Protein AF-A0AA39LFZ6-F1 (afdb_monomer_lite)

Foldseek 3Di:
DDPPPQPDQPPPDDLVLQLVLQLVLQLCLCQVLQLLVLLLLQQLAPEDDCSVVPPASVVVSVVCCVPVNNCLSRALSVLQNVQSSVLRSQLVLQLVLQLCLQVVPQPDDPLVVSNLVSNLVSQLSSLVSRQLSVLLSSLSSDPPRPAPHSVSSSVVCCVPPNPVLSCQLVVLSSVLVSQLVVQLVVQLVVQCCVVPVVSDDDLVSQLQSQLVSQLVSLQVSQLSVSLSSHLSNQWYWDQDPVRDTDTDRDDNQRHSVSSNVVQCVSPNPCSSCGSSNSRSSSRNVSRSSSRVSSVVSRPPPPCPDDPPDDDDDDDDDDDDDDDDDDDDDDDDDPDDDPPPDPDDDLVLLVLLLVLVLCLLDDDPDPPDDPDDDDDDPPDPDPPDDDDDDPCPPPVQQDPQERDGDQDQDADPPDPDHFDQDKDFAPAAEPPDRGGDIAGGLSSVVVVSVVSVDDDDPPRDDNVSSVVVSVQVRVVVNVLVVVVVVLCCLPPVVQPDKHWHGKYKDSPDFDPSQVVSVVSVDDHFSTKMWTWIDRNVPDIWIKIKGWHQSPRQDPPSRHGISIDIATDPPDPVRVVSVVLVSDPCNVVVVVCPVPPPPPPDPDDDDPPCVVVVVVVVVVVVVVPPDDDDDDDDDDDDDDDDDDDDDDDDDPVVVVVVVVVVVPDDDDDDDPPPPPPPDDDDDDDDPDDPPQDDDDPDDPDDLVLLLVLLVLLVVLLVLLLVLLLLVLLLLVLVLLQLQPDDDPPPLLDDDDDPVSLVVSVVVSCVFVQQVVVPVPPHDDSSNSCVSPVSNSVSVVSLVVSVCSLPVVVVVCVVVVSDDPSRVVLSVVLNVLSVVLVVLSVVQNVQLRDLVRAPPNNHSHGALVSQLVNSLSSLVSSLSSLLSSCLSNDDADAPVVWPPLVVLLVLLVVLLVLLSVLLSLVSLLSRQVLLQQALDPPPRVVHNQDPPQQVDPPRVVSCRHVSSVSVVVSLVSLVVSLVSLVVSLVVPVPIPADPQLNVLSVQLNVLSVVLVVLSSCCSNVNNDSVSSSVSSSSSSSNSSSSSSNSSNSDHDDD

Structure (mmCIF, N/CA/C/O backbone):
data_AF-A0AA39LFZ6-F1
#
_entry.id   AF-A0AA39LFZ6-F1
#
loop_
_atom_site.group_PDB
_atom_site.id
_atom_site.type_symbol
_atom_site.label_atom_id
_atom_site.label_alt_id
_atom_site.label_comp_id
_atom_site.label_asym_id
_atom_site.label_entity_id
_atom_site.label_seq_id
_atom_site.pdbx_PDB_ins_code
_atom_site.Cartn_x
_atom_site.Cartn_y
_atom_site.Cartn_z
_atom_site.occupancy
_atom_site.B_iso_or_equiv
_atom_site.auth_seq_id
_atom_site.auth_comp_id
_atom_site.auth_asym_id
_atom_site.auth_atom_id
_atom_site.pdbx_PDB_model_num
ATOM 1 N N . MET A 1 1 ? 27.876 11.652 -21.248 1.00 23.42 1 MET A N 1
ATOM 2 C CA . MET A 1 1 ? 26.963 11.368 -20.121 1.00 23.42 1 MET A CA 1
ATOM 3 C C . MET A 1 1 ? 26.127 12.619 -19.956 1.00 23.42 1 MET A C 1
ATOM 5 O O . MET A 1 1 ? 26.724 13.678 -19.853 1.00 23.42 1 MET A O 1
ATOM 9 N N . ALA A 1 2 ? 24.812 12.521 -20.141 1.00 25.83 2 ALA A N 1
ATOM 10 C CA . ALA A 1 2 ? 23.909 13.670 -20.190 1.00 25.83 2 ALA A CA 1
ATOM 11 C C . ALA A 1 2 ? 23.417 14.024 -18.778 1.00 25.83 2 ALA A C 1
ATOM 13 O O . ALA A 1 2 ? 23.093 13.122 -18.008 1.00 25.83 2 ALA A O 1
ATOM 14 N N . ASP A 1 3 ? 23.341 15.318 -18.474 1.00 25.34 3 ASP A N 1
ATOM 15 C CA . ASP A 1 3 ? 23.030 15.901 -17.158 1.00 25.34 3 ASP A CA 1
ATOM 16 C C . ASP A 1 3 ? 21.586 15.640 -16.645 1.00 25.34 3 ASP A C 1
ATOM 18 O O . ASP A 1 3 ? 21.232 16.041 -15.539 1.00 25.34 3 ASP A O 1
ATOM 22 N N . ASP A 1 4 ? 20.753 14.909 -17.396 1.00 31.33 4 ASP A N 1
ATOM 23 C CA . ASP A 1 4 ? 19.317 14.706 -17.118 1.00 31.33 4 ASP A CA 1
ATOM 24 C C . ASP A 1 4 ? 18.981 13.476 -16.235 1.00 31.33 4 ASP A C 1
ATOM 26 O O . ASP A 1 4 ? 17.814 13.223 -15.908 1.00 31.33 4 ASP A O 1
ATOM 30 N N . GLU A 1 5 ? 19.975 12.684 -15.816 1.00 35.06 5 GLU A N 1
ATOM 31 C CA . GLU A 1 5 ? 19.755 11.451 -15.028 1.00 35.06 5 GLU A CA 1
ATOM 32 C C . GLU A 1 5 ? 19.515 11.709 -13.521 1.00 35.06 5 GLU A C 1
ATOM 34 O O . GLU A 1 5 ? 19.170 10.804 -12.759 1.00 35.06 5 GLU A O 1
ATOM 39 N N . TYR A 1 6 ? 19.640 12.967 -13.087 1.00 32.62 6 TYR A N 1
ATOM 40 C CA . TYR A 1 6 ? 19.600 13.396 -11.686 1.00 32.62 6 TYR A CA 1
ATOM 41 C C . TYR A 1 6 ? 18.195 13.280 -11.039 1.00 32.62 6 TYR A C 1
ATOM 43 O O . TYR A 1 6 ? 18.048 12.765 -9.923 1.00 32.62 6 TYR A O 1
ATOM 51 N N . GLU A 1 7 ? 17.114 13.652 -11.743 1.00 37.84 7 GLU A N 1
ATOM 52 C CA . GLU A 1 7 ? 15.771 13.790 -11.135 1.00 37.84 7 GLU A CA 1
ATOM 53 C C . GLU A 1 7 ? 14.682 12.841 -11.657 1.00 37.84 7 GLU A C 1
ATOM 55 O O . GLU A 1 7 ? 13.718 12.582 -10.932 1.00 37.84 7 GLU A O 1
ATOM 60 N N . SER A 1 8 ? 14.879 12.139 -12.771 1.00 38.53 8 SER A N 1
ATOM 61 C CA . SER A 1 8 ? 13.902 11.150 -13.252 1.00 38.53 8 SER A CA 1
ATOM 62 C C . SER A 1 8 ? 14.081 9.763 -12.605 1.00 38.53 8 SER A C 1
ATOM 64 O O . SER A 1 8 ? 15.173 9.367 -12.201 1.00 38.53 8 SER A O 1
ATOM 66 N N . LEU A 1 9 ? 12.982 9.026 -12.407 1.00 36.78 9 LEU A N 1
ATOM 67 C CA . LEU A 1 9 ? 13.047 7.565 -12.279 1.00 36.78 9 LEU A CA 1
ATOM 68 C C . LEU A 1 9 ? 13.369 7.028 -13.679 1.00 36.78 9 LEU A C 1
ATOM 70 O O . LEU A 1 9 ? 12.742 7.485 -14.636 1.00 36.78 9 LEU A O 1
ATOM 74 N N . ALA A 1 10 ? 14.310 6.087 -13.800 1.00 30.84 10 ALA A N 1
ATOM 75 C CA . ALA A 1 10 ? 14.715 5.558 -15.099 1.00 30.84 10 ALA A CA 1
ATOM 76 C C . ALA A 1 10 ? 13.480 5.126 -15.925 1.00 30.84 10 ALA A C 1
ATOM 78 O O . ALA A 1 10 ? 12.616 4.419 -15.391 1.00 30.84 10 ALA A O 1
ATOM 79 N N . PRO A 1 11 ? 13.387 5.487 -17.222 1.00 39.00 11 PRO A N 1
ATOM 80 C CA . PRO A 1 11 ? 12.251 5.134 -18.085 1.00 39.00 11 PRO A CA 1
ATOM 81 C C . PRO A 1 11 ? 12.052 3.614 -18.262 1.00 39.00 11 PRO A C 1
ATOM 83 O O . PRO A 1 11 ? 11.071 3.176 -18.855 1.00 39.00 11 PRO A O 1
ATOM 86 N N . THR A 1 12 ? 12.962 2.798 -17.722 1.00 35.94 12 THR A N 1
ATOM 87 C CA . THR A 1 12 ? 12.935 1.331 -17.714 1.00 35.94 12 THR A CA 1
ATOM 88 C C . THR A 1 12 ? 12.049 0.723 -16.617 1.00 35.94 12 THR A C 1
ATOM 90 O O . THR A 1 12 ? 11.798 -0.485 -16.633 1.00 35.94 12 THR A O 1
ATOM 93 N N . HIS A 1 13 ? 11.567 1.503 -15.643 1.00 45.94 13 HIS A N 1
ATOM 94 C CA . HIS A 1 13 ? 10.740 0.979 -14.551 1.00 45.94 13 HIS A CA 1
ATOM 95 C C . HIS A 1 13 ? 9.272 0.770 -14.964 1.00 45.94 13 HIS A C 1
ATOM 97 O O . HIS A 1 13 ? 8.665 1.545 -15.699 1.00 45.94 13 HIS A O 1
ATOM 103 N N . LYS A 1 14 ? 8.668 -0.328 -14.484 1.00 55.41 14 LYS A N 1
ATOM 104 C CA . LYS A 1 14 ? 7.284 -0.699 -14.829 1.00 55.41 14 LYS A CA 1
ATOM 105 C C . LYS A 1 14 ? 6.304 0.365 -14.310 1.00 55.41 14 LYS A C 1
ATOM 107 O O . LYS A 1 14 ? 6.364 0.725 -13.138 1.00 55.41 14 LYS A O 1
ATOM 112 N N . LEU A 1 15 ? 5.330 0.776 -15.131 1.00 55.81 15 LEU A N 1
ATOM 113 C CA . LEU A 1 15 ? 4.313 1.802 -14.815 1.00 55.81 15 LEU A CA 1
ATOM 114 C C . LEU A 1 15 ? 3.679 1.652 -13.415 1.00 55.81 15 LEU A C 1
ATOM 116 O O . LEU A 1 15 ? 3.494 2.636 -12.706 1.00 55.81 15 LEU A O 1
ATOM 120 N N . TRP A 1 16 ? 3.387 0.423 -12.977 1.00 58.44 16 TRP A N 1
ATOM 121 C CA . TRP A 1 16 ? 2.773 0.168 -11.669 1.00 58.44 16 TRP A CA 1
ATOM 122 C C . TRP A 1 16 ? 3.660 0.563 -10.475 1.00 58.44 16 TRP A C 1
ATOM 124 O O . TRP A 1 16 ? 3.127 0.866 -9.408 1.00 58.44 16 TRP A O 1
ATOM 134 N N . VAL A 1 17 ? 4.986 0.598 -10.642 1.00 58.22 17 VAL A N 1
ATOM 135 C CA . VAL A 1 17 ? 5.937 1.046 -9.613 1.00 58.22 17 VAL A CA 1
ATOM 136 C C . VAL A 1 17 ? 5.798 2.550 -9.407 1.00 58.22 17 VAL A C 1
ATOM 138 O O . VAL A 1 17 ? 5.594 2.987 -8.277 1.00 58.22 17 VAL A O 1
ATOM 141 N N . HIS A 1 18 ? 5.788 3.327 -10.495 1.00 58.09 18 HIS A N 1
ATOM 142 C CA . HIS A 1 18 ? 5.552 4.775 -10.450 1.00 58.09 18 HIS A CA 1
ATOM 143 C C . HIS A 1 18 ? 4.184 5.103 -9.842 1.00 58.09 18 HIS A C 1
ATOM 145 O O . HIS A 1 18 ? 4.073 5.967 -8.974 1.00 58.09 18 HIS A O 1
ATOM 151 N N . LEU A 1 19 ? 3.151 4.352 -10.238 1.00 65.12 19 LEU A N 1
ATOM 152 C CA . LEU A 1 19 ? 1.798 4.482 -9.698 1.00 65.12 19 LEU A CA 1
ATOM 153 C C . LEU A 1 19 ? 1.739 4.227 -8.190 1.00 65.12 19 LEU A C 1
ATOM 155 O O . LEU A 1 19 ? 1.124 4.994 -7.451 1.00 65.12 19 LEU A O 1
ATOM 159 N N . SER A 1 20 ? 2.378 3.150 -7.732 1.00 63.00 20 SER A N 1
ATOM 160 C CA . SER A 1 20 ? 2.357 2.749 -6.323 1.00 63.00 20 SER A CA 1
ATOM 161 C C . SER A 1 20 ? 3.173 3.705 -5.455 1.00 63.00 20 SER A C 1
ATOM 163 O O . SER A 1 20 ? 2.714 4.092 -4.382 1.00 63.00 20 SER A O 1
ATOM 165 N N . ALA A 1 21 ? 4.346 4.133 -5.932 1.00 62.56 21 ALA A N 1
ATOM 166 C CA . ALA A 1 21 ? 5.185 5.114 -5.250 1.00 62.56 21 ALA A CA 1
ATOM 167 C C . ALA A 1 21 ? 4.470 6.469 -5.125 1.00 62.56 21 ALA A C 1
ATOM 169 O O . ALA A 1 21 ? 4.386 7.018 -4.027 1.00 62.56 21 ALA A O 1
ATOM 170 N N . GLY A 1 22 ? 3.862 6.954 -6.214 1.00 63.53 22 GLY A N 1
ATOM 171 C CA . GLY A 1 22 ? 3.074 8.187 -6.218 1.00 63.53 22 GLY A CA 1
ATOM 172 C C . GLY A 1 22 ? 1.854 8.132 -5.294 1.00 63.53 22 GLY A C 1
ATOM 173 O O . GLY A 1 22 ? 1.604 9.070 -4.537 1.00 63.53 22 GLY A O 1
ATOM 174 N N . ALA A 1 23 ? 1.121 7.014 -5.289 1.00 69.38 23 ALA A N 1
ATOM 175 C CA . ALA A 1 23 ? -0.032 6.823 -4.408 1.00 69.38 23 ALA A CA 1
ATOM 176 C C . ALA A 1 23 ? 0.357 6.759 -2.919 1.00 69.38 23 ALA A C 1
ATOM 178 O O . ALA A 1 23 ? -0.336 7.334 -2.075 1.00 69.38 23 ALA A O 1
ATOM 179 N N . LEU A 1 24 ? 1.462 6.083 -2.580 1.00 68.00 24 LEU A N 1
ATOM 180 C CA . LEU A 1 24 ? 1.967 6.004 -1.205 1.00 68.00 24 LEU A CA 1
ATOM 181 C C . LEU A 1 24 ? 2.500 7.353 -0.711 1.00 68.00 24 LEU A C 1
ATOM 183 O O . LEU A 1 24 ? 2.221 7.726 0.434 1.00 68.00 24 LEU A O 1
ATOM 187 N N . ALA A 1 25 ? 3.218 8.089 -1.564 1.00 68.06 25 ALA A N 1
ATOM 188 C CA . ALA A 1 25 ? 3.700 9.433 -1.258 1.00 68.06 25 ALA A CA 1
ATOM 189 C C . ALA A 1 25 ? 2.523 10.383 -0.988 1.00 68.06 25 ALA A C 1
ATOM 191 O O . ALA A 1 25 ? 2.440 10.940 0.108 1.00 68.06 25 ALA A O 1
ATOM 192 N N . GLY A 1 26 ? 1.547 10.454 -1.902 1.00 68.56 26 GLY A N 1
ATOM 193 C CA . GLY A 1 26 ? 0.365 11.313 -1.754 1.00 68.56 26 GLY A CA 1
ATOM 194 C C . GLY A 1 26 ? -0.519 10.944 -0.557 1.00 68.56 26 GLY A C 1
ATOM 195 O O . GLY A 1 26 ? -1.021 11.809 0.160 1.00 68.56 26 GLY A O 1
ATOM 196 N N . MET A 1 27 ? -0.691 9.650 -0.260 1.00 79.06 27 MET A N 1
ATOM 197 C CA . MET A 1 27 ? -1.407 9.222 0.950 1.00 79.06 27 MET A CA 1
ATOM 198 C C . MET A 1 27 ? -0.679 9.658 2.227 1.00 79.06 27 MET A C 1
ATOM 200 O O . MET A 1 27 ? -1.319 10.148 3.161 1.00 79.06 27 MET A O 1
ATOM 204 N N . THR A 1 28 ? 0.640 9.477 2.284 1.00 75.62 28 THR A N 1
ATOM 205 C CA . THR A 1 28 ? 1.433 9.814 3.474 1.00 75.62 28 THR A CA 1
ATOM 206 C C . THR A 1 28 ? 1.455 11.321 3.707 1.00 75.62 28 THR A C 1
ATOM 208 O O . THR A 1 28 ? 1.221 11.756 4.837 1.00 75.62 28 THR A O 1
ATOM 211 N N . GLU A 1 29 ? 1.632 12.100 2.637 1.00 76.88 29 GLU A N 1
ATOM 212 C CA . GLU A 1 29 ? 1.576 13.563 2.639 1.00 76.88 29 GLU A CA 1
ATOM 213 C C . GLU A 1 29 ? 0.304 14.071 3.332 1.00 76.88 29 GLU A C 1
ATOM 215 O O . GLU A 1 29 ? 0.361 14.812 4.317 1.00 76.88 29 GLU A O 1
ATOM 220 N N . HIS A 1 30 ? -0.855 13.607 2.864 1.00 80.38 30 HIS A N 1
ATOM 221 C CA . HIS A 1 30 ? -2.141 14.081 3.360 1.00 80.38 30 HIS A CA 1
ATOM 222 C C . HIS A 1 30 ? -2.512 13.558 4.755 1.00 80.38 30 HIS A C 1
ATOM 224 O O . HIS A 1 30 ? -3.248 14.226 5.487 1.00 80.38 30 HIS A O 1
ATOM 230 N N . CYS A 1 31 ? -2.048 12.365 5.140 1.00 84.44 31 CYS A N 1
ATOM 231 C CA . CYS A 1 31 ? -2.465 11.728 6.392 1.00 84.44 31 CYS A CA 1
ATOM 232 C C . CYS A 1 31 ? -1.640 12.171 7.604 1.00 84.44 31 CYS A C 1
ATOM 234 O O . CYS A 1 31 ? -2.207 12.349 8.684 1.00 84.44 31 CYS A O 1
ATOM 236 N N . VAL A 1 32 ? -0.323 12.348 7.456 1.00 84.88 32 VAL A N 1
ATOM 237 C CA . VAL A 1 32 ? 0.568 12.658 8.591 1.00 84.88 32 VAL A CA 1
ATOM 238 C C . VAL A 1 32 ? 0.281 14.054 9.145 1.00 84.88 32 VAL A C 1
ATOM 240 O O . VAL A 1 32 ? 0.156 14.230 10.357 1.00 84.88 32 VAL A O 1
ATOM 243 N N . MET A 1 33 ? 0.095 15.034 8.258 1.00 87.44 33 MET A N 1
ATOM 24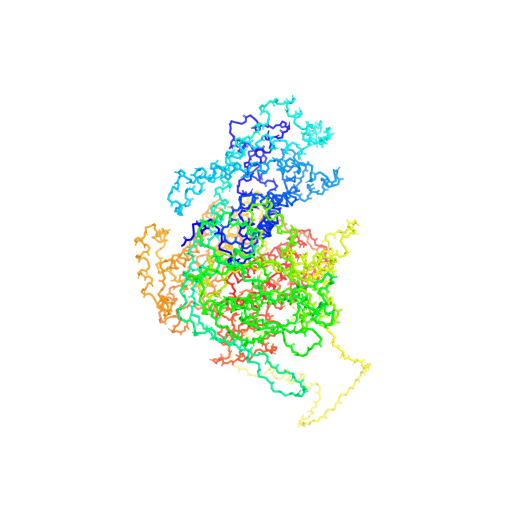4 C CA . MET A 1 33 ? -0.115 16.438 8.631 1.00 87.44 33 MET A CA 1
ATOM 245 C C . MET A 1 33 ? -1.592 16.816 8.819 1.00 87.44 33 MET A C 1
ATOM 247 O O . MET A 1 33 ? -1.916 17.966 9.123 1.00 87.44 33 MET A O 1
ATOM 251 N N . PHE A 1 34 ? -2.499 15.840 8.732 1.00 90.19 34 PHE A N 1
ATOM 252 C CA . PHE A 1 34 ? -3.948 16.032 8.815 1.00 90.19 34 PHE A CA 1
ATOM 253 C C . PHE A 1 34 ? -4.446 16.848 10.037 1.00 90.19 34 PHE A C 1
ATOM 255 O O . PHE A 1 34 ? -5.379 17.640 9.880 1.00 90.19 34 PHE A O 1
ATOM 262 N N . PRO A 1 35 ? -3.854 16.751 11.251 1.00 92.62 35 PRO A N 1
ATOM 263 C CA . PRO A 1 35 ? -4.274 17.583 12.383 1.00 92.62 35 PRO A CA 1
ATOM 264 C C . PRO A 1 35 ? -4.145 19.097 12.148 1.00 92.62 35 PRO A C 1
ATOM 266 O O . PRO A 1 35 ? -4.996 19.857 12.616 1.00 92.62 35 PRO A O 1
ATOM 269 N N . PHE A 1 36 ? -3.119 19.544 11.416 1.00 91.88 36 PHE A N 1
ATOM 270 C CA . PHE A 1 36 ? -2.938 20.960 11.076 1.00 91.88 36 PHE A CA 1
ATOM 271 C C . PHE A 1 36 ? -3.958 21.426 10.037 1.00 91.88 36 PHE A C 1
ATOM 273 O O . PHE A 1 36 ? -4.484 22.534 10.145 1.00 91.88 36 PHE A O 1
ATOM 280 N N . ASP A 1 37 ? -4.312 20.552 9.094 1.00 91.19 37 ASP A N 1
ATOM 281 C CA . ASP A 1 37 ? -5.365 20.807 8.112 1.00 91.19 37 ASP A CA 1
ATOM 282 C C . ASP A 1 37 ? -6.739 20.995 8.786 1.00 91.19 37 ASP A C 1
ATOM 284 O O . ASP A 1 37 ? -7.488 21.898 8.421 1.00 91.19 37 ASP A O 1
ATOM 288 N N . SER A 1 38 ? -7.032 20.254 9.862 1.00 91.69 38 SER A N 1
ATOM 289 C CA . SER A 1 38 ? -8.249 20.460 10.666 1.00 91.69 38 SER A CA 1
ATOM 290 C C . SER A 1 38 ? -8.323 21.846 11.320 1.00 91.69 38 SER A C 1
ATOM 292 O O . SER A 1 38 ? -9.398 22.448 11.363 1.00 91.69 38 SER A O 1
ATOM 294 N N . VAL A 1 39 ? -7.201 22.377 11.821 1.00 92.69 39 VAL A N 1
ATOM 295 C CA . VAL A 1 39 ? -7.148 23.745 12.371 1.00 92.69 39 VAL A CA 1
ATOM 296 C C . VAL A 1 39 ? -7.288 24.775 11.255 1.00 92.69 39 VAL A C 1
ATOM 298 O O . VAL A 1 39 ? -8.082 25.708 11.386 1.00 92.69 39 VAL A O 1
ATOM 301 N N . LYS A 1 40 ? -6.579 24.577 10.139 1.00 93.31 40 LYS A N 1
ATOM 302 C CA . LYS A 1 40 ? -6.657 25.426 8.945 1.00 93.31 40 LYS A CA 1
ATOM 303 C C . LYS A 1 40 ? -8.101 25.571 8.456 1.00 93.31 40 LYS A C 1
ATOM 305 O O . LYS A 1 40 ? -8.589 26.692 8.352 1.00 93.31 40 LYS A O 1
ATOM 310 N N . THR A 1 41 ? -8.808 24.460 8.236 1.00 91.88 41 THR A N 1
ATOM 311 C CA . THR A 1 41 ? -10.195 24.461 7.740 1.00 91.88 41 THR A CA 1
ATOM 312 C C . THR A 1 41 ? -11.138 25.233 8.666 1.00 91.88 41 THR A C 1
ATOM 314 O O . THR A 1 41 ? -11.974 26.000 8.192 1.00 91.88 41 THR A O 1
ATOM 317 N N . ARG A 1 42 ? -10.992 25.096 9.993 1.00 90.88 42 ARG A N 1
ATOM 318 C CA . ARG A 1 42 ? -11.815 25.843 10.963 1.00 90.88 42 ARG A CA 1
ATOM 319 C C . ARG A 1 42 ? -11.539 27.344 10.923 1.00 90.88 42 ARG A C 1
ATOM 321 O O . ARG A 1 42 ? -12.492 28.120 10.899 1.00 90.88 42 ARG A O 1
ATOM 328 N N . LEU A 1 43 ? -10.267 27.742 10.862 1.00 90.12 43 LEU A N 1
ATOM 329 C CA . LEU A 1 43 ? -9.862 29.151 10.781 1.00 90.12 43 LEU A CA 1
ATOM 330 C C . LEU A 1 43 ? -10.317 29.816 9.473 1.00 90.12 43 LEU A C 1
ATOM 332 O O . LEU A 1 43 ? -10.732 30.974 9.489 1.00 90.12 43 LEU A O 1
ATOM 336 N N . GLN A 1 44 ? -10.265 29.086 8.357 1.00 90.75 44 GLN A N 1
ATOM 337 C CA . GLN A 1 44 ? -10.690 29.560 7.035 1.00 90.75 44 GLN A CA 1
ATOM 338 C C . GLN A 1 44 ? -12.211 29.594 6.860 1.00 90.75 44 GLN A C 1
ATOM 340 O O . GLN A 1 44 ? -12.721 30.376 6.061 1.00 90.75 44 GLN A O 1
ATOM 345 N N . SER A 1 45 ? -12.954 28.765 7.597 1.00 86.19 45 SER A N 1
ATOM 346 C CA . SER A 1 45 ? -14.415 28.810 7.576 1.00 86.19 45 SER A CA 1
ATOM 347 C C . SER A 1 45 ? -14.936 30.141 8.133 1.00 86.19 45 SER A C 1
ATOM 349 O O . SER A 1 45 ? -14.354 30.711 9.058 1.00 86.19 45 SER A O 1
ATOM 351 N N . LEU A 1 46 ? -16.071 30.622 7.615 1.00 78.44 46 LEU A N 1
ATOM 352 C CA . LEU A 1 46 ? -16.744 31.817 8.148 1.00 78.44 46 LEU A CA 1
ATOM 353 C C . LEU A 1 46 ? -17.465 31.554 9.483 1.00 78.44 46 LEU A C 1
ATOM 355 O O . LEU A 1 46 ? -17.908 32.498 10.133 1.00 78.44 46 LEU A O 1
ATOM 359 N N . CYS A 1 47 ? -17.551 30.296 9.924 1.00 74.75 47 CYS A N 1
ATOM 360 C CA . CYS A 1 47 ? -18.142 29.957 11.212 1.00 74.75 47 CYS A CA 1
ATOM 361 C C . CYS A 1 47 ? -17.282 30.485 12.371 1.00 74.75 47 CYS A C 1
ATOM 363 O O . CYS A 1 47 ? -16.061 30.297 12.359 1.00 74.75 47 CYS A O 1
ATOM 365 N N . PRO A 1 48 ? -17.896 31.074 13.411 1.00 72.50 48 PRO A N 1
ATOM 366 C CA . PRO A 1 48 ? -17.189 31.396 14.639 1.00 72.50 48 PRO A CA 1
ATOM 367 C C . PRO A 1 48 ? -16.570 30.128 15.230 1.00 72.50 48 PRO A C 1
ATOM 369 O O . PRO A 1 48 ? -17.265 29.146 15.494 1.00 72.50 48 PRO A O 1
ATOM 372 N N . CYS A 1 49 ? -15.258 30.146 15.435 1.00 77.19 49 CYS A N 1
ATOM 373 C CA . CYS A 1 49 ? -14.532 29.044 16.043 1.00 77.19 49 CYS A CA 1
ATOM 374 C C . CYS A 1 49 ? -13.614 29.586 17.149 1.00 77.19 49 CYS A C 1
ATOM 376 O O . CYS A 1 49 ? -12.990 30.638 16.977 1.00 77.19 49 CYS A O 1
ATOM 378 N N . PRO A 1 50 ? -13.517 28.924 18.314 1.00 81.06 50 PRO A N 1
ATOM 379 C CA . PRO A 1 50 ? -12.657 29.424 19.382 1.00 81.06 50 PRO A CA 1
ATOM 380 C C . PRO A 1 50 ? -11.160 29.363 19.040 1.00 81.06 50 PRO A C 1
ATOM 382 O O . PRO A 1 50 ? -10.358 30.016 19.701 1.00 81.06 50 PRO A O 1
ATOM 385 N N . GLU A 1 51 ? -10.771 28.554 18.051 1.00 83.88 51 GLU A N 1
ATOM 386 C CA . GLU A 1 51 ? -9.395 28.439 17.557 1.00 83.88 51 GLU A CA 1
ATOM 387 C C . GLU A 1 51 ? -8.875 29.762 16.981 1.00 83.88 51 GLU A C 1
ATOM 389 O O . GLU A 1 51 ? -7.672 29.993 17.017 1.00 83.88 51 GLU A O 1
ATOM 394 N N . ALA A 1 52 ? -9.760 30.665 16.540 1.00 81.38 52 ALA A N 1
ATOM 395 C CA . ALA A 1 52 ? -9.383 32.004 16.086 1.00 81.38 52 ALA A CA 1
ATOM 396 C C . ALA A 1 52 ? -8.738 32.865 17.189 1.00 81.38 52 ALA A C 1
ATOM 398 O O . ALA A 1 52 ? -8.027 33.815 16.884 1.00 81.38 52 ALA A O 1
ATOM 399 N N . LYS A 1 53 ? -8.965 32.530 18.469 1.00 84.19 53 LYS A N 1
ATOM 400 C CA . LYS A 1 53 ? -8.349 33.202 19.626 1.00 84.19 53 LYS A CA 1
ATOM 401 C C . LYS A 1 53 ? -7.038 32.544 20.074 1.00 84.19 53 LYS A C 1
ATOM 403 O O . LYS A 1 53 ? -6.416 33.016 21.022 1.00 84.19 53 LYS A O 1
ATOM 408 N N . CYS A 1 54 ? -6.638 31.424 19.469 1.00 86.31 54 CYS A N 1
ATOM 409 C CA . CYS A 1 54 ? -5.410 30.729 19.843 1.00 86.31 54 CYS A CA 1
ATOM 410 C C . CYS A 1 54 ? -4.186 31.415 19.210 1.00 86.31 54 CYS A C 1
ATOM 412 O O . CYS A 1 54 ? -4.220 31.709 18.018 1.00 86.31 54 CYS A O 1
ATOM 414 N N . PRO A 1 55 ? -3.082 31.603 19.960 1.00 85.00 55 PRO A N 1
ATOM 415 C CA . PRO A 1 55 ? -1.909 32.320 19.458 1.00 85.00 55 PRO A CA 1
ATOM 416 C C . PRO A 1 55 ? -1.151 31.540 18.380 1.00 85.00 55 PRO A C 1
ATOM 418 O O . PRO A 1 55 ? -0.521 32.139 17.518 1.00 85.00 55 PRO A O 1
ATOM 421 N N . THR A 1 56 ? -1.203 30.201 18.411 1.00 91.06 56 THR A N 1
ATOM 422 C CA . THR A 1 56 ? -0.588 29.361 17.375 1.00 91.06 56 THR A CA 1
ATOM 423 C C . THR A 1 56 ? -1.497 28.193 16.980 1.00 91.06 56 THR A C 1
ATOM 425 O O . THR A 1 56 ? -2.275 27.703 17.809 1.00 91.06 56 THR A O 1
ATOM 428 N N . PRO A 1 57 ? -1.374 27.666 15.747 1.00 90.62 57 PRO A N 1
ATOM 429 C CA . PRO A 1 57 ? -2.108 26.473 15.321 1.00 90.62 57 PRO A CA 1
ATOM 430 C C . PRO A 1 57 ? -1.881 25.239 16.206 1.00 90.62 57 PRO A C 1
ATOM 432 O O . PRO A 1 57 ? -2.805 24.450 16.383 1.00 90.62 57 PRO A O 1
ATOM 435 N N . VAL A 1 58 ? -0.708 25.102 16.838 1.00 91.19 58 VAL A N 1
ATOM 436 C CA . VAL A 1 58 ? -0.427 24.029 17.813 1.00 91.19 58 VAL A CA 1
ATOM 437 C C . VAL A 1 58 ? -1.336 24.148 19.042 1.00 91.19 58 VAL A C 1
ATOM 439 O O . VAL A 1 58 ? -1.921 23.154 19.481 1.00 91.19 58 VAL A O 1
ATOM 442 N N . HIS A 1 59 ? -1.535 25.368 19.556 1.00 92.19 59 HIS A N 1
ATOM 443 C CA . HIS A 1 59 ? -2.526 25.623 20.606 1.00 92.19 59 HIS A CA 1
ATOM 444 C C . HIS A 1 59 ? -3.949 25.336 20.112 1.00 92.19 59 HIS A C 1
ATOM 446 O O . HIS A 1 59 ? -4.754 24.799 20.873 1.00 92.19 59 HIS A O 1
ATOM 452 N N . GLY A 1 60 ? -4.243 25.617 18.838 1.00 90.88 60 GLY A N 1
ATOM 453 C CA . GLY A 1 60 ? -5.492 25.227 18.180 1.00 90.88 60 GLY A CA 1
ATOM 454 C C . GLY A 1 60 ? -5.737 23.716 18.237 1.00 90.88 60 GLY A C 1
ATOM 455 O O . GLY A 1 60 ? -6.785 23.288 18.719 1.00 90.88 60 GLY A O 1
ATOM 456 N N . ILE A 1 61 ? -4.751 22.894 17.854 1.00 92.62 61 ILE A N 1
ATOM 457 C CA . ILE A 1 61 ? -4.833 21.423 17.942 1.00 92.62 61 ILE A CA 1
ATOM 458 C C . ILE A 1 61 ? -5.076 20.987 19.390 1.00 92.62 61 ILE A C 1
ATOM 460 O O . ILE A 1 61 ? -6.001 20.217 19.658 1.00 92.62 61 ILE A O 1
ATOM 464 N N . ALA A 1 62 ? -4.284 21.498 20.337 1.00 91.62 62 ALA A N 1
ATOM 465 C CA . ALA A 1 62 ? -4.434 21.168 21.754 1.00 91.62 62 ALA A CA 1
ATOM 466 C C . ALA A 1 62 ? -5.832 21.536 22.283 1.00 91.62 62 ALA A C 1
ATOM 468 O O . ALA A 1 62 ? -6.426 20.782 23.054 1.00 91.62 62 ALA A O 1
ATOM 469 N N . SER A 1 63 ? -6.383 22.663 21.833 1.00 91.25 63 SER A N 1
ATOM 470 C CA . SER A 1 63 ? -7.728 23.124 22.177 1.00 91.25 63 SER A CA 1
ATOM 471 C C . SER A 1 63 ? -8.816 22.193 21.632 1.00 91.25 63 SER A C 1
ATOM 473 O O . SER A 1 63 ? -9.733 21.818 22.366 1.00 91.25 63 SER A O 1
ATOM 475 N N . ILE A 1 64 ? -8.685 21.729 20.383 1.00 91.06 64 ILE A N 1
ATOM 476 C CA . ILE A 1 64 ? -9.590 20.728 19.790 1.00 91.06 64 ILE A CA 1
ATOM 477 C C . ILE A 1 64 ? -9.528 19.416 20.580 1.00 91.06 64 ILE A C 1
ATOM 479 O O . ILE A 1 64 ? -10.567 18.874 20.954 1.00 91.06 64 ILE A O 1
ATOM 483 N N . ILE A 1 65 ? -8.322 18.925 20.880 1.00 93.25 65 ILE A N 1
ATOM 484 C CA . ILE A 1 65 ? -8.117 17.665 21.611 1.00 93.25 65 ILE A CA 1
ATOM 485 C C . ILE A 1 65 ? -8.745 17.726 23.006 1.00 93.25 65 ILE A C 1
ATOM 487 O O . ILE A 1 65 ? -9.415 16.776 23.413 1.00 93.25 65 ILE A O 1
ATOM 491 N N . ARG A 1 66 ? -8.559 18.838 23.729 1.00 91.12 66 ARG A N 1
ATOM 492 C CA . ARG A 1 66 ? -9.116 19.026 25.077 1.00 91.12 66 ARG A CA 1
ATOM 493 C C . ARG A 1 66 ? -10.644 19.095 25.079 1.00 91.12 66 ARG A C 1
ATOM 495 O O . ARG A 1 66 ? -11.255 18.598 26.018 1.00 91.12 66 ARG A O 1
ATOM 502 N N . ARG A 1 67 ? -11.258 19.699 24.056 1.00 87.88 67 ARG A N 1
ATOM 503 C CA . ARG A 1 67 ? -12.715 19.929 24.004 1.00 87.88 67 ARG A CA 1
ATOM 504 C C . ARG A 1 67 ? -13.506 18.791 23.380 1.00 87.88 67 ARG A C 1
ATOM 506 O O . ARG A 1 67 ? -14.561 18.427 23.881 1.00 87.88 67 ARG A O 1
ATOM 513 N N . GLU A 1 68 ? -13.016 18.254 22.271 1.00 86.06 68 GLU A N 1
ATOM 514 C CA . GLU A 1 68 ? -13.760 17.317 21.423 1.00 86.06 68 GLU A CA 1
ATOM 515 C C . GLU A 1 68 ? -13.134 15.913 21.398 1.00 86.06 68 GLU A C 1
ATOM 517 O O . GLU A 1 68 ? -13.705 14.985 20.822 1.00 86.06 68 GLU A O 1
ATOM 522 N N . GLY A 1 69 ? -11.975 15.740 22.040 1.00 87.75 69 GLY A N 1
ATOM 523 C CA . GLY A 1 69 ? -11.258 14.476 22.160 1.00 87.75 69 GLY A CA 1
ATOM 524 C C . GLY A 1 69 ? -10.095 14.325 21.176 1.00 87.75 69 GLY A C 1
ATOM 525 O O . GLY A 1 69 ? -10.036 14.949 20.118 1.00 87.75 69 GLY A O 1
ATOM 526 N N . TRP A 1 70 ? -9.162 13.435 21.516 1.00 89.25 70 TRP A N 1
ATOM 527 C CA . TRP A 1 70 ? -7.891 13.260 20.799 1.00 89.25 70 TRP A CA 1
ATOM 528 C C . TRP A 1 70 ? -8.020 12.763 19.350 1.00 89.25 70 TRP A C 1
ATOM 530 O O . TRP A 1 70 ? -7.150 13.041 18.534 1.00 89.25 70 TRP A O 1
ATOM 540 N N . LEU A 1 71 ? -9.114 12.072 19.007 1.00 88.19 71 LEU A N 1
ATOM 541 C CA . LEU A 1 71 ? -9.398 11.620 17.636 1.00 88.19 71 LEU A CA 1
ATOM 542 C C . LEU A 1 71 ? -10.062 12.692 16.770 1.00 88.19 71 LEU A C 1
ATOM 544 O O . LEU A 1 71 ? -10.185 12.514 15.557 1.00 88.19 71 LEU A O 1
ATOM 548 N N . ARG A 1 72 ? -10.522 13.798 17.363 1.00 89.19 72 ARG A N 1
ATOM 549 C CA . ARG A 1 72 ? -11.283 14.807 16.628 1.00 89.19 72 ARG A CA 1
ATOM 550 C C . ARG A 1 72 ? -10.483 15.477 15.504 1.00 89.19 72 ARG A C 1
ATOM 552 O O . ARG A 1 72 ? -11.065 15.608 14.426 1.00 89.19 72 ARG A O 1
ATOM 559 N N . PRO A 1 73 ? -9.193 15.833 15.677 1.00 91.50 73 PRO A N 1
ATOM 560 C CA . PRO A 1 73 ? -8.388 16.401 14.594 1.00 91.50 73 PRO A CA 1
ATOM 561 C C . PRO A 1 73 ? -8.174 15.460 13.402 1.00 91.50 73 PRO A C 1
ATOM 563 O O . PRO A 1 73 ? -7.773 15.937 12.351 1.00 91.50 73 PRO A O 1
ATOM 566 N N . LEU A 1 74 ? -8.437 14.153 13.541 1.00 91.56 74 LEU A N 1
ATOM 567 C CA . LEU A 1 74 ? -8.275 13.146 12.480 1.00 91.56 74 LEU A CA 1
ATOM 568 C C . LEU A 1 74 ? -9.581 12.824 11.739 1.00 91.56 74 LEU A C 1
ATOM 570 O O . LEU A 1 74 ? -9.626 11.945 10.877 1.00 91.56 74 LEU A O 1
ATOM 574 N N . ARG A 1 75 ? -10.687 13.498 12.068 1.00 90.56 75 ARG A N 1
ATOM 575 C CA . ARG A 1 75 ? -11.983 13.188 11.463 1.00 90.56 75 ARG A CA 1
ATOM 576 C C . ARG A 1 75 ? -12.015 13.640 9.998 1.00 90.56 75 ARG A C 1
ATOM 578 O O . ARG A 1 75 ? -11.871 14.822 9.715 1.00 90.56 75 ARG A O 1
ATOM 585 N N . GLY A 1 76 ? -12.261 12.695 9.089 1.00 88.06 76 GLY A N 1
ATOM 586 C CA . GLY A 1 76 ? -12.260 12.921 7.638 1.00 88.06 76 GLY A CA 1
ATOM 587 C C . GLY A 1 76 ? -11.021 12.378 6.919 1.00 88.06 76 GLY A C 1
ATOM 588 O O . GLY A 1 76 ? -11.045 12.292 5.694 1.00 88.06 76 GLY A O 1
ATOM 589 N N . VAL A 1 77 ? -9.984 11.935 7.647 1.00 90.50 77 VAL A N 1
ATOM 590 C CA . VAL A 1 77 ? -8.729 11.412 7.062 1.00 90.50 77 VAL A CA 1
ATOM 591 C C . VAL A 1 77 ? -8.952 10.215 6.138 1.00 90.50 77 VAL A C 1
ATOM 593 O O . VAL A 1 77 ? -8.303 10.072 5.111 1.00 90.50 77 VAL A O 1
ATOM 596 N N . ASN A 1 78 ? -9.940 9.382 6.451 1.00 89.62 78 ASN A N 1
ATOM 597 C CA . ASN A 1 78 ? -10.327 8.224 5.656 1.00 89.62 78 ASN A CA 1
ATOM 598 C C . ASN A 1 78 ? -10.920 8.598 4.286 1.00 89.62 78 ASN A C 1
ATOM 600 O O . ASN A 1 78 ? -10.753 7.833 3.343 1.00 89.62 78 ASN A O 1
ATOM 604 N N . ALA A 1 79 ? -11.604 9.743 4.165 1.00 88.75 79 ALA A N 1
ATOM 605 C CA . ALA A 1 79 ? -12.089 10.223 2.869 1.00 88.75 79 ALA A CA 1
ATOM 606 C C . ALA A 1 79 ? -10.913 10.644 1.979 1.00 88.75 79 ALA A C 1
ATOM 608 O O . ALA A 1 79 ? -10.874 10.295 0.804 1.00 88.75 79 ALA A O 1
ATOM 609 N N . VAL A 1 80 ? -9.930 11.324 2.571 1.00 87.19 80 VAL A N 1
ATOM 610 C CA . VAL A 1 80 ? -8.726 11.797 1.879 1.00 87.19 80 VAL A CA 1
ATOM 611 C C . VAL A 1 80 ? -7.838 10.645 1.445 1.00 87.19 80 VAL A C 1
ATOM 613 O O . VAL A 1 80 ? -7.465 10.593 0.283 1.00 87.19 80 VAL A O 1
ATOM 616 N N . ALA A 1 81 ? -7.571 9.682 2.331 1.00 85.38 81 ALA A N 1
ATOM 617 C CA . ALA A 1 81 ? -6.785 8.496 1.991 1.00 85.38 81 ALA A CA 1
ATOM 618 C C . ALA A 1 81 ? -7.431 7.670 0.863 1.00 85.38 81 ALA A C 1
ATOM 620 O O . ALA A 1 81 ? -6.736 7.131 0.010 1.00 85.38 81 ALA A O 1
ATOM 621 N N . ALA A 1 82 ? -8.767 7.583 0.839 1.00 85.00 82 ALA A N 1
ATOM 622 C CA . ALA A 1 82 ? -9.488 6.883 -0.222 1.00 85.00 82 ALA A CA 1
ATOM 623 C C . ALA A 1 82 ? -9.471 7.643 -1.561 1.00 85.00 82 ALA A C 1
ATOM 625 O O . ALA A 1 82 ? -9.443 7.006 -2.611 1.00 85.00 82 ALA A O 1
ATOM 626 N N . GLY A 1 83 ? -9.499 8.981 -1.531 1.00 84.62 83 GLY A N 1
ATOM 627 C CA . GLY A 1 83 ? -9.464 9.826 -2.730 1.00 84.62 83 GLY A CA 1
ATOM 628 C C . GLY A 1 83 ? -8.063 10.032 -3.311 1.00 84.62 83 GLY A C 1
ATOM 629 O O . GLY A 1 83 ? -7.912 10.070 -4.530 1.00 84.62 83 GLY A O 1
ATOM 630 N N . SER A 1 84 ? -7.029 10.110 -2.467 1.00 81.88 84 SER A N 1
ATOM 631 C CA . SER A 1 84 ? -5.668 10.448 -2.897 1.00 81.88 84 SER A CA 1
ATOM 632 C C . SER A 1 84 ? -5.025 9.354 -3.746 1.00 81.88 84 SER A C 1
ATOM 634 O O . SER A 1 84 ? -4.347 9.671 -4.718 1.00 81.88 84 SER A O 1
ATOM 636 N N . ILE A 1 85 ? -5.272 8.080 -3.428 1.00 79.31 85 ILE A N 1
ATOM 637 C CA . ILE A 1 85 ? -4.708 6.926 -4.147 1.00 79.31 85 ILE A CA 1
ATOM 638 C C . ILE A 1 85 ? -5.067 6.949 -5.647 1.00 79.31 85 ILE A C 1
ATOM 640 O O . ILE A 1 85 ? -4.145 6.980 -6.466 1.00 79.31 85 ILE A O 1
ATOM 644 N N . PRO A 1 86 ? -6.355 6.958 -6.054 1.00 83.75 86 PRO A N 1
ATOM 645 C CA . PRO A 1 86 ? -6.710 6.997 -7.472 1.00 83.75 86 PRO A CA 1
ATOM 646 C C . PRO A 1 86 ? -6.342 8.329 -8.137 1.00 83.75 86 PRO A C 1
ATOM 648 O O . PRO A 1 86 ? -5.953 8.325 -9.302 1.00 83.75 86 PRO A O 1
ATOM 651 N N . ALA A 1 87 ? -6.419 9.453 -7.413 1.00 83.00 87 ALA A N 1
ATOM 652 C CA . ALA A 1 87 ? -6.079 10.764 -7.961 1.00 83.00 87 ALA A CA 1
ATOM 653 C C . ALA A 1 87 ? -4.596 10.852 -8.357 1.00 83.00 87 ALA A C 1
ATOM 655 O O . ALA A 1 87 ? -4.285 11.209 -9.493 1.00 83.00 87 ALA A O 1
ATOM 656 N N . HIS A 1 88 ? -3.679 10.461 -7.464 1.00 77.69 88 HIS A N 1
ATOM 657 C CA . HIS A 1 88 ? -2.236 10.494 -7.733 1.00 77.69 88 HIS A CA 1
ATOM 658 C C . HIS A 1 88 ? -1.832 9.459 -8.787 1.00 77.69 88 HIS A C 1
ATOM 660 O O . HIS A 1 88 ? -1.008 9.748 -9.651 1.00 77.69 88 HIS A O 1
ATOM 666 N N . ALA A 1 89 ? -2.450 8.273 -8.780 1.00 74.38 89 ALA A N 1
ATOM 667 C CA . ALA A 1 89 ? -2.225 7.276 -9.823 1.00 74.38 89 ALA A CA 1
ATOM 668 C C . ALA A 1 89 ? -2.577 7.818 -11.224 1.00 74.38 89 ALA A C 1
ATOM 670 O O . ALA A 1 89 ? -1.808 7.678 -12.180 1.00 74.38 89 ALA A O 1
ATOM 671 N N . LEU A 1 90 ? -3.726 8.487 -11.347 1.00 79.00 90 LEU A N 1
ATOM 672 C CA . LEU A 1 90 ? -4.146 9.100 -12.605 1.00 79.00 90 LEU A CA 1
ATOM 673 C C . LEU A 1 90 ? -3.266 10.289 -12.990 1.00 79.00 90 LEU A C 1
ATOM 675 O O . LEU A 1 90 ? -2.914 10.393 -14.161 1.00 79.00 90 LEU A O 1
ATOM 679 N N . TYR A 1 91 ? -2.853 11.120 -12.029 1.00 80.00 91 TYR A N 1
ATOM 680 C CA . TYR A 1 91 ? -1.932 12.235 -12.264 1.00 80.00 91 TYR A CA 1
ATOM 681 C C . TYR A 1 91 ? -0.664 11.774 -12.991 1.00 80.00 91 TYR A C 1
ATOM 683 O O . TYR A 1 91 ? -0.388 12.239 -14.094 1.00 80.00 91 TYR A O 1
ATOM 691 N N . PHE A 1 92 ? 0.065 10.804 -12.426 1.00 72.69 92 PHE A N 1
ATOM 692 C CA . PHE A 1 92 ? 1.311 10.318 -13.027 1.00 72.69 92 PHE A CA 1
ATOM 693 C C . PHE A 1 92 ? 1.077 9.636 -14.376 1.00 72.69 92 PHE A C 1
ATOM 695 O O . PHE A 1 92 ? 1.848 9.841 -15.309 1.00 72.69 92 PHE A O 1
ATOM 702 N N . THR A 1 93 ? -0.011 8.873 -14.517 1.00 73.56 93 THR A N 1
ATOM 703 C CA . THR A 1 93 ? -0.344 8.220 -15.794 1.00 73.56 93 THR A CA 1
ATOM 704 C C . THR A 1 93 ? -0.591 9.239 -16.899 1.00 73.56 93 THR A C 1
ATOM 706 O O . THR A 1 93 ? -0.042 9.115 -17.993 1.00 73.56 93 THR A O 1
ATOM 709 N N . VAL A 1 94 ? -1.428 10.241 -16.621 1.00 77.12 94 VAL A N 1
ATOM 710 C CA . VAL A 1 94 ? -1.767 11.296 -17.580 1.00 77.12 94 VAL A CA 1
ATOM 711 C C . VAL A 1 94 ? -0.527 12.115 -17.892 1.00 77.12 94 VAL A C 1
ATOM 713 O O . VAL A 1 94 ? -0.252 12.349 -19.063 1.00 77.12 94 VAL A O 1
ATOM 716 N N . TYR A 1 95 ? 0.250 12.490 -16.878 1.00 73.25 95 TYR A N 1
ATOM 717 C CA . TYR A 1 95 ? 1.483 13.246 -17.055 1.00 73.25 95 TYR A CA 1
ATOM 718 C C . TYR A 1 95 ? 2.459 12.533 -17.998 1.00 73.25 95 TYR A C 1
ATOM 720 O O . TYR A 1 95 ? 2.876 13.115 -18.996 1.00 73.25 95 TYR A O 1
ATOM 728 N N . GLU A 1 96 ? 2.759 11.255 -17.749 1.00 70.56 96 GLU A N 1
ATOM 729 C CA . GLU A 1 96 ? 3.683 10.471 -18.577 1.00 70.56 96 GLU A CA 1
ATOM 730 C C . GLU A 1 96 ? 3.166 10.281 -20.008 1.00 70.56 96 GLU A C 1
ATOM 732 O O . GLU A 1 96 ? 3.917 10.446 -20.971 1.00 70.56 96 GLU A O 1
ATOM 737 N N . LYS A 1 97 ? 1.870 9.990 -20.175 1.00 69.50 97 LYS A N 1
ATOM 738 C CA . LYS A 1 97 ? 1.263 9.812 -21.502 1.00 69.50 97 LYS A CA 1
ATOM 739 C C . LYS A 1 97 ? 1.206 11.113 -22.295 1.00 69.50 97 LYS A C 1
ATOM 741 O O . LYS A 1 97 ? 1.470 11.090 -23.494 1.00 69.50 97 LYS A O 1
ATOM 746 N N . MET A 1 98 ? 0.876 12.230 -21.653 1.00 70.94 98 MET A N 1
ATOM 747 C CA . MET A 1 98 ? 0.821 13.542 -22.304 1.00 70.94 98 MET A CA 1
ATOM 748 C C . MET A 1 98 ? 2.215 14.043 -22.649 1.00 70.94 98 MET A C 1
ATOM 750 O O . MET A 1 98 ? 2.426 14.500 -23.769 1.00 70.94 98 MET A O 1
ATOM 754 N N . LYS A 1 99 ? 3.183 13.840 -21.753 1.00 67.50 99 LYS A N 1
ATOM 755 C CA . LYS A 1 99 ? 4.596 14.096 -22.023 1.00 67.50 99 LYS A CA 1
ATOM 756 C C . LYS A 1 99 ? 5.047 13.306 -23.248 1.00 67.50 99 LYS A C 1
ATOM 758 O O . LYS A 1 99 ? 5.442 13.918 -24.228 1.00 67.50 99 LYS A O 1
ATOM 763 N N . ALA A 1 100 ? 4.880 11.981 -23.254 1.00 66.38 100 ALA A N 1
ATOM 764 C CA . ALA A 1 100 ? 5.248 11.136 -24.395 1.00 66.38 100 ALA A CA 1
ATOM 765 C C . ALA A 1 100 ? 4.516 11.533 -25.692 1.00 66.38 100 ALA A C 1
ATOM 767 O O . ALA A 1 100 ? 5.095 11.517 -26.780 1.00 66.38 100 ALA A O 1
ATOM 768 N N . PHE A 1 101 ? 3.244 11.930 -25.595 1.00 70.44 101 PHE A N 1
ATOM 769 C CA . PHE A 1 101 ? 2.473 12.401 -26.741 1.00 70.44 101 PHE A CA 1
ATOM 770 C C . PHE A 1 101 ? 3.048 13.694 -27.335 1.00 70.44 101 PHE A C 1
ATOM 772 O O . PHE A 1 101 ? 3.228 13.764 -28.558 1.00 70.44 101 PHE A O 1
ATOM 779 N N . LEU A 1 102 ? 3.353 14.680 -26.487 1.00 66.50 102 LEU A N 1
ATOM 780 C CA . LEU A 1 102 ? 3.842 16.001 -26.880 1.00 66.50 102 LEU A CA 1
ATOM 781 C C . LEU A 1 102 ? 5.307 15.960 -27.329 1.00 66.50 102 LEU A C 1
ATOM 783 O O . LEU A 1 102 ? 5.603 16.438 -28.422 1.00 66.50 102 LEU A O 1
ATOM 787 N N . THR A 1 103 ? 6.187 15.323 -26.553 1.00 62.41 103 THR A N 1
ATOM 788 C CA . THR A 1 103 ? 7.635 15.271 -26.816 1.00 62.41 103 THR A CA 1
ATOM 789 C C . THR A 1 103 ? 8.022 14.217 -27.846 1.00 62.41 103 THR A C 1
ATOM 791 O O . THR A 1 103 ? 9.052 14.352 -28.482 1.00 62.41 103 THR A O 1
ATOM 794 N N . GLY A 1 104 ? 7.207 13.180 -28.062 1.00 55.47 104 GLY A N 1
ATOM 795 C CA . GLY A 1 104 ? 7.425 12.233 -29.156 1.00 55.47 104 GLY A CA 1
ATOM 796 C C . GLY A 1 104 ? 8.715 11.441 -29.098 1.00 55.47 104 GLY A C 1
ATOM 797 O O . GLY A 1 104 ? 9.313 11.281 -30.146 1.00 55.47 104 GLY A O 1
ATOM 798 N N . ASN A 1 105 ? 9.135 10.981 -27.917 1.00 52.03 105 ASN A N 1
ATOM 799 C CA . ASN A 1 105 ? 10.359 10.192 -27.714 1.00 52.03 105 ASN A CA 1
ATOM 800 C C . ASN A 1 105 ? 11.667 10.816 -28.245 1.00 52.03 105 ASN A C 1
ATOM 802 O O . ASN A 1 105 ? 12.714 10.183 -28.130 1.00 52.03 105 ASN A O 1
ATOM 806 N N . THR A 1 106 ? 11.665 12.060 -28.737 1.00 45.84 106 THR A N 1
ATOM 807 C CA . THR A 1 106 ? 12.898 12.758 -29.103 1.00 45.84 106 THR A CA 1
ATOM 808 C C . THR A 1 106 ? 13.665 13.104 -27.833 1.00 45.84 106 THR A C 1
ATOM 810 O O . THR A 1 106 ? 13.305 14.026 -27.094 1.00 45.84 106 THR A O 1
ATOM 813 N N . THR A 1 107 ? 14.716 12.339 -27.564 1.00 43.03 107 THR A N 1
ATOM 814 C CA . THR A 1 107 ? 15.716 12.628 -26.539 1.00 43.03 107 THR A CA 1
ATOM 815 C C . THR A 1 107 ? 16.474 13.894 -26.939 1.00 43.03 107 THR A C 1
ATOM 817 O O . THR A 1 107 ? 17.118 13.912 -27.983 1.00 43.03 107 THR A O 1
ATOM 820 N N . GLY A 1 108 ? 16.387 14.960 -26.137 1.00 41.16 108 GLY A N 1
ATOM 821 C CA . GLY A 1 108 ? 17.294 16.112 -26.252 1.00 41.16 108 GLY A CA 1
ATOM 822 C C . GLY A 1 108 ? 16.676 17.496 -26.485 1.00 41.16 108 GLY A C 1
ATOM 823 O O . GLY A 1 108 ? 17.414 18.469 -26.434 1.00 41.16 108 GLY A O 1
ATOM 824 N N . HIS A 1 109 ? 15.357 17.636 -26.680 1.00 43.41 109 HIS A N 1
ATOM 825 C CA . HIS A 1 109 ? 14.703 18.959 -26.731 1.00 43.41 109 HIS A CA 1
ATOM 826 C C . HIS A 1 109 ? 13.578 19.053 -25.690 1.00 43.41 109 HIS A C 1
ATOM 828 O O . HIS A 1 109 ? 12.391 18.835 -25.959 1.00 43.41 109 HIS A O 1
ATOM 834 N N . ALA A 1 110 ? 13.985 19.339 -24.455 1.00 50.66 110 ALA A N 1
ATOM 835 C CA . ALA A 1 110 ? 13.130 19.572 -23.301 1.00 50.66 110 ALA A CA 1
ATOM 836 C C . ALA A 1 110 ? 12.377 20.913 -23.430 1.00 50.66 110 ALA A C 1
ATOM 838 O O . ALA A 1 110 ? 12.735 21.900 -22.797 1.00 50.66 110 ALA A O 1
ATOM 839 N N . ASN A 1 111 ? 11.315 20.977 -24.241 1.00 60.12 111 ASN A N 1
ATOM 840 C CA . ASN A 1 111 ? 10.474 22.176 -24.286 1.00 60.12 111 ASN A CA 1
ATOM 841 C C . ASN A 1 111 ? 9.682 22.300 -22.973 1.00 60.12 111 ASN A C 1
ATOM 843 O O . ASN A 1 111 ? 8.711 21.574 -22.749 1.00 60.12 111 ASN A O 1
ATOM 847 N N . THR A 1 112 ? 10.062 23.257 -22.118 1.00 62.62 112 THR A N 1
ATOM 848 C CA . THR A 1 112 ? 9.409 23.598 -20.834 1.00 62.62 112 THR A CA 1
ATOM 849 C C . THR A 1 112 ? 7.889 23.746 -20.962 1.00 62.62 112 THR A C 1
ATOM 851 O O . THR A 1 112 ? 7.136 23.378 -20.061 1.00 62.62 112 THR A O 1
ATOM 854 N N . ILE A 1 113 ? 7.416 24.208 -22.124 1.00 67.88 113 ILE A N 1
ATOM 855 C CA . ILE A 1 113 ? 5.991 24.351 -22.448 1.00 67.88 113 ILE A CA 1
ATOM 856 C C . ILE A 1 113 ? 5.288 22.986 -22.520 1.00 67.88 113 ILE A C 1
ATOM 858 O O . ILE A 1 113 ? 4.191 22.840 -21.986 1.00 67.88 113 ILE A O 1
ATOM 862 N N . ALA A 1 114 ? 5.907 21.963 -23.118 1.00 65.44 114 ALA A N 1
ATOM 863 C CA . ALA A 1 114 ? 5.322 20.623 -23.215 1.00 65.44 114 ALA A CA 1
ATOM 864 C C . ALA A 1 114 ? 5.173 19.965 -21.832 1.00 65.44 114 ALA A C 1
ATOM 866 O O . ALA A 1 114 ? 4.148 19.334 -21.550 1.00 65.44 114 ALA A O 1
ATOM 867 N N . TYR A 1 115 ? 6.148 20.167 -20.941 1.00 68.62 115 TYR A N 1
ATOM 868 C CA . TYR A 1 115 ? 6.058 19.732 -19.545 1.00 68.62 115 TYR A CA 1
ATOM 869 C C . TYR A 1 115 ? 4.979 20.494 -18.775 1.00 68.62 115 TYR A C 1
ATOM 871 O O . TYR A 1 115 ? 4.169 19.873 -18.086 1.00 68.62 115 TYR A O 1
ATOM 879 N N . GLY A 1 116 ? 4.901 21.816 -18.955 1.00 70.44 116 GLY A N 1
ATOM 880 C CA . GLY A 1 116 ? 3.866 22.656 -18.349 1.00 70.44 116 GLY A CA 1
ATOM 881 C C . GLY A 1 116 ? 2.450 22.251 -18.769 1.00 70.44 116 GLY A C 1
ATOM 882 O O . GLY A 1 116 ? 1.580 22.079 -17.916 1.00 70.44 116 GLY A O 1
ATOM 883 N N . VAL A 1 117 ? 2.221 22.014 -20.067 1.00 76.44 117 VAL A N 1
ATOM 884 C CA . VAL A 1 117 ? 0.925 21.551 -20.601 1.00 76.44 117 VAL A CA 1
ATOM 885 C C . VAL A 1 117 ? 0.576 20.155 -20.078 1.00 76.44 117 VAL A C 1
ATOM 887 O O . VAL A 1 117 ? -0.561 19.920 -19.664 1.00 76.44 117 VAL A O 1
ATOM 890 N N . SER A 1 118 ? 1.550 19.240 -20.032 1.00 75.06 118 SER A N 1
ATOM 891 C CA . SER A 1 118 ? 1.354 17.889 -19.484 1.00 75.06 118 SER A CA 1
ATOM 892 C C . SER A 1 118 ? 0.990 17.926 -17.998 1.00 75.06 118 SER A C 1
ATOM 894 O O . SER A 1 118 ? 0.061 17.239 -17.572 1.00 75.06 118 SER A O 1
ATOM 896 N N . GLY A 1 119 ? 1.678 18.762 -17.212 1.00 74.19 119 GLY A N 1
ATOM 897 C CA . GLY A 1 119 ? 1.401 18.975 -15.790 1.00 74.19 119 GLY A CA 1
ATOM 898 C C . GLY A 1 119 ? 0.030 19.601 -15.540 1.00 74.19 119 GLY A C 1
ATOM 899 O O . GLY A 1 119 ? -0.715 19.139 -14.673 1.00 74.19 119 GLY A O 1
ATOM 900 N N . ALA A 1 120 ? -0.358 20.598 -16.339 1.00 80.69 120 ALA A N 1
ATOM 901 C CA . ALA A 1 120 ? -1.672 21.231 -16.244 1.00 80.69 120 ALA A CA 1
ATOM 902 C C . ALA A 1 120 ? -2.806 20.232 -16.528 1.00 80.69 120 ALA A C 1
ATOM 904 O O . ALA A 1 120 ? -3.754 20.134 -15.747 1.00 80.69 120 ALA A O 1
ATOM 905 N N . LEU A 1 121 ? -2.692 19.433 -17.594 1.00 81.50 121 LEU A N 1
ATOM 906 C CA . LEU A 1 121 ? -3.708 18.437 -17.947 1.00 81.50 121 LEU A CA 1
ATOM 907 C C . LEU A 1 121 ? -3.796 17.298 -16.918 1.00 81.50 121 LEU A C 1
ATOM 909 O O . LEU A 1 121 ? -4.895 16.866 -16.564 1.00 81.50 121 LEU A O 1
ATOM 913 N N . ALA A 1 122 ? -2.657 16.859 -16.378 1.00 80.69 122 ALA A N 1
ATOM 914 C CA . ALA A 1 122 ? -2.619 15.900 -15.276 1.00 80.69 122 ALA A CA 1
ATOM 915 C C . ALA A 1 122 ? -3.304 16.446 -14.011 1.00 80.69 122 ALA A C 1
ATOM 917 O O . ALA A 1 122 ? -4.079 15.730 -13.374 1.00 80.69 122 ALA A O 1
ATOM 918 N N . THR A 1 123 ? -3.088 17.726 -13.688 1.00 83.88 123 THR A N 1
ATOM 919 C CA . THR A 1 123 ? -3.709 18.407 -12.536 1.00 83.88 123 THR A CA 1
ATOM 920 C C . THR A 1 123 ? -5.230 18.483 -12.671 1.00 83.88 123 THR A C 1
ATOM 922 O O . THR A 1 123 ? -5.945 18.215 -11.707 1.00 83.88 123 THR A O 1
ATOM 925 N N . ILE A 1 124 ? -5.747 18.761 -13.874 1.00 88.31 124 ILE A N 1
ATOM 926 C CA . ILE A 1 124 ? -7.195 18.799 -14.147 1.00 88.31 124 ILE A CA 1
ATOM 927 C C . ILE A 1 124 ? -7.858 17.465 -13.778 1.00 88.31 124 ILE A C 1
ATOM 929 O O . ILE A 1 124 ? -8.870 17.447 -13.069 1.00 88.31 124 ILE A O 1
ATOM 933 N N . ILE A 1 125 ? -7.273 16.348 -14.223 1.00 86.94 125 ILE A N 1
ATOM 934 C CA . ILE A 1 125 ? -7.807 15.001 -13.972 1.00 86.94 125 ILE A CA 1
ATOM 935 C C . ILE A 1 125 ? -7.634 14.604 -12.503 1.00 86.94 125 ILE A C 1
ATOM 937 O O . ILE A 1 125 ? -8.574 14.087 -11.896 1.00 86.94 125 ILE A O 1
ATOM 941 N N . HIS A 1 126 ? -6.469 14.882 -11.916 1.00 88.44 126 HIS A N 1
ATOM 942 C CA . HIS A 1 126 ? -6.206 14.658 -10.494 1.00 88.44 126 HIS A CA 1
ATOM 943 C C . HIS A 1 126 ? -7.265 15.331 -9.616 1.00 88.44 126 HIS A C 1
ATOM 945 O O . HIS A 1 126 ? -7.924 14.677 -8.801 1.00 88.44 126 HIS A O 1
ATOM 951 N N . ASP A 1 127 ? -7.473 16.631 -9.818 1.00 89.69 127 ASP A N 1
ATOM 952 C CA . ASP A 1 127 ? -8.385 17.417 -8.998 1.00 89.69 127 ASP A CA 1
ATOM 953 C C . ASP A 1 127 ? -9.834 16.979 -9.196 1.00 89.69 127 ASP A C 1
ATOM 955 O O . ASP A 1 127 ? -10.601 16.988 -8.237 1.00 89.69 127 ASP A O 1
ATOM 959 N N . ALA A 1 128 ? -10.218 16.517 -10.392 1.00 89.50 128 ALA A N 1
ATOM 960 C CA . ALA A 1 128 ? -11.568 16.009 -10.643 1.00 89.50 128 ALA A CA 1
ATOM 961 C C . ALA A 1 128 ? -11.892 14.766 -9.792 1.00 89.50 128 ALA A C 1
ATOM 963 O O . ALA A 1 128 ? -13.033 14.583 -9.355 1.00 89.50 128 ALA A O 1
ATOM 964 N N . VAL A 1 129 ? -10.886 13.931 -9.526 1.00 89.88 129 VAL A N 1
ATOM 965 C CA . VAL A 1 129 ? -11.006 12.728 -8.688 1.00 89.88 129 VAL A CA 1
ATOM 966 C C . VAL A 1 129 ? -10.888 13.069 -7.204 1.00 89.88 129 VAL A C 1
ATOM 968 O O . VAL A 1 129 ? -11.596 12.492 -6.377 1.00 89.88 129 VAL A O 1
ATOM 971 N N . MET A 1 130 ? -10.032 14.030 -6.854 1.00 89.00 130 MET A N 1
ATOM 972 C CA . MET A 1 130 ? -9.770 14.410 -5.465 1.00 89.00 130 MET A CA 1
ATOM 973 C C . MET A 1 130 ? -10.864 15.310 -4.860 1.00 89.00 130 MET A C 1
ATOM 975 O O . MET A 1 130 ? -11.108 15.267 -3.650 1.00 89.00 130 MET A O 1
ATOM 979 N N . ASN A 1 131 ? -11.570 16.105 -5.673 1.00 90.94 131 ASN A N 1
ATOM 980 C CA . ASN A 1 131 ? -12.498 17.128 -5.176 1.00 90.94 131 ASN A CA 1
ATOM 981 C C . ASN A 1 131 ? -13.630 16.584 -4.272 1.00 90.94 131 ASN A C 1
ATOM 983 O O . ASN A 1 131 ? -13.871 17.178 -3.217 1.00 90.94 131 ASN A O 1
ATOM 987 N N . PRO A 1 132 ? -14.291 15.443 -4.570 1.00 92.62 132 PRO A N 1
ATOM 988 C CA . PRO A 1 132 ? -15.310 14.888 -3.677 1.00 92.62 132 PRO A CA 1
ATOM 989 C C . PRO A 1 132 ? -14.773 14.527 -2.284 1.00 92.62 132 PRO A C 1
ATOM 991 O O . PRO A 1 132 ? -15.451 14.754 -1.277 1.00 92.62 132 PRO A O 1
ATOM 994 N N . ALA A 1 133 ? -13.549 13.992 -2.208 1.00 91.50 133 ALA A N 1
ATOM 995 C CA . ALA A 1 133 ? -12.899 13.663 -0.941 1.00 91.50 133 ALA A CA 1
ATOM 996 C C . ALA A 1 133 ? -12.578 14.928 -0.130 1.00 91.50 133 ALA A C 1
ATOM 998 O O . ALA A 1 133 ? -12.801 14.952 1.084 1.00 91.50 133 ALA A O 1
ATOM 999 N N . GLU A 1 134 ? -12.139 15.997 -0.799 1.00 89.38 134 GLU A N 1
ATOM 1000 C CA . GLU A 1 134 ? -11.873 17.303 -0.187 1.00 89.38 134 GLU A CA 1
ATOM 1001 C C . GLU A 1 134 ? -13.141 17.953 0.392 1.00 89.38 134 GLU A C 1
ATOM 1003 O O . GLU A 1 134 ? -13.117 18.436 1.528 1.00 89.38 134 GLU A O 1
ATOM 1008 N N . VAL A 1 135 ? -14.275 17.898 -0.316 1.00 91.44 135 VAL A N 1
ATOM 1009 C CA . VAL A 1 135 ? -15.563 18.423 0.185 1.00 91.44 135 VAL A CA 1
ATOM 1010 C C . VAL A 1 135 ? -15.996 17.696 1.459 1.00 91.44 135 VAL A C 1
ATOM 1012 O O . VAL A 1 135 ? -16.371 18.322 2.457 1.00 91.44 135 VAL A O 1
ATOM 1015 N N . VAL A 1 136 ? -15.917 16.364 1.455 1.00 91.50 136 VAL A N 1
ATOM 1016 C CA . VAL A 1 136 ? -16.283 15.533 2.612 1.00 91.50 136 VAL A CA 1
ATOM 1017 C C . VAL A 1 136 ? -15.349 15.802 3.787 1.00 91.50 136 VAL A C 1
ATOM 1019 O O . VAL A 1 136 ? -15.821 15.987 4.911 1.00 91.50 136 VAL A O 1
ATOM 1022 N N . LYS A 1 137 ? -14.036 15.871 3.538 1.00 92.38 137 LYS A N 1
ATOM 1023 C CA . LYS A 1 137 ? -13.022 16.202 4.545 1.00 92.38 137 LYS A CA 1
ATOM 1024 C C . LYS A 1 137 ? -13.365 17.507 5.256 1.00 92.38 137 LYS A C 1
ATOM 1026 O O . LYS A 1 137 ? -13.525 17.514 6.478 1.00 92.38 137 LYS A O 1
ATOM 1031 N N . GLN A 1 138 ? -13.534 18.589 4.499 1.00 91.00 138 GLN A N 1
ATOM 1032 C CA . GLN A 1 138 ? -13.719 19.925 5.064 1.00 91.00 138 GLN A CA 1
ATOM 1033 C C . GLN A 1 138 ? -15.012 20.025 5.886 1.00 91.00 138 GLN A C 1
ATOM 1035 O O . GLN A 1 138 ? -15.013 20.567 6.991 1.00 91.00 138 GLN A O 1
ATOM 1040 N N . ARG A 1 139 ? -16.103 19.398 5.428 1.00 89.88 139 ARG A N 1
ATOM 1041 C CA . ARG A 1 139 ? -17.378 19.349 6.169 1.00 89.88 139 ARG A CA 1
ATOM 1042 C C . ARG A 1 139 ? -17.307 18.526 7.456 1.00 89.88 139 ARG A C 1
ATOM 1044 O O . ARG A 1 139 ? -18.021 18.819 8.417 1.00 89.88 139 ARG A O 1
ATOM 1051 N N . MET A 1 140 ? -16.458 17.502 7.511 1.00 90.06 140 MET A N 1
ATOM 1052 C CA . MET A 1 140 ? -16.252 16.689 8.717 1.00 90.06 140 MET A CA 1
ATOM 1053 C C . MET A 1 140 ? -15.366 17.367 9.773 1.00 90.06 140 MET A C 1
ATOM 1055 O O . MET A 1 140 ? -15.542 17.119 10.976 1.00 90.06 140 MET A O 1
ATOM 1059 N N . GLN A 1 141 ? -14.438 18.223 9.340 1.00 91.19 141 GLN A N 1
ATOM 1060 C CA . GLN A 1 141 ? -13.498 18.943 10.208 1.00 91.19 141 GLN A CA 1
ATOM 1061 C C . GLN A 1 141 ? -14.168 20.062 11.032 1.00 91.19 141 GLN A C 1
ATOM 1063 O O . GLN A 1 141 ? -13.653 20.446 12.088 1.00 91.19 141 GLN A O 1
ATOM 1068 N N . MET A 1 142 ? -15.354 20.526 10.622 1.00 86.75 142 MET A N 1
ATOM 1069 C CA . MET A 1 142 ? -16.139 21.548 11.328 1.00 86.75 142 MET A CA 1
ATOM 1070 C C . MET A 1 142 ? -16.505 21.147 12.774 1.00 86.75 142 MET A C 1
ATOM 1072 O O . MET A 1 142 ? -16.807 19.980 13.065 1.00 86.75 142 MET A O 1
ATOM 1076 N N . MET A 1 143 ? -16.505 22.131 13.686 1.00 78.12 143 MET A N 1
ATOM 1077 C CA . MET A 1 143 ? -16.727 21.957 15.136 1.00 78.12 143 MET A CA 1
ATOM 1078 C C . MET A 1 143 ? -18.049 21.243 15.458 1.00 78.12 143 MET A C 1
ATOM 1080 O O . MET A 1 143 ? -18.053 20.263 16.202 1.00 78.12 143 MET A O 1
ATOM 1084 N N . TYR A 1 144 ? -19.137 21.638 14.796 1.00 76.06 144 TYR A N 1
ATOM 1085 C CA . TYR A 1 144 ? -20.476 21.058 14.969 1.00 76.06 144 TYR A CA 1
ATOM 1086 C C . TYR A 1 144 ? -20.920 20.221 13.766 1.00 76.06 144 TYR A C 1
ATOM 1088 O O . TYR A 1 144 ? -22.087 20.228 13.386 1.00 76.06 144 TYR A O 1
ATOM 1096 N N . SER A 1 145 ? -19.978 19.515 13.132 1.00 79.62 145 SER A N 1
ATOM 1097 C CA . SER A 1 145 ? -20.291 18.677 11.973 1.00 79.62 145 SER A CA 1
ATOM 1098 C C . SER A 1 145 ? -21.387 17.646 12.313 1.00 79.62 145 SER A C 1
ATOM 1100 O O . SER A 1 145 ? -21.193 16.848 13.238 1.00 79.62 145 SER A O 1
ATOM 1102 N N . PRO A 1 146 ? -22.508 17.611 11.567 1.00 76.31 146 PRO A N 1
ATOM 1103 C CA . PRO A 1 146 ? -23.654 16.744 11.857 1.00 76.31 146 PRO A CA 1
ATOM 1104 C C . PRO A 1 146 ? -23.403 15.277 11.470 1.00 76.31 146 PRO A C 1
ATOM 1106 O O . PRO A 1 146 ? -24.221 14.410 11.758 1.00 76.31 146 PRO A O 1
ATOM 1109 N N . TYR A 1 147 ? -22.299 14.985 10.775 1.00 83.75 147 TYR A N 1
ATOM 1110 C CA . TYR A 1 147 ? -22.072 13.700 10.116 1.00 83.75 147 TYR A CA 1
ATOM 1111 C C . TYR A 1 147 ? -21.252 12.750 10.986 1.00 83.75 147 TYR A C 1
ATOM 1113 O O . TYR A 1 147 ? -20.076 13.014 11.231 1.00 83.75 147 TYR A O 1
ATOM 1121 N N . GLY A 1 148 ? -21.802 11.604 11.392 1.00 78.44 148 GLY A N 1
ATOM 1122 C CA . GLY A 1 148 ? -21.109 10.583 12.191 1.00 78.44 148 GLY A CA 1
ATOM 1123 C C . GLY A 1 148 ? -19.892 9.952 11.499 1.00 78.44 148 GLY A C 1
ATOM 1124 O O . GLY A 1 148 ? -18.914 9.621 12.169 1.00 78.44 148 GLY A O 1
ATOM 1125 N N . GLY A 1 149 ? -19.896 9.861 10.166 1.00 86.00 149 GLY A N 1
ATOM 1126 C CA . GLY A 1 149 ? -18.781 9.338 9.362 1.00 86.00 149 GLY A CA 1
ATOM 1127 C C . GLY A 1 149 ? -18.757 9.861 7.920 1.00 86.00 149 GLY A C 1
ATOM 1128 O O . GLY A 1 149 ? -19.701 10.503 7.471 1.00 86.00 149 GLY A O 1
ATOM 1129 N N . SER A 1 150 ? -17.686 9.576 7.171 1.00 89.88 150 SER A N 1
ATOM 1130 C CA . SER A 1 150 ? -17.500 10.104 5.804 1.00 89.88 150 SER A CA 1
ATOM 1131 C C . SER A 1 150 ? -18.544 9.603 4.815 1.00 89.88 150 SER A C 1
ATOM 1133 O O . SER A 1 150 ? -19.063 10.387 4.034 1.00 89.88 150 SER A O 1
ATOM 1135 N N . LEU A 1 151 ? -18.916 8.321 4.883 1.00 87.50 151 LEU A N 1
ATOM 1136 C CA . LEU A 1 151 ? -19.965 7.758 4.024 1.00 87.50 151 LEU A CA 1
ATOM 1137 C C . LEU A 1 151 ? -21.347 8.344 4.339 1.00 87.50 151 LEU A C 1
ATOM 1139 O O . LEU A 1 151 ? -22.164 8.544 3.444 1.00 87.50 151 LEU A O 1
ATOM 1143 N N . GLU A 1 152 ? -21.605 8.636 5.614 1.00 86.94 152 GLU A N 1
ATOM 1144 C CA . GLU A 1 152 ? -22.824 9.325 6.031 1.00 86.94 152 GLU A CA 1
ATOM 1145 C C . GLU A 1 152 ? -22.832 10.770 5.525 1.00 86.94 152 GLU A C 1
ATOM 1147 O O . GLU A 1 152 ? -23.845 11.219 4.998 1.00 86.94 152 GLU A O 1
ATOM 1152 N N . CYS A 1 153 ? -21.688 11.460 5.598 1.00 87.50 153 CYS A N 1
ATOM 1153 C CA . CYS A 1 153 ? -21.505 12.784 5.011 1.00 87.50 153 CYS A CA 1
ATOM 1154 C C . CYS A 1 153 ? -21.801 12.770 3.507 1.00 87.50 153 CYS A C 1
ATOM 1156 O O . CYS A 1 153 ? -22.691 13.495 3.074 1.00 87.50 153 CYS A O 1
ATOM 1158 N N . VAL A 1 154 ? -21.165 11.881 2.734 1.00 89.31 154 VAL A N 1
ATOM 1159 C CA . VAL A 1 154 ? -21.413 11.728 1.287 1.00 89.31 154 VAL A CA 1
ATOM 1160 C C . VAL A 1 154 ? -22.898 11.524 1.004 1.00 89.31 154 VAL A C 1
ATOM 1162 O O . VAL A 1 154 ? -23.482 12.244 0.198 1.00 89.31 154 VAL A O 1
ATOM 1165 N N . ARG A 1 155 ? -23.541 10.579 1.700 1.00 87.31 155 ARG A N 1
ATOM 1166 C CA . ARG A 1 155 ? -24.958 10.265 1.482 1.00 87.31 155 ARG A CA 1
ATOM 1167 C C . ARG A 1 155 ? -25.871 11.448 1.798 1.00 87.31 155 ARG A C 1
ATOM 1169 O O . ARG A 1 155 ? -26.828 11.684 1.065 1.00 87.31 155 ARG A O 1
ATOM 1176 N N . CYS A 1 156 ? -25.615 12.159 2.892 1.00 83.12 156 CYS A N 1
ATOM 1177 C CA . CYS A 1 156 ? -26.421 13.305 3.297 1.00 83.12 156 CYS A CA 1
ATOM 1178 C C . CYS A 1 156 ? -26.226 14.501 2.362 1.00 83.12 156 CYS A C 1
ATOM 1180 O O . CYS A 1 156 ? -27.216 15.133 2.005 1.00 83.12 156 CYS A O 1
ATOM 1182 N N . VAL A 1 157 ? -24.993 14.780 1.930 1.00 85.06 157 VAL A N 1
ATOM 1183 C CA . VAL A 1 157 ? -24.694 15.855 0.969 1.00 85.06 157 VAL A CA 1
ATOM 1184 C C . VAL A 1 157 ? -25.325 15.554 -0.385 1.00 85.06 157 VAL A C 1
ATOM 1186 O O . VAL A 1 157 ? -26.062 16.387 -0.899 1.00 85.06 157 VAL A O 1
ATOM 1189 N N . TYR A 1 158 ? -25.155 14.335 -0.902 1.00 86.69 158 TYR A N 1
ATOM 1190 C CA . TYR A 1 158 ? -25.771 13.910 -2.159 1.00 86.69 158 TYR A CA 1
ATOM 1191 C C . TYR A 1 158 ? -27.300 14.048 -2.134 1.00 86.69 158 TYR A C 1
ATOM 1193 O O . TYR A 1 158 ? -27.888 14.574 -3.071 1.00 86.69 158 TYR A O 1
ATOM 1201 N N . LYS A 1 159 ? -27.954 13.635 -1.040 1.00 82.56 159 LYS A N 1
ATOM 1202 C CA . LYS A 1 159 ? -29.417 13.730 -0.910 1.00 82.56 159 LYS A CA 1
ATOM 1203 C C . LYS A 1 159 ? -29.949 15.154 -0.742 1.00 82.56 159 LYS A C 1
ATOM 1205 O O . LYS A 1 159 ? -31.092 15.394 -1.105 1.00 82.56 159 LYS A O 1
ATOM 1210 N N . ARG A 1 160 ? -29.185 16.052 -0.111 1.00 80.25 160 ARG A N 1
ATOM 1211 C CA . ARG A 1 160 ? -29.647 17.410 0.231 1.00 80.25 160 ARG A CA 1
ATOM 1212 C C . ARG A 1 160 ? -29.264 18.455 -0.811 1.00 80.25 160 ARG A C 1
ATOM 1214 O O . ARG A 1 160 ? -30.036 19.372 -1.039 1.00 80.25 160 ARG A O 1
ATOM 1221 N N . GLU A 1 161 ? -28.080 18.331 -1.404 1.00 80.62 161 GLU A N 1
ATOM 1222 C CA . GLU A 1 161 ? -27.492 19.339 -2.298 1.00 80.62 161 GLU A CA 1
ATOM 1223 C C . GLU A 1 161 ? -27.138 18.780 -3.689 1.00 80.62 161 GLU A C 1
ATOM 1225 O O . GLU A 1 161 ? -26.710 19.531 -4.563 1.00 80.62 161 GLU A O 1
ATOM 1230 N N . GLY A 1 162 ? -27.300 17.471 -3.911 1.00 84.12 162 GLY A N 1
ATOM 1231 C CA . GLY A 1 162 ? -27.005 16.823 -5.188 1.00 84.12 162 GLY A CA 1
ATOM 1232 C C . GLY A 1 162 ? -25.511 16.638 -5.475 1.00 84.12 162 GLY A C 1
ATOM 1233 O O . GLY A 1 162 ? -24.644 16.823 -4.619 1.00 84.12 162 GLY A O 1
ATOM 1234 N N . VAL A 1 163 ? -25.203 16.246 -6.717 1.00 85.81 163 VAL A N 1
ATOM 1235 C CA . VAL A 1 163 ? -23.823 15.997 -7.187 1.00 85.81 163 VAL A CA 1
ATOM 1236 C C . VAL A 1 163 ? -23.017 17.292 -7.306 1.00 85.81 163 VAL A C 1
ATOM 1238 O O . VAL A 1 163 ? -21.818 17.300 -7.035 1.00 85.81 163 VAL A O 1
ATOM 1241 N N . GLN A 1 164 ? -23.672 18.405 -7.645 1.00 85.12 164 GLN A N 1
ATOM 1242 C CA . GLN A 1 164 ? -23.017 19.700 -7.844 1.00 85.12 164 GLN A CA 1
ATOM 1243 C C . GLN A 1 164 ? -22.282 20.189 -6.584 1.00 85.12 164 GLN A C 1
ATOM 1245 O O . GLN A 1 164 ? -21.246 20.844 -6.686 1.00 85.12 164 GLN A O 1
ATOM 1250 N N . ALA A 1 165 ? -22.749 19.808 -5.391 1.00 83.94 165 ALA A N 1
ATOM 1251 C CA . ALA A 1 165 ? -22.086 20.128 -4.128 1.00 83.94 165 ALA A CA 1
ATOM 1252 C C . ALA A 1 165 ? -20.658 19.569 -4.026 1.00 83.94 165 ALA A C 1
ATOM 1254 O O . ALA A 1 165 ? -19.813 20.182 -3.378 1.00 83.94 165 ALA A O 1
ATOM 1255 N N . PHE A 1 166 ? -20.372 18.442 -4.687 1.00 89.44 166 PHE A N 1
ATOM 1256 C CA . PHE A 1 166 ? -19.042 17.831 -4.698 1.00 89.44 166 PHE A CA 1
ATOM 1257 C C . PHE A 1 166 ? -18.075 18.495 -5.676 1.00 89.44 166 PHE A C 1
ATOM 1259 O O . PHE A 1 166 ? -16.888 18.204 -5.601 1.00 89.44 166 PHE A O 1
ATOM 1266 N N . TYR A 1 167 ? -18.553 19.365 -6.573 1.00 90.69 167 TYR A N 1
ATOM 1267 C CA . TYR A 1 167 ? -17.755 20.008 -7.627 1.00 90.69 167 TYR A CA 1
ATOM 1268 C C . TYR A 1 167 ? -17.832 21.541 -7.618 1.00 90.69 167 TYR A C 1
ATOM 1270 O O . TYR A 1 167 ? -17.199 22.198 -8.439 1.00 90.69 167 TYR A O 1
ATOM 1278 N N . ARG A 1 168 ? -18.538 22.139 -6.651 1.00 85.12 168 ARG A N 1
ATOM 1279 C CA . ARG A 1 168 ? -18.726 23.596 -6.554 1.00 85.12 168 ARG A CA 1
ATOM 1280 C C . ARG A 1 168 ? -17.410 24.377 -6.448 1.00 85.12 168 ARG A C 1
ATOM 1282 O O . ARG A 1 168 ? -17.298 25.456 -7.016 1.00 85.12 168 ARG A O 1
ATOM 1289 N N . SER A 1 169 ? -16.414 23.843 -5.738 1.00 87.25 169 SER A N 1
ATOM 1290 C CA . SER A 1 169 ? -15.094 24.473 -5.593 1.00 87.25 169 SER A CA 1
ATOM 1291 C C . SER A 1 169 ? -14.089 24.097 -6.681 1.00 87.25 169 SER A C 1
ATOM 1293 O O . SER A 1 169 ? -12.935 24.504 -6.573 1.00 87.25 169 SER A O 1
ATOM 1295 N N . TYR A 1 170 ? -14.466 23.298 -7.684 1.00 89.56 170 TYR A N 1
ATOM 1296 C CA . TYR A 1 170 ? -13.511 22.710 -8.628 1.00 89.56 170 TYR A CA 1
ATOM 1297 C C . TYR A 1 170 ? -12.759 23.771 -9.446 1.00 89.56 170 TYR A C 1
ATOM 1299 O O . TYR A 1 170 ? -11.539 23.714 -9.562 1.00 89.56 170 TYR A O 1
ATOM 1307 N N . SER A 1 171 ? -13.446 24.811 -9.924 1.00 87.31 171 SER A N 1
ATOM 1308 C CA . SER A 1 171 ? -12.799 25.922 -10.638 1.00 87.31 171 SER A CA 1
ATOM 1309 C C . SER A 1 171 ? -11.814 26.696 -9.753 1.00 87.31 171 SER A C 1
ATOM 1311 O O . SER A 1 171 ? -10.722 27.043 -10.193 1.00 87.31 171 SER A O 1
ATOM 1313 N N . THR A 1 172 ? -12.168 26.932 -8.486 1.00 85.81 172 THR A N 1
ATOM 1314 C CA . THR A 1 172 ? -11.291 27.589 -7.503 1.00 85.81 172 THR A CA 1
ATOM 1315 C C . THR A 1 172 ? -10.082 26.723 -7.168 1.00 85.81 172 THR A C 1
ATOM 1317 O O . THR A 1 172 ? -8.983 27.242 -6.999 1.00 85.81 172 THR A O 1
ATOM 1320 N N . GLN A 1 173 ? -10.283 25.406 -7.088 1.00 86.88 173 GLN A N 1
ATOM 1321 C CA . GLN A 1 173 ? -9.230 24.424 -6.855 1.00 86.88 173 GLN A CA 1
ATOM 1322 C C . GLN A 1 173 ? -8.184 24.478 -7.971 1.00 86.88 173 GLN A C 1
ATOM 1324 O O . GLN A 1 173 ? -7.001 24.604 -7.671 1.00 86.88 173 GLN A O 1
ATOM 1329 N N . LEU A 1 174 ? -8.613 24.472 -9.237 1.00 86.88 174 LEU A N 1
ATOM 1330 C CA . LEU A 1 174 ? -7.706 24.569 -10.386 1.00 86.88 174 LEU A CA 1
ATOM 1331 C C . LEU A 1 174 ? -6.952 25.904 -10.412 1.00 86.88 174 LEU A C 1
ATOM 1333 O O . LEU A 1 174 ? -5.733 25.924 -10.584 1.00 86.88 174 LEU A O 1
ATOM 1337 N N . LEU A 1 175 ? -7.664 27.012 -10.174 1.00 86.56 175 LEU A N 1
ATOM 1338 C CA . LEU A 1 175 ? -7.072 28.352 -10.127 1.00 86.56 175 LEU A CA 1
ATOM 1339 C C . LEU A 1 175 ? -6.058 28.505 -8.984 1.00 86.56 175 LEU A C 1
ATOM 1341 O O . LEU A 1 175 ? -5.167 29.341 -9.067 1.00 86.56 175 LEU A O 1
ATOM 1345 N N . MET A 1 176 ? -6.181 27.707 -7.923 1.00 87.56 176 MET A N 1
ATOM 1346 C CA . MET A 1 176 ? -5.223 27.653 -6.822 1.00 87.56 176 MET A CA 1
ATOM 1347 C C . MET A 1 176 ? -4.035 26.735 -7.134 1.00 87.56 176 MET A C 1
ATOM 1349 O O . MET A 1 176 ? -2.893 27.113 -6.878 1.00 87.56 176 MET A O 1
ATOM 1353 N N . ASN A 1 177 ? -4.298 25.535 -7.658 1.00 85.06 177 ASN A N 1
ATOM 1354 C CA . ASN A 1 177 ? -3.302 24.478 -7.820 1.00 85.06 177 ASN A CA 1
ATOM 1355 C C . ASN A 1 177 ? -2.279 24.773 -8.918 1.00 85.06 177 ASN A C 1
ATOM 1357 O O . ASN A 1 177 ? -1.097 24.502 -8.721 1.00 85.06 177 ASN A O 1
ATOM 1361 N N . VAL A 1 178 ? -2.697 25.363 -10.042 1.00 80.88 178 VAL A N 1
ATOM 1362 C CA . VAL A 1 178 ? -1.761 25.690 -11.130 1.00 80.88 178 VAL A CA 1
ATOM 1363 C C . VAL A 1 178 ? -0.718 26.725 -10.671 1.00 80.88 178 VAL A C 1
ATOM 1365 O O . VAL A 1 178 ? 0.473 26.425 -10.750 1.00 80.88 178 VAL A O 1
ATOM 1368 N N . PRO A 1 179 ? -1.095 27.884 -10.086 1.00 86.62 179 PRO A N 1
ATOM 1369 C CA . PRO A 1 179 ? -0.118 28.813 -9.517 1.00 86.62 179 PRO A CA 1
ATOM 1370 C C . PRO A 1 179 ? 0.686 28.224 -8.358 1.00 86.62 179 PRO A C 1
ATOM 1372 O O . PRO A 1 179 ? 1.870 28.530 -8.231 1.00 86.62 179 PRO A O 1
ATOM 1375 N N . PHE A 1 180 ? 0.072 27.376 -7.521 1.00 85.75 180 PHE A N 1
ATOM 1376 C CA . PHE A 1 180 ? 0.785 26.685 -6.445 1.00 85.75 180 PHE A CA 1
ATOM 1377 C C . PHE A 1 180 ? 1.963 25.884 -7.004 1.00 85.75 180 PHE A C 1
ATOM 1379 O O . PHE A 1 180 ? 3.080 26.029 -6.511 1.00 85.75 180 PHE A O 1
ATOM 1386 N N . GLN A 1 181 ? 1.733 25.089 -8.051 1.00 82.06 181 GLN A N 1
ATOM 1387 C CA . GLN A 1 181 ? 2.766 24.240 -8.634 1.00 82.06 181 GLN A CA 1
ATOM 1388 C C . GLN A 1 181 ? 3.874 25.054 -9.308 1.00 82.06 181 GLN A C 1
ATOM 1390 O O . GLN A 1 181 ? 5.052 24.737 -9.142 1.00 82.06 181 GLN A O 1
ATOM 1395 N N . THR A 1 182 ? 3.516 26.131 -10.011 1.00 80.06 182 THR A N 1
ATOM 1396 C CA . THR A 1 182 ? 4.487 27.036 -10.640 1.00 80.06 182 THR A CA 1
ATOM 1397 C C . THR A 1 182 ? 5.393 27.691 -9.600 1.00 80.06 182 THR A C 1
ATOM 1399 O O . THR A 1 182 ? 6.614 27.601 -9.703 1.00 80.06 182 THR A O 1
ATOM 1402 N N . VAL A 1 183 ? 4.814 28.296 -8.555 1.00 85.31 183 VAL A N 1
ATOM 1403 C CA . VAL A 1 183 ? 5.588 28.933 -7.476 1.00 85.31 183 VAL A CA 1
ATOM 1404 C C . VAL A 1 183 ? 6.437 27.901 -6.737 1.00 85.31 183 VAL A C 1
ATOM 1406 O O . VAL A 1 183 ? 7.585 28.190 -6.402 1.00 85.31 183 VAL A O 1
ATOM 1409 N N . HIS A 1 184 ? 5.903 26.698 -6.507 1.00 83.06 184 HIS A N 1
ATOM 1410 C CA . HIS A 1 184 ? 6.634 25.610 -5.865 1.00 83.06 184 HIS A CA 1
ATOM 1411 C C . HIS A 1 184 ? 7.898 25.244 -6.648 1.00 83.06 184 HIS A C 1
ATOM 1413 O O . HIS A 1 184 ? 8.983 25.311 -6.080 1.00 83.06 184 HIS A O 1
ATOM 1419 N N . PHE A 1 185 ? 7.788 24.926 -7.942 1.00 78.25 185 PHE A N 1
ATOM 1420 C CA . PHE A 1 185 ? 8.955 24.543 -8.742 1.00 78.25 185 PHE A CA 1
ATOM 1421 C C . PHE A 1 185 ? 9.959 25.686 -8.898 1.00 78.25 185 PHE A C 1
ATOM 1423 O O . PHE A 1 185 ? 11.138 25.475 -8.653 1.00 78.25 185 PHE A O 1
ATOM 1430 N N . MET A 1 186 ? 9.516 26.915 -9.188 1.00 79.56 186 MET A N 1
ATOM 1431 C CA . MET A 1 186 ? 10.430 28.064 -9.299 1.00 79.56 186 MET A CA 1
ATOM 1432 C C . MET A 1 186 ? 11.230 28.302 -8.011 1.00 79.56 186 MET A C 1
ATOM 1434 O O . MET A 1 186 ? 12.423 28.587 -8.049 1.00 79.56 186 MET A O 1
ATOM 1438 N N . THR A 1 187 ? 10.569 28.174 -6.859 1.00 82.94 187 THR A N 1
ATOM 1439 C CA . THR A 1 187 ? 11.214 28.355 -5.553 1.00 82.94 187 THR A CA 1
ATOM 1440 C C . THR A 1 187 ? 12.133 27.182 -5.222 1.00 82.94 187 THR A C 1
ATOM 1442 O O . THR A 1 187 ? 13.200 27.386 -4.651 1.00 82.94 187 THR A O 1
ATOM 1445 N N . TYR A 1 188 ? 11.727 25.960 -5.568 1.00 81.19 188 TYR A N 1
ATOM 1446 C CA . TYR A 1 188 ? 12.533 24.759 -5.382 1.00 81.19 188 TYR A CA 1
ATOM 1447 C C . TYR A 1 188 ? 13.839 24.846 -6.179 1.00 81.19 188 TYR A C 1
ATOM 1449 O O . TYR A 1 188 ? 14.898 24.724 -5.570 1.00 81.19 188 TYR A O 1
ATOM 1457 N N . GLU A 1 189 ? 13.765 25.157 -7.477 1.00 78.12 189 GLU A N 1
ATOM 1458 C CA . GLU A 1 189 ? 14.932 25.337 -8.355 1.00 78.12 189 GLU A CA 1
ATOM 1459 C C . GLU A 1 189 ? 15.869 26.426 -7.827 1.00 78.12 189 GLU A C 1
ATOM 1461 O O . GLU A 1 189 ? 17.076 26.223 -7.703 1.00 78.12 189 GLU A O 1
ATOM 1466 N N . PHE A 1 190 ? 15.307 27.567 -7.413 1.00 85.19 190 PHE A N 1
ATOM 1467 C CA . PHE A 1 190 ? 16.084 28.644 -6.806 1.00 85.19 190 PHE A CA 1
ATOM 1468 C C . PHE A 1 190 ? 16.866 28.168 -5.571 1.00 85.19 190 PHE A C 1
ATOM 1470 O O . PHE A 1 190 ? 18.056 28.450 -5.446 1.00 85.19 190 PHE A O 1
ATOM 1477 N N . TRP A 1 191 ? 16.230 27.427 -4.657 1.00 85.06 191 TRP A N 1
ATOM 1478 C CA . TRP A 1 191 ? 16.911 26.911 -3.466 1.00 85.06 191 TRP A CA 1
ATOM 1479 C C . TRP A 1 191 ? 17.865 25.756 -3.767 1.00 85.06 191 TRP A C 1
ATOM 1481 O O . TRP A 1 191 ? 18.867 25.637 -3.068 1.00 85.06 191 TRP A O 1
ATOM 1491 N N . GLN A 1 192 ? 17.600 24.930 -4.780 1.00 80.62 192 GLN A N 1
ATOM 1492 C CA . GLN A 1 192 ? 18.534 23.895 -5.233 1.00 80.62 192 GLN A CA 1
ATOM 1493 C C . GLN A 1 192 ? 19.824 24.515 -5.762 1.00 80.62 192 GLN A C 1
ATOM 1495 O O . GLN A 1 192 ? 20.898 24.116 -5.323 1.00 80.62 192 GLN A O 1
ATOM 1500 N N . HIS A 1 193 ? 19.732 25.568 -6.576 1.00 81.44 193 HIS A N 1
ATOM 1501 C CA . HIS A 1 193 ? 20.910 26.290 -7.059 1.00 81.44 193 HIS A CA 1
ATOM 1502 C C . HIS A 1 193 ? 21.751 26.881 -5.911 1.00 81.44 193 HIS A C 1
ATOM 1504 O O . HIS A 1 193 ? 22.973 26.956 -6.006 1.00 81.44 193 HIS A O 1
ATOM 1510 N N . GLN A 1 194 ? 21.114 27.299 -4.810 1.00 86.00 194 GLN A N 1
ATOM 1511 C CA . GLN A 1 194 ? 21.818 27.883 -3.660 1.00 86.00 194 GLN A CA 1
ATOM 1512 C C . GLN A 1 194 ? 22.368 26.844 -2.673 1.00 86.00 194 GLN A C 1
ATOM 1514 O O . GLN A 1 194 ? 23.452 27.025 -2.126 1.00 86.00 194 GLN A O 1
ATOM 1519 N N . LEU A 1 195 ? 21.617 25.774 -2.399 1.00 83.81 195 LEU A N 1
ATOM 1520 C CA . LEU A 1 195 ? 21.969 24.759 -1.398 1.00 83.81 195 LEU A CA 1
ATOM 1521 C C . LEU A 1 195 ? 22.792 23.605 -1.982 1.00 83.81 195 LEU A C 1
ATOM 1523 O O . LEU A 1 195 ? 23.461 22.898 -1.232 1.00 83.81 195 LEU A O 1
ATOM 1527 N N . ASN A 1 196 ? 22.734 23.399 -3.297 1.00 82.94 196 ASN A N 1
ATOM 1528 C CA . ASN A 1 196 ? 23.402 22.312 -4.000 1.00 82.94 196 ASN A CA 1
ATOM 1529 C C . ASN A 1 196 ? 23.965 22.764 -5.365 1.00 82.94 196 ASN A C 1
ATOM 1531 O O . ASN A 1 196 ? 23.558 22.254 -6.410 1.00 82.94 196 ASN A O 1
ATOM 1535 N N . PRO A 1 197 ? 24.923 23.708 -5.378 1.00 80.69 197 PRO A N 1
ATOM 1536 C CA . PRO A 1 197 ? 25.488 24.246 -6.618 1.00 80.69 197 PRO A CA 1
ATOM 1537 C C . PRO A 1 197 ? 26.204 23.181 -7.467 1.00 80.69 197 PRO A C 1
ATOM 1539 O O . PRO A 1 197 ? 26.235 23.278 -8.691 1.00 80.69 197 PRO A O 1
ATOM 1542 N N . GLU A 1 198 ? 26.740 22.131 -6.838 1.00 73.12 198 GLU A N 1
ATOM 1543 C CA . GLU A 1 198 ? 27.417 21.023 -7.526 1.00 73.12 198 GLU A CA 1
ATOM 1544 C C . GLU A 1 198 ? 26.452 19.986 -8.132 1.00 73.12 198 GLU A C 1
ATOM 1546 O O . GLU A 1 198 ? 26.921 19.028 -8.742 1.00 73.12 198 GLU A O 1
ATOM 1551 N N . HIS A 1 199 ? 25.131 20.140 -7.950 1.00 70.19 199 HIS A N 1
ATOM 1552 C CA . HIS A 1 199 ? 24.096 19.209 -8.430 1.00 70.19 199 HIS A CA 1
ATOM 1553 C C . HIS A 1 199 ? 24.371 17.740 -8.044 1.00 70.19 199 HIS A C 1
ATOM 1555 O O . HIS A 1 199 ? 24.092 16.803 -8.791 1.00 70.19 199 HIS A O 1
ATOM 1561 N N . LYS A 1 200 ? 24.932 17.519 -6.846 1.00 70.38 200 LYS A N 1
ATOM 1562 C CA . LYS A 1 200 ? 25.169 16.179 -6.285 1.00 70.38 200 LYS A CA 1
ATOM 1563 C C . LYS A 1 200 ? 23.988 15.757 -5.425 1.00 70.38 200 LYS A C 1
ATOM 1565 O O . LYS A 1 200 ? 23.352 16.583 -4.786 1.00 70.38 200 LYS A O 1
ATOM 1570 N N . TYR A 1 201 ? 23.703 14.460 -5.360 1.00 66.81 201 TYR A N 1
ATOM 1571 C CA . TYR A 1 201 ? 22.576 13.969 -4.566 1.00 66.81 201 TYR A CA 1
ATOM 1572 C C . TYR A 1 201 ? 22.777 14.251 -3.064 1.00 66.81 201 TYR A C 1
ATOM 1574 O O . TYR A 1 201 ? 23.559 13.569 -2.398 1.00 66.81 201 TYR A O 1
ATOM 1582 N N . ASP A 1 202 ? 22.036 15.224 -2.524 1.00 72.06 202 ASP A N 1
ATOM 1583 C CA . ASP A 1 202 ? 21.960 15.514 -1.088 1.00 72.06 202 ASP A CA 1
ATOM 1584 C C . ASP A 1 202 ? 20.496 15.540 -0.603 1.00 72.06 202 ASP A C 1
ATOM 1586 O O . ASP A 1 202 ? 19.763 16.512 -0.832 1.00 72.06 202 ASP A O 1
ATOM 1590 N N . PRO A 1 203 ? 20.049 14.505 0.136 1.00 72.69 203 PRO A N 1
ATOM 1591 C CA . PRO A 1 203 ? 18.700 14.438 0.690 1.00 72.69 203 PRO A CA 1
ATOM 1592 C C . PRO A 1 203 ? 18.313 15.643 1.553 1.00 72.69 203 PRO A C 1
ATOM 1594 O O . PRO A 1 203 ? 17.131 15.983 1.636 1.00 72.69 203 PRO A O 1
ATOM 1597 N N . ARG A 1 204 ? 19.277 16.285 2.227 1.00 79.38 204 ARG A N 1
ATOM 1598 C CA . ARG A 1 204 ? 19.001 17.430 3.108 1.00 79.38 204 ARG A CA 1
ATOM 1599 C C . ARG A 1 204 ? 18.655 18.670 2.296 1.00 79.38 204 ARG A C 1
ATOM 1601 O O . ARG A 1 204 ? 17.685 19.349 2.631 1.00 79.38 204 ARG A O 1
ATOM 1608 N N . SER A 1 205 ? 19.381 18.912 1.209 1.00 82.06 205 SER A N 1
ATOM 1609 C CA . SER A 1 205 ? 19.112 20.010 0.279 1.00 82.06 205 SER A CA 1
ATOM 1610 C C . SER A 1 205 ? 17.733 19.881 -0.360 1.00 82.06 205 SER A C 1
ATOM 1612 O O . SER A 1 205 ? 16.974 20.850 -0.357 1.00 82.06 205 SER A O 1
ATOM 1614 N N . HIS A 1 206 ? 17.327 18.678 -0.784 1.00 78.69 206 HIS A N 1
ATOM 1615 C CA . HIS A 1 206 ? 15.964 18.415 -1.278 1.00 78.69 206 HIS A CA 1
ATOM 1616 C C . HIS A 1 206 ? 14.879 18.616 -0.213 1.00 78.69 206 HIS A C 1
ATOM 1618 O O . HIS A 1 206 ? 13.823 19.182 -0.497 1.00 78.69 206 HIS A O 1
ATOM 1624 N N . LEU A 1 207 ? 15.135 18.201 1.031 1.00 82.25 207 LEU A N 1
ATOM 1625 C CA . LEU A 1 207 ? 14.194 18.385 2.136 1.00 82.25 207 LEU A CA 1
ATOM 1626 C C . LEU A 1 207 ? 13.953 19.873 2.432 1.00 82.25 207 LEU A C 1
ATOM 1628 O O . LEU A 1 207 ? 12.808 20.297 2.591 1.00 82.25 207 LEU A O 1
ATOM 1632 N N . ILE A 1 208 ? 15.031 20.658 2.511 1.00 87.12 208 ILE A N 1
ATOM 1633 C CA . ILE A 1 208 ? 14.985 22.082 2.863 1.00 87.12 208 ILE A CA 1
ATOM 1634 C C . ILE A 1 208 ? 14.389 22.899 1.714 1.00 87.12 208 ILE A C 1
ATOM 1636 O O . ILE A 1 208 ? 13.449 23.661 1.941 1.00 87.12 208 ILE A O 1
ATOM 1640 N N . SER A 1 209 ? 14.872 22.706 0.484 1.00 85.38 209 SER A N 1
ATOM 1641 C CA . SER A 1 209 ? 14.328 23.374 -0.710 1.00 85.38 209 SER A CA 1
ATOM 1642 C C . SER A 1 209 ? 12.846 23.047 -0.911 1.00 85.38 209 SER A C 1
ATOM 1644 O O . SER A 1 209 ? 12.036 23.959 -1.072 1.00 85.38 209 SER A O 1
ATOM 1646 N N . GLY A 1 210 ? 12.455 21.774 -0.792 1.00 84.06 210 GLY A N 1
ATOM 1647 C CA . GLY A 1 210 ? 11.063 21.335 -0.896 1.00 84.06 210 GLY A CA 1
ATOM 1648 C C . GLY A 1 210 ? 10.163 21.901 0.207 1.00 84.06 210 GLY A C 1
ATOM 1649 O O . GLY A 1 210 ? 9.013 22.270 -0.061 1.00 84.06 210 GLY A O 1
ATOM 1650 N N . ALA A 1 211 ? 10.664 22.018 1.442 1.00 87.81 211 ALA A N 1
ATOM 1651 C CA . ALA A 1 211 ? 9.934 22.637 2.548 1.00 87.81 211 ALA A CA 1
ATOM 1652 C C . ALA A 1 211 ? 9.726 24.143 2.322 1.00 87.81 211 ALA A C 1
ATOM 1654 O O . ALA A 1 211 ? 8.599 24.626 2.444 1.00 87.81 211 ALA A O 1
ATOM 1655 N N . LEU A 1 212 ? 10.780 24.881 1.956 1.00 89.69 212 LEU A N 1
ATOM 1656 C CA . LEU A 1 212 ? 10.714 26.325 1.694 1.00 89.69 212 LEU A CA 1
ATOM 1657 C C . LEU A 1 212 ? 9.806 26.639 0.499 1.00 89.69 212 LEU A C 1
ATOM 1659 O O . LEU A 1 212 ? 8.938 27.508 0.595 1.00 89.69 212 LEU A O 1
ATOM 1663 N N . ALA A 1 213 ? 9.932 25.869 -0.583 1.00 86.88 213 ALA A N 1
ATOM 1664 C CA . ALA A 1 213 ? 9.071 25.963 -1.755 1.00 86.88 213 ALA A CA 1
ATOM 1665 C C . ALA A 1 213 ? 7.600 25.680 -1.427 1.00 86.88 213 ALA A C 1
ATOM 1667 O O . ALA A 1 213 ? 6.711 26.433 -1.826 1.00 86.88 213 ALA A O 1
ATOM 1668 N N . GLY A 1 214 ? 7.323 24.614 -0.669 1.00 87.06 214 GLY A N 1
ATOM 1669 C CA . GLY A 1 214 ? 5.970 24.271 -0.219 1.00 87.06 214 GLY A CA 1
ATOM 1670 C C . GLY A 1 214 ? 5.355 25.351 0.672 1.00 87.06 214 GLY A C 1
ATOM 1671 O O . GLY A 1 214 ? 4.192 25.715 0.491 1.00 87.06 214 GLY A O 1
ATOM 1672 N N . GLY A 1 215 ? 6.140 25.901 1.601 1.00 91.69 215 GLY A N 1
ATOM 1673 C CA . GLY A 1 215 ? 5.718 26.983 2.489 1.00 91.69 215 GLY A CA 1
ATOM 1674 C C . GLY A 1 215 ? 5.376 28.271 1.737 1.00 91.69 215 GLY A C 1
ATOM 1675 O O . GLY A 1 215 ? 4.301 28.835 1.955 1.00 91.69 215 GLY A O 1
ATOM 1676 N N . LEU A 1 216 ? 6.241 28.710 0.816 1.00 92.81 216 LEU A N 1
ATOM 1677 C CA . LEU A 1 216 ? 6.012 29.924 0.028 1.00 92.81 216 LEU A CA 1
ATOM 1678 C C . LEU A 1 216 ? 4.803 29.777 -0.905 1.00 92.81 216 LEU A C 1
ATOM 1680 O O . LEU A 1 216 ? 3.915 30.632 -0.899 1.00 92.81 216 LEU A O 1
ATOM 1684 N N . ALA A 1 217 ? 4.712 28.664 -1.640 1.00 89.62 217 ALA A N 1
ATOM 1685 C CA . ALA A 1 217 ? 3.578 28.384 -2.520 1.00 89.62 217 ALA A CA 1
ATOM 1686 C C . ALA A 1 217 ? 2.248 28.339 -1.746 1.00 89.62 217 ALA A C 1
ATOM 1688 O O . ALA A 1 217 ? 1.233 28.886 -2.194 1.00 89.62 217 ALA A O 1
ATOM 1689 N N . ALA A 1 218 ? 2.248 27.751 -0.543 1.00 91.69 218 ALA A N 1
ATOM 1690 C CA . ALA A 1 218 ? 1.082 27.734 0.335 1.00 91.69 218 ALA A CA 1
ATOM 1691 C C . ALA A 1 218 ? 0.677 29.144 0.784 1.00 91.69 218 ALA A C 1
ATOM 1693 O O . ALA A 1 218 ? -0.512 29.468 0.753 1.00 91.69 218 ALA A O 1
ATOM 1694 N N . ALA A 1 219 ? 1.636 29.988 1.174 1.00 93.38 219 ALA A N 1
ATOM 1695 C CA . ALA A 1 219 ? 1.367 31.355 1.611 1.00 93.38 219 ALA A CA 1
ATOM 1696 C C . ALA A 1 219 ? 0.745 32.200 0.487 1.00 93.38 219 ALA A C 1
ATOM 1698 O O . ALA A 1 219 ? -0.340 32.756 0.675 1.00 93.38 219 ALA A O 1
ATOM 1699 N N . VAL A 1 220 ? 1.365 32.210 -0.698 1.00 92.88 220 VAL A N 1
ATOM 1700 C CA . VAL A 1 220 ? 0.916 32.992 -1.867 1.00 92.88 220 VAL A CA 1
ATOM 1701 C C . VAL A 1 220 ? -0.495 32.598 -2.306 1.00 92.88 220 VAL A C 1
ATOM 1703 O O . VAL A 1 220 ? -1.319 33.451 -2.622 1.00 92.88 220 VAL A O 1
ATOM 1706 N N . THR A 1 221 ? -0.818 31.306 -2.270 1.00 94.06 221 THR A N 1
ATOM 1707 C CA . THR A 1 221 ? -2.115 30.798 -2.745 1.00 94.06 221 THR A CA 1
ATOM 1708 C C . THR A 1 221 ? -3.185 30.743 -1.650 1.00 94.06 221 THR A C 1
ATOM 1710 O O . THR A 1 221 ? -4.269 30.200 -1.876 1.00 94.06 221 THR A O 1
ATOM 1713 N N . THR A 1 222 ? -2.916 31.245 -0.435 1.00 94.25 222 THR A N 1
ATOM 1714 C CA . THR A 1 222 ? -3.873 31.209 0.698 1.00 94.25 222 THR A CA 1
ATOM 1715 C C . THR A 1 222 ? -5.192 31.933 0.429 1.00 94.25 222 THR A C 1
ATOM 1717 O O . THR A 1 222 ? -6.227 31.367 0.790 1.00 94.25 222 THR A O 1
ATOM 1720 N N . PRO A 1 223 ? -5.226 33.083 -0.269 1.00 94.12 223 PRO A N 1
ATOM 1721 C CA . PRO A 1 223 ? -6.489 33.728 -0.623 1.00 94.12 223 PRO A CA 1
ATOM 1722 C C . PRO A 1 223 ? -7.461 32.812 -1.378 1.00 94.12 223 PRO A C 1
ATOM 1724 O O . PRO A 1 223 ? -8.650 32.776 -1.056 1.00 94.12 223 PRO A O 1
ATOM 1727 N N . LEU A 1 224 ? -6.962 32.019 -2.332 1.00 92.00 224 LEU A N 1
ATOM 1728 C CA . LEU A 1 224 ? -7.783 31.095 -3.120 1.00 92.00 224 LEU A CA 1
ATOM 1729 C C . LEU A 1 224 ? -8.210 29.856 -2.316 1.00 92.00 224 LEU A C 1
ATOM 1731 O O . LEU A 1 224 ? -9.343 29.399 -2.463 1.00 92.00 224 LEU A O 1
ATOM 1735 N N . ASP A 1 225 ? -7.358 29.359 -1.413 1.00 91.75 225 ASP A N 1
ATOM 1736 C CA . ASP A 1 225 ? -7.708 28.258 -0.498 1.00 91.75 225 ASP A CA 1
ATOM 1737 C C . ASP A 1 225 ? -8.805 28.674 0.494 1.00 91.75 225 ASP A C 1
ATOM 1739 O O . ASP A 1 225 ? -9.728 27.904 0.752 1.00 91.75 225 ASP A O 1
ATOM 1743 N N . CYS A 1 226 ? -8.786 29.921 0.984 1.00 91.62 226 CYS A N 1
ATOM 1744 C CA . CYS A 1 226 ? -9.875 30.465 1.800 1.00 91.62 226 CYS A CA 1
ATOM 1745 C C . CYS A 1 226 ? -11.205 30.461 1.034 1.00 91.62 226 CYS A C 1
ATOM 1747 O O . CYS A 1 226 ? -12.216 29.985 1.553 1.00 91.62 226 CYS A O 1
ATOM 1749 N N . VAL A 1 227 ? -11.207 30.929 -0.220 1.00 91.19 227 VAL A N 1
ATOM 1750 C CA . VAL A 1 227 ? -12.408 30.928 -1.075 1.00 91.19 227 VAL A CA 1
ATOM 1751 C C . VAL A 1 227 ? -12.910 29.501 -1.315 1.00 91.19 227 VAL A C 1
ATOM 1753 O O . VAL A 1 227 ? -14.104 29.236 -1.162 1.00 91.19 227 VAL A O 1
ATOM 1756 N N . LYS A 1 228 ? -12.011 28.558 -1.624 1.00 91.19 228 LYS A N 1
ATOM 1757 C CA . LYS A 1 228 ? -12.332 27.129 -1.767 1.00 91.19 228 LYS A CA 1
ATOM 1758 C C . LYS A 1 228 ? -12.978 26.574 -0.492 1.00 91.19 228 LYS A C 1
ATOM 1760 O O . LYS A 1 228 ? -14.041 25.958 -0.562 1.00 91.19 228 LYS A O 1
ATOM 1765 N N . THR A 1 229 ? -12.364 26.795 0.669 1.00 90.06 229 THR A N 1
ATOM 1766 C CA . THR A 1 229 ? -12.846 26.265 1.953 1.00 90.06 229 THR A CA 1
ATOM 1767 C C . THR A 1 229 ? -14.221 26.826 2.318 1.00 90.06 229 THR A C 1
ATOM 1769 O O . THR A 1 229 ? -15.090 26.074 2.768 1.00 90.06 229 THR A O 1
ATOM 1772 N N . VAL A 1 230 ? -14.483 28.112 2.073 1.00 88.62 230 VAL A N 1
ATOM 1773 C CA . VAL A 1 230 ? -15.809 28.713 2.309 1.00 88.62 230 VAL A CA 1
ATOM 1774 C C . VAL A 1 230 ? -16.866 28.136 1.357 1.00 88.62 230 VAL A C 1
ATOM 1776 O O . VAL A 1 230 ? -17.952 27.761 1.808 1.00 88.62 230 VAL A O 1
ATOM 1779 N N . LEU A 1 231 ? -16.536 27.958 0.071 1.00 87.69 231 LEU A N 1
ATOM 1780 C CA . LEU A 1 231 ? -17.426 27.331 -0.921 1.00 87.69 231 LEU A CA 1
ATOM 1781 C C . LEU A 1 231 ? -17.799 25.884 -0.582 1.00 87.69 231 LEU A C 1
ATOM 1783 O O . LEU A 1 231 ? -18.890 25.436 -0.936 1.00 87.69 231 LEU A O 1
ATOM 1787 N N . ASN A 1 232 ? -16.921 25.156 0.102 1.00 87.75 232 ASN A N 1
ATOM 1788 C CA . ASN A 1 232 ? -17.144 23.759 0.472 1.00 87.75 232 ASN A CA 1
ATOM 1789 C C . ASN A 1 232 ? -17.850 23.582 1.816 1.00 87.75 232 ASN A C 1
ATOM 1791 O O . ASN A 1 232 ? -18.544 22.578 2.015 1.00 87.75 232 ASN A O 1
ATOM 1795 N N . THR A 1 233 ? -17.691 24.539 2.733 1.00 83.56 233 THR A N 1
ATOM 1796 C CA . THR A 1 233 ? -18.195 24.421 4.107 1.00 83.56 233 THR A CA 1
ATOM 1797 C C . THR A 1 233 ? -19.603 24.973 4.322 1.00 83.56 233 THR A C 1
ATOM 1799 O O . THR A 1 233 ? -20.147 24.590 5.346 1.00 83.56 233 THR A O 1
ATOM 1802 N N . GLN A 1 234 ? -20.179 25.767 3.390 1.00 71.38 234 GLN A N 1
ATOM 1803 C CA . GLN A 1 234 ? -21.546 26.375 3.252 1.00 71.38 234 GLN A CA 1
ATOM 1804 C C . GLN A 1 234 ? -22.625 26.235 4.366 1.00 71.38 234 GLN A C 1
ATOM 1806 O O . GLN A 1 234 ? -23.818 26.303 4.089 1.00 71.38 234 GLN A O 1
ATOM 1811 N N . GLN A 1 235 ? -22.273 26.035 5.627 1.00 59.31 235 GLN A N 1
ATOM 1812 C CA . GLN A 1 235 ? -23.191 25.659 6.694 1.00 59.31 235 GLN A CA 1
ATOM 1813 C C . GLN A 1 235 ? -22.985 26.608 7.867 1.00 59.31 235 GLN A C 1
ATOM 1815 O O . GLN A 1 235 ? -21.877 26.705 8.391 1.00 59.31 235 GLN A O 1
ATOM 1820 N N . THR A 1 236 ? -24.050 27.282 8.299 1.00 47.94 236 THR A N 1
ATOM 1821 C CA . THR A 1 236 ? -24.092 28.004 9.576 1.00 47.94 236 THR A CA 1
ATOM 1822 C C . THR A 1 236 ? -24.896 27.180 10.588 1.00 47.94 236 THR A C 1
ATOM 1824 O O . THR A 1 236 ? -26.024 26.781 10.290 1.00 47.94 236 THR A O 1
ATOM 1827 N N . PRO A 1 237 ? -24.335 26.869 11.769 1.00 45.75 237 PRO A N 1
ATOM 1828 C CA . PRO A 1 237 ? -25.084 26.224 12.840 1.00 45.75 237 PRO A CA 1
ATOM 1829 C C . PRO A 1 237 ? -25.983 27.237 13.560 1.00 45.75 237 PRO A C 1
ATOM 1831 O O . PRO A 1 237 ? -25.491 28.228 14.092 1.00 45.75 237 PRO A O 1
ATOM 1834 N N . GLU A 1 238 ? -27.285 26.965 13.616 1.00 43.75 238 GLU A N 1
ATOM 1835 C CA . GLU A 1 238 ? -28.241 27.628 14.505 1.00 43.75 238 GLU A CA 1
ATOM 1836 C C . GLU A 1 238 ? -28.495 26.697 15.699 1.00 43.75 238 GLU A C 1
ATOM 1838 O O . GLU A 1 238 ? -28.882 25.541 15.529 1.00 43.75 238 GLU A O 1
ATOM 1843 N N . VAL A 1 239 ? -28.199 27.156 16.915 1.00 51.75 239 VAL A N 1
ATOM 1844 C CA . VAL A 1 239 ? -28.451 26.379 18.137 1.00 51.75 239 VAL A CA 1
ATOM 1845 C C . VAL A 1 239 ? -29.851 26.728 18.625 1.00 51.75 239 VAL A C 1
ATOM 1847 O O . VAL A 1 239 ? -30.091 27.859 19.039 1.00 51.75 239 VAL A O 1
ATOM 1850 N N . LEU A 1 240 ? -30.768 25.764 18.570 1.00 53.66 240 LEU A N 1
ATOM 1851 C CA . LEU A 1 240 ? -32.117 25.917 19.103 1.00 53.66 240 LEU A CA 1
ATOM 1852 C C . LEU A 1 240 ? -32.105 25.932 20.647 1.00 53.66 240 LEU A C 1
ATOM 1854 O O . LEU A 1 240 ? -31.170 25.408 21.268 1.00 53.66 240 LEU A O 1
ATOM 1858 N N . PRO A 1 241 ? -33.149 26.488 21.294 1.00 45.06 241 PRO A N 1
ATOM 1859 C CA . PRO A 1 241 ? -33.263 26.555 22.757 1.00 45.06 241 PRO A CA 1
ATOM 1860 C C . PRO A 1 241 ? -33.166 25.194 23.474 1.00 45.06 241 PRO A C 1
ATOM 1862 O O . PRO A 1 241 ? -32.786 25.132 24.640 1.00 45.06 241 PRO A O 1
ATOM 1865 N N . ASP A 1 242 ? -33.456 24.094 22.776 1.00 55.38 242 ASP A N 1
ATOM 1866 C CA . ASP A 1 242 ? -33.372 22.709 23.263 1.00 55.38 242 ASP A CA 1
ATOM 1867 C C . ASP A 1 242 ? -31.968 22.074 23.117 1.00 55.38 242 ASP A C 1
ATOM 1869 O O . ASP A 1 242 ? -31.793 20.879 23.362 1.00 55.38 242 ASP A O 1
ATOM 1873 N N . ARG A 1 243 ? -30.951 22.867 22.741 1.00 47.28 243 ARG A N 1
ATOM 1874 C CA . ARG A 1 243 ? -29.572 22.445 22.413 1.00 47.28 243 ARG A CA 1
ATOM 1875 C C . ARG A 1 243 ? -29.447 21.571 21.163 1.00 47.28 243 ARG A C 1
ATOM 1877 O O . ARG A 1 243 ? -28.377 20.994 20.938 1.00 47.28 243 ARG A O 1
ATOM 1884 N N . THR A 1 244 ? -30.477 21.472 20.327 1.00 43.84 244 THR A N 1
ATOM 1885 C CA . THR A 1 244 ? -30.324 20.871 19.000 1.00 43.84 244 THR A CA 1
ATOM 1886 C C . THR A 1 244 ? -29.669 21.874 18.049 1.00 43.84 244 THR A C 1
ATOM 1888 O O . THR A 1 244 ? -29.957 23.068 18.064 1.00 43.84 244 THR A O 1
ATOM 1891 N N . VAL A 1 245 ? -28.704 21.408 17.251 1.00 49.94 245 VAL A N 1
ATOM 1892 C CA . VAL A 1 245 ? -28.008 22.245 16.263 1.00 49.94 245 VAL A CA 1
ATOM 1893 C C . VAL A 1 245 ? -28.679 22.032 14.913 1.00 49.94 245 VAL A C 1
ATOM 1895 O O . VAL A 1 245 ? -28.541 20.963 14.312 1.00 49.94 245 VAL A O 1
ATOM 1898 N N . LEU A 1 246 ? -29.407 23.036 14.438 1.00 46.22 246 LEU A N 1
ATOM 1899 C CA . LEU A 1 246 ? -30.071 23.036 13.143 1.00 46.22 246 LEU A CA 1
ATOM 1900 C C . LEU A 1 246 ? -29.215 23.840 12.160 1.00 46.22 246 LEU A C 1
ATOM 1902 O O . LEU A 1 246 ? -28.912 25.009 12.361 1.00 46.22 246 LEU A O 1
ATOM 1906 N N . LEU A 1 247 ? -28.747 23.186 11.101 1.00 53.72 247 LEU A N 1
ATOM 1907 C CA . LEU A 1 247 ? -27.973 23.852 10.058 1.00 53.72 247 LEU A CA 1
ATOM 1908 C C . LEU A 1 247 ? -28.943 24.575 9.126 1.00 53.72 247 LEU A C 1
ATOM 1910 O O . LEU A 1 247 ? -29.608 23.921 8.318 1.00 53.72 247 LEU A O 1
ATOM 1914 N N . LYS A 1 248 ? -29.035 25.901 9.232 1.00 47.62 248 LYS A N 1
ATOM 1915 C CA . LYS A 1 248 ? -29.819 26.700 8.289 1.00 47.62 248 LYS A CA 1
ATOM 1916 C C . LYS A 1 248 ? -28.995 26.897 7.019 1.00 47.62 248 LYS A C 1
ATOM 1918 O O . LYS A 1 248 ? -27.839 27.315 7.077 1.00 47.62 248 LYS A O 1
ATOM 1923 N N . ALA A 1 249 ? -29.582 26.584 5.867 1.00 48.97 249 ALA A N 1
ATOM 1924 C CA . ALA A 1 249 ? -29.014 26.951 4.576 1.00 48.97 249 ALA A CA 1
ATOM 1925 C C . ALA A 1 249 ? -29.190 28.466 4.397 1.00 48.97 249 ALA A C 1
ATOM 1927 O O . ALA A 1 249 ? -30.202 28.921 3.872 1.00 48.97 249 ALA A O 1
ATOM 1928 N N . THR A 1 250 ? -28.261 29.268 4.910 1.00 46.97 250 THR A N 1
ATOM 1929 C CA . THR A 1 250 ? -28.176 30.675 4.506 1.00 46.97 250 THR A CA 1
ATOM 1930 C C . THR A 1 250 ? -27.530 30.730 3.124 1.00 46.97 250 THR A C 1
ATOM 1932 O O . THR A 1 250 ? -26.576 29.996 2.879 1.00 46.97 250 THR A O 1
ATOM 1935 N N . ASN A 1 251 ? -28.133 31.519 2.222 1.00 49.69 251 ASN A N 1
ATOM 1936 C CA . ASN A 1 251 ? -27.776 31.763 0.816 1.00 49.69 251 ASN A CA 1
ATOM 1937 C C . ASN A 1 251 ? -26.600 30.928 0.288 1.00 49.69 251 ASN A C 1
ATOM 1939 O O . ASN A 1 251 ? -25.437 31.228 0.555 1.00 49.69 251 ASN A O 1
ATOM 1943 N N . SER A 1 252 ? -26.906 29.884 -0.488 1.00 60.19 252 SER A N 1
ATOM 1944 C CA . SER A 1 252 ? -25.888 29.064 -1.142 1.00 60.19 252 SER A CA 1
ATOM 1945 C C . SER A 1 252 ? -24.993 29.952 -2.007 1.00 60.19 252 SER A C 1
ATOM 1947 O O . SER A 1 252 ? -25.456 30.463 -3.029 1.00 60.19 252 SER A O 1
ATOM 1949 N N . TYR A 1 253 ? -23.726 30.118 -1.625 1.00 67.56 253 TYR A N 1
ATOM 1950 C CA . TYR A 1 253 ? -22.771 30.844 -2.457 1.00 67.56 253 TYR A CA 1
ATOM 1951 C C . TYR A 1 253 ? -22.700 30.161 -3.826 1.00 67.56 253 TYR A C 1
ATOM 1953 O O . TYR A 1 253 ? -22.345 28.978 -3.903 1.00 67.56 253 TYR A O 1
ATOM 1961 N N . GLN A 1 254 ? -23.076 30.869 -4.893 1.00 67.88 254 GLN A N 1
ATOM 1962 C CA . GLN A 1 254 ? -23.175 30.268 -6.230 1.00 67.88 254 GLN A CA 1
ATOM 1963 C C . GLN A 1 254 ? -21.839 30.246 -6.984 1.00 67.88 254 GLN A C 1
ATOM 1965 O O . GLN A 1 254 ? -21.693 29.492 -7.942 1.00 67.88 254 GLN A O 1
ATOM 1970 N N . GLY A 1 255 ? -20.833 31.007 -6.535 1.00 79.75 255 GLY A N 1
ATOM 1971 C CA . GLY A 1 255 ? -19.518 31.007 -7.172 1.00 79.75 255 GLY A CA 1
ATOM 1972 C C . GLY A 1 255 ? -18.450 31.840 -6.464 1.00 79.75 255 GLY A C 1
ATOM 1973 O O . GLY A 1 255 ? -18.672 32.417 -5.400 1.00 79.75 255 GLY A O 1
ATOM 1974 N N . ILE A 1 256 ? -17.277 31.916 -7.102 1.00 86.25 256 ILE A N 1
ATOM 1975 C CA . ILE A 1 256 ? -16.062 32.569 -6.584 1.00 86.25 256 ILE A CA 1
ATOM 1976 C C . ILE A 1 256 ? -16.317 34.034 -6.209 1.00 86.25 256 ILE A C 1
ATOM 1978 O O . ILE A 1 256 ? -15.976 34.446 -5.104 1.00 86.25 256 ILE A O 1
ATOM 1982 N N . LYS A 1 257 ? -16.951 34.815 -7.097 1.00 86.19 257 LYS A N 1
ATOM 1983 C CA . LYS A 1 257 ? -17.196 36.256 -6.897 1.00 86.19 257 LYS A CA 1
ATOM 1984 C C . LYS A 1 257 ? -18.022 36.544 -5.638 1.00 86.19 257 LYS A C 1
ATOM 1986 O O . LYS A 1 257 ? -17.711 37.468 -4.887 1.00 86.19 257 LYS A O 1
ATOM 1991 N N . ASP A 1 258 ? -19.050 35.738 -5.401 1.00 84.31 258 ASP A N 1
ATOM 1992 C CA . ASP A 1 258 ? -19.944 35.874 -4.250 1.00 84.31 258 ASP A CA 1
ATOM 1993 C C . ASP A 1 258 ? -19.222 35.538 -2.935 1.00 84.31 258 ASP A C 1
ATOM 1995 O O . ASP A 1 258 ? -19.280 36.278 -1.950 1.00 84.31 258 ASP A O 1
ATOM 1999 N N . THR A 1 259 ? -18.420 34.470 -2.948 1.00 85.94 259 THR A N 1
ATOM 2000 C CA . THR A 1 259 ? -17.578 34.099 -1.805 1.00 85.94 259 THR A CA 1
ATOM 2001 C C . THR A 1 259 ? -16.504 35.144 -1.502 1.00 85.94 259 THR A C 1
ATOM 2003 O O . THR A 1 259 ? -16.328 35.505 -0.341 1.00 85.94 259 THR A O 1
ATOM 2006 N N . VAL A 1 260 ? -15.821 35.680 -2.518 1.00 89.75 260 VAL A N 1
ATOM 2007 C CA . VAL A 1 260 ? -14.834 36.765 -2.355 1.00 89.75 260 VAL A CA 1
ATOM 2008 C C . VAL A 1 260 ? -15.491 37.996 -1.730 1.00 89.75 260 VAL A C 1
ATOM 2010 O O . VAL A 1 260 ? -14.973 38.544 -0.757 1.00 89.75 260 VAL A O 1
ATOM 2013 N N . THR A 1 261 ? -16.665 38.388 -2.230 1.00 87.81 261 THR A N 1
ATOM 2014 C CA . THR A 1 261 ? -17.415 39.538 -1.703 1.00 87.81 261 THR A CA 1
ATOM 2015 C C . THR A 1 261 ? -17.809 39.318 -0.241 1.00 87.81 261 THR A C 1
ATOM 2017 O O . THR A 1 261 ? -17.696 40.228 0.577 1.00 87.81 261 THR A O 1
ATOM 2020 N N . SER A 1 262 ? -18.213 38.100 0.113 1.00 83.00 262 SER A N 1
ATOM 2021 C CA . SER A 1 262 ? -18.633 37.749 1.470 1.00 83.00 262 SER A CA 1
ATOM 2022 C C . SER A 1 262 ? -17.463 37.693 2.456 1.00 83.00 262 SER A C 1
ATOM 2024 O O . SER A 1 262 ? -17.571 38.230 3.555 1.00 83.00 262 SER A O 1
ATOM 2026 N N . ILE A 1 263 ? -16.310 37.135 2.066 1.00 87.00 263 ILE A N 1
ATOM 2027 C CA . ILE A 1 263 ? -15.089 37.162 2.893 1.00 87.00 263 ILE A CA 1
ATOM 2028 C C . ILE A 1 263 ? -14.663 38.608 3.156 1.00 87.00 263 ILE A C 1
ATOM 2030 O O . ILE A 1 263 ? -14.415 38.972 4.307 1.00 87.00 263 ILE A O 1
ATOM 2034 N N . TYR A 1 264 ? -14.640 39.440 2.112 1.00 88.12 264 TYR A N 1
ATOM 2035 C CA . TYR A 1 264 ? -14.275 40.848 2.233 1.00 88.12 264 TYR A CA 1
ATOM 2036 C C . TYR A 1 264 ? -15.238 41.616 3.150 1.00 88.12 264 TYR A C 1
ATOM 2038 O O . TYR A 1 264 ? -14.789 42.337 4.035 1.00 88.12 264 TYR A O 1
ATOM 2046 N N . ARG A 1 265 ? -16.556 41.413 3.015 1.00 84.75 265 ARG A N 1
ATOM 2047 C CA . ARG A 1 265 ? -17.559 42.068 3.874 1.00 84.75 265 ARG A CA 1
ATOM 2048 C C . ARG A 1 265 ? -17.515 41.595 5.330 1.00 84.75 265 ARG A C 1
ATOM 2050 O O . ARG A 1 265 ? -17.739 42.400 6.224 1.00 84.75 265 ARG A O 1
ATOM 2057 N N . CYS A 1 266 ? -17.237 40.314 5.582 1.00 80.88 266 CYS A N 1
ATOM 2058 C CA . CYS A 1 266 ? -17.250 39.755 6.938 1.00 80.88 266 CYS A CA 1
ATOM 2059 C C . CYS A 1 266 ? -15.932 39.938 7.705 1.00 80.88 266 CYS A C 1
ATOM 2061 O O . CYS A 1 266 ? -15.961 40.052 8.928 1.00 80.88 266 CYS A O 1
ATOM 2063 N N . ARG A 1 267 ? -14.776 39.886 7.028 1.00 82.44 267 ARG A N 1
ATOM 2064 C CA . ARG A 1 267 ? -13.444 39.879 7.669 1.00 82.44 267 ARG A CA 1
ATOM 2065 C C . ARG A 1 267 ? -12.434 40.849 7.043 1.00 82.44 267 ARG A C 1
ATOM 2067 O O . ARG A 1 267 ? -11.289 40.882 7.486 1.00 82.44 267 ARG A O 1
ATOM 2074 N N . GLY A 1 268 ? -12.812 41.622 6.027 1.00 87.50 268 GLY A N 1
ATOM 2075 C CA . GLY A 1 268 ? -11.891 42.506 5.308 1.00 87.50 268 GLY A CA 1
ATOM 2076 C C . GLY A 1 268 ? -10.790 41.747 4.557 1.00 87.50 268 GLY A C 1
ATOM 2077 O O . GLY A 1 268 ? -10.895 40.549 4.287 1.00 87.50 268 GLY A O 1
ATOM 2078 N N . LEU A 1 269 ? -9.702 42.450 4.224 1.00 88.06 269 LEU A N 1
ATOM 2079 C CA . LEU A 1 269 ? -8.570 41.881 3.477 1.00 88.06 269 LEU A CA 1
ATOM 2080 C C . LEU A 1 269 ? -7.795 40.814 4.267 1.00 88.06 269 LEU A C 1
ATOM 2082 O O . LEU A 1 269 ? -7.313 39.845 3.682 1.00 88.06 269 LEU A O 1
ATOM 2086 N N . SER A 1 270 ? -7.722 40.933 5.596 1.00 85.81 270 SER A N 1
ATOM 2087 C CA . SER A 1 270 ? -7.067 39.934 6.453 1.00 85.81 270 SER A CA 1
ATOM 2088 C C . SER A 1 270 ? -7.816 38.595 6.472 1.00 85.81 270 SER A C 1
ATOM 2090 O O . SER A 1 270 ? -7.206 37.546 6.693 1.00 85.81 270 SER A O 1
ATOM 2092 N N . GLY A 1 271 ? -9.115 38.599 6.148 1.00 84.69 271 GLY A N 1
ATOM 2093 C CA . GLY A 1 271 ? -9.934 37.399 5.992 1.00 84.69 271 GLY A CA 1
ATOM 2094 C C . GLY A 1 271 ? -9.347 36.383 5.011 1.00 84.69 271 GLY A C 1
ATOM 2095 O O . GLY A 1 271 ? -9.338 35.191 5.315 1.00 84.69 271 GLY A O 1
ATOM 2096 N N . PHE A 1 272 ? -8.772 36.846 3.897 1.00 91.31 272 PHE A N 1
ATOM 2097 C CA . PHE A 1 272 ? -8.178 35.994 2.858 1.00 91.31 272 PHE A CA 1
ATOM 2098 C C . PHE A 1 272 ? -6.902 35.267 3.296 1.00 91.31 272 PHE A C 1
ATOM 2100 O O . PHE A 1 272 ? -6.518 34.285 2.668 1.00 91.31 272 PHE A O 1
ATOM 2107 N N . PHE A 1 273 ? -6.267 35.703 4.385 1.00 92.69 273 PHE A N 1
ATOM 2108 C CA . PHE A 1 273 ? -5.068 35.077 4.950 1.00 92.69 273 PHE A CA 1
ATOM 2109 C C . PHE A 1 273 ? -5.357 34.333 6.265 1.00 92.69 273 PHE A C 1
ATOM 2111 O O . PHE A 1 273 ? -4.437 33.885 6.956 1.00 92.69 273 PHE A O 1
ATOM 2118 N N . SER A 1 274 ? -6.637 34.152 6.612 1.00 89.31 274 SER A N 1
ATOM 2119 C CA . SER A 1 274 ? -7.043 33.374 7.787 1.00 89.31 274 SER A CA 1
ATOM 2120 C C . SER A 1 274 ? -6.507 31.943 7.687 1.00 89.31 274 SER A C 1
ATOM 2122 O O . SER A 1 274 ? -6.750 31.239 6.713 1.00 89.31 274 SER A O 1
ATOM 2124 N N . GLY A 1 275 ? -5.765 31.491 8.699 1.00 89.75 275 GLY A N 1
ATOM 2125 C CA . GLY A 1 275 ? -5.196 30.140 8.714 1.00 89.75 275 GLY A CA 1
ATOM 2126 C C . GLY A 1 275 ? -3.926 29.945 7.873 1.00 89.75 275 GLY A C 1
ATOM 2127 O O . GLY A 1 275 ? -3.463 28.807 7.785 1.00 89.75 275 GLY A O 1
ATOM 2128 N N . VAL A 1 276 ? -3.314 31.010 7.327 1.00 93.69 276 VAL A N 1
ATOM 2129 C CA . VAL A 1 276 ? -2.054 30.926 6.552 1.00 93.69 276 VAL A CA 1
ATOM 2130 C C . VAL A 1 276 ? -0.952 30.178 7.309 1.00 93.69 276 VAL A C 1
ATOM 2132 O O . VAL A 1 276 ? -0.336 29.269 6.764 1.00 93.69 276 VAL A O 1
ATOM 2135 N N . GLN A 1 277 ? -0.769 30.460 8.603 1.00 92.56 277 GLN A N 1
ATOM 2136 C CA . GLN A 1 277 ? 0.231 29.781 9.435 1.00 92.56 277 GLN A CA 1
ATOM 2137 C C . GLN A 1 277 ? -0.036 28.275 9.562 1.00 92.56 277 GLN A C 1
ATOM 2139 O O . GLN A 1 277 ? 0.894 27.473 9.526 1.00 92.56 277 GLN A O 1
ATOM 2144 N N . ALA A 1 278 ? -1.306 27.873 9.695 1.00 91.25 278 ALA A N 1
ATOM 2145 C CA . ALA A 1 278 ? -1.683 26.463 9.766 1.00 91.25 278 ALA A CA 1
ATOM 2146 C C . ALA A 1 278 ? -1.453 25.759 8.421 1.00 91.25 278 ALA A C 1
ATOM 2148 O O . ALA A 1 278 ? -1.011 24.613 8.402 1.00 91.25 278 ALA A O 1
ATOM 2149 N N . ARG A 1 279 ? -1.697 26.456 7.303 1.00 91.62 279 ARG A N 1
ATOM 2150 C CA . ARG A 1 279 ? -1.444 25.941 5.953 1.00 91.62 279 ARG A CA 1
ATOM 2151 C C . ARG A 1 279 ? 0.048 25.783 5.660 1.00 91.62 279 ARG A C 1
ATOM 2153 O O . ARG A 1 279 ? 0.444 24.748 5.141 1.00 91.62 279 ARG A O 1
ATOM 2160 N N . VAL A 1 280 ? 0.874 26.759 6.032 1.00 93.31 280 VAL A N 1
ATOM 2161 C CA . VAL A 1 280 ? 2.337 26.685 5.876 1.00 93.31 280 VAL A CA 1
ATOM 2162 C C . VAL A 1 280 ? 2.909 25.541 6.717 1.00 93.31 280 VAL A C 1
ATOM 2164 O O . VAL A 1 280 ? 3.646 24.710 6.194 1.00 93.31 280 VAL A O 1
ATOM 2167 N N . MET A 1 281 ? 2.497 25.417 7.984 1.00 90.06 281 MET A N 1
ATOM 2168 C CA . MET A 1 281 ? 2.927 24.302 8.841 1.00 90.06 281 MET A CA 1
ATOM 2169 C C . MET A 1 281 ? 2.421 22.936 8.378 1.00 90.06 281 MET A C 1
ATOM 2171 O O . MET A 1 281 ? 3.057 21.935 8.684 1.00 90.06 281 MET A O 1
ATOM 2175 N N . TYR A 1 282 ? 1.301 22.878 7.657 1.00 88.94 282 TYR A N 1
ATOM 2176 C CA . TYR A 1 282 ? 0.863 21.663 6.978 1.00 88.94 282 TYR A CA 1
ATOM 2177 C C . TYR A 1 282 ? 1.764 21.356 5.772 1.00 88.94 282 TYR A C 1
ATOM 2179 O O . TYR A 1 282 ? 2.250 20.235 5.655 1.00 88.94 282 TYR A O 1
ATOM 2187 N N . GLN A 1 283 ? 2.016 22.345 4.906 1.00 88.88 283 GLN A N 1
ATOM 2188 C CA . GLN A 1 283 ? 2.658 22.116 3.613 1.00 88.88 283 GLN A CA 1
ATOM 2189 C C . GLN A 1 283 ? 4.168 21.876 3.713 1.00 88.88 283 GLN A C 1
ATOM 2191 O O . GLN A 1 283 ? 4.670 21.027 2.987 1.00 88.88 283 GLN A O 1
ATOM 2196 N N . MET A 1 284 ? 4.893 22.563 4.609 1.00 88.56 284 MET A N 1
ATOM 2197 C CA . MET A 1 284 ? 6.358 22.418 4.704 1.00 88.56 284 MET A CA 1
ATOM 2198 C C . MET A 1 284 ? 6.796 20.976 5.026 1.00 88.56 284 MET A C 1
ATOM 2200 O O . MET A 1 284 ? 7.665 20.459 4.327 1.00 88.56 284 MET A O 1
ATOM 2204 N N . PRO A 1 285 ? 6.219 20.277 6.028 1.00 84.81 285 PRO A N 1
ATOM 2205 C CA . PRO A 1 285 ? 6.590 18.889 6.300 1.00 84.81 285 PRO A CA 1
ATOM 2206 C C . PRO A 1 285 ? 5.978 17.922 5.285 1.00 84.81 285 PRO A C 1
ATOM 2208 O O . PRO A 1 285 ? 6.575 16.895 4.989 1.00 84.81 285 PRO A O 1
ATOM 2211 N N . ALA A 1 286 ? 4.801 18.245 4.742 1.00 80.88 286 ALA A N 1
ATOM 2212 C CA . ALA A 1 286 ? 4.128 17.447 3.722 1.00 80.88 286 ALA A CA 1
ATOM 2213 C C . ALA A 1 286 ? 4.980 17.322 2.445 1.00 80.88 286 ALA A C 1
ATOM 2215 O O . ALA A 1 286 ? 5.257 16.205 2.009 1.00 80.88 286 ALA A O 1
ATOM 2216 N N . THR A 1 287 ? 5.486 18.435 1.902 1.00 76.50 287 THR A N 1
ATOM 2217 C CA . THR A 1 287 ? 6.372 18.414 0.725 1.00 76.50 287 THR A CA 1
ATOM 2218 C C . THR A 1 287 ? 7.702 17.748 1.043 1.00 76.50 287 THR A C 1
ATOM 2220 O O . THR A 1 287 ? 8.149 16.888 0.291 1.00 76.50 287 THR A O 1
ATOM 2223 N N . ALA A 1 288 ? 8.298 18.062 2.191 1.00 76.31 288 ALA A N 1
ATOM 2224 C CA . ALA A 1 288 ? 9.527 17.434 2.664 1.00 76.31 288 ALA A CA 1
ATOM 2225 C C . ALA A 1 288 ? 9.409 15.893 2.738 1.00 76.31 288 ALA A C 1
ATOM 2227 O O . ALA A 1 288 ? 10.298 15.166 2.285 1.00 76.31 288 ALA A O 1
ATOM 2228 N N . LEU A 1 289 ? 8.286 15.380 3.255 1.00 72.31 289 LEU A N 1
ATOM 2229 C CA . LEU A 1 289 ? 7.984 13.947 3.311 1.00 72.31 289 LEU A CA 1
ATOM 2230 C C . LEU A 1 289 ? 7.727 13.352 1.923 1.00 72.31 289 LEU A C 1
ATOM 2232 O O . LEU A 1 289 ? 8.223 12.263 1.644 1.00 72.31 289 LEU A O 1
ATOM 2236 N N . SER A 1 290 ? 6.986 14.056 1.065 1.00 67.31 290 SER A N 1
ATOM 2237 C CA . SER A 1 290 ? 6.682 13.619 -0.303 1.00 67.31 290 SER A CA 1
ATOM 2238 C C . SER A 1 290 ? 7.963 13.431 -1.121 1.00 67.31 290 SER A C 1
ATOM 2240 O O . SER A 1 290 ? 8.190 12.355 -1.673 1.00 67.31 290 SER A O 1
ATOM 2242 N N . TRP A 1 291 ? 8.878 14.405 -1.075 1.00 64.69 291 TRP A N 1
ATOM 2243 C CA . TRP A 1 291 ? 10.186 14.319 -1.729 1.00 64.69 291 TRP A CA 1
ATOM 2244 C C . TRP A 1 291 ? 11.075 13.236 -1.107 1.00 64.69 291 TRP A C 1
ATOM 2246 O O . TRP A 1 291 ? 11.639 12.418 -1.829 1.00 64.69 291 TRP A O 1
ATOM 2256 N N . SER A 1 292 ? 11.124 13.131 0.224 1.00 62.31 292 SER A N 1
ATOM 2257 C CA . SER A 1 292 ? 11.889 12.071 0.905 1.00 62.31 292 SER A CA 1
ATOM 2258 C C . SER A 1 292 ? 11.420 10.662 0.531 1.00 62.31 292 SER A C 1
ATOM 2260 O O . SER A 1 292 ? 12.235 9.752 0.391 1.00 62.31 292 SER A O 1
ATOM 2262 N N . LEU A 1 293 ? 10.108 10.463 0.381 1.00 57.88 293 LEU A N 1
ATOM 2263 C CA . LEU A 1 293 ? 9.519 9.177 0.009 1.00 57.88 293 LEU A CA 1
ATOM 2264 C C . LEU A 1 293 ? 9.656 8.907 -1.487 1.00 57.88 293 LEU A C 1
ATOM 2266 O O . LEU A 1 293 ? 9.996 7.785 -1.845 1.00 57.88 293 LEU A O 1
ATOM 2270 N N . CYS A 1 294 ? 9.467 9.907 -2.349 1.00 49.38 294 CYS A N 1
ATOM 2271 C CA . CYS A 1 294 ? 9.675 9.792 -3.793 1.00 49.38 294 CYS A CA 1
ATOM 2272 C C . CYS A 1 294 ? 11.135 9.428 -4.119 1.00 49.38 294 CYS A C 1
ATOM 2274 O O . CYS A 1 294 ? 11.381 8.468 -4.846 1.00 49.38 294 CYS A O 1
ATOM 2276 N N . PHE A 1 295 ? 12.113 10.090 -3.489 1.00 47.62 295 PHE A N 1
ATOM 2277 C CA . PHE A 1 295 ? 13.538 9.802 -3.695 1.00 47.62 295 PHE A CA 1
ATOM 2278 C C . PHE A 1 295 ? 14.010 8.513 -3.027 1.00 47.62 295 PHE A C 1
ATOM 2280 O O . PHE A 1 295 ? 14.876 7.838 -3.567 1.00 47.62 295 PHE A O 1
ATOM 2287 N N . ARG A 1 296 ? 13.415 8.104 -1.902 1.00 39.66 296 ARG A N 1
ATOM 2288 C CA . ARG A 1 296 ? 13.678 6.773 -1.327 1.00 39.66 296 ARG A CA 1
ATOM 2289 C C . ARG A 1 296 ? 12.968 5.641 -2.080 1.00 39.66 296 ARG A C 1
ATOM 2291 O O . ARG A 1 296 ? 13.284 4.478 -1.847 1.00 39.66 296 ARG A O 1
ATOM 2298 N N . SER A 1 297 ? 12.015 5.994 -2.949 1.00 35.25 297 SER A N 1
ATOM 2299 C CA . SER A 1 297 ? 11.373 5.104 -3.926 1.00 35.25 297 SER A CA 1
ATOM 2300 C C . SER A 1 297 ? 12.105 5.075 -5.267 1.00 35.25 297 SER A C 1
ATOM 2302 O O . SER A 1 297 ? 11.904 4.129 -6.028 1.00 35.25 297 SER A O 1
ATOM 2304 N N . LYS A 1 298 ? 12.984 6.050 -5.556 1.00 35.09 298 LYS A N 1
ATOM 2305 C CA . LYS A 1 298 ? 14.113 5.755 -6.437 1.00 35.09 298 LYS A CA 1
ATOM 2306 C C . LYS A 1 298 ? 14.937 4.698 -5.719 1.00 35.09 298 LYS A C 1
ATOM 2308 O O . LYS A 1 298 ? 15.127 4.822 -4.504 1.00 35.09 298 LYS A O 1
ATOM 2313 N N . PRO A 1 299 ? 15.423 3.665 -6.409 1.00 32.97 299 PRO A N 1
ATOM 2314 C CA . PRO A 1 299 ? 16.464 2.860 -5.823 1.00 32.97 299 PRO A CA 1
ATOM 2315 C C . PRO A 1 299 ? 17.665 3.795 -5.597 1.00 32.97 299 PRO A C 1
ATOM 2317 O O . PRO A 1 299 ? 18.517 3.954 -6.460 1.00 32.97 299 PRO A O 1
ATOM 2320 N N . VAL A 1 300 ? 17.774 4.380 -4.392 1.00 26.58 300 VAL A N 1
ATOM 2321 C CA . VAL A 1 300 ? 19.036 4.275 -3.655 1.00 26.58 300 VAL A CA 1
ATOM 2322 C C . VAL A 1 300 ? 19.423 2.841 -3.887 1.00 26.58 300 VAL A C 1
ATOM 2324 O O . VAL A 1 300 ? 18.604 1.983 -3.564 1.00 26.58 300 VAL A O 1
ATOM 2327 N N . SER A 1 301 ? 20.557 2.637 -4.539 1.00 29.25 301 SER A N 1
ATOM 2328 C CA . SER A 1 301 ? 21.256 1.384 -4.787 1.00 29.25 301 SER A CA 1
ATOM 2329 C C . SER A 1 301 ? 21.221 0.476 -3.548 1.00 29.25 301 SER A C 1
ATOM 2331 O O . SER A 1 301 ? 22.168 0.322 -2.786 1.00 29.25 301 SER A O 1
ATOM 2333 N N . LEU A 1 302 ? 20.037 -0.080 -3.334 1.00 22.45 302 LEU A N 1
ATOM 2334 C CA . LEU A 1 302 ? 19.662 -1.278 -2.642 1.00 22.45 302 LEU A CA 1
ATOM 2335 C C . LEU A 1 302 ? 19.816 -2.293 -3.760 1.00 22.45 302 LEU A C 1
ATOM 2337 O O . LEU A 1 302 ? 18.956 -2.341 -4.647 1.00 22.45 302 LEU A O 1
ATOM 2341 N N . PRO A 1 303 ? 20.902 -3.072 -3.770 1.00 25.09 303 PRO A N 1
ATOM 2342 C CA . PRO A 1 303 ? 20.907 -4.312 -4.514 1.00 25.09 303 PRO A CA 1
ATOM 2343 C C . PRO A 1 303 ? 19.861 -5.208 -3.835 1.00 25.09 303 PRO A C 1
ATOM 2345 O O . PRO A 1 303 ? 20.133 -5.962 -2.911 1.00 25.09 303 PRO A O 1
ATOM 2348 N N . LEU A 1 304 ? 18.596 -5.034 -4.216 1.00 23.19 304 LEU A N 1
ATOM 2349 C CA . LEU A 1 304 ? 17.541 -6.024 -3.997 1.00 23.19 304 LEU A CA 1
ATOM 2350 C C . LEU A 1 304 ? 17.470 -7.008 -5.174 1.00 23.19 304 LEU A C 1
ATOM 2352 O O . LEU A 1 304 ? 16.576 -7.848 -5.217 1.00 23.19 304 LEU A O 1
ATOM 2356 N N . PHE A 1 305 ? 18.436 -6.925 -6.091 1.00 21.83 305 PHE A N 1
ATOM 2357 C CA . PHE A 1 305 ? 18.708 -7.872 -7.160 1.00 21.83 305 PHE A CA 1
ATOM 2358 C C . PHE A 1 305 ? 20.219 -7.847 -7.432 1.00 21.83 305 PHE A C 1
ATOM 2360 O O . PHE A 1 305 ? 20.720 -6.775 -7.771 1.00 21.83 305 PHE A O 1
ATOM 2367 N N . PRO A 1 306 ? 20.957 -8.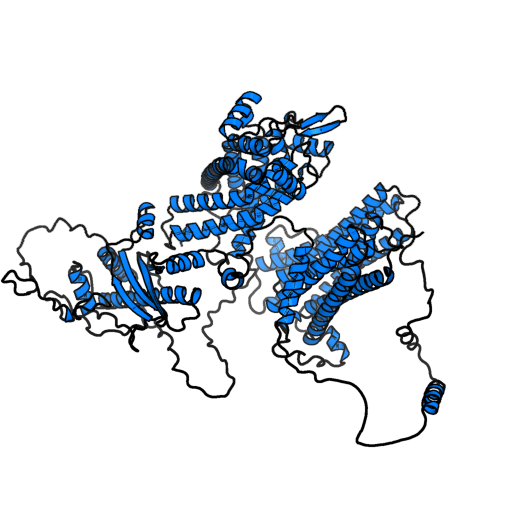963 -7.315 1.00 21.31 306 PRO A N 1
ATOM 2368 C CA . PRO A 1 306 ? 22.198 -9.090 -8.058 1.00 21.31 306 PRO A CA 1
ATOM 2369 C C . PRO A 1 306 ? 21.833 -9.146 -9.546 1.00 21.31 306 PRO A C 1
ATOM 2371 O O . PRO A 1 306 ? 20.989 -9.945 -9.973 1.00 21.31 306 PRO A O 1
ATOM 2374 N N . GLU A 1 307 ? 22.439 -8.265 -10.335 1.00 21.28 307 GLU A N 1
ATOM 2375 C CA . GLU A 1 307 ? 22.473 -8.375 -11.788 1.00 21.28 307 GLU A CA 1
ATOM 2376 C C . GLU A 1 307 ? 23.230 -9.652 -12.169 1.00 21.28 307 GLU A C 1
ATOM 2378 O O . GLU A 1 307 ? 24.418 -9.647 -12.466 1.00 21.28 307 GLU A O 1
ATOM 2383 N N . CYS A 1 308 ? 22.522 -10.775 -12.255 1.00 20.39 308 CYS A N 1
ATOM 2384 C CA . CYS A 1 308 ? 22.917 -11.827 -13.182 1.00 20.39 308 CYS A CA 1
ATOM 2385 C C . CYS A 1 308 ? 22.578 -11.364 -14.608 1.00 20.39 308 CYS A C 1
ATOM 2387 O O . CYS A 1 308 ? 21.566 -11.759 -15.189 1.00 20.39 308 CYS A O 1
ATOM 2389 N N . HIS A 1 309 ? 23.426 -10.519 -15.191 1.00 23.11 309 HIS A N 1
ATOM 2390 C CA . HIS A 1 309 ? 23.467 -10.288 -16.635 1.00 23.11 309 HIS A CA 1
ATOM 2391 C C . HIS A 1 309 ? 24.839 -10.681 -17.187 1.00 23.11 309 HIS A C 1
ATOM 2393 O O . HIS A 1 309 ? 25.683 -9.855 -17.516 1.00 23.11 309 HIS A O 1
ATOM 2399 N N . ARG A 1 310 ? 25.024 -11.996 -17.373 1.00 19.39 310 ARG A N 1
ATOM 2400 C CA . ARG A 1 310 ? 25.705 -12.467 -18.583 1.00 19.39 310 ARG A CA 1
ATOM 2401 C C . ARG A 1 310 ? 24.710 -12.363 -19.743 1.00 19.39 310 ARG A C 1
ATOM 2403 O O . ARG A 1 310 ? 23.577 -12.823 -19.588 1.00 19.39 310 ARG A O 1
ATOM 2410 N N . PRO A 1 311 ? 25.110 -11.834 -20.906 1.00 25.77 311 PRO A N 1
ATOM 2411 C CA . PRO A 1 311 ? 24.312 -11.948 -22.111 1.00 25.77 311 PRO A CA 1
ATOM 2412 C C . PRO A 1 311 ? 24.436 -13.390 -22.611 1.00 25.77 311 PRO A C 1
ATOM 2414 O O . PRO A 1 311 ? 25.442 -13.762 -23.210 1.00 25.77 311 PRO A O 1
ATOM 2417 N N . ILE A 1 312 ? 23.435 -14.226 -22.330 1.00 20.58 312 ILE A N 1
ATOM 2418 C CA . ILE A 1 312 ? 23.277 -15.511 -23.014 1.00 20.58 312 ILE A CA 1
ATOM 2419 C C . ILE A 1 312 ? 22.202 -15.336 -24.081 1.00 20.58 312 ILE A C 1
ATOM 2421 O O . ILE A 1 312 ? 21.007 -15.230 -23.820 1.00 20.58 312 ILE A O 1
ATOM 2425 N N . THR A 1 313 ? 22.708 -15.264 -25.301 1.00 23.06 313 THR A N 1
ATOM 2426 C CA . THR A 1 313 ? 22.058 -15.624 -26.551 1.00 23.06 313 THR A CA 1
ATOM 2427 C C . THR A 1 313 ? 21.641 -17.106 -26.517 1.00 23.06 313 THR A C 1
ATOM 2429 O O . THR A 1 313 ? 22.400 -17.957 -26.063 1.00 23.06 313 THR A O 1
ATOM 2432 N N . GLY A 1 314 ? 20.438 -17.416 -27.019 1.00 20.25 314 GLY A N 1
ATOM 2433 C CA . GLY A 1 314 ? 19.854 -18.770 -27.096 1.00 20.25 314 GLY A CA 1
ATOM 2434 C C . GLY A 1 314 ? 18.787 -18.989 -26.016 1.00 20.25 314 GLY A C 1
ATOM 2435 O O . GLY A 1 314 ? 19.050 -18.810 -24.838 1.00 20.25 314 GLY A O 1
ATOM 2436 N N . ILE A 1 315 ? 17.539 -19.352 -26.309 1.00 22.19 315 ILE A N 1
ATOM 2437 C CA . ILE A 1 315 ? 17.079 -20.527 -27.065 1.00 22.19 315 ILE A CA 1
ATOM 2438 C C . ILE A 1 315 ? 15.592 -20.249 -27.399 1.00 22.19 315 ILE A C 1
ATOM 2440 O O . ILE A 1 315 ? 14.792 -20.000 -26.503 1.00 22.19 315 ILE A O 1
ATOM 2444 N N . THR A 1 316 ? 15.213 -20.026 -28.660 1.00 22.00 316 THR A N 1
ATOM 2445 C CA . THR A 1 316 ? 14.598 -21.042 -29.544 1.00 22.00 316 THR A CA 1
ATOM 2446 C C . THR A 1 316 ? 13.737 -22.084 -28.823 1.00 22.00 316 THR A C 1
ATOM 2448 O O . THR A 1 316 ? 14.211 -23.061 -28.262 1.00 22.00 316 THR A O 1
ATOM 2451 N N . THR A 1 317 ? 12.428 -21.917 -28.921 1.00 23.78 317 THR A N 1
ATOM 2452 C CA . THR A 1 317 ? 11.392 -22.918 -28.661 1.00 23.78 317 THR A CA 1
ATOM 2453 C C . THR A 1 317 ? 11.796 -24.332 -29.130 1.00 23.78 317 THR A C 1
ATOM 2455 O O . THR A 1 317 ? 11.925 -24.582 -30.326 1.00 23.78 317 THR A O 1
ATOM 2458 N N . ARG A 1 318 ? 11.938 -25.289 -28.199 1.00 21.66 318 ARG A N 1
ATOM 2459 C CA . ARG A 1 318 ? 11.773 -26.734 -28.457 1.00 21.66 318 ARG A CA 1
ATOM 2460 C C . ARG A 1 318 ? 10.464 -27.183 -27.818 1.00 21.66 318 ARG A C 1
ATOM 2462 O O . ARG A 1 318 ? 10.418 -27.508 -26.636 1.00 21.66 318 ARG A O 1
ATOM 2469 N N . ILE A 1 319 ? 9.408 -27.205 -28.623 1.00 23.95 319 ILE A N 1
ATOM 2470 C CA . ILE A 1 319 ? 8.268 -28.095 -28.416 1.00 23.95 319 ILE A CA 1
ATOM 2471 C C . ILE A 1 319 ? 8.528 -29.295 -29.322 1.00 23.95 319 ILE A C 1
ATOM 2473 O O . ILE A 1 319 ? 8.470 -29.183 -30.543 1.00 23.95 319 ILE A O 1
ATOM 2477 N N . SER A 1 320 ? 8.836 -30.433 -28.709 1.00 21.16 320 SER A N 1
ATOM 2478 C CA . SER A 1 320 ? 8.769 -31.745 -29.343 1.00 21.16 320 SER A CA 1
ATOM 2479 C C . SER A 1 320 ? 7.652 -32.509 -28.645 1.00 21.16 320 SER A C 1
ATOM 2481 O O . SER A 1 320 ? 7.801 -32.861 -27.482 1.00 21.16 320 SER A O 1
ATOM 2483 N N . THR A 1 321 ? 6.554 -32.799 -29.334 1.00 22.75 321 THR A N 1
ATOM 2484 C CA . THR A 1 321 ? 5.827 -34.066 -29.158 1.00 22.75 321 THR A CA 1
ATOM 2485 C C . THR A 1 321 ? 5.222 -34.460 -30.503 1.00 22.75 321 THR A C 1
ATOM 2487 O O . THR A 1 321 ? 4.677 -33.634 -31.228 1.00 22.75 321 THR A O 1
ATOM 2490 N N . MET A 1 322 ? 5.447 -35.718 -30.875 1.00 21.89 322 MET A N 1
ATOM 2491 C CA . MET A 1 322 ? 5.159 -36.297 -32.183 1.00 21.89 322 MET A CA 1
ATOM 2492 C C . MET A 1 322 ? 3.658 -36.454 -32.469 1.00 21.89 322 MET A C 1
ATOM 2494 O O . MET A 1 322 ? 2.919 -36.943 -31.622 1.00 21.89 322 MET A O 1
ATOM 2498 N N . GLY A 1 323 ? 3.290 -36.199 -33.732 1.00 21.09 323 GLY A N 1
ATOM 2499 C CA . GLY A 1 323 ? 2.461 -37.110 -34.531 1.00 21.09 323 GLY A CA 1
ATOM 2500 C C . GLY A 1 323 ? 0.965 -36.805 -34.663 1.00 21.09 323 GLY A C 1
ATOM 2501 O O . GLY A 1 323 ? 0.155 -37.397 -33.962 1.00 21.09 323 GLY A O 1
ATOM 2502 N N . SER A 1 324 ? 0.569 -36.005 -35.659 1.00 21.03 324 SER A N 1
ATOM 2503 C CA . SER A 1 324 ? -0.095 -36.511 -36.884 1.00 21.03 324 SER A CA 1
ATOM 2504 C C . SER A 1 324 ? -0.652 -35.376 -37.766 1.00 21.03 324 SER A C 1
ATOM 2506 O O . SER A 1 324 ? -1.488 -34.583 -37.357 1.00 21.03 324 SER A O 1
ATOM 2508 N N . THR A 1 325 ? -0.121 -35.336 -38.994 1.00 23.11 325 THR A N 1
ATOM 2509 C CA . THR A 1 325 ? -0.732 -34.920 -40.273 1.00 23.11 325 THR A CA 1
ATOM 2510 C C . THR A 1 325 ? -1.619 -33.667 -40.325 1.00 23.11 325 THR A C 1
ATOM 2512 O O . THR A 1 325 ? -2.821 -33.765 -40.107 1.00 23.11 325 THR A O 1
ATOM 2515 N N . GLN A 1 326 ? -1.059 -32.546 -40.800 1.00 24.22 326 GLN A N 1
ATOM 2516 C CA . GLN A 1 326 ? -1.514 -31.809 -41.998 1.00 24.22 326 GLN A CA 1
ATOM 2517 C C . GLN A 1 326 ? -0.575 -30.615 -42.285 1.00 24.22 326 GLN A C 1
ATOM 2519 O O . GLN A 1 326 ? 0.036 -30.048 -41.388 1.00 24.22 326 GLN A O 1
ATOM 2524 N N . SER A 1 327 ? -0.385 -30.330 -43.570 1.00 24.36 327 SER A N 1
ATOM 2525 C CA . SER A 1 327 ? 0.663 -29.519 -44.209 1.00 24.36 327 SER A CA 1
ATOM 2526 C C . SER A 1 327 ? 0.795 -28.061 -43.732 1.00 24.36 327 SER A C 1
ATOM 2528 O O . SER A 1 327 ? -0.128 -27.268 -43.899 1.00 24.36 327 SER A O 1
ATOM 2530 N N . THR A 1 328 ? 1.985 -27.691 -43.247 1.00 22.12 328 THR A N 1
ATOM 2531 C CA . THR A 1 328 ? 2.429 -26.318 -42.923 1.00 22.12 328 THR A CA 1
ATOM 2532 C C . THR A 1 328 ? 3.256 -25.691 -44.063 1.00 22.12 328 THR A C 1
ATOM 2534 O O . THR A 1 328 ? 4.110 -26.395 -44.610 1.00 22.12 328 THR A O 1
ATOM 2537 N N . PRO A 1 329 ? 3.119 -24.385 -44.380 1.00 25.23 329 PRO A N 1
ATOM 2538 C CA . PRO A 1 329 ? 4.124 -23.630 -45.135 1.00 25.23 329 PRO A CA 1
ATOM 2539 C C . PRO A 1 329 ? 5.352 -23.302 -44.257 1.00 25.23 329 PRO A C 1
ATOM 2541 O O . PRO A 1 329 ? 5.265 -23.287 -43.031 1.00 25.23 329 PRO A O 1
ATOM 2544 N N . ALA A 1 330 ? 6.505 -23.077 -44.893 1.00 23.44 330 ALA A N 1
ATOM 2545 C CA . ALA A 1 330 ? 7.836 -22.993 -44.279 1.00 23.44 330 ALA A CA 1
ATOM 2546 C C . ALA A 1 330 ? 8.056 -21.800 -43.306 1.00 23.44 330 ALA A C 1
ATOM 2548 O O . ALA A 1 330 ? 7.461 -20.739 -43.496 1.00 23.44 330 ALA A O 1
ATOM 2549 N N . PRO A 1 331 ? 8.946 -21.934 -42.297 1.00 27.02 331 PRO A N 1
ATOM 2550 C CA . PRO A 1 331 ? 9.295 -20.861 -41.364 1.00 27.02 331 PRO A CA 1
ATOM 2551 C C . PRO A 1 331 ? 10.213 -19.797 -41.995 1.00 27.02 331 PRO A C 1
ATOM 2553 O O . PRO A 1 331 ? 11.170 -20.117 -42.698 1.00 27.02 331 PRO A O 1
ATOM 2556 N N . VAL A 1 332 ? 9.932 -18.526 -41.691 1.00 27.20 332 VAL A N 1
ATOM 2557 C CA . VAL A 1 332 ? 10.734 -17.346 -42.061 1.00 27.20 332 VAL A CA 1
ATOM 2558 C C . VAL A 1 332 ? 12.066 -17.354 -41.295 1.00 27.20 332 VAL A C 1
ATOM 2560 O O . VAL A 1 332 ? 12.089 -17.542 -40.078 1.00 27.20 332 VAL A O 1
ATOM 2563 N N . ALA A 1 333 ? 13.176 -17.179 -42.016 1.00 24.33 333 ALA A N 1
ATOM 2564 C CA . ALA A 1 333 ? 14.538 -17.193 -41.483 1.00 24.33 333 ALA A CA 1
ATOM 2565 C C . ALA A 1 333 ? 14.845 -15.964 -40.594 1.00 24.33 333 ALA A C 1
ATOM 2567 O O . ALA A 1 333 ? 14.318 -14.880 -40.850 1.00 24.33 333 ALA A O 1
ATOM 2568 N N . PRO A 1 334 ? 15.716 -16.093 -39.572 1.00 24.91 334 PRO A N 1
ATOM 2569 C CA . PRO A 1 334 ? 16.204 -14.951 -38.807 1.00 24.91 334 PRO A CA 1
ATOM 2570 C C . PRO A 1 334 ? 17.072 -14.041 -39.690 1.00 24.91 334 PRO A C 1
ATOM 2572 O O . PRO A 1 334 ? 17.880 -14.520 -40.485 1.00 24.91 334 PRO A O 1
ATOM 2575 N N . VAL A 1 335 ? 16.891 -12.728 -39.524 1.00 29.11 335 VAL A N 1
ATOM 2576 C CA . VAL A 1 335 ? 17.700 -11.667 -40.142 1.00 29.11 335 VAL A CA 1
ATOM 2577 C C . VAL A 1 335 ? 19.186 -11.974 -39.934 1.00 29.11 335 VAL A C 1
ATOM 2579 O O . VAL A 1 335 ? 19.616 -12.238 -38.811 1.00 29.11 335 VAL A O 1
ATOM 2582 N N . ALA A 1 336 ? 19.945 -11.982 -41.029 1.00 27.25 336 ALA A N 1
ATOM 2583 C CA . ALA A 1 336 ? 21.364 -12.305 -41.043 1.00 27.25 336 ALA A CA 1
ATOM 2584 C C . ALA A 1 336 ? 22.181 -11.416 -40.083 1.00 27.25 336 ALA A C 1
ATOM 2586 O O . ALA A 1 336 ? 21.927 -10.219 -39.945 1.00 27.25 336 ALA A O 1
ATOM 2587 N N . ASP A 1 337 ? 23.185 -12.028 -39.447 1.00 26.08 337 ASP A N 1
ATOM 2588 C CA . ASP A 1 337 ? 24.232 -11.392 -38.641 1.00 26.08 337 ASP A CA 1
ATOM 2589 C C . ASP A 1 337 ? 24.851 -10.177 -39.374 1.00 26.08 337 ASP A C 1
ATOM 2591 O O . ASP A 1 337 ? 25.702 -10.320 -40.253 1.00 26.08 337 ASP A O 1
ATOM 2595 N N . PHE A 1 338 ? 24.513 -8.958 -38.947 1.00 34.22 338 PHE A N 1
ATOM 2596 C CA . PHE A 1 338 ? 25.285 -7.742 -39.241 1.00 34.22 338 PHE A CA 1
ATOM 2597 C C . PHE A 1 338 ? 26.542 -7.687 -38.349 1.00 34.22 338 PHE A C 1
ATOM 2599 O O . PHE A 1 338 ? 26.675 -6.816 -37.490 1.00 34.22 338 PHE A O 1
ATOM 2606 N N . LYS A 1 339 ? 27.470 -8.642 -38.506 1.00 26.28 339 LYS A N 1
ATOM 2607 C CA . LYS A 1 339 ? 28.724 -8.692 -37.718 1.00 26.28 339 LYS A CA 1
ATOM 2608 C C . LYS A 1 339 ? 29.997 -8.265 -38.449 1.00 26.28 339 LYS A C 1
ATOM 2610 O O . LYS A 1 339 ? 31.004 -8.065 -37.784 1.00 26.28 339 LYS A O 1
ATOM 2615 N N . ASN A 1 340 ? 29.959 -8.011 -39.757 1.00 26.14 340 ASN A N 1
ATOM 2616 C CA . ASN A 1 340 ? 31.161 -7.654 -40.526 1.00 26.14 340 ASN A CA 1
ATOM 2617 C C . ASN A 1 340 ? 31.127 -6.218 -41.068 1.00 26.14 340 ASN A C 1
ATOM 2619 O O . ASN A 1 340 ? 31.226 -5.989 -42.267 1.00 26.14 340 ASN A O 1
ATOM 2623 N N . ALA A 1 341 ? 30.984 -5.239 -40.178 1.00 30.98 341 ALA A N 1
ATOM 2624 C CA . ALA A 1 341 ? 31.236 -3.834 -40.502 1.00 30.98 341 ALA A CA 1
ATOM 2625 C C . ALA A 1 341 ? 31.939 -3.160 -39.319 1.00 30.98 341 ALA A C 1
ATOM 2627 O O . ALA A 1 341 ? 31.383 -2.273 -38.666 1.00 30.98 341 ALA A O 1
ATOM 2628 N N . THR A 1 342 ? 33.127 -3.669 -39.000 1.00 31.80 342 THR A N 1
ATOM 2629 C CA . THR A 1 342 ? 34.110 -3.014 -38.138 1.00 31.80 342 THR A CA 1
ATOM 2630 C C . THR A 1 342 ? 34.777 -1.891 -38.929 1.00 31.80 342 THR A C 1
ATOM 2632 O O . THR A 1 342 ? 35.205 -2.123 -40.053 1.00 31.80 342 THR A O 1
ATOM 2635 N N . GLU A 1 343 ? 34.827 -0.704 -38.319 1.00 37.81 343 GLU A N 1
ATOM 2636 C CA . GLU A 1 343 ? 35.336 0.572 -38.852 1.00 37.81 343 GLU A CA 1
ATOM 2637 C C . GLU A 1 343 ? 34.465 1.246 -39.921 1.00 37.81 343 GLU A C 1
ATOM 2639 O O . GLU A 1 343 ? 34.808 1.330 -41.094 1.00 37.81 343 GLU A O 1
ATOM 2644 N N . ILE A 1 344 ? 33.342 1.830 -39.484 1.00 48.56 344 ILE A N 1
ATOM 2645 C CA . ILE A 1 344 ? 32.798 3.002 -40.178 1.00 48.56 344 ILE A CA 1
ATOM 2646 C C . ILE A 1 344 ? 32.963 4.205 -39.252 1.00 48.56 344 ILE A C 1
ATOM 2648 O O . ILE A 1 344 ? 32.493 4.199 -38.114 1.00 48.56 344 ILE A O 1
ATOM 2652 N N . ASP A 1 345 ? 33.680 5.208 -39.746 1.00 47.94 345 ASP A N 1
ATOM 2653 C CA . ASP A 1 345 ? 34.068 6.414 -39.027 1.00 47.94 345 ASP A CA 1
ATOM 2654 C C . ASP A 1 345 ? 32.828 7.247 -38.643 1.00 47.94 345 ASP A C 1
ATOM 2656 O O . ASP A 1 345 ? 32.067 7.707 -39.501 1.00 47.94 345 ASP A O 1
ATOM 2660 N N . ALA A 1 346 ? 32.588 7.433 -37.341 1.00 46.28 346 ALA A N 1
ATOM 2661 C CA . ALA A 1 346 ? 31.400 8.119 -36.823 1.00 46.28 346 ALA A CA 1
ATOM 2662 C C . ALA A 1 346 ? 31.315 9.587 -37.289 1.00 46.28 346 ALA A C 1
ATOM 2664 O O . ALA A 1 346 ? 30.224 10.158 -37.367 1.00 46.28 346 ALA A O 1
ATOM 2665 N N . GLN A 1 347 ? 32.451 10.200 -37.639 1.00 45.34 347 GLN A N 1
ATOM 2666 C CA . GLN A 1 347 ? 32.493 11.538 -38.234 1.00 45.34 347 GLN A CA 1
ATOM 2667 C C . GLN A 1 347 ? 31.955 11.552 -39.671 1.00 45.34 347 GLN A C 1
ATOM 2669 O O . GLN A 1 347 ? 31.196 12.458 -40.019 1.00 45.34 347 GLN A O 1
ATOM 2674 N N . LYS A 1 348 ? 32.253 10.522 -40.475 1.00 51.09 348 LYS A N 1
ATOM 2675 C CA . LYS A 1 348 ? 31.733 10.391 -41.846 1.00 51.09 348 LYS A CA 1
ATOM 2676 C C . LYS A 1 348 ? 30.232 10.102 -41.865 1.00 51.09 348 LYS A C 1
ATOM 2678 O O . LYS A 1 348 ? 29.512 10.730 -42.634 1.00 51.09 348 LYS A O 1
ATOM 2683 N N . LEU A 1 349 ? 29.724 9.266 -40.950 1.00 52.38 349 LEU A N 1
ATOM 2684 C CA . LEU A 1 349 ? 28.272 9.058 -40.808 1.00 52.38 349 LEU A CA 1
ATOM 2685 C C . LEU A 1 349 ? 27.522 10.340 -40.420 1.00 52.38 349 LEU A C 1
ATOM 2687 O O . LEU A 1 349 ? 26.422 10.581 -40.908 1.00 52.38 349 LEU A O 1
ATOM 2691 N N . ASN A 1 350 ? 28.112 11.183 -39.568 1.00 51.72 350 ASN A N 1
ATOM 2692 C CA . ASN A 1 350 ? 27.521 12.472 -39.203 1.00 51.72 350 ASN A CA 1
ATOM 2693 C C . ASN A 1 350 ? 27.562 13.498 -40.355 1.00 51.72 350 ASN A C 1
ATOM 2695 O O . ASN A 1 350 ? 26.667 14.341 -40.445 1.00 51.72 350 ASN A O 1
ATOM 2699 N N . ALA A 1 351 ? 28.559 13.428 -41.245 1.00 52.34 351 ALA A N 1
ATOM 2700 C CA . ALA A 1 351 ? 28.606 14.233 -42.469 1.00 52.34 351 ALA A CA 1
ATOM 2701 C C . ALA A 1 351 ? 27.521 13.795 -43.467 1.00 52.34 351 ALA A C 1
ATOM 2703 O O . ALA A 1 351 ? 26.733 14.623 -43.918 1.00 52.34 351 ALA A O 1
ATOM 2704 N N . VAL A 1 352 ? 27.392 12.485 -43.702 1.00 52.94 352 VAL A N 1
ATOM 2705 C CA . VAL A 1 352 ? 26.315 11.890 -44.512 1.00 52.94 352 VAL A CA 1
ATOM 2706 C C . VAL A 1 352 ? 24.931 12.240 -43.949 1.00 52.94 352 VAL A C 1
ATOM 2708 O O . VAL A 1 352 ? 24.037 12.624 -44.703 1.00 52.94 352 VAL A O 1
ATOM 2711 N N . ARG A 1 353 ? 24.760 12.205 -42.619 1.00 57.06 353 ARG A N 1
ATOM 2712 C CA . ARG A 1 353 ? 23.537 12.646 -41.928 1.00 57.06 353 ARG A CA 1
ATOM 2713 C C . ARG A 1 353 ? 23.179 14.096 -42.251 1.00 57.06 353 ARG A C 1
ATOM 2715 O O . ARG A 1 353 ? 22.031 14.350 -42.600 1.00 57.06 353 ARG A O 1
ATOM 2722 N N . LYS A 1 354 ? 24.135 15.032 -42.159 1.00 55.44 354 LYS A N 1
ATOM 2723 C CA . LYS A 1 354 ? 23.903 16.447 -42.514 1.00 55.44 354 LYS A CA 1
ATOM 2724 C C . LYS A 1 354 ? 23.446 16.596 -43.964 1.00 55.44 354 LYS A C 1
ATOM 2726 O O . LYS A 1 354 ? 22.556 17.394 -44.246 1.00 55.44 354 LYS A O 1
ATOM 2731 N N . THR A 1 355 ? 24.012 15.807 -44.873 1.00 54.94 355 THR A N 1
ATOM 2732 C CA . THR A 1 355 ? 23.603 15.798 -46.282 1.00 54.94 355 THR A CA 1
ATOM 2733 C C . THR A 1 355 ? 22.171 15.278 -46.444 1.00 54.94 355 THR A C 1
ATOM 2735 O O . THR A 1 355 ? 21.376 15.906 -47.138 1.00 54.94 355 THR A O 1
ATOM 2738 N N . MET A 1 356 ? 21.794 14.197 -45.750 1.00 52.12 356 MET A N 1
ATOM 2739 C CA . MET A 1 356 ? 20.433 13.634 -45.782 1.00 52.12 356 MET A CA 1
ATOM 2740 C C . MET A 1 356 ? 19.378 14.515 -45.091 1.00 52.12 356 MET A C 1
ATOM 2742 O O . MET A 1 356 ? 18.246 14.574 -45.565 1.00 52.12 356 MET A O 1
ATOM 2746 N N . SER A 1 357 ? 19.724 15.230 -44.015 1.00 49.78 357 SER A N 1
ATOM 2747 C CA . SER A 1 357 ? 18.805 16.155 -43.332 1.00 49.78 357 SER A CA 1
ATOM 2748 C C . SER A 1 357 ? 18.568 17.437 -44.136 1.00 49.78 357 SER A C 1
ATOM 2750 O O . SER A 1 357 ? 17.437 17.913 -44.221 1.00 49.78 357 SER A O 1
ATOM 2752 N N . ASN A 1 358 ? 19.613 17.975 -44.777 1.00 50.44 358 ASN A N 1
ATOM 2753 C CA . ASN A 1 358 ? 19.524 19.183 -45.609 1.00 50.44 358 ASN A CA 1
ATOM 2754 C C . ASN A 1 358 ? 18.754 18.954 -46.919 1.00 50.44 358 ASN A C 1
ATOM 2756 O O . ASN A 1 358 ? 18.265 19.901 -47.520 1.00 50.44 358 ASN A O 1
ATOM 2760 N N . LEU A 1 359 ? 18.612 17.697 -47.341 1.00 49.59 359 LEU A N 1
ATOM 2761 C CA . LEU A 1 359 ? 17.828 17.278 -48.503 1.00 49.59 359 LEU A CA 1
ATOM 2762 C C . LEU A 1 359 ? 16.302 17.360 -48.298 1.00 49.59 359 LEU A C 1
ATOM 2764 O O . LEU A 1 359 ? 15.563 17.354 -49.284 1.00 49.59 359 LEU A O 1
ATOM 2768 N N . GLY A 1 360 ? 15.829 17.403 -47.045 1.00 40.78 360 GLY A N 1
ATOM 2769 C CA . GLY A 1 360 ? 14.404 17.485 -46.686 1.00 40.78 360 GLY A CA 1
ATOM 2770 C C . GLY A 1 360 ? 13.943 18.860 -46.181 1.00 40.78 360 GLY A C 1
ATOM 2771 O O . GLY A 1 360 ? 12.742 19.094 -46.058 1.00 40.78 360 GLY A O 1
ATOM 2772 N N . GLY A 1 361 ? 14.877 19.772 -45.894 1.00 33.44 361 GLY A N 1
ATOM 2773 C CA . GLY A 1 361 ? 14.595 21.164 -45.537 1.00 33.44 361 GLY A CA 1
ATOM 2774 C C . GLY A 1 361 ? 14.591 22.059 -46.773 1.00 33.44 361 GLY A C 1
ATOM 2775 O O . GLY A 1 361 ? 15.346 21.816 -47.708 1.00 33.44 361 GLY A O 1
ATOM 2776 N N . ASP A 1 362 ? 13.737 23.083 -46.781 1.00 33.12 362 ASP A N 1
ATOM 2777 C CA . ASP A 1 362 ? 13.675 24.100 -47.833 1.00 33.12 362 ASP A CA 1
ATOM 2778 C C . ASP A 1 362 ? 15.066 24.730 -48.012 1.00 33.12 362 ASP A C 1
ATOM 2780 O O . ASP A 1 362 ? 15.508 25.558 -47.213 1.00 33.12 362 ASP A O 1
ATOM 2784 N N . GLY A 1 363 ? 15.807 24.257 -49.014 1.00 30.06 363 GLY A N 1
ATOM 2785 C CA . GLY A 1 363 ? 17.092 24.815 -49.378 1.00 30.06 363 GLY A CA 1
ATOM 2786 C C . GLY A 1 363 ? 16.848 26.199 -49.947 1.00 30.06 363 GLY A C 1
ATOM 2787 O O . GLY A 1 363 ? 16.562 26.338 -51.136 1.00 30.06 363 GLY A O 1
ATOM 2788 N N . SER A 1 364 ? 16.980 27.230 -49.111 1.00 27.88 364 SER A N 1
ATOM 2789 C CA . SER A 1 364 ? 17.287 28.561 -49.610 1.00 27.88 364 SER A CA 1
ATOM 2790 C C . SER A 1 364 ? 18.509 28.424 -50.509 1.00 27.88 364 SER A C 1
ATOM 2792 O O . SER A 1 364 ? 19.583 28.026 -50.052 1.00 27.88 364 SER A O 1
ATOM 2794 N N . ILE A 1 365 ? 18.301 28.707 -51.791 1.00 27.16 365 ILE A N 1
ATOM 2795 C CA . ILE A 1 365 ? 19.338 28.831 -52.809 1.00 27.16 365 ILE A CA 1
ATOM 2796 C C . ILE A 1 365 ? 20.478 29.658 -52.198 1.00 27.16 365 ILE A C 1
ATOM 2798 O O . ILE A 1 365 ? 20.210 30.780 -51.761 1.00 27.16 365 ILE A O 1
ATOM 2802 N N . PRO A 1 366 ? 21.726 29.160 -52.144 1.00 25.62 366 PRO A N 1
ATOM 2803 C CA . PRO A 1 366 ? 22.854 30.013 -51.823 1.00 25.62 366 PRO A CA 1
ATOM 2804 C C . PRO A 1 366 ? 22.946 31.082 -52.912 1.00 25.62 366 PRO A C 1
ATOM 2806 O O . PRO A 1 366 ? 23.327 30.813 -54.052 1.00 25.62 366 PRO A O 1
ATOM 2809 N N . SER A 1 367 ? 22.534 32.301 -52.580 1.00 31.73 367 SER A N 1
ATOM 2810 C CA . SER A 1 367 ? 22.905 33.490 -53.325 1.00 31.73 367 SER A CA 1
ATOM 2811 C C . SER A 1 367 ? 24.387 33.730 -53.068 1.00 31.73 367 SER A C 1
ATOM 2813 O O . SER A 1 367 ? 24.722 34.275 -52.026 1.00 31.73 367 SER A O 1
ATOM 2815 N N . GLU A 1 368 ? 25.239 33.233 -53.965 1.00 25.84 368 GLU A N 1
ATOM 2816 C CA . GLU A 1 368 ? 26.558 33.767 -54.349 1.00 25.84 368 GLU A CA 1
ATOM 2817 C C . GLU A 1 368 ? 27.429 32.638 -54.917 1.00 25.84 368 GLU A C 1
ATOM 2819 O O . GLU A 1 368 ? 28.058 31.870 -54.194 1.00 25.84 368 GLU A O 1
ATOM 2824 N N . CYS A 1 369 ? 27.511 32.573 -56.248 1.00 23.64 369 CYS A N 1
ATOM 2825 C CA . CYS A 1 369 ? 28.730 32.113 -56.902 1.00 23.64 369 CYS A CA 1
ATOM 2826 C C . CYS A 1 369 ? 29.548 33.361 -57.276 1.00 23.64 369 CYS A C 1
ATOM 2828 O O . CYS A 1 369 ? 29.000 34.254 -57.932 1.00 23.64 369 CYS A O 1
ATOM 2830 N N . PRO A 1 370 ? 30.842 33.443 -56.919 1.00 29.83 370 PRO A N 1
ATOM 2831 C CA . PRO A 1 370 ? 31.718 34.481 -57.430 1.00 29.83 370 PRO A CA 1
ATOM 2832 C C . PRO A 1 370 ? 31.952 34.229 -58.921 1.00 29.83 370 PRO A C 1
ATOM 2834 O O . PRO A 1 370 ? 32.597 33.267 -59.330 1.00 29.83 370 PRO A O 1
ATOM 2837 N N . SER A 1 371 ? 31.389 35.100 -59.752 1.00 29.92 371 SER A N 1
ATOM 2838 C CA . SER A 1 371 ? 31.593 35.085 -61.194 1.00 29.92 371 SER A CA 1
ATOM 2839 C C . SER A 1 371 ? 33.050 35.404 -61.534 1.00 29.92 371 SER A C 1
ATOM 2841 O O . SER A 1 371 ? 33.495 36.526 -61.286 1.00 29.92 371 SER A O 1
ATOM 2843 N N . LYS A 1 372 ? 33.752 34.464 -62.173 1.00 29.31 372 LYS A N 1
ATOM 2844 C CA . LYS A 1 372 ? 34.654 34.716 -63.313 1.00 29.31 372 LYS A CA 1
ATOM 2845 C C . LYS A 1 372 ? 35.033 33.386 -63.975 1.00 29.31 372 LYS A C 1
ATOM 2847 O O . LYS A 1 372 ? 35.749 32.587 -63.389 1.00 29.31 372 LYS A O 1
ATOM 2852 N N . GLY A 1 373 ? 34.581 33.204 -65.216 1.00 28.00 373 GLY A N 1
ATOM 2853 C CA . GLY A 1 373 ? 34.951 32.089 -66.094 1.00 28.00 373 GLY A CA 1
ATOM 2854 C C . GLY A 1 373 ? 33.746 31.234 -66.471 1.00 28.00 373 GLY A C 1
ATOM 2855 O O . GLY A 1 373 ? 33.211 30.519 -65.635 1.00 28.00 373 GLY A O 1
ATOM 2856 N N . GLY A 1 374 ? 33.284 31.359 -67.716 1.00 37.06 374 GLY A N 1
ATOM 2857 C CA . GLY A 1 374 ? 32.115 30.643 -68.216 1.00 37.06 374 GLY A CA 1
ATOM 2858 C C . GLY A 1 374 ? 32.308 29.127 -68.228 1.00 37.06 374 GLY A C 1
ATOM 2859 O O . GLY A 1 374 ? 33.299 28.630 -68.754 1.00 37.06 374 GLY A O 1
ATOM 2860 N N . ALA A 1 375 ? 31.317 28.410 -67.707 1.00 24.34 375 ALA A N 1
ATOM 2861 C CA . ALA A 1 375 ? 31.103 26.995 -67.965 1.00 24.34 375 ALA A CA 1
ATOM 2862 C C . ALA A 1 375 ? 29.609 26.793 -68.257 1.00 24.34 375 ALA A C 1
ATOM 2864 O O . ALA A 1 375 ? 28.743 27.290 -67.538 1.00 24.34 375 ALA A O 1
ATOM 2865 N N . GLN A 1 376 ? 29.330 26.152 -69.389 1.00 25.70 376 GLN A N 1
ATOM 2866 C CA . GLN A 1 376 ? 28.000 25.905 -69.935 1.00 25.70 376 GLN A CA 1
ATOM 2867 C C . GLN A 1 376 ? 27.136 25.075 -68.974 1.00 25.70 376 GLN A C 1
ATOM 2869 O O . GLN A 1 376 ? 27.598 24.091 -68.404 1.00 25.70 376 GLN A O 1
ATOM 2874 N N . MET A 1 377 ? 25.854 25.437 -68.857 1.00 23.80 377 MET A N 1
ATOM 2875 C CA . MET A 1 377 ? 24.818 24.543 -68.336 1.00 23.80 377 MET A CA 1
ATOM 2876 C C . MET A 1 377 ? 24.731 23.303 -69.235 1.00 23.80 377 MET A C 1
ATOM 2878 O O . MET A 1 377 ? 24.177 23.384 -70.332 1.00 23.80 377 MET A O 1
ATOM 2882 N N . TYR A 1 378 ? 25.213 22.155 -68.762 1.00 25.22 378 TYR A N 1
ATOM 2883 C CA . TYR A 1 378 ? 24.842 20.869 -69.341 1.00 25.22 378 TYR A CA 1
ATOM 2884 C C . TYR A 1 378 ? 23.426 20.517 -68.874 1.00 25.22 378 TYR A C 1
ATOM 2886 O O . TYR A 1 378 ? 23.174 20.019 -67.779 1.00 25.22 378 TYR A O 1
ATOM 2894 N N . VAL A 1 379 ? 22.458 20.864 -69.720 1.00 27.55 379 VAL A N 1
ATOM 2895 C CA . VAL A 1 379 ? 21.111 20.300 -69.677 1.00 27.55 379 VAL A CA 1
ATOM 2896 C C . VAL A 1 379 ? 21.239 18.865 -70.177 1.00 27.55 379 VAL A C 1
ATOM 2898 O O . VAL A 1 379 ? 21.631 18.654 -71.320 1.00 27.55 379 VAL A O 1
ATOM 2901 N N . SER A 1 380 ? 20.913 17.871 -69.346 1.00 30.77 380 SER A N 1
ATOM 2902 C CA . SER A 1 380 ? 20.742 16.503 -69.836 1.00 30.77 380 SER A CA 1
ATOM 2903 C C . SER A 1 380 ? 19.652 16.513 -70.910 1.00 30.77 380 SER A C 1
ATOM 2905 O O . SER A 1 380 ? 18.496 16.821 -70.604 1.00 30.77 380 SER A O 1
ATOM 2907 N N . GLU A 1 381 ? 20.027 16.222 -72.151 1.00 28.83 381 GLU A N 1
ATOM 2908 C CA . GLU A 1 381 ? 19.143 16.218 -73.311 1.00 28.83 381 GLU A CA 1
ATOM 2909 C C . GLU A 1 381 ? 17.920 15.315 -73.073 1.00 28.83 381 GLU A C 1
ATOM 2911 O O . GLU A 1 381 ? 17.988 14.089 -73.095 1.00 28.83 381 GLU A O 1
ATOM 2916 N N . CYS A 1 382 ? 16.759 15.932 -72.884 1.00 28.08 382 CYS A N 1
ATOM 2917 C CA . CYS A 1 382 ? 15.603 15.540 -73.677 1.00 28.08 382 CYS A CA 1
ATOM 2918 C C . CYS A 1 382 ? 15.518 16.559 -74.822 1.00 28.08 382 CYS A C 1
ATOM 2920 O O . CYS A 1 382 ? 15.598 17.758 -74.539 1.00 28.08 382 CYS A O 1
ATOM 2922 N N . PRO A 1 383 ? 15.383 16.135 -76.090 1.00 33.56 383 PRO A N 1
ATOM 2923 C CA . PRO A 1 383 ? 15.339 17.065 -77.206 1.00 33.56 383 PRO A CA 1
ATOM 2924 C C . PRO A 1 383 ? 14.037 17.867 -77.139 1.00 33.56 383 PRO A C 1
ATOM 2926 O O . PRO A 1 383 ? 12.938 17.332 -77.278 1.00 33.56 383 PRO A O 1
ATOM 2929 N N . SER A 1 384 ? 14.173 19.162 -76.880 1.00 37.59 384 SER A N 1
ATOM 2930 C CA . SER A 1 384 ? 13.092 20.134 -76.813 1.00 37.59 384 SER A CA 1
ATOM 2931 C C . SER A 1 384 ? 12.937 20.846 -78.157 1.00 37.59 384 SER A C 1
ATOM 2933 O O . SER A 1 384 ? 13.685 21.760 -78.488 1.00 37.59 384 SER A O 1
ATOM 2935 N N . ALA A 1 385 ? 11.907 20.472 -78.915 1.00 28.69 385 ALA A N 1
ATOM 2936 C CA . ALA A 1 385 ? 11.315 21.341 -79.926 1.00 28.69 385 ALA A CA 1
ATOM 2937 C C . ALA A 1 385 ? 9.814 21.040 -80.050 1.00 28.69 385 ALA A C 1
ATOM 2939 O O . ALA A 1 385 ? 9.425 19.947 -80.450 1.00 28.69 385 ALA A O 1
ATOM 2940 N N . GLY A 1 386 ? 8.981 22.030 -79.719 1.00 26.25 386 GLY A N 1
ATOM 2941 C CA . GLY A 1 386 ? 7.537 22.010 -79.962 1.00 26.25 386 GLY A CA 1
ATOM 2942 C C . GLY A 1 386 ? 6.688 21.791 -78.711 1.00 26.25 386 GLY A C 1
ATOM 2943 O O . GLY A 1 386 ? 6.786 20.782 -78.024 1.00 26.25 386 GLY A O 1
ATOM 2944 N N . ALA A 1 387 ? 5.818 22.759 -78.430 1.00 35.50 387 ALA A N 1
ATOM 2945 C CA . ALA A 1 387 ? 4.788 22.678 -77.411 1.00 35.50 387 ALA A CA 1
ATOM 2946 C C . ALA A 1 387 ? 3.801 21.532 -77.704 1.00 35.50 387 ALA A C 1
ATOM 2948 O O . ALA A 1 387 ? 2.835 21.698 -78.440 1.00 35.50 387 ALA A O 1
ATOM 2949 N N . GLN A 1 388 ? 4.023 20.380 -77.084 1.00 30.94 388 GLN A N 1
ATOM 2950 C CA . GLN A 1 388 ? 3.001 19.390 -76.769 1.00 30.94 388 GLN A CA 1
ATOM 2951 C C . GLN A 1 388 ? 3.527 18.555 -75.605 1.00 30.94 388 GLN A C 1
ATOM 2953 O O . GLN A 1 388 ? 4.710 18.236 -75.549 1.00 30.94 388 GLN A O 1
ATOM 2958 N N . ALA A 1 389 ? 2.654 18.315 -74.626 1.00 32.12 389 ALA A N 1
ATOM 2959 C CA . ALA A 1 389 ? 2.927 17.593 -73.391 1.00 32.12 389 ALA A CA 1
ATOM 2960 C C . ALA A 1 389 ? 3.926 16.444 -73.588 1.00 32.12 389 ALA A C 1
ATOM 2962 O O . ALA A 1 389 ? 3.732 15.643 -74.499 1.00 32.12 389 ALA A O 1
ATOM 2963 N N . CYS A 1 390 ? 4.928 16.314 -72.706 1.00 28.78 390 CYS A N 1
ATOM 2964 C CA . CYS A 1 390 ? 5.630 15.040 -72.563 1.00 28.78 390 CYS A CA 1
ATOM 2965 C C . CYS A 1 390 ? 4.554 13.957 -72.414 1.00 28.78 390 CYS A C 1
ATOM 2967 O O . CYS A 1 390 ? 3.819 13.990 -71.417 1.00 28.78 390 CYS A O 1
ATOM 2969 N N . PRO A 1 391 ? 4.420 13.021 -73.367 1.00 34.91 391 PRO A N 1
ATOM 2970 C CA . PRO A 1 391 ? 3.540 11.899 -73.178 1.00 34.91 391 PRO A CA 1
ATOM 2971 C C . PRO A 1 391 ? 4.306 10.974 -72.241 1.00 34.91 391 PRO A C 1
ATOM 2973 O O . PRO A 1 391 ? 4.991 10.053 -72.668 1.00 34.91 391 PRO A O 1
ATOM 2976 N N . ILE A 1 392 ? 4.231 11.230 -70.934 1.00 38.53 392 ILE A N 1
ATOM 2977 C CA . ILE A 1 392 ? 4.342 10.108 -70.013 1.00 38.53 392 ILE A CA 1
ATOM 2978 C C . ILE A 1 392 ? 3.121 9.270 -70.371 1.00 38.53 392 ILE A C 1
ATOM 2980 O O . ILE A 1 392 ? 1.996 9.646 -70.030 1.00 38.53 392 ILE A O 1
ATOM 2984 N N . ASN A 1 393 ? 3.324 8.205 -71.153 1.00 39.91 393 ASN A N 1
ATOM 2985 C CA . ASN A 1 393 ? 2.294 7.203 -71.363 1.00 39.91 393 ASN A CA 1
ATOM 2986 C C . ASN A 1 393 ? 1.752 6.869 -69.973 1.00 39.91 393 ASN A C 1
ATOM 2988 O O . ASN A 1 393 ? 2.499 6.425 -69.101 1.00 39.91 393 ASN A O 1
ATOM 2992 N N . LYS A 1 394 ? 0.457 7.125 -69.739 1.00 44.03 394 LYS A N 1
ATOM 2993 C CA . LYS A 1 394 ? -0.207 6.820 -68.458 1.00 44.03 394 LYS A CA 1
ATOM 2994 C C . LYS A 1 394 ? -0.073 5.336 -68.072 1.00 44.03 394 LYS A C 1
ATOM 2996 O O . LYS A 1 394 ? -0.365 4.984 -66.937 1.00 44.03 394 LYS A O 1
ATOM 3001 N N . GLU A 1 395 ? 0.389 4.500 -69.001 1.00 45.75 395 GLU A N 1
ATOM 3002 C CA . GLU A 1 395 ? 0.660 3.072 -68.856 1.00 45.75 395 GLU A CA 1
ATOM 3003 C C . GLU A 1 395 ? 2.023 2.738 -68.206 1.00 45.75 395 GLU A C 1
ATOM 3005 O O . GLU A 1 395 ? 2.186 1.625 -67.720 1.00 45.75 395 GLU A O 1
ATOM 3010 N N . GLU A 1 396 ? 2.977 3.678 -68.094 1.00 53.25 396 GLU A N 1
ATOM 3011 C CA . GLU A 1 396 ? 4.282 3.454 -67.422 1.00 53.25 396 GLU A CA 1
ATOM 3012 C C . GLU A 1 396 ? 4.361 4.011 -65.985 1.00 53.25 396 GLU A C 1
ATOM 3014 O O . GLU A 1 396 ? 5.404 3.942 -65.326 1.00 53.25 396 GLU A O 1
ATOM 3019 N N . PHE A 1 397 ? 3.264 4.574 -65.473 1.00 63.53 397 PHE A N 1
ATOM 3020 C CA . PHE A 1 397 ? 3.194 5.118 -64.120 1.00 63.53 397 PHE A CA 1
ATOM 3021 C C . PHE A 1 397 ? 2.640 4.068 -63.156 1.00 63.53 397 PHE A C 1
ATOM 3023 O O . PHE A 1 397 ? 1.465 3.701 -63.217 1.00 63.53 397 PHE A O 1
ATOM 3030 N N . ASN A 1 398 ? 3.472 3.579 -62.238 1.00 67.62 398 ASN A N 1
ATOM 3031 C CA . ASN A 1 398 ? 3.025 2.591 -61.267 1.00 67.62 398 ASN A CA 1
ATOM 3032 C C . ASN A 1 398 ? 2.105 3.252 -60.227 1.00 67.62 398 ASN A C 1
ATOM 3034 O O . ASN A 1 398 ? 2.537 4.045 -59.391 1.00 67.62 398 ASN A O 1
ATOM 3038 N N . THR A 1 399 ? 0.823 2.890 -60.250 1.00 70.12 399 THR A N 1
ATOM 3039 C CA . THR A 1 399 ? -0.215 3.440 -59.363 1.00 70.12 399 THR A CA 1
ATOM 3040 C C . THR A 1 399 ? -0.070 3.014 -57.897 1.00 70.12 399 THR A C 1
ATOM 3042 O O . THR A 1 399 ? -0.642 3.659 -57.021 1.00 70.12 399 THR A O 1
ATOM 3045 N N . GLN A 1 400 ? 0.713 1.969 -57.598 1.00 72.88 400 GLN A N 1
ATOM 3046 C CA . GLN A 1 400 ? 0.951 1.479 -56.232 1.00 72.88 400 GLN A CA 1
ATOM 3047 C C . GLN A 1 400 ? 2.043 2.258 -55.486 1.00 72.88 400 GLN A C 1
ATOM 3049 O O . GLN A 1 400 ? 2.091 2.219 -54.259 1.00 72.88 400 GLN A O 1
ATOM 3054 N N . ASN A 1 401 ? 2.941 2.944 -56.191 1.00 69.69 401 ASN A N 1
ATOM 3055 C CA . ASN A 1 401 ? 4.014 3.728 -55.566 1.00 69.69 401 ASN A CA 1
ATOM 3056 C C . ASN A 1 401 ? 4.203 5.126 -56.175 1.00 69.69 401 ASN A C 1
ATOM 3058 O O . ASN A 1 401 ? 5.086 5.868 -55.750 1.00 69.69 401 ASN A O 1
ATOM 3062 N N . ASN A 1 402 ? 3.359 5.505 -57.140 1.00 69.06 402 ASN A N 1
ATOM 3063 C CA . ASN A 1 402 ? 3.404 6.771 -57.871 1.00 69.06 402 ASN A CA 1
ATOM 3064 C C . ASN A 1 402 ? 4.784 7.077 -58.484 1.00 69.06 402 ASN A C 1
ATOM 3066 O O . ASN A 1 402 ? 5.201 8.237 -58.524 1.00 69.06 402 ASN A O 1
ATOM 3070 N N . MET A 1 403 ? 5.502 6.046 -58.944 1.00 66.25 403 MET A N 1
ATOM 3071 C CA . MET A 1 403 ? 6.810 6.196 -59.586 1.00 66.25 403 MET A CA 1
ATOM 3072 C C . MET A 1 403 ? 6.768 5.830 -61.079 1.00 66.25 403 MET A C 1
ATOM 3074 O O . MET A 1 403 ? 6.058 4.895 -61.459 1.00 66.25 403 MET A O 1
ATOM 3078 N N . PRO A 1 404 ? 7.547 6.538 -61.923 1.00 67.06 404 PRO A N 1
ATOM 3079 C CA . PRO A 1 404 ? 7.790 6.130 -63.304 1.00 67.06 404 PRO A CA 1
ATOM 3080 C C . PRO A 1 404 ? 8.674 4.873 -63.359 1.00 67.06 404 PRO A C 1
ATOM 3082 O O . PRO A 1 404 ? 9.256 4.465 -62.347 1.00 67.06 404 PRO A O 1
ATOM 3085 N N . ALA A 1 405 ? 8.810 4.285 -64.550 1.00 68.12 405 ALA A N 1
ATOM 3086 C CA . ALA A 1 405 ? 9.684 3.140 -64.788 1.00 68.12 405 ALA A CA 1
ATOM 3087 C C . ALA A 1 405 ? 11.121 3.369 -64.247 1.00 68.12 405 ALA A C 1
ATOM 3089 O O . ALA A 1 405 ? 11.649 4.487 -64.306 1.00 68.12 405 ALA A O 1
ATOM 3090 N N . PRO A 1 406 ? 11.768 2.329 -63.686 1.00 65.69 406 PRO A N 1
ATOM 3091 C CA . PRO A 1 406 ? 13.059 2.454 -63.017 1.00 65.69 406 PRO A CA 1
ATOM 3092 C C . PRO A 1 406 ? 14.171 2.873 -63.992 1.00 65.69 406 PRO A C 1
ATOM 3094 O O . PRO A 1 406 ? 14.647 2.075 -64.794 1.00 65.69 406 PRO A O 1
ATOM 3097 N N . ASN A 1 407 ? 14.629 4.125 -63.893 1.00 75.44 407 ASN A N 1
ATOM 3098 C CA . ASN A 1 407 ? 15.768 4.620 -64.668 1.00 75.44 407 ASN A CA 1
ATOM 3099 C C . ASN A 1 407 ? 17.098 4.319 -63.954 1.00 75.44 407 ASN A C 1
ATOM 3101 O O . ASN A 1 407 ? 17.437 4.966 -62.957 1.00 75.44 407 ASN A O 1
ATOM 3105 N N . GLN A 1 408 ? 17.851 3.361 -64.496 1.00 78.94 408 GLN A N 1
ATOM 3106 C CA . GLN A 1 408 ? 19.176 2.955 -64.013 1.00 78.94 408 GLN A CA 1
ATOM 3107 C C . GLN A 1 408 ? 20.340 3.503 -64.852 1.00 78.94 408 GLN A C 1
ATOM 3109 O O . GLN A 1 408 ? 21.478 3.088 -64.653 1.00 78.94 408 GLN A O 1
ATOM 3114 N N . ARG A 1 409 ? 20.092 4.411 -65.801 1.00 81.06 409 ARG A N 1
ATOM 3115 C CA . ARG A 1 409 ? 21.177 5.019 -66.581 1.00 81.06 409 ARG A CA 1
ATOM 3116 C C . ARG A 1 409 ? 21.916 6.053 -65.718 1.00 81.06 409 ARG A C 1
ATOM 3118 O O . ARG A 1 409 ? 21.234 6.826 -65.036 1.00 81.06 409 ARG A O 1
ATOM 3125 N N . PRO A 1 410 ? 23.262 6.073 -65.722 1.00 78.88 410 PRO A N 1
ATOM 3126 C CA . PRO A 1 410 ? 24.035 7.128 -65.073 1.00 78.88 410 PRO A CA 1
ATOM 3127 C C . PRO A 1 410 ? 23.658 8.514 -65.598 1.00 78.88 410 PRO A C 1
ATOM 3129 O O . PRO A 1 410 ? 23.308 8.663 -66.772 1.00 78.88 410 PRO A O 1
ATOM 3132 N N . ALA A 1 411 ? 23.708 9.522 -64.728 1.00 77.19 411 ALA A N 1
ATOM 3133 C CA . ALA A 1 411 ? 23.527 10.907 -65.155 1.00 77.19 411 ALA A CA 1
ATOM 3134 C C . ALA A 1 411 ? 24.761 11.383 -65.956 1.00 77.19 411 ALA A C 1
ATOM 3136 O O . ALA A 1 411 ? 25.861 10.917 -65.658 1.00 77.19 411 ALA A O 1
ATOM 3137 N N . PRO A 1 412 ? 24.611 12.306 -66.930 1.00 74.38 412 PRO A N 1
ATOM 3138 C CA . PRO A 1 412 ? 25.714 12.738 -67.800 1.00 74.38 412 PRO A CA 1
ATOM 3139 C C . PRO A 1 412 ? 26.963 13.235 -67.056 1.00 74.38 412 PRO A C 1
ATOM 3141 O O . PRO A 1 412 ? 28.073 12.955 -67.488 1.00 74.38 412 PRO A O 1
ATOM 3144 N N . ASP A 1 413 ? 26.770 13.885 -65.906 1.00 72.12 413 ASP A N 1
ATOM 3145 C CA . ASP A 1 413 ? 27.838 14.502 -65.109 1.00 72.12 413 ASP A CA 1
ATOM 3146 C C . ASP A 1 413 ? 28.190 13.688 -63.843 1.00 72.12 413 ASP A C 1
ATOM 3148 O O . ASP A 1 413 ? 28.787 14.204 -62.904 1.00 72.12 413 ASP A O 1
ATOM 3152 N N . GLN A 1 414 ? 27.778 12.419 -63.749 1.00 77.31 414 GLN A N 1
ATOM 3153 C CA . GLN A 1 414 ? 27.975 11.624 -62.533 1.00 77.31 414 GLN A CA 1
ATOM 3154 C C . GLN A 1 414 ? 29.471 11.304 -62.285 1.00 77.31 414 GLN A C 1
ATOM 3156 O O . GLN A 1 414 ? 30.112 10.723 -63.160 1.00 77.31 414 GLN A O 1
ATOM 3161 N N . PRO A 1 415 ? 30.026 11.594 -61.088 1.00 71.50 415 PRO A N 1
ATOM 3162 C CA . PRO A 1 415 ? 31.473 11.524 -60.831 1.00 71.50 415 PRO A CA 1
ATOM 3163 C C . PRO A 1 415 ? 32.048 10.100 -60.737 1.00 71.50 415 PRO A C 1
ATOM 3165 O O . PRO A 1 415 ? 33.237 9.898 -60.971 1.00 71.50 415 PRO A O 1
ATOM 3168 N N . PHE A 1 416 ? 31.231 9.105 -60.388 1.00 80.00 416 PHE A N 1
ATOM 3169 C CA . PHE A 1 416 ? 31.633 7.699 -60.270 1.00 80.00 416 PHE A CA 1
ATOM 3170 C C . PHE A 1 416 ? 30.469 6.769 -60.624 1.00 80.00 416 PHE A C 1
ATOM 3172 O O . PHE A 1 416 ? 29.301 7.121 -60.446 1.00 80.00 416 PHE A O 1
ATOM 3179 N N . LEU A 1 417 ? 30.769 5.572 -61.130 1.00 79.38 417 LEU A N 1
ATOM 3180 C CA . LEU A 1 417 ? 29.750 4.572 -61.461 1.00 79.38 417 LEU A CA 1
ATOM 3181 C C . LEU A 1 417 ? 29.152 3.974 -60.184 1.00 79.38 417 LEU A C 1
ATOM 3183 O O . LEU A 1 417 ? 29.864 3.733 -59.216 1.00 79.38 417 LEU A O 1
ATOM 3187 N N . LEU A 1 418 ? 27.839 3.733 -60.187 1.00 83.56 418 LEU A N 1
ATOM 3188 C CA . LEU A 1 418 ? 27.121 3.173 -59.043 1.00 83.56 418 LEU A CA 1
ATOM 3189 C C . LEU A 1 418 ? 26.515 1.802 -59.373 1.00 83.56 418 LEU A C 1
ATOM 3191 O O . LEU A 1 418 ? 26.038 1.595 -60.495 1.00 83.56 418 LEU A O 1
ATOM 3195 N N . PRO A 1 419 ? 26.443 0.880 -58.396 1.00 83.62 419 PRO A N 1
ATOM 3196 C CA . PRO A 1 419 ? 25.782 -0.405 -58.578 1.00 83.62 419 PRO A CA 1
ATOM 3197 C C . PRO A 1 419 ? 24.309 -0.274 -58.995 1.00 83.62 419 PRO A C 1
ATOM 3199 O O . PRO A 1 419 ? 23.528 0.506 -58.438 1.00 83.62 419 PRO A O 1
ATOM 3202 N N . THR A 1 420 ? 23.908 -1.102 -59.959 1.00 83.06 420 THR A N 1
ATOM 3203 C CA . THR A 1 420 ? 22.527 -1.204 -60.461 1.00 83.06 420 THR A CA 1
ATOM 3204 C C . THR A 1 420 ? 21.723 -2.327 -59.801 1.00 83.06 420 THR A C 1
ATOM 3206 O O . THR A 1 420 ? 20.503 -2.396 -59.980 1.00 83.06 420 THR A O 1
ATOM 3209 N N . ALA A 1 421 ? 22.382 -3.171 -59.000 1.00 81.25 421 ALA A N 1
ATOM 3210 C CA . ALA A 1 421 ? 21.764 -4.266 -58.264 1.00 81.25 421 ALA A CA 1
ATOM 3211 C C . ALA A 1 421 ? 20.718 -3.756 -57.260 1.00 81.25 421 ALA A C 1
ATOM 3213 O O . ALA A 1 421 ? 20.914 -2.738 -56.595 1.00 81.25 421 ALA A O 1
ATOM 3214 N N . ARG A 1 422 ? 19.594 -4.472 -57.165 1.00 83.88 422 ARG A N 1
ATOM 3215 C CA . ARG A 1 422 ? 18.490 -4.175 -56.246 1.00 83.88 422 ARG A CA 1
ATOM 3216 C C . ARG A 1 422 ? 18.381 -5.273 -55.201 1.00 83.88 422 ARG A C 1
ATOM 3218 O O . ARG A 1 422 ? 18.615 -6.442 -55.498 1.00 83.88 422 ARG A O 1
ATOM 3225 N N . GLU A 1 423 ? 17.991 -4.883 -53.999 1.00 84.75 423 GLU A N 1
ATOM 3226 C CA . GLU A 1 423 ? 17.805 -5.784 -52.865 1.00 84.75 423 GLU A CA 1
ATOM 3227 C C . GLU A 1 423 ? 16.311 -6.065 -52.644 1.00 84.75 423 GLU A C 1
ATOM 3229 O O . GLU A 1 423 ? 15.474 -5.164 -52.768 1.00 84.75 423 GLU A O 1
ATOM 3234 N N . LYS A 1 424 ? 15.961 -7.316 -52.321 1.00 85.75 424 LYS A N 1
ATOM 3235 C CA . LYS A 1 424 ? 14.589 -7.691 -51.948 1.00 85.75 424 LYS A CA 1
ATOM 3236 C C . LYS A 1 424 ? 14.335 -7.340 -50.482 1.00 85.75 424 LYS A C 1
ATOM 3238 O O . LYS A 1 424 ? 15.117 -7.716 -49.618 1.00 85.75 424 LYS A O 1
ATOM 3243 N N . SER A 1 425 ? 13.226 -6.659 -50.211 1.00 87.31 425 SER A N 1
ATOM 3244 C CA . SER A 1 425 ? 12.772 -6.335 -48.853 1.00 87.31 425 SER A CA 1
ATOM 3245 C C . SER A 1 425 ? 12.158 -7.544 -48.149 1.00 87.31 425 SER A C 1
ATOM 3247 O O . SER A 1 425 ? 11.776 -8.528 -48.797 1.00 87.31 425 SER A O 1
ATOM 3249 N N . THR A 1 426 ? 11.980 -7.436 -46.830 1.00 86.19 426 THR A N 1
ATOM 3250 C CA . THR A 1 426 ? 11.185 -8.411 -46.063 1.00 86.19 426 THR A CA 1
ATOM 3251 C C . THR A 1 426 ? 9.681 -8.110 -46.100 1.00 86.19 426 THR A C 1
ATOM 3253 O O . THR A 1 426 ? 8.864 -8.924 -45.669 1.00 86.19 426 THR A O 1
ATOM 3256 N N . ILE A 1 427 ? 9.298 -6.958 -46.660 1.00 88.38 427 ILE A N 1
ATOM 3257 C CA . ILE A 1 427 ? 7.934 -6.431 -46.641 1.00 88.38 427 ILE A CA 1
ATOM 3258 C C . ILE A 1 427 ? 7.079 -7.140 -47.709 1.00 88.38 427 ILE A C 1
ATOM 3260 O O . ILE A 1 427 ? 7.347 -7.005 -48.910 1.00 88.38 427 ILE A O 1
ATOM 3264 N N . PRO A 1 428 ? 6.014 -7.869 -47.322 1.00 88.75 428 PRO A N 1
ATOM 3265 C CA . PRO A 1 428 ? 5.173 -8.595 -48.265 1.00 88.75 428 PRO A CA 1
ATOM 3266 C C . PRO A 1 428 ? 4.298 -7.644 -49.087 1.00 88.75 428 PRO A C 1
ATOM 3268 O O . PRO A 1 428 ? 3.664 -6.729 -48.549 1.00 88.75 428 PRO A O 1
ATOM 3271 N N . LYS A 1 429 ? 4.218 -7.888 -50.398 1.00 87.06 429 LYS A N 1
ATOM 3272 C CA . LYS A 1 429 ? 3.419 -7.084 -51.325 1.00 87.06 429 LYS A CA 1
ATOM 3273 C C . LYS A 1 429 ? 1.997 -7.636 -51.455 1.00 87.06 429 LYS A C 1
ATOM 3275 O O . LYS A 1 429 ? 1.796 -8.827 -51.699 1.00 87.06 429 LYS A O 1
ATOM 3280 N N . ALA A 1 430 ? 0.988 -6.781 -51.281 1.00 83.44 430 ALA A N 1
ATOM 3281 C CA . ALA A 1 430 ? -0.411 -7.195 -51.412 1.00 83.44 430 ALA A CA 1
ATOM 3282 C C . ALA A 1 430 ? -0.759 -7.526 -52.876 1.00 83.44 430 ALA A C 1
ATOM 3284 O O . ALA A 1 430 ? -0.316 -6.846 -53.802 1.00 83.44 430 ALA A O 1
ATOM 3285 N N . GLY A 1 431 ? -1.556 -8.578 -53.086 1.00 77.62 431 GLY A N 1
ATOM 3286 C CA . GLY A 1 431 ? -1.926 -9.074 -54.419 1.00 77.62 431 GLY A CA 1
ATOM 3287 C C . GLY A 1 431 ? -0.900 -9.996 -55.096 1.00 77.62 431 GLY A C 1
ATOM 3288 O O . GLY A 1 431 ? -1.216 -10.568 -56.134 1.00 77.62 431 GLY A O 1
ATOM 3289 N N . THR A 1 432 ? 0.289 -10.197 -54.512 1.00 80.31 432 THR A N 1
ATOM 3290 C CA . THR A 1 432 ? 1.328 -11.121 -55.011 1.00 80.31 432 THR A CA 1
ATOM 3291 C C . THR A 1 432 ? 1.849 -12.049 -53.900 1.00 80.31 432 THR A C 1
ATOM 3293 O O . THR A 1 432 ? 1.542 -11.860 -52.717 1.00 80.31 432 THR A O 1
ATOM 3296 N N . GLN A 1 433 ? 2.619 -13.081 -54.272 1.00 76.75 433 GLN A N 1
ATOM 3297 C CA . GLN A 1 433 ? 3.395 -13.898 -53.320 1.00 76.75 433 GLN A CA 1
ATOM 3298 C C . GLN A 1 433 ? 4.813 -13.346 -53.073 1.00 76.75 433 GLN A C 1
ATOM 3300 O O . GLN A 1 433 ? 5.488 -13.802 -52.156 1.00 76.75 433 GLN A O 1
ATOM 3305 N N . ASP A 1 434 ? 5.232 -12.342 -53.846 1.00 84.31 434 ASP A N 1
ATOM 3306 C CA . ASP A 1 434 ? 6.545 -11.701 -53.738 1.00 84.31 434 ASP A CA 1
ATOM 3307 C C . ASP A 1 434 ? 6.597 -10.573 -52.687 1.00 84.31 434 ASP A C 1
ATOM 3309 O O . ASP A 1 434 ? 5.569 -10.059 -52.229 1.00 84.31 434 ASP A O 1
ATOM 3313 N N . THR A 1 435 ? 7.816 -10.161 -52.327 1.00 87.75 435 THR A N 1
ATOM 3314 C CA . THR A 1 435 ? 8.100 -8.993 -51.478 1.00 87.75 435 THR A CA 1
ATOM 3315 C C . THR A 1 435 ? 8.440 -7.753 -52.309 1.00 87.75 435 THR A C 1
ATOM 3317 O O . THR A 1 435 ? 8.681 -7.830 -53.516 1.00 87.75 435 THR A O 1
ATOM 3320 N N . TRP A 1 436 ? 8.427 -6.576 -51.679 1.00 85.88 436 TRP A N 1
ATOM 3321 C CA . TRP A 1 436 ? 8.864 -5.337 -52.330 1.00 85.88 436 TRP A CA 1
ATOM 3322 C C . TRP A 1 436 ? 10.377 -5.348 -52.604 1.00 85.88 436 TRP A C 1
ATOM 3324 O O . TRP A 1 436 ? 11.133 -6.043 -51.933 1.00 85.88 436 TRP A O 1
ATOM 3334 N N . GLU A 1 437 ? 10.835 -4.557 -53.572 1.00 86.31 437 GLU A N 1
ATOM 3335 C CA . GLU A 1 437 ? 12.257 -4.429 -53.918 1.00 86.31 437 GLU A CA 1
ATOM 3336 C C . GLU A 1 437 ? 12.734 -2.992 -53.716 1.00 86.31 437 GLU A C 1
ATOM 3338 O O . GLU A 1 437 ? 12.138 -2.052 -54.257 1.00 86.31 437 GLU A O 1
ATOM 3343 N N . TYR A 1 438 ? 13.849 -2.826 -53.010 1.00 86.75 438 TYR A N 1
ATOM 3344 C CA . TYR A 1 438 ? 14.463 -1.526 -52.766 1.00 86.75 438 TYR A CA 1
ATOM 3345 C C . TYR A 1 438 ? 15.106 -0.942 -54.041 1.00 86.75 438 TYR A C 1
ATOM 3347 O O . TYR A 1 438 ? 15.414 -1.673 -54.997 1.00 86.75 438 TYR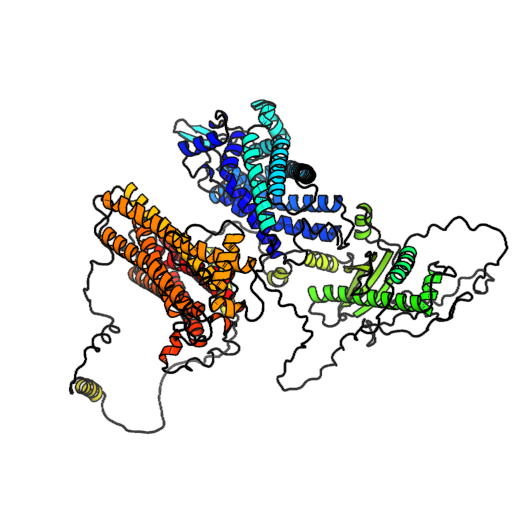 A O 1
ATOM 3355 N N . PRO A 1 439 ? 15.252 0.394 -54.133 1.00 82.94 439 PRO A N 1
ATOM 3356 C CA . PRO A 1 439 ? 15.965 1.024 -55.241 1.00 82.94 439 PRO A CA 1
ATOM 3357 C C . PRO A 1 439 ? 17.460 0.672 -55.201 1.00 82.94 439 PRO A C 1
ATOM 3359 O O . PRO A 1 439 ? 18.040 0.536 -54.129 1.00 82.94 439 PRO A O 1
ATOM 3362 N N . SER A 1 440 ? 18.091 0.553 -56.372 1.00 86.25 440 SER A N 1
ATOM 3363 C CA . SER A 1 440 ? 19.553 0.434 -56.461 1.00 86.25 440 SER A CA 1
ATOM 3364 C C . SER A 1 440 ? 20.236 1.775 -56.192 1.00 86.25 440 SER A C 1
ATOM 3366 O O . SER A 1 440 ? 19.593 2.829 -56.257 1.00 86.25 440 SER A O 1
ATOM 3368 N N . ALA A 1 441 ? 21.551 1.755 -55.962 1.00 83.56 441 ALA A N 1
ATOM 3369 C CA . ALA A 1 441 ? 22.337 2.967 -55.737 1.00 83.56 441 ALA A CA 1
ATOM 3370 C C . ALA A 1 441 ? 22.174 3.989 -56.859 1.00 83.56 441 ALA A C 1
ATOM 3372 O O . ALA A 1 441 ? 21.903 5.165 -56.612 1.00 83.56 441 ALA A O 1
ATOM 3373 N N . GLN A 1 442 ? 22.224 3.507 -58.098 1.00 84.38 442 GLN A N 1
ATOM 3374 C CA . GLN A 1 442 ? 22.030 4.338 -59.275 1.00 84.38 442 GLN A CA 1
ATOM 3375 C C . GLN A 1 442 ? 20.611 4.930 -59.362 1.00 84.38 442 GLN A C 1
ATOM 3377 O O . GLN A 1 442 ? 20.434 6.094 -59.728 1.00 84.38 442 GLN A O 1
ATOM 3382 N N . MET A 1 443 ? 19.579 4.164 -58.991 1.00 82.44 443 MET A N 1
ATOM 3383 C CA . MET A 1 443 ? 18.196 4.664 -58.969 1.00 82.44 443 MET A CA 1
ATOM 3384 C C . MET A 1 443 ? 17.988 5.727 -57.892 1.00 82.44 443 MET A C 1
ATOM 3386 O O . MET A 1 443 ? 17.289 6.715 -58.133 1.00 82.44 443 MET A O 1
ATOM 3390 N N . PHE A 1 444 ? 18.580 5.519 -56.716 1.00 82.06 444 PHE A N 1
ATOM 3391 C CA . PHE A 1 444 ? 18.510 6.452 -55.598 1.00 82.06 444 PHE A CA 1
ATOM 3392 C C . PHE A 1 444 ? 19.230 7.764 -55.934 1.00 82.06 444 PHE A C 1
ATOM 3394 O O . PHE A 1 444 ? 18.649 8.834 -55.764 1.00 82.06 444 PHE A O 1
ATOM 3401 N N . TRP A 1 445 ? 20.425 7.689 -56.530 1.00 80.06 445 TRP A N 1
ATOM 3402 C CA . TRP A 1 445 ? 21.168 8.846 -57.045 1.00 80.06 445 TRP A CA 1
ATOM 3403 C C . TRP A 1 445 ? 20.334 9.676 -58.026 1.00 80.06 445 TRP A C 1
ATOM 3405 O O . TRP A 1 445 ? 20.107 10.870 -57.822 1.00 80.06 445 TRP A O 1
ATOM 3415 N N . ASN A 1 446 ? 19.760 9.020 -59.037 1.00 80.31 446 ASN A N 1
ATOM 3416 C CA . ASN A 1 446 ? 18.888 9.671 -60.014 1.00 80.31 446 ASN A CA 1
ATOM 3417 C C . ASN A 1 446 ? 17.642 10.293 -59.359 1.00 80.31 446 ASN A C 1
ATOM 3419 O O . ASN A 1 446 ? 17.147 11.326 -59.812 1.00 80.31 446 ASN A O 1
ATOM 3423 N N . ALA A 1 447 ? 17.107 9.678 -58.300 1.00 76.62 447 ALA A N 1
ATOM 3424 C CA . ALA A 1 447 ? 15.984 10.224 -57.544 1.00 76.62 447 ALA A CA 1
ATOM 3425 C C . ALA A 1 447 ? 16.365 11.475 -56.741 1.00 76.62 447 ALA A C 1
ATOM 3427 O O . ALA A 1 447 ? 15.582 12.425 -56.717 1.00 76.62 447 ALA A O 1
ATOM 3428 N N . MET A 1 448 ? 17.558 11.511 -56.142 1.00 75.19 448 MET A N 1
ATOM 3429 C CA . MET A 1 448 ? 18.069 12.699 -55.451 1.00 75.19 448 MET A CA 1
ATOM 3430 C C . MET A 1 448 ? 18.262 13.868 -56.420 1.00 75.19 448 MET A C 1
ATOM 3432 O O . MET A 1 448 ? 17.792 14.972 -56.145 1.00 75.19 448 MET A O 1
ATOM 3436 N N . LEU A 1 449 ? 18.847 13.622 -57.597 1.00 77.19 449 LEU A N 1
ATOM 3437 C CA . LEU A 1 449 ? 19.025 14.655 -58.626 1.00 77.19 449 LEU A CA 1
ATOM 3438 C C . LEU A 1 449 ? 17.691 15.271 -59.078 1.00 77.19 449 LEU A C 1
ATOM 3440 O O . LEU A 1 449 ? 17.601 16.492 -59.243 1.00 77.19 449 LEU A O 1
ATOM 3444 N N . ARG A 1 450 ? 16.638 14.448 -59.220 1.00 71.69 450 ARG A N 1
ATOM 3445 C CA . ARG A 1 450 ? 15.269 14.911 -59.531 1.00 71.69 450 ARG A CA 1
ATOM 3446 C C . ARG A 1 450 ? 14.658 15.763 -58.422 1.00 71.69 450 ARG A C 1
ATOM 3448 O O . ARG A 1 450 ? 13.846 16.634 -58.713 1.00 71.69 450 ARG A O 1
ATOM 3455 N N . LYS A 1 451 ? 15.042 15.523 -57.166 1.00 66.06 451 LYS A N 1
ATOM 3456 C CA . LYS A 1 451 ? 14.618 16.320 -56.006 1.00 66.06 451 LYS A CA 1
ATOM 3457 C C . LYS A 1 451 ? 15.408 17.631 -55.854 1.00 66.06 451 LYS A C 1
ATOM 3459 O O . LYS A 1 451 ? 15.180 18.351 -54.892 1.00 66.06 451 LYS A O 1
ATOM 3464 N N . GLY A 1 452 ? 16.289 17.962 -56.804 1.00 61.91 452 GLY A N 1
ATOM 3465 C CA . GLY A 1 452 ? 17.052 19.216 -56.819 1.00 61.91 452 GLY A CA 1
ATOM 3466 C C . GLY A 1 452 ? 18.417 19.134 -56.136 1.00 61.91 452 GLY A C 1
ATOM 3467 O O . GLY A 1 452 ? 19.120 20.135 -56.069 1.00 61.91 452 GLY A O 1
ATOM 3468 N N . TRP A 1 453 ? 18.823 17.951 -55.671 1.00 73.00 453 TRP A N 1
ATOM 3469 C CA . TRP A 1 453 ? 20.136 17.744 -55.068 1.00 73.00 453 TRP A CA 1
ATOM 3470 C C . TRP A 1 453 ? 21.265 17.874 -56.096 1.00 73.00 453 TRP A C 1
ATOM 3472 O O . TRP A 1 453 ? 21.116 17.424 -57.237 1.00 73.00 453 TRP A O 1
ATOM 3482 N N . ARG A 1 454 ? 22.395 18.461 -55.700 1.00 73.25 454 ARG A N 1
ATOM 3483 C CA . ARG A 1 454 ? 23.631 18.553 -56.492 1.00 73.25 454 ARG A CA 1
ATOM 3484 C C . ARG A 1 454 ? 24.816 18.239 -55.579 1.00 73.25 454 ARG A C 1
ATOM 3486 O O . ARG A 1 454 ? 24.819 18.669 -54.428 1.00 73.25 454 ARG A O 1
ATOM 3493 N N . TRP A 1 455 ? 25.778 17.466 -56.075 1.00 65.12 455 TRP A N 1
ATOM 3494 C CA . TRP A 1 455 ? 26.976 17.097 -55.320 1.00 65.12 455 TRP A CA 1
ATOM 3495 C C . TRP A 1 455 ? 28.047 18.191 -55.455 1.00 65.12 455 TRP A C 1
ATOM 3497 O O . TRP A 1 455 ? 28.090 18.896 -56.461 1.00 65.12 455 TRP A O 1
ATOM 3507 N N . GLN A 1 456 ? 28.899 18.333 -54.441 1.00 58.84 456 GLN A N 1
ATOM 3508 C CA . GLN A 1 456 ? 30.162 19.079 -54.521 1.00 58.84 456 GLN A CA 1
ATOM 3509 C C . GLN A 1 456 ? 31.306 18.065 -54.699 1.00 58.84 456 GLN A C 1
ATOM 3511 O O . GLN A 1 456 ? 31.168 16.922 -54.251 1.00 58.84 456 GLN A O 1
ATOM 3516 N N . GLU A 1 457 ? 32.385 18.447 -55.392 1.00 49.28 457 GLU A N 1
ATOM 3517 C CA . GLU A 1 457 ? 33.452 17.548 -55.891 1.00 49.28 457 GLU A CA 1
ATOM 3518 C C . GLU A 1 457 ? 34.209 16.769 -54.789 1.00 49.28 457 GLU A C 1
ATOM 3520 O O . GLU A 1 457 ? 34.933 15.820 -55.077 1.00 49.28 457 GLU A O 1
ATOM 3525 N N . ASP A 1 458 ? 33.984 17.107 -53.522 1.00 50.72 458 ASP A N 1
ATOM 3526 C CA . ASP A 1 458 ? 34.738 16.689 -52.343 1.00 50.72 458 ASP A CA 1
ATOM 3527 C C . ASP A 1 458 ? 33.883 16.067 -51.211 1.00 50.72 458 ASP A C 1
ATOM 3529 O O . ASP A 1 458 ? 34.413 15.767 -50.140 1.00 50.72 458 ASP A O 1
ATOM 3533 N N . GLN A 1 459 ? 32.576 15.823 -51.414 1.00 56.19 459 GLN A N 1
ATOM 3534 C CA . GLN A 1 459 ? 31.669 15.452 -50.304 1.00 56.19 459 GLN A CA 1
ATOM 3535 C C . GLN A 1 459 ? 31.158 14.005 -50.230 1.00 56.19 459 GLN A C 1
ATOM 3537 O O . GLN A 1 459 ? 30.703 13.606 -49.158 1.00 56.19 459 GLN A O 1
ATOM 3542 N N . LEU A 1 460 ? 31.199 13.207 -51.301 1.00 65.06 460 LEU A N 1
ATOM 3543 C CA . LEU A 1 460 ? 30.630 11.848 -51.297 1.00 65.06 460 LEU A CA 1
ATOM 3544 C C . LEU A 1 460 ? 31.475 10.873 -52.113 1.00 65.06 460 LEU A C 1
ATOM 3546 O O . LEU A 1 460 ? 31.769 11.130 -53.277 1.00 65.06 460 LEU A O 1
ATOM 3550 N N . SER A 1 461 ? 31.803 9.728 -51.516 1.00 69.19 461 SER A N 1
ATOM 3551 C CA . SER A 1 461 ? 32.427 8.590 -52.195 1.00 69.19 461 SER A CA 1
ATOM 3552 C C . SER A 1 461 ? 31.405 7.509 -52.574 1.00 69.19 461 SER A C 1
ATOM 3554 O O . SER A 1 461 ? 30.280 7.483 -52.067 1.00 69.19 461 SER A O 1
ATOM 3556 N N . GLU A 1 462 ? 31.805 6.563 -53.429 1.00 70.44 462 GLU A N 1
ATOM 3557 C CA . GLU A 1 462 ? 31.008 5.368 -53.757 1.00 70.44 462 GLU A CA 1
ATOM 3558 C C . GLU A 1 462 ? 30.588 4.592 -52.492 1.00 70.44 462 GLU A C 1
ATOM 3560 O O . GLU A 1 462 ? 29.437 4.169 -52.361 1.00 70.44 462 GLU A O 1
ATOM 3565 N N . ALA A 1 463 ? 31.494 4.482 -51.514 1.00 70.88 463 ALA A N 1
ATOM 3566 C CA . ALA A 1 463 ? 31.235 3.812 -50.242 1.00 70.88 463 ALA A CA 1
ATOM 3567 C C . ALA A 1 463 ? 30.189 4.546 -49.382 1.00 70.88 463 ALA A C 1
ATOM 3569 O O . ALA A 1 463 ? 29.410 3.911 -48.667 1.00 70.88 463 ALA A O 1
ATOM 3570 N N . ASP A 1 464 ? 30.128 5.877 -49.458 1.00 71.25 464 ASP A N 1
ATOM 3571 C CA . ASP A 1 464 ? 29.131 6.661 -48.724 1.00 71.25 464 ASP A CA 1
ATOM 3572 C C . ASP A 1 464 ? 27.727 6.449 -49.301 1.00 71.25 464 ASP A C 1
ATOM 3574 O O . ASP A 1 464 ? 26.757 6.345 -48.550 1.00 71.25 464 ASP A O 1
ATOM 3578 N N . MET A 1 465 ? 27.619 6.292 -50.623 1.00 74.81 465 MET A N 1
ATOM 3579 C CA . MET A 1 465 ? 26.353 5.973 -51.288 1.00 74.81 465 MET A CA 1
ATOM 3580 C C . MET A 1 465 ? 25.816 4.592 -50.906 1.00 74.81 465 MET A C 1
ATOM 3582 O O . MET A 1 465 ? 24.617 4.455 -50.657 1.00 74.81 465 MET A O 1
ATOM 3586 N N . ASP A 1 466 ? 26.684 3.586 -50.797 1.00 76.19 466 ASP A N 1
ATOM 3587 C CA . ASP A 1 466 ? 26.305 2.252 -50.315 1.00 76.19 466 ASP A CA 1
ATOM 3588 C C . ASP A 1 466 ? 25.791 2.294 -48.862 1.00 76.19 466 ASP A C 1
ATOM 3590 O O . ASP A 1 466 ? 24.753 1.713 -48.529 1.00 76.19 466 ASP A O 1
ATOM 3594 N N . ASN A 1 467 ? 26.448 3.073 -47.998 1.00 74.06 467 ASN A N 1
ATOM 3595 C CA . ASN A 1 467 ? 25.998 3.280 -46.620 1.00 74.06 467 ASN A CA 1
ATOM 3596 C C . ASN A 1 467 ? 24.632 3.986 -46.543 1.00 74.06 467 ASN A C 1
ATOM 3598 O O . ASN A 1 467 ? 23.780 3.575 -45.755 1.00 74.06 467 ASN A O 1
ATOM 3602 N N . ILE A 1 468 ? 24.386 5.003 -47.375 1.00 74.25 468 ILE A N 1
ATOM 3603 C CA . ILE A 1 468 ? 23.099 5.722 -47.434 1.00 74.25 468 ILE A CA 1
ATOM 3604 C C . ILE A 1 468 ? 21.943 4.773 -47.768 1.00 74.25 468 ILE A C 1
ATOM 3606 O O . ILE A 1 468 ? 20.885 4.837 -47.138 1.00 74.25 468 ILE A O 1
ATOM 3610 N N . ILE A 1 469 ? 22.138 3.872 -48.732 1.00 79.56 469 ILE A N 1
ATOM 3611 C CA . ILE A 1 469 ? 21.104 2.918 -49.162 1.00 79.56 469 ILE A CA 1
ATOM 3612 C C . ILE A 1 469 ? 20.829 1.898 -48.068 1.00 79.56 469 ILE A C 1
ATOM 3614 O O . ILE A 1 469 ? 19.668 1.629 -47.765 1.00 79.56 469 ILE A O 1
ATOM 3618 N N . LYS A 1 470 ? 21.878 1.378 -47.423 1.00 77.44 470 LYS A N 1
ATOM 3619 C CA . LYS A 1 470 ? 21.733 0.464 -46.282 1.00 77.44 470 LYS A CA 1
ATOM 3620 C C . LYS A 1 470 ? 20.907 1.092 -45.166 1.00 77.44 470 LYS A C 1
ATOM 3622 O O . LYS A 1 470 ? 20.029 0.430 -44.617 1.00 77.44 470 LYS A O 1
ATOM 3627 N N . ILE A 1 471 ? 21.136 2.371 -44.865 1.00 74.00 471 ILE A N 1
ATOM 3628 C CA . ILE A 1 471 ? 20.351 3.067 -43.842 1.00 74.00 471 ILE A CA 1
ATOM 3629 C C . ILE A 1 471 ? 18.912 3.319 -44.314 1.00 74.00 471 ILE A C 1
ATOM 3631 O O . ILE A 1 471 ? 17.972 3.112 -43.550 1.00 74.00 471 ILE A O 1
ATOM 3635 N N . HIS A 1 472 ? 18.706 3.704 -45.576 1.00 80.31 472 HIS A N 1
ATOM 3636 C CA . HIS A 1 472 ? 17.362 3.856 -46.139 1.00 80.31 472 HIS A CA 1
ATOM 3637 C C . HIS A 1 472 ? 16.547 2.554 -46.052 1.00 80.31 472 HIS A C 1
ATOM 3639 O O . HIS A 1 472 ? 15.392 2.580 -45.623 1.00 80.31 472 HIS A O 1
ATOM 3645 N N . ASN A 1 473 ? 17.154 1.419 -46.410 1.00 83.38 473 ASN A N 1
ATOM 3646 C CA . ASN A 1 473 ? 16.523 0.102 -46.329 1.00 83.38 473 ASN A CA 1
ATOM 3647 C C . ASN A 1 473 ? 16.200 -0.251 -44.870 1.00 83.38 473 ASN A C 1
ATOM 3649 O O . ASN A 1 473 ? 15.066 -0.621 -44.574 1.00 83.38 473 ASN A O 1
ATOM 3653 N N . ALA A 1 474 ? 17.146 -0.047 -43.945 1.00 79.62 474 ALA A N 1
ATOM 3654 C CA . ALA A 1 474 ? 16.934 -0.289 -42.517 1.00 79.62 474 ALA A CA 1
ATOM 3655 C C . ALA A 1 474 ? 15.766 0.534 -41.940 1.00 79.62 474 ALA A C 1
ATOM 3657 O O . ALA A 1 474 ? 14.914 -0.019 -41.246 1.00 79.62 474 ALA A O 1
ATOM 3658 N N . ASN A 1 475 ? 15.667 1.822 -42.286 1.00 81.75 475 ASN A N 1
ATOM 3659 C CA . ASN A 1 475 ? 14.584 2.697 -41.822 1.00 81.75 475 ASN A CA 1
ATOM 3660 C C . ASN A 1 475 ? 13.202 2.246 -42.332 1.00 81.75 475 ASN A C 1
ATOM 3662 O O . ASN A 1 475 ? 12.201 2.390 -41.630 1.00 81.75 475 ASN A O 1
ATOM 3666 N N . ASN A 1 476 ? 13.124 1.707 -43.553 1.00 86.19 476 ASN A N 1
ATOM 3667 C CA . ASN A 1 476 ? 11.876 1.172 -44.103 1.00 86.19 476 ASN A CA 1
ATOM 3668 C C . ASN A 1 476 ? 11.470 -0.146 -43.429 1.00 86.19 476 ASN A C 1
ATOM 3670 O O . ASN A 1 476 ? 10.291 -0.339 -43.129 1.00 86.19 476 ASN A O 1
ATOM 3674 N N . GLU A 1 477 ? 12.430 -1.030 -43.152 1.00 87.00 477 GLU A N 1
ATOM 3675 C CA . GLU A 1 477 ? 12.175 -2.270 -42.411 1.00 87.00 477 GLU A CA 1
ATOM 3676 C C . GLU A 1 477 ? 11.698 -1.978 -40.979 1.00 87.00 477 GLU A C 1
ATOM 3678 O O . GLU A 1 477 ? 10.743 -2.592 -40.502 1.00 87.00 477 GLU A O 1
ATOM 3683 N N . GLU A 1 478 ? 12.288 -0.990 -40.302 1.00 81.94 478 GLU A N 1
ATOM 3684 C CA . GLU A 1 478 ? 11.841 -0.564 -38.971 1.00 81.94 478 GLU A CA 1
ATOM 3685 C C . GLU A 1 478 ? 10.433 0.050 -39.007 1.00 81.94 478 GLU A C 1
ATOM 3687 O O . GLU A 1 478 ? 9.581 -0.288 -38.181 1.00 81.94 478 GLU A O 1
ATOM 3692 N N . ALA A 1 479 ? 10.137 0.887 -40.008 1.00 85.25 479 ALA A N 1
ATOM 3693 C CA . ALA A 1 479 ? 8.796 1.435 -40.194 1.00 85.25 479 ALA A CA 1
ATOM 3694 C C . ALA A 1 479 ? 7.746 0.325 -40.387 1.00 85.25 479 ALA A C 1
ATOM 3696 O O . ALA A 1 479 ? 6.654 0.401 -39.817 1.00 85.25 479 ALA A O 1
ATOM 3697 N N . TRP A 1 480 ? 8.080 -0.738 -41.127 1.00 89.31 480 TRP A N 1
ATOM 3698 C CA . TRP A 1 480 ? 7.215 -1.910 -41.267 1.00 89.31 480 TRP A CA 1
ATOM 3699 C C . TRP A 1 480 ? 7.037 -2.671 -39.949 1.00 89.31 480 TRP A C 1
ATOM 3701 O O . TRP A 1 480 ? 5.914 -3.040 -39.601 1.00 89.31 480 TRP A O 1
ATOM 3711 N N . GLN A 1 481 ? 8.102 -2.852 -39.166 1.00 85.62 481 GLN A N 1
ATOM 3712 C CA . GLN A 1 481 ? 8.003 -3.468 -37.839 1.00 85.62 481 GLN A CA 1
ATOM 3713 C C . GLN A 1 481 ? 7.079 -2.685 -36.901 1.00 85.62 481 GLN A C 1
ATOM 3715 O O . GLN A 1 481 ? 6.296 -3.291 -36.169 1.00 85.62 481 GLN A O 1
ATOM 3720 N N . GLU A 1 482 ? 7.121 -1.354 -36.927 1.00 82.31 482 GLU A N 1
ATOM 3721 C CA . GLU A 1 482 ? 6.200 -0.517 -36.150 1.00 82.31 482 GLU A CA 1
ATOM 3722 C C . GLU A 1 482 ? 4.743 -0.691 -36.592 1.00 82.31 482 GLU A C 1
ATOM 3724 O O . GLU A 1 482 ? 3.848 -0.799 -35.752 1.00 82.31 482 GLU A O 1
ATOM 3729 N N . VAL A 1 483 ? 4.480 -0.801 -37.897 1.00 87.06 483 VAL A N 1
ATOM 3730 C CA . VAL A 1 483 ? 3.137 -1.136 -38.399 1.00 87.06 483 VAL A CA 1
ATOM 3731 C C . VAL A 1 483 ? 2.681 -2.502 -37.875 1.00 87.06 483 VAL A C 1
ATOM 3733 O O . VAL A 1 483 ? 1.566 -2.616 -37.363 1.00 87.06 483 VAL A O 1
ATOM 3736 N N . LEU A 1 484 ? 3.542 -3.523 -37.924 1.00 85.50 484 LEU A N 1
ATOM 3737 C CA . LEU A 1 484 ? 3.229 -4.855 -37.396 1.00 85.50 484 LEU A CA 1
ATOM 3738 C C . LEU A 1 484 ? 2.956 -4.838 -35.887 1.00 85.50 484 LEU A C 1
ATOM 3740 O O . LEU A 1 484 ? 2.107 -5.591 -35.416 1.00 85.50 484 LEU A O 1
ATOM 3744 N N . LYS A 1 485 ? 3.627 -3.972 -35.115 1.00 82.25 485 LYS A N 1
ATOM 3745 C CA . LYS A 1 485 ? 3.324 -3.788 -33.684 1.00 82.25 485 LYS A CA 1
ATOM 3746 C C . LYS A 1 485 ? 1.891 -3.299 -33.486 1.00 82.25 485 LYS A C 1
ATOM 3748 O O . LYS A 1 485 ? 1.193 -3.842 -32.633 1.00 82.25 485 LYS A O 1
ATOM 3753 N N . TRP A 1 486 ? 1.445 -2.314 -34.268 1.00 82.81 486 TRP A N 1
ATOM 3754 C CA . TRP A 1 486 ? 0.063 -1.824 -34.219 1.00 82.81 486 TRP A CA 1
ATOM 3755 C C . TRP A 1 486 ? -0.953 -2.917 -34.567 1.00 82.81 486 TRP A C 1
ATOM 3757 O O . TRP A 1 486 ? -1.931 -3.081 -33.839 1.00 82.81 486 TRP A O 1
ATOM 3767 N N . GLU A 1 487 ? -0.709 -3.673 -35.638 1.00 85.56 487 GLU A N 1
ATOM 3768 C CA . GLU A 1 487 ? -1.613 -4.737 -36.092 1.00 85.56 487 GLU A CA 1
ATOM 3769 C C . GLU A 1 487 ? -1.669 -5.903 -35.089 1.00 85.56 487 GLU A C 1
ATOM 3771 O O . GLU A 1 487 ? -2.753 -6.279 -34.658 1.00 85.56 487 GLU A O 1
ATOM 3776 N N . ASN A 1 488 ? -0.530 -6.385 -34.579 1.00 80.38 488 ASN A N 1
ATOM 3777 C CA . ASN A 1 488 ? -0.495 -7.460 -33.574 1.00 80.38 488 ASN A CA 1
ATOM 3778 C C . ASN A 1 488 ? -1.161 -7.078 -32.239 1.00 80.38 488 ASN A C 1
ATOM 3780 O O . ASN A 1 488 ? -1.672 -7.943 -31.526 1.00 80.38 488 ASN A O 1
ATOM 3784 N N . LEU A 1 489 ? -1.122 -5.796 -31.858 1.00 74.25 489 LEU A N 1
ATOM 3785 C CA . LEU A 1 489 ? -1.706 -5.312 -30.603 1.00 74.25 489 LEU A CA 1
ATOM 3786 C C . LEU A 1 489 ? -3.234 -5.215 -30.643 1.00 74.25 489 LEU A C 1
ATOM 3788 O O . LEU A 1 489 ? -3.870 -5.363 -29.597 1.00 74.25 489 LEU A O 1
ATOM 3792 N N . LEU A 1 490 ? -3.804 -4.902 -31.806 1.00 76.31 490 LEU A N 1
ATOM 3793 C CA . LEU A 1 490 ? -5.221 -4.556 -31.956 1.00 76.31 490 LEU A CA 1
ATOM 3794 C C . LEU A 1 490 ? -6.018 -5.597 -32.741 1.00 76.31 490 LEU A C 1
ATOM 3796 O O . LEU A 1 490 ? -7.202 -5.769 -32.463 1.00 76.31 490 LEU A O 1
ATOM 3800 N N . HIS A 1 491 ? -5.363 -6.287 -33.673 1.00 77.50 491 HIS A N 1
ATOM 3801 C CA . HIS A 1 491 ? -5.959 -7.230 -34.616 1.00 77.50 491 HIS A CA 1
ATOM 3802 C C . HIS A 1 491 ? -5.162 -8.541 -34.693 1.00 77.50 491 HIS A C 1
ATOM 3804 O O . HIS A 1 491 ? -4.673 -8.907 -35.765 1.00 77.50 491 HIS A O 1
ATOM 3810 N N . PRO A 1 492 ? -5.026 -9.283 -33.576 1.00 71.06 492 PRO A N 1
ATOM 3811 C CA . PRO A 1 492 ? -4.330 -10.570 -33.569 1.00 71.06 492 PRO A CA 1
ATOM 3812 C C . PRO A 1 492 ? -5.012 -11.629 -34.451 1.00 71.06 492 PRO A C 1
ATOM 3814 O O . PRO A 1 492 ? -4.413 -12.657 -34.731 1.00 71.06 492 PRO A O 1
ATOM 3817 N N . GLU A 1 493 ? -6.260 -11.407 -34.876 1.00 68.31 493 GLU A N 1
ATOM 3818 C CA . GLU A 1 493 ? -6.977 -12.258 -35.829 1.00 68.31 493 GLU A CA 1
ATOM 3819 C C . GLU A 1 493 ? -6.415 -12.241 -37.263 1.00 68.31 493 GLU A C 1
ATOM 3821 O O . GLU A 1 493 ? -6.766 -13.116 -38.055 1.00 68.31 493 GLU A O 1
ATOM 3826 N N . CYS A 1 494 ? -5.574 -11.264 -37.624 1.00 72.19 494 CYS A N 1
ATOM 3827 C CA . CYS A 1 494 ? -4.935 -11.194 -38.939 1.00 72.19 494 CYS A CA 1
ATOM 3828 C C . CYS A 1 494 ? -3.482 -11.677 -38.856 1.00 72.19 494 CYS A C 1
ATOM 3830 O O . CYS A 1 494 ? -2.584 -10.932 -38.474 1.00 72.19 494 CYS A O 1
ATOM 3832 N N . ASP A 1 495 ? -3.247 -12.922 -39.277 1.00 66.12 495 ASP A N 1
ATOM 3833 C CA . ASP A 1 495 ? -1.932 -13.571 -39.185 1.00 66.12 495 ASP A CA 1
ATOM 3834 C C . ASP A 1 495 ? -0.877 -13.002 -40.163 1.00 66.12 495 ASP A C 1
ATOM 3836 O O . ASP A 1 495 ? 0.318 -13.227 -39.973 1.00 66.12 495 ASP A O 1
ATOM 3840 N N . CYS A 1 496 ? -1.279 -12.298 -41.234 1.00 78.88 496 CYS A N 1
ATOM 3841 C CA . CYS A 1 496 ? -0.380 -11.859 -42.318 1.00 78.88 496 CYS A CA 1
ATOM 3842 C C . CYS A 1 496 ? -0.819 -10.532 -42.991 1.00 78.88 496 CYS A C 1
ATOM 3844 O O . CYS A 1 496 ? -1.324 -10.559 -44.121 1.00 78.88 496 CYS A O 1
ATOM 3846 N N . PRO A 1 497 ? -0.621 -9.359 -42.359 1.00 88.19 497 PRO A N 1
ATOM 3847 C CA . PRO A 1 497 ? -0.838 -8.065 -43.015 1.00 88.19 497 PRO A CA 1
ATOM 3848 C C . PRO A 1 497 ? 0.169 -7.835 -44.158 1.00 88.19 497 PRO A C 1
ATOM 3850 O O . PRO A 1 497 ? 1.334 -8.230 -44.067 1.00 88.19 497 PRO A O 1
ATOM 3853 N N . LYS A 1 498 ? -0.265 -7.185 -45.248 1.00 89.88 498 LYS A N 1
ATOM 3854 C CA . LYS A 1 498 ? 0.565 -6.932 -46.445 1.00 89.88 498 LYS A CA 1
ATOM 3855 C C . LYS A 1 498 ? 0.566 -5.465 -46.860 1.00 89.88 498 LYS A C 1
ATOM 3857 O O . LYS A 1 498 ? -0.450 -4.788 -46.757 1.00 89.88 498 LYS A O 1
ATOM 3862 N N . LEU A 1 499 ? 1.684 -4.964 -47.386 1.00 90.81 499 LEU A N 1
ATOM 3863 C CA . LEU A 1 499 ? 1.773 -3.593 -47.896 1.00 90.81 499 LEU A CA 1
ATOM 3864 C C . LEU A 1 499 ? 1.222 -3.529 -49.328 1.00 90.81 499 LEU A C 1
ATOM 3866 O O . LEU A 1 499 ? 1.783 -4.141 -50.242 1.00 90.81 499 LEU A O 1
ATOM 3870 N N . LYS A 1 500 ? 0.135 -2.776 -49.534 1.00 88.19 500 LYS A N 1
ATOM 3871 C CA . LYS A 1 500 ? -0.525 -2.620 -50.841 1.00 88.19 500 LYS A CA 1
ATOM 3872 C C . LYS A 1 500 ? 0.085 -1.502 -51.677 1.00 88.19 500 LYS A C 1
ATOM 3874 O O . LYS A 1 500 ? 0.339 -1.688 -52.864 1.00 88.19 500 LYS A O 1
ATOM 3879 N N . SER A 1 501 ? 0.306 -0.344 -51.069 1.00 88.19 501 SER A N 1
ATOM 3880 C CA . SER A 1 501 ? 0.859 0.827 -51.752 1.00 88.19 501 SER A CA 1
ATOM 3881 C C . SER A 1 501 ? 1.516 1.772 -50.760 1.00 88.19 501 SER A C 1
ATOM 3883 O O . SER A 1 501 ? 1.092 1.846 -49.608 1.00 88.19 501 SER A O 1
ATOM 3885 N N . PHE A 1 502 ? 2.491 2.549 -51.211 1.00 86.81 502 PHE A N 1
ATOM 3886 C CA . PHE A 1 502 ? 3.122 3.593 -50.408 1.00 86.81 502 PHE A CA 1
ATOM 3887 C C . PHE A 1 502 ? 3.255 4.877 -51.223 1.00 86.81 502 PHE A C 1
ATOM 3889 O O . PHE A 1 502 ? 3.422 4.845 -52.440 1.00 86.81 502 PHE A O 1
ATOM 3896 N N . LYS A 1 503 ? 3.166 6.028 -50.563 1.00 83.56 503 LYS A N 1
ATOM 3897 C CA . LYS A 1 503 ? 3.283 7.337 -51.209 1.00 83.56 503 LYS A CA 1
ATOM 3898 C C . LYS A 1 503 ? 4.045 8.300 -50.306 1.00 83.56 503 LYS A C 1
ATOM 3900 O O . LYS A 1 503 ? 3.670 8.475 -49.152 1.00 83.56 503 LYS A O 1
ATOM 3905 N N . GLY A 1 504 ? 5.073 8.9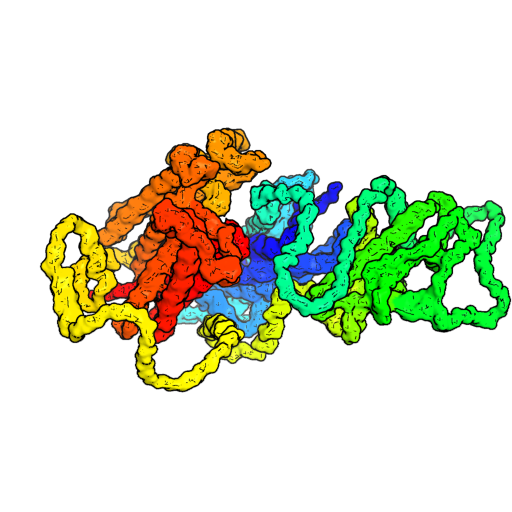54 -50.843 1.00 78.38 504 GLY A N 1
ATOM 3906 C CA . GLY A 1 504 ? 5.717 10.093 -50.180 1.00 78.38 504 GLY A CA 1
ATOM 3907 C C . GLY A 1 504 ? 4.862 11.360 -50.302 1.00 78.38 504 GLY A C 1
ATOM 3908 O O . GLY A 1 504 ? 4.367 11.669 -51.388 1.00 78.38 504 GLY A O 1
ATOM 3909 N N . ASP A 1 505 ? 4.680 12.087 -49.201 1.00 74.75 505 ASP A N 1
ATOM 3910 C CA . ASP A 1 505 ? 3.940 13.358 -49.132 1.00 74.75 505 ASP A CA 1
ATOM 3911 C C . ASP A 1 505 ? 4.646 14.352 -48.189 1.00 74.75 505 ASP A C 1
ATOM 3913 O O . ASP A 1 505 ? 4.091 14.813 -47.191 1.00 74.75 505 ASP A O 1
ATOM 3917 N N . ALA A 1 506 ? 5.906 14.671 -48.511 1.00 68.69 506 ALA A N 1
ATOM 3918 C CA . ALA A 1 506 ? 6.786 15.495 -47.677 1.00 68.69 506 ALA A CA 1
ATOM 3919 C C . ALA A 1 506 ? 6.269 16.929 -47.431 1.00 68.69 506 ALA A C 1
ATOM 3921 O O . ALA A 1 506 ? 6.582 17.534 -46.412 1.00 68.69 506 ALA A O 1
ATOM 3922 N N . LYS A 1 507 ? 5.452 17.489 -48.337 1.00 71.19 507 LYS A N 1
ATOM 3923 C CA . LYS A 1 507 ? 4.955 18.877 -48.225 1.00 71.19 507 LYS A CA 1
ATOM 3924 C C . LYS A 1 507 ? 3.717 19.010 -47.340 1.00 71.19 507 LYS A C 1
ATOM 3926 O O . LYS A 1 507 ? 3.420 20.089 -46.828 1.00 71.19 507 LYS A O 1
ATOM 3931 N N . ASN A 1 508 ? 2.959 17.935 -47.169 1.00 80.44 508 ASN A N 1
ATOM 3932 C CA . ASN A 1 508 ? 1.730 17.961 -46.400 1.00 80.44 508 ASN A CA 1
ATOM 3933 C C . ASN A 1 508 ? 2.025 17.514 -44.968 1.00 80.44 508 ASN A C 1
ATOM 3935 O O . ASN A 1 508 ? 1.991 16.331 -44.666 1.00 80.44 508 ASN A O 1
ATOM 3939 N N . TYR A 1 509 ? 2.316 18.426 -44.045 1.00 81.06 509 TYR A N 1
ATOM 3940 C CA . TYR A 1 509 ? 2.599 18.013 -42.664 1.00 81.06 509 TYR A CA 1
ATOM 3941 C C . TYR A 1 509 ? 1.350 17.528 -41.925 1.00 81.06 509 TYR A C 1
ATOM 3943 O O . TYR A 1 509 ? 0.278 18.139 -42.020 1.00 81.06 509 TYR A O 1
ATOM 3951 N N . SER A 1 510 ? 1.511 16.473 -41.121 1.00 80.50 510 SER A N 1
ATOM 3952 C CA . SER A 1 510 ? 0.451 15.942 -40.265 1.00 80.50 510 SER A CA 1
ATOM 3953 C C . SER A 1 510 ? -0.005 16.972 -39.210 1.00 80.50 510 SER A C 1
ATOM 3955 O O . SER A 1 510 ? 0.800 17.793 -38.762 1.00 80.50 510 SER A O 1
ATOM 3957 N N . PRO A 1 511 ? -1.270 16.939 -38.736 1.00 80.00 511 PRO A N 1
ATOM 3958 C CA . PRO A 1 511 ? -1.736 17.862 -37.692 1.00 80.00 511 PRO A CA 1
ATOM 3959 C C . PRO A 1 511 ? -0.880 17.822 -36.417 1.00 80.00 511 PRO A C 1
ATOM 3961 O O . PRO A 1 511 ? -0.634 18.853 -35.795 1.00 80.00 511 PRO A O 1
ATOM 3964 N N . ARG A 1 512 ? -0.369 16.633 -36.062 1.00 76.06 512 ARG A N 1
ATOM 3965 C CA . ARG A 1 512 ? 0.546 16.435 -34.930 1.00 76.06 512 ARG A CA 1
ATOM 3966 C C . ARG A 1 512 ? 1.893 17.121 -35.169 1.00 76.06 512 ARG A C 1
ATOM 3968 O O . ARG A 1 512 ? 2.370 17.807 -34.272 1.00 76.06 512 ARG A O 1
ATOM 3975 N N . ALA A 1 513 ? 2.477 16.974 -36.360 1.00 80.69 513 ALA A N 1
ATOM 3976 C CA . ALA A 1 513 ? 3.730 17.636 -36.723 1.00 80.69 513 ALA A CA 1
ATOM 3977 C C . ALA A 1 513 ? 3.592 19.168 -36.713 1.00 80.69 513 ALA A C 1
ATOM 3979 O O . ALA A 1 513 ? 4.457 19.848 -36.169 1.00 80.69 513 ALA A O 1
ATOM 3980 N N . ARG A 1 514 ? 2.471 19.711 -37.210 1.00 81.69 514 ARG A N 1
ATOM 3981 C CA . ARG A 1 514 ? 2.180 21.158 -37.158 1.00 81.69 514 ARG A CA 1
ATOM 3982 C C . ARG A 1 514 ? 2.071 21.675 -35.723 1.00 81.69 514 ARG A C 1
ATOM 3984 O O . ARG A 1 514 ? 2.659 22.698 -35.393 1.00 81.69 514 ARG A O 1
ATOM 3991 N N . PHE A 1 515 ? 1.358 20.952 -34.859 1.00 74.19 515 PHE A N 1
ATOM 3992 C CA . PHE A 1 515 ? 1.221 21.324 -33.449 1.00 74.19 515 PHE A CA 1
ATOM 3993 C C . PHE A 1 515 ? 2.555 21.250 -32.691 1.00 74.19 515 PHE A C 1
ATOM 3995 O O . PHE A 1 515 ? 2.862 22.124 -31.887 1.00 74.19 515 PHE A O 1
ATOM 4002 N N . ARG A 1 516 ? 3.387 20.244 -32.983 1.00 70.75 516 ARG A N 1
ATOM 4003 C CA . ARG A 1 516 ? 4.751 20.147 -32.446 1.00 70.75 516 ARG A CA 1
ATOM 4004 C C . ARG A 1 516 ? 5.650 21.281 -32.925 1.00 70.75 516 ARG A C 1
ATOM 4006 O O . ARG A 1 516 ? 6.364 21.858 -32.114 1.00 70.75 516 ARG A O 1
ATOM 4013 N N . SER A 1 517 ? 5.580 21.631 -34.205 1.00 76.44 517 SER A N 1
ATOM 4014 C CA . SER A 1 517 ? 6.323 22.769 -34.749 1.00 76.44 517 SER A CA 1
ATOM 4015 C C . SER A 1 517 ? 5.930 24.079 -34.069 1.00 76.44 517 SER A C 1
ATOM 4017 O O . SER A 1 517 ? 6.800 24.850 -33.676 1.00 76.44 517 SER A O 1
ATOM 4019 N N . TRP A 1 518 ? 4.637 24.275 -33.799 1.00 75.50 518 TRP A N 1
ATOM 4020 C CA . TRP A 1 518 ? 4.159 25.405 -33.000 1.00 75.50 518 TRP A CA 1
ATOM 4021 C C . TRP A 1 518 ? 4.717 25.417 -31.561 1.00 75.50 518 TRP A C 1
ATOM 4023 O O . TRP A 1 518 ? 4.951 26.485 -31.005 1.00 75.50 518 TRP A O 1
ATOM 4033 N N . LEU A 1 519 ? 4.996 24.248 -30.976 1.00 58.53 519 LEU A N 1
ATOM 4034 C CA . LEU A 1 519 ? 5.661 24.104 -29.672 1.00 58.53 519 LEU A CA 1
ATOM 4035 C C . LEU A 1 519 ? 7.199 24.226 -29.733 1.00 58.53 519 LEU A C 1
ATOM 4037 O O . LEU A 1 519 ? 7.848 23.992 -28.716 1.00 58.53 519 LEU A O 1
ATOM 4041 N N . GLY A 1 520 ? 7.784 24.572 -30.885 1.00 60.22 520 GLY A N 1
ATOM 4042 C CA . GLY A 1 520 ? 9.230 24.765 -31.058 1.00 60.22 520 GLY A CA 1
ATOM 4043 C C . GLY A 1 520 ? 10.018 23.504 -31.432 1.00 60.22 520 GLY A C 1
ATOM 4044 O O . GLY A 1 520 ? 11.242 23.510 -31.349 1.00 60.22 520 GLY A O 1
ATOM 4045 N N . TYR A 1 521 ? 9.353 22.413 -31.822 1.00 65.62 521 TYR A N 1
ATOM 4046 C CA . TYR A 1 521 ? 10.024 21.202 -32.318 1.00 65.62 521 TYR A CA 1
ATOM 4047 C C . TYR A 1 521 ? 10.319 21.276 -33.825 1.00 65.62 521 TYR A C 1
ATOM 4049 O O . TYR A 1 521 ? 9.620 21.959 -34.574 1.00 65.62 521 TYR A O 1
ATOM 4057 N N . GLN A 1 522 ? 11.321 20.521 -34.288 1.00 72.38 522 GLN A N 1
ATOM 4058 C CA . GLN A 1 522 ? 11.625 20.409 -35.717 1.00 72.38 522 GLN A CA 1
ATOM 4059 C C . GLN A 1 522 ? 10.506 19.674 -36.475 1.00 72.38 522 GLN A C 1
ATOM 4061 O O . GLN A 1 522 ? 9.912 18.712 -35.975 1.00 72.38 522 GLN A O 1
ATOM 4066 N N . LEU A 1 523 ? 10.205 20.147 -37.688 1.00 78.19 523 LEU A N 1
ATOM 4067 C CA . LEU A 1 523 ? 9.305 19.453 -38.610 1.00 78.19 523 LEU A CA 1
ATOM 4068 C C . LEU A 1 523 ? 9.970 18.160 -39.114 1.00 78.19 523 LEU A C 1
ATOM 4070 O O . LEU A 1 523 ? 11.197 18.111 -39.206 1.00 78.19 523 LEU A O 1
ATOM 4074 N N . PRO A 1 524 ? 9.187 17.110 -39.425 1.00 80.88 524 PRO A N 1
ATOM 4075 C CA . PRO A 1 524 ? 9.745 15.906 -40.025 1.00 80.88 524 PRO A CA 1
ATOM 4076 C C . PRO A 1 524 ? 10.351 16.249 -41.388 1.00 80.88 524 PRO A C 1
ATOM 4078 O O . PRO A 1 524 ? 9.742 16.991 -42.160 1.00 80.88 524 PRO A O 1
ATOM 4081 N N . PHE A 1 525 ? 11.536 15.715 -41.677 1.00 76.88 525 PHE A N 1
ATOM 4082 C CA . PHE A 1 525 ? 12.230 15.969 -42.944 1.00 76.88 525 PHE A CA 1
ATOM 4083 C C . PHE A 1 525 ? 11.646 15.138 -44.097 1.00 76.88 525 PHE A C 1
ATOM 4085 O O . PHE A 1 525 ? 11.841 15.474 -45.262 1.00 76.88 525 PHE A O 1
ATOM 4092 N N . ASP A 1 526 ? 10.924 14.056 -43.783 1.00 80.00 526 ASP A N 1
ATOM 4093 C CA . ASP A 1 526 ? 10.193 13.254 -44.762 1.00 80.00 526 ASP A CA 1
ATOM 4094 C C . ASP A 1 526 ? 8.898 12.686 -44.156 1.00 80.00 526 ASP A C 1
ATOM 4096 O O . ASP A 1 526 ? 8.810 12.424 -42.951 1.00 80.00 526 ASP A O 1
ATOM 4100 N N . ARG A 1 527 ? 7.877 12.485 -44.993 1.00 84.50 527 ARG A N 1
ATOM 4101 C CA . ARG A 1 527 ? 6.577 11.916 -44.605 1.00 84.50 527 ARG A CA 1
ATOM 4102 C C . ARG A 1 527 ? 6.108 10.921 -45.654 1.00 84.50 527 ARG A C 1
ATOM 4104 O O . ARG A 1 527 ? 6.026 11.247 -46.838 1.00 84.50 527 ARG A O 1
ATOM 4111 N N . HIS A 1 528 ? 5.675 9.754 -45.190 1.00 87.19 528 HIS A N 1
ATOM 4112 C CA . HIS A 1 528 ? 5.088 8.718 -46.030 1.00 87.19 528 HIS A CA 1
ATOM 4113 C C . HIS A 1 528 ? 3.703 8.298 -45.538 1.00 87.19 528 HIS A C 1
ATOM 4115 O O . HIS A 1 528 ? 3.463 8.150 -44.340 1.00 87.19 528 HIS A O 1
ATOM 4121 N N . ASP A 1 529 ? 2.806 8.055 -46.488 1.00 88.25 529 ASP A N 1
ATOM 4122 C CA . ASP A 1 529 ? 1.511 7.430 -46.255 1.00 88.25 529 ASP A CA 1
ATOM 4123 C C . ASP A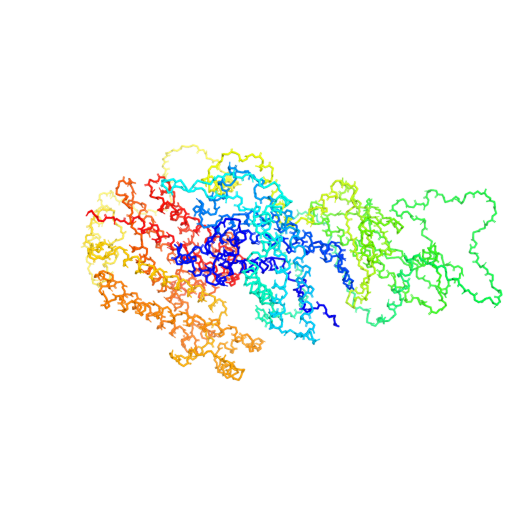 1 529 ? 1.533 6.020 -46.867 1.00 88.25 529 ASP A C 1
ATOM 4125 O O . ASP A 1 529 ? 1.717 5.850 -48.076 1.00 88.25 529 ASP A O 1
ATOM 4129 N N . TRP A 1 530 ? 1.383 4.996 -46.029 1.00 91.06 530 TRP A N 1
ATOM 4130 C CA . TRP A 1 530 ? 1.376 3.584 -46.433 1.00 91.06 530 TRP A CA 1
ATOM 4131 C C . TRP A 1 530 ? -0.048 3.039 -46.365 1.00 91.06 530 TRP A C 1
ATOM 4133 O O . TRP A 1 530 ? -0.787 3.363 -45.442 1.00 91.06 530 TRP A O 1
ATOM 4143 N N . ILE A 1 531 ? -0.458 2.218 -47.328 1.00 90.25 531 ILE A N 1
ATOM 4144 C CA . ILE A 1 531 ? -1.749 1.520 -47.314 1.00 90.25 531 ILE A CA 1
ATOM 4145 C C . ILE A 1 531 ? -1.476 0.041 -47.094 1.00 90.25 531 ILE A C 1
ATOM 4147 O O . ILE A 1 531 ? -0.831 -0.613 -47.918 1.00 90.25 531 ILE A O 1
ATOM 4151 N N . VAL A 1 532 ? -1.974 -0.466 -45.975 1.00 90.19 532 VAL A N 1
ATOM 4152 C CA . VAL A 1 532 ? -1.764 -1.835 -45.514 1.00 90.19 532 VAL A CA 1
ATOM 4153 C C . VAL A 1 532 ? -3.066 -2.600 -45.645 1.00 90.19 532 VAL A C 1
ATOM 4155 O O . VAL A 1 532 ? -4.116 -2.147 -45.197 1.00 90.19 532 VAL A O 1
ATOM 4158 N N . ASP A 1 533 ? -2.987 -3.747 -46.298 1.00 87.69 533 ASP A N 1
ATOM 4159 C CA . ASP A 1 533 ? -4.076 -4.695 -46.445 1.00 87.69 533 ASP A CA 1
ATOM 4160 C C . ASP A 1 533 ? -4.075 -5.658 -45.250 1.00 87.69 533 ASP A C 1
ATOM 4162 O O . ASP A 1 533 ? -3.133 -6.436 -45.049 1.00 87.69 533 ASP A O 1
ATOM 4166 N N . ARG A 1 534 ? -5.140 -5.593 -44.447 1.00 86.56 534 ARG A N 1
ATOM 4167 C CA . ARG A 1 534 ? -5.399 -6.497 -43.325 1.00 86.56 534 ARG A CA 1
ATOM 4168 C C . ARG A 1 534 ? -5.991 -7.796 -43.852 1.00 86.56 534 ARG A C 1
ATOM 4170 O O . ARG A 1 534 ? -7.208 -7.993 -43.838 1.00 86.56 534 ARG A O 1
ATOM 4177 N N . CYS A 1 535 ? -5.122 -8.680 -44.331 1.00 78.06 535 CYS A N 1
ATOM 4178 C CA . CYS A 1 535 ? -5.484 -10.043 -44.715 1.00 78.06 535 CYS A CA 1
ATOM 4179 C C . CYS A 1 535 ? -6.626 -10.129 -45.761 1.00 78.06 535 CYS A C 1
ATOM 4181 O O . CYS A 1 535 ? -7.405 -11.081 -45.745 1.00 78.06 535 CYS A O 1
ATOM 4183 N N . GLY A 1 536 ? -6.761 -9.143 -46.658 1.00 71.62 536 GLY A N 1
ATOM 4184 C CA . GLY A 1 536 ? -7.789 -9.099 -47.706 1.00 71.62 536 GLY A CA 1
ATOM 4185 C C . GLY A 1 536 ? -9.170 -8.634 -47.236 1.00 71.62 536 GLY A C 1
ATOM 4186 O O . GLY A 1 536 ? -10.108 -8.612 -48.031 1.00 71.62 536 GLY A O 1
ATOM 4187 N N . GLN A 1 537 ? -9.324 -8.273 -45.959 1.00 75.12 537 GLN A N 1
ATOM 4188 C CA . GLN A 1 537 ? -10.602 -7.825 -45.399 1.00 75.12 537 GLN A CA 1
ATOM 4189 C C . GLN A 1 537 ? -10.778 -6.311 -45.504 1.00 75.12 537 GLN A C 1
ATOM 4191 O O . GLN A 1 537 ? -11.893 -5.827 -45.709 1.00 75.12 537 GLN A O 1
ATOM 4196 N N . ARG A 1 538 ? -9.692 -5.548 -45.316 1.00 83.06 538 ARG A N 1
ATOM 4197 C CA . ARG A 1 538 ? -9.744 -4.085 -45.287 1.00 83.06 538 ARG A CA 1
ATOM 4198 C C . ARG A 1 538 ? -8.385 -3.437 -45.517 1.00 83.06 538 ARG A C 1
ATOM 4200 O O . ARG A 1 538 ? -7.371 -3.891 -45.001 1.00 83.06 538 ARG A O 1
ATOM 4207 N N . GLU A 1 539 ? -8.409 -2.295 -46.192 1.00 88.75 539 GLU A N 1
ATOM 4208 C CA . GLU A 1 539 ? -7.248 -1.427 -46.381 1.00 88.75 539 GLU A CA 1
ATOM 4209 C C . GLU A 1 539 ? -7.204 -0.319 -45.328 1.00 88.75 539 GLU A C 1
ATOM 4211 O O . GLU A 1 539 ? -8.198 0.373 -45.090 1.00 88.75 539 GLU A O 1
ATOM 4216 N N . VAL A 1 540 ? -6.040 -0.138 -44.707 1.00 89.31 540 VAL A N 1
ATOM 4217 C CA . VAL A 1 540 ? -5.806 0.859 -43.660 1.00 89.31 540 VAL A CA 1
ATOM 4218 C C . VAL A 1 540 ? -4.636 1.747 -44.036 1.00 89.31 540 VAL A C 1
ATOM 4220 O O . VAL A 1 540 ? -3.544 1.280 -44.355 1.00 89.31 540 VAL A O 1
ATOM 4223 N N . ARG A 1 541 ? -4.863 3.062 -43.983 1.00 90.50 541 ARG A N 1
ATOM 4224 C CA . ARG A 1 541 ? -3.821 4.055 -44.237 1.00 90.50 541 ARG A CA 1
ATOM 4225 C C . ARG A 1 541 ? -3.032 4.330 -42.962 1.00 90.50 541 ARG A C 1
ATOM 4227 O O . ARG A 1 541 ? -3.617 4.741 -41.968 1.00 90.50 541 ARG A O 1
ATOM 4234 N N . TYR A 1 542 ? -1.718 4.187 -43.011 1.00 91.00 542 TYR A N 1
ATOM 4235 C CA . TYR A 1 542 ? -0.754 4.574 -41.985 1.00 91.00 542 TYR A CA 1
ATOM 4236 C C . TYR A 1 542 ? -0.034 5.859 -42.392 1.00 91.00 542 TYR A C 1
ATOM 4238 O O . TYR A 1 542 ? 0.252 6.065 -43.566 1.00 91.00 542 TYR A O 1
ATOM 4246 N N . VAL A 1 543 ? 0.241 6.723 -41.416 1.00 89.75 543 VAL A N 1
ATOM 4247 C CA . VAL A 1 543 ? 1.062 7.932 -41.566 1.00 89.75 543 VAL A CA 1
ATOM 4248 C C . VAL A 1 543 ? 2.372 7.704 -40.826 1.00 89.75 543 VAL A C 1
ATOM 4250 O O . VAL A 1 543 ? 2.345 7.333 -39.649 1.00 89.75 543 VAL A O 1
ATOM 4253 N N . ILE A 1 544 ? 3.482 7.949 -41.512 1.00 89.00 544 ILE A N 1
ATOM 4254 C CA . ILE A 1 544 ? 4.846 7.754 -41.026 1.00 89.00 544 ILE A CA 1
ATOM 4255 C C . ILE A 1 544 ? 5.587 9.083 -41.183 1.00 89.00 544 ILE A C 1
ATOM 4257 O O . ILE A 1 544 ? 5.843 9.523 -42.305 1.00 89.00 544 ILE A O 1
ATOM 4261 N N . ASP A 1 545 ? 5.898 9.728 -40.060 1.00 86.31 545 ASP A N 1
ATOM 4262 C CA . ASP A 1 545 ? 6.708 10.951 -40.029 1.00 86.31 545 ASP A CA 1
ATOM 4263 C C . ASP A 1 545 ? 8.153 10.588 -39.629 1.00 86.31 545 ASP A C 1
ATOM 4265 O O . ASP A 1 545 ? 8.361 9.948 -38.592 1.00 86.31 545 ASP A O 1
ATOM 4269 N N . TYR A 1 546 ? 9.138 11.004 -40.433 1.00 82.38 546 TYR A N 1
ATOM 4270 C CA . TYR A 1 546 ? 10.568 10.778 -40.191 1.00 82.38 546 TYR A CA 1
ATOM 4271 C C . TYR A 1 546 ? 11.204 12.036 -39.588 1.00 82.38 546 TYR A C 1
ATOM 4273 O O . TYR A 1 546 ? 11.186 13.108 -40.197 1.00 82.38 546 TYR A O 1
ATOM 4281 N N . TYR A 1 547 ? 11.777 11.909 -38.392 1.00 78.50 547 TYR A N 1
ATOM 4282 C CA . TYR A 1 547 ? 12.458 12.993 -37.680 1.00 78.50 547 TYR A CA 1
ATOM 4283 C C . TYR A 1 547 ? 13.960 12.726 -37.570 1.00 78.50 547 TYR A C 1
ATOM 4285 O O . TYR A 1 547 ? 14.383 11.571 -37.487 1.00 78.50 547 TYR A O 1
ATOM 4293 N N . ASP A 1 548 ? 14.769 13.787 -37.544 1.00 69.44 548 ASP A N 1
ATOM 4294 C CA . ASP A 1 548 ? 16.205 13.673 -37.277 1.00 69.44 548 ASP A CA 1
ATOM 4295 C C . ASP A 1 548 ? 16.424 13.339 -35.791 1.00 69.44 548 ASP A C 1
ATOM 4297 O O . ASP A 1 548 ? 16.029 14.097 -34.903 1.00 69.44 548 ASP A O 1
ATOM 4301 N N . GLY A 1 549 ? 16.990 12.163 -35.514 1.00 59.94 549 GLY A N 1
ATOM 4302 C CA . GLY A 1 549 ? 17.137 11.607 -34.169 1.00 59.94 549 GLY A CA 1
ATOM 4303 C C . GLY A 1 549 ? 18.349 12.127 -33.395 1.00 59.94 549 GLY A C 1
ATOM 4304 O O . GLY A 1 549 ? 18.512 11.774 -32.229 1.00 59.94 549 GLY A O 1
ATOM 4305 N N . GLY A 1 550 ? 19.201 12.962 -33.996 1.00 64.38 550 GLY A N 1
ATOM 4306 C CA . GLY A 1 550 ? 20.451 13.365 -33.354 1.00 64.38 550 GLY A CA 1
ATOM 4307 C C . GLY A 1 550 ? 21.605 12.416 -33.694 1.00 64.38 550 GLY A C 1
ATOM 4308 O O . GLY A 1 550 ? 21.761 11.983 -34.832 1.00 64.38 550 GLY A O 1
ATOM 4309 N N . ALA A 1 551 ? 22.483 12.148 -32.727 1.00 54.34 551 ALA A N 1
ATOM 4310 C CA . ALA A 1 551 ? 23.660 11.304 -32.945 1.00 54.34 551 ALA A CA 1
ATOM 4311 C C . ALA A 1 551 ? 23.272 9.880 -33.387 1.00 54.34 551 ALA A C 1
ATOM 4313 O O . ALA A 1 551 ? 22.316 9.308 -32.870 1.00 54.34 551 ALA A O 1
ATOM 4314 N N . VAL A 1 552 ? 24.040 9.308 -34.320 1.00 53.69 552 VAL A N 1
ATOM 4315 C CA . VAL A 1 552 ? 23.842 7.923 -34.767 1.00 53.69 552 VAL A CA 1
ATOM 4316 C C . VAL A 1 552 ? 24.127 6.970 -33.607 1.00 53.69 552 VAL A C 1
ATOM 4318 O O . VAL A 1 552 ? 25.206 7.025 -33.014 1.00 53.69 552 VAL A O 1
ATOM 4321 N N . ASP A 1 553 ? 23.187 6.081 -33.291 1.00 52.47 553 ASP A N 1
ATOM 4322 C CA . ASP A 1 553 ? 23.410 5.050 -32.277 1.00 52.47 553 ASP A CA 1
ATOM 4323 C C . ASP A 1 553 ? 24.471 4.049 -32.771 1.00 52.47 553 ASP A C 1
ATOM 4325 O O . ASP A 1 553 ? 24.302 3.370 -33.785 1.00 52.47 553 ASP A O 1
ATOM 4329 N N . HIS A 1 554 ? 25.576 3.939 -32.030 1.00 44.62 554 HIS A N 1
ATOM 4330 C CA . HIS A 1 554 ? 26.713 3.079 -32.362 1.00 44.62 554 HIS A CA 1
ATOM 4331 C C . HIS A 1 554 ? 26.366 1.581 -32.435 1.00 44.62 554 HIS A C 1
ATOM 4333 O O . HIS A 1 554 ? 27.117 0.825 -33.055 1.00 44.62 554 HIS A O 1
ATOM 4339 N N . LYS A 1 555 ? 25.264 1.133 -31.814 1.00 40.69 555 LYS A N 1
ATOM 4340 C CA . LYS A 1 555 ? 24.853 -0.284 -31.810 1.00 40.69 555 LYS A CA 1
ATOM 4341 C C . LYS A 1 555 ? 23.855 -0.635 -32.907 1.00 40.69 555 LYS A C 1
ATOM 4343 O O . LYS A 1 555 ? 23.932 -1.735 -33.446 1.00 40.69 555 LYS A O 1
ATOM 4348 N N . THR A 1 556 ? 22.931 0.266 -33.226 1.00 50.38 556 THR A N 1
ATOM 4349 C CA . THR A 1 556 ? 21.851 0.012 -34.197 1.00 50.38 556 THR A CA 1
ATOM 4350 C C . THR A 1 556 ? 22.090 0.676 -35.554 1.00 50.38 556 THR A C 1
ATOM 4352 O O . THR A 1 556 ? 21.444 0.301 -36.527 1.00 50.38 556 THR A O 1
ATOM 4355 N N . LYS A 1 557 ? 23.044 1.619 -35.644 1.00 51.31 557 LYS A N 1
ATOM 4356 C CA . LYS A 1 557 ? 23.346 2.449 -36.829 1.00 51.31 557 LYS A CA 1
ATOM 4357 C C . LYS A 1 557 ? 22.145 3.262 -37.346 1.00 51.31 557 LYS A C 1
ATOM 4359 O O . LYS A 1 557 ? 22.180 3.764 -38.467 1.00 51.31 557 LYS A O 1
ATOM 4364 N N . LEU A 1 558 ? 21.109 3.421 -36.523 1.00 56.44 558 LEU A N 1
ATOM 4365 C CA . LEU A 1 558 ? 19.917 4.212 -36.814 1.00 56.44 558 LEU A CA 1
ATOM 4366 C C . LEU A 1 558 ? 20.151 5.677 -36.427 1.00 56.44 558 LEU A C 1
ATOM 4368 O O . LEU A 1 558 ? 20.769 5.972 -35.400 1.00 56.44 558 LEU A O 1
ATOM 4372 N N . PHE A 1 559 ? 19.655 6.598 -37.256 1.00 61.06 559 PHE A N 1
ATOM 4373 C CA . PHE A 1 559 ? 19.734 8.046 -37.010 1.00 61.06 559 PHE A CA 1
ATOM 4374 C C . PHE A 1 559 ? 18.377 8.757 -37.095 1.00 61.06 559 PHE A C 1
ATOM 4376 O O . PHE A 1 559 ? 18.292 9.954 -36.827 1.00 61.06 559 PHE A O 1
ATOM 4383 N N . THR A 1 560 ? 17.307 8.046 -37.463 1.00 63.78 560 THR A N 1
ATOM 4384 C CA . THR A 1 560 ? 15.971 8.623 -37.657 1.00 63.78 560 THR A CA 1
ATOM 4385 C C . THR A 1 560 ? 15.014 8.174 -36.569 1.00 63.78 560 THR A C 1
ATOM 4387 O O . THR A 1 560 ? 14.876 6.982 -36.317 1.00 63.78 560 THR A O 1
ATOM 4390 N N . HIS A 1 561 ? 14.300 9.120 -35.968 1.00 69.88 561 HIS A N 1
ATOM 4391 C CA . HIS A 1 561 ? 13.196 8.811 -35.071 1.00 69.88 561 HIS A CA 1
ATOM 4392 C C . HIS A 1 561 ? 11.894 8.684 -35.878 1.00 69.88 561 HIS A C 1
ATOM 4394 O O . HIS A 1 561 ? 11.456 9.644 -36.520 1.00 69.88 561 HIS A O 1
ATOM 4400 N N . LEU A 1 562 ? 11.259 7.511 -35.824 1.00 77.88 562 LEU A N 1
ATOM 4401 C CA . LEU A 1 562 ? 10.046 7.183 -36.580 1.00 77.88 562 LEU A CA 1
ATOM 4402 C C . LEU A 1 562 ? 8.780 7.397 -35.736 1.00 77.88 562 LEU A C 1
ATOM 4404 O O . LEU A 1 562 ? 8.667 6.897 -34.619 1.00 77.88 562 LEU A O 1
ATOM 4408 N N . ASP A 1 563 ? 7.788 8.110 -36.276 1.00 79.38 563 ASP A N 1
ATOM 4409 C CA . ASP A 1 563 ? 6.450 8.231 -35.672 1.00 79.38 563 ASP A CA 1
ATOM 4410 C C . ASP A 1 563 ? 5.401 7.596 -36.602 1.00 79.38 563 ASP A C 1
ATOM 4412 O O . ASP A 1 563 ? 4.871 8.249 -37.507 1.00 79.38 563 ASP A O 1
ATOM 4416 N N . VAL A 1 564 ? 5.124 6.305 -36.371 1.00 85.62 564 VAL A N 1
ATOM 4417 C CA . VAL A 1 564 ? 4.219 5.454 -37.167 1.00 85.62 564 VAL A CA 1
ATOM 4418 C C . VAL A 1 564 ? 2.858 5.308 -36.489 1.00 85.62 564 VAL A C 1
ATOM 4420 O O . VAL A 1 564 ? 2.766 4.975 -35.304 1.00 85.62 564 VAL A O 1
ATOM 4423 N N . ARG A 1 565 ? 1.771 5.539 -37.237 1.00 87.56 565 ARG A N 1
ATOM 4424 C CA . ARG A 1 565 ? 0.401 5.501 -36.690 1.00 87.56 565 ARG A CA 1
ATOM 4425 C C . ARG A 1 565 ? -0.692 5.356 -37.762 1.00 87.56 565 ARG A C 1
ATOM 4427 O O . ARG A 1 565 ? -0.559 5.962 -38.826 1.00 87.56 565 ARG A O 1
ATOM 4434 N N . PRO A 1 566 ? -1.834 4.700 -37.470 1.00 89.62 566 PRO A N 1
ATOM 4435 C CA . PRO A 1 566 ? -2.997 4.674 -38.371 1.00 89.62 566 PRO A CA 1
ATOM 4436 C C . PRO A 1 566 ? -3.510 6.090 -38.667 1.00 89.62 566 PRO A C 1
ATOM 4438 O O . PRO A 1 566 ? -3.519 6.923 -37.770 1.00 89.62 566 PRO A O 1
ATOM 4441 N N . ALA A 1 567 ? -3.942 6.431 -39.875 1.00 86.38 567 ALA A N 1
ATOM 4442 C CA . ALA A 1 567 ? -4.425 7.768 -40.235 1.00 86.38 567 ALA A CA 1
ATOM 4443 C C . ALA A 1 567 ? -5.799 8.063 -39.605 1.00 86.38 567 ALA A C 1
ATOM 4445 O O . ALA A 1 567 ? -6.668 7.202 -39.600 1.00 86.38 567 ALA A O 1
ATOM 4446 N N . MET A 1 568 ? -6.044 9.298 -39.143 1.00 81.81 568 MET A N 1
ATOM 4447 C CA . MET A 1 568 ? -7.343 9.718 -38.569 1.00 81.81 568 MET A CA 1
ATOM 4448 C C . MET A 1 568 ? -8.410 10.010 -39.641 1.00 81.81 568 MET A C 1
ATOM 4450 O O . MET A 1 568 ? -9.157 10.975 -39.525 1.00 81.81 568 MET A O 1
ATOM 4454 N N . THR A 1 569 ? -8.435 9.236 -40.723 1.00 78.19 569 THR A N 1
ATOM 4455 C CA . THR A 1 569 ? -9.443 9.360 -41.788 1.00 78.19 569 THR A CA 1
ATOM 4456 C C . THR A 1 569 ? -10.697 8.560 -41.509 1.00 78.19 569 THR A C 1
ATOM 4458 O O . THR A 1 569 ? -11.774 8.957 -41.938 1.00 78.19 569 THR A O 1
ATOM 4461 N N . ASP A 1 570 ? -10.556 7.464 -40.766 1.00 82.06 570 ASP A N 1
ATOM 4462 C CA . ASP A 1 570 ? -11.615 6.494 -40.532 1.00 82.06 570 ASP A CA 1
ATOM 4463 C C . ASP A 1 570 ? -11.876 6.341 -39.037 1.00 82.06 570 ASP A C 1
ATOM 4465 O O . ASP A 1 570 ? -10.949 6.363 -38.222 1.00 82.06 570 ASP A O 1
ATOM 4469 N N . TRP A 1 571 ? -13.140 6.125 -38.668 1.00 77.38 571 TRP A N 1
ATOM 4470 C CA . TRP A 1 571 ? -13.535 5.974 -37.266 1.00 77.38 571 TRP A CA 1
ATOM 4471 C C . TRP A 1 571 ? -12.850 4.789 -36.577 1.00 77.38 571 TRP A C 1
ATOM 4473 O O . TRP A 1 571 ? -12.466 4.891 -35.416 1.00 77.38 571 TRP A O 1
ATOM 4483 N N . SER A 1 572 ? -12.616 3.694 -37.306 1.00 77.56 572 SER A N 1
ATOM 4484 C CA . SER A 1 572 ? -11.836 2.556 -36.804 1.00 77.56 572 SER A CA 1
ATOM 4485 C C . SER A 1 572 ? -10.407 2.945 -36.456 1.00 77.56 572 SER A C 1
ATOM 4487 O O . SER A 1 572 ? -9.922 2.568 -35.407 1.00 77.56 572 SER A O 1
ATOM 4489 N N . ASN A 1 573 ? -9.746 3.759 -37.276 1.00 83.19 573 ASN A N 1
ATOM 4490 C CA . ASN A 1 573 ? -8.355 4.139 -37.041 1.00 83.19 573 ASN A CA 1
ATOM 4491 C C . ASN A 1 573 ? -8.247 5.149 -35.887 1.00 83.19 573 ASN A C 1
ATOM 4493 O O . ASN A 1 573 ? -7.254 5.185 -35.160 1.00 83.19 573 ASN A O 1
ATOM 4497 N N . ILE A 1 574 ? -9.276 5.987 -35.712 1.00 79.00 574 ILE A N 1
ATOM 4498 C CA . ILE A 1 574 ? -9.421 6.850 -34.534 1.00 79.00 574 ILE A CA 1
ATOM 4499 C C . ILE A 1 574 ? -9.612 5.983 -33.285 1.00 79.00 574 ILE A C 1
ATOM 4501 O O . ILE A 1 574 ? -8.951 6.224 -32.276 1.00 79.00 574 ILE A O 1
ATOM 4505 N N . TRP A 1 575 ? -10.453 4.951 -33.366 1.00 76.81 575 TRP A N 1
ATOM 4506 C CA . TRP A 1 575 ? -10.660 3.988 -32.289 1.00 76.81 575 TRP A CA 1
ATOM 4507 C C . TRP A 1 575 ? -9.376 3.224 -31.949 1.00 76.81 575 TRP A C 1
ATOM 4509 O O . TRP A 1 575 ? -8.981 3.228 -30.788 1.00 76.81 575 TRP A O 1
ATOM 4519 N N . ASP A 1 576 ? -8.656 2.696 -32.939 1.00 79.75 576 ASP A N 1
ATOM 4520 C CA . ASP A 1 576 ? -7.357 2.024 -32.793 1.00 79.75 576 ASP A CA 1
ATOM 4521 C C . ASP A 1 576 ? -6.368 2.905 -32.009 1.00 79.75 576 ASP A C 1
ATOM 4523 O O . ASP A 1 576 ? -5.740 2.472 -31.038 1.00 79.75 576 ASP A O 1
ATOM 4527 N N . ARG A 1 577 ? -6.301 4.200 -32.345 1.00 79.31 577 ARG A N 1
ATOM 4528 C CA . ARG A 1 577 ? -5.494 5.182 -31.603 1.00 79.31 577 ARG A CA 1
ATOM 4529 C C . ARG A 1 577 ? -5.990 5.415 -30.179 1.00 79.31 577 ARG A C 1
ATOM 4531 O O . ARG A 1 577 ? -5.171 5.502 -29.266 1.00 79.31 577 ARG A O 1
ATOM 4538 N N . MET A 1 578 ? -7.300 5.551 -29.976 1.00 69.69 578 MET A N 1
ATOM 4539 C CA . MET A 1 578 ? -7.887 5.754 -28.647 1.00 69.69 578 MET A CA 1
ATOM 4540 C C . MET A 1 578 ? -7.657 4.546 -27.739 1.00 69.69 578 MET A C 1
ATOM 4542 O O . MET A 1 578 ? -7.367 4.717 -26.559 1.00 69.69 578 MET A O 1
ATOM 4546 N N . VAL A 1 579 ? -7.744 3.339 -28.289 1.00 66.31 579 VAL A N 1
ATOM 4547 C CA . VAL A 1 579 ? -7.547 2.071 -27.588 1.00 66.31 579 VAL A CA 1
ATOM 4548 C C . VAL A 1 579 ? -6.099 1.934 -27.115 1.00 66.31 579 VAL A C 1
ATOM 4550 O O . VAL A 1 579 ? -5.877 1.675 -25.933 1.00 66.31 579 VAL A O 1
ATOM 4553 N N . VAL A 1 580 ? -5.116 2.219 -27.976 1.00 66.19 580 VAL A N 1
ATOM 4554 C CA . VAL A 1 580 ? -3.689 2.226 -27.593 1.00 66.19 580 VAL A CA 1
ATOM 4555 C C . VAL A 1 580 ? -3.350 3.379 -26.636 1.00 66.19 580 VAL A C 1
ATOM 4557 O O . VAL A 1 580 ? -2.495 3.237 -25.755 1.00 66.19 580 VAL A O 1
ATOM 4560 N N . ALA A 1 581 ? -4.038 4.518 -26.752 1.00 55.19 581 ALA A N 1
ATOM 4561 C CA . ALA A 1 581 ? -3.889 5.642 -25.828 1.00 55.19 581 ALA A CA 1
ATOM 4562 C C . ALA A 1 581 ? -4.567 5.406 -24.462 1.00 55.19 581 ALA A C 1
ATOM 4564 O O . ALA A 1 581 ? -4.186 6.042 -23.475 1.00 55.19 581 ALA A O 1
ATOM 4565 N N . CYS A 1 582 ? -5.542 4.495 -24.376 1.00 47.53 582 CYS A N 1
ATOM 4566 C CA . CYS A 1 582 ? -6.300 4.230 -23.160 1.00 47.53 582 CYS A CA 1
ATOM 4567 C C . CYS A 1 582 ? -5.460 3.425 -22.146 1.00 47.53 582 CYS A C 1
ATOM 4569 O O . CYS A 1 582 ? -5.041 2.301 -22.433 1.00 47.53 582 CYS A O 1
ATOM 4571 N N . PRO A 1 583 ? -5.253 3.928 -20.912 1.00 43.59 583 PRO A N 1
ATOM 4572 C CA . PRO A 1 583 ? -4.428 3.261 -19.899 1.00 43.59 583 PRO A CA 1
ATOM 4573 C C . PRO A 1 583 ? -4.997 1.919 -19.402 1.00 43.59 583 PRO A C 1
ATOM 4575 O O . PRO A 1 583 ? -4.321 1.197 -18.673 1.00 43.59 583 PRO A O 1
ATOM 4578 N N . PHE A 1 584 ? -6.216 1.557 -19.811 1.00 42.50 584 PHE A N 1
ATOM 4579 C CA . PHE A 1 584 ? -6.898 0.323 -19.425 1.00 42.50 584 PHE A CA 1
ATOM 4580 C C . PHE A 1 584 ? -6.856 -0.772 -20.505 1.00 42.50 584 PHE A C 1
ATOM 4582 O O . PHE A 1 584 ? -7.537 -1.784 -20.353 1.00 42.50 584 PHE A O 1
ATOM 4589 N N . HIS A 1 585 ? -6.076 -0.627 -21.583 1.00 40.38 585 HIS A N 1
ATOM 4590 C CA . HIS A 1 585 ? -6.078 -1.596 -22.689 1.00 40.38 585 HIS A CA 1
ATOM 4591 C C . HIS A 1 585 ? -5.763 -3.057 -22.294 1.00 40.38 585 HIS A C 1
ATOM 4593 O O . HIS A 1 585 ? -6.487 -3.939 -22.756 1.00 40.38 585 HIS A O 1
ATOM 4599 N N . PRO A 1 586 ? -4.827 -3.365 -21.365 1.00 37.69 586 PRO A N 1
ATOM 4600 C CA . PRO A 1 586 ? -4.641 -4.747 -20.909 1.00 37.69 586 PRO A CA 1
ATOM 4601 C C . PRO A 1 586 ? -5.867 -5.322 -20.176 1.00 37.69 586 PRO A C 1
ATOM 4603 O O . PRO A 1 586 ? -5.971 -6.535 -20.010 1.00 37.69 586 PRO A O 1
ATOM 4606 N N . LEU A 1 587 ? -6.788 -4.463 -19.714 1.00 34.34 587 LEU A N 1
ATOM 4607 C CA . LEU A 1 587 ? -8.072 -4.856 -19.132 1.00 34.34 587 LEU A CA 1
ATOM 4608 C C . LEU A 1 587 ? -9.205 -4.912 -20.173 1.00 34.34 587 LEU A C 1
ATOM 4610 O O . LEU A 1 587 ? -10.119 -5.713 -20.004 1.00 34.34 587 LEU A O 1
ATOM 4614 N N . SER A 1 588 ? -9.160 -4.094 -21.230 1.00 33.69 588 SER A N 1
ATOM 4615 C CA . SER A 1 588 ? -10.273 -3.848 -22.164 1.00 33.69 588 SER A CA 1
ATOM 4616 C C . SER A 1 588 ? -10.708 -5.081 -22.962 1.00 33.69 588 SER A C 1
ATOM 4618 O O . SER A 1 588 ? -11.904 -5.356 -23.041 1.00 33.69 588 SER A O 1
ATOM 4620 N N . SER A 1 589 ? -9.774 -5.898 -23.462 1.00 32.47 589 SER A N 1
ATOM 4621 C CA . SER A 1 589 ? -10.116 -7.116 -24.224 1.00 32.47 589 SER A CA 1
ATOM 4622 C C . SER A 1 589 ? -10.815 -8.198 -23.385 1.00 32.47 589 SER A C 1
ATOM 4624 O O . SER A 1 589 ? -11.380 -9.141 -23.934 1.00 32.47 589 SER A O 1
ATOM 4626 N N . LYS A 1 590 ? -10.858 -8.039 -22.052 1.00 33.19 590 LYS A N 1
ATOM 4627 C CA . LYS A 1 590 ? -11.663 -8.860 -21.130 1.00 33.19 590 LYS A CA 1
ATOM 4628 C C . LYS A 1 590 ? -12.821 -8.098 -20.465 1.00 33.19 590 LYS A C 1
ATOM 4630 O O . LYS A 1 590 ? -13.587 -8.716 -19.729 1.00 33.19 590 LYS A O 1
ATOM 4635 N N . LEU A 1 591 ? -12.974 -6.789 -20.703 1.00 29.69 591 LEU A N 1
ATOM 4636 C CA . LEU A 1 591 ? -13.953 -5.924 -20.018 1.00 29.69 591 LEU A CA 1
ATOM 4637 C C . LEU A 1 591 ? -15.141 -5.465 -20.876 1.00 29.69 591 LEU A C 1
ATOM 4639 O O . LEU A 1 591 ? -16.048 -4.835 -20.328 1.00 29.69 591 LEU A O 1
ATOM 4643 N N . SER A 1 592 ? -15.197 -5.788 -22.171 1.00 23.70 592 SER A N 1
ATOM 4644 C CA . SER A 1 592 ? -16.282 -5.342 -23.069 1.00 23.70 592 SER A CA 1
ATOM 4645 C C . SER A 1 592 ? -17.686 -5.854 -22.706 1.00 23.70 592 SER A C 1
ATOM 4647 O O . SER A 1 592 ? -18.666 -5.408 -23.290 1.00 23.70 592 SER A O 1
ATOM 4649 N N . VAL A 1 593 ? -17.825 -6.725 -21.701 1.00 29.16 593 VAL A N 1
ATOM 4650 C CA . VAL A 1 593 ? -19.133 -7.159 -21.167 1.00 29.16 593 VAL A CA 1
ATOM 4651 C C . VAL A 1 593 ? -19.628 -6.263 -20.013 1.00 29.16 593 VAL A C 1
ATOM 4653 O O . VAL A 1 593 ? -20.803 -6.299 -19.663 1.00 29.16 593 VAL A O 1
ATOM 4656 N N . VAL A 1 594 ? -18.780 -5.413 -19.420 1.00 28.73 594 VAL A N 1
ATOM 4657 C CA . VAL A 1 594 ? -19.094 -4.743 -18.138 1.00 28.73 594 VAL A CA 1
ATOM 4658 C C . VAL A 1 594 ? -19.605 -3.302 -18.295 1.00 28.73 594 VAL A C 1
ATOM 4660 O O . VAL A 1 594 ? -20.285 -2.795 -17.406 1.00 28.73 594 VAL A O 1
ATOM 4663 N N . VAL A 1 595 ? -19.335 -2.621 -19.413 1.00 25.81 595 VAL A N 1
ATOM 4664 C CA . VAL A 1 595 ? -19.477 -1.148 -19.471 1.00 25.81 595 VAL A CA 1
ATOM 4665 C C . VAL A 1 595 ? -20.820 -0.648 -20.038 1.00 25.81 595 VAL A C 1
ATOM 4667 O O . VAL A 1 595 ? -21.152 0.520 -19.860 1.00 25.81 595 VAL A O 1
ATOM 4670 N N . VAL A 1 596 ? -21.674 -1.507 -20.609 1.00 24.41 596 VAL A N 1
ATOM 4671 C CA . VAL A 1 596 ? -22.958 -1.063 -21.210 1.00 24.41 596 VAL A CA 1
ATOM 4672 C C . VAL A 1 596 ? -24.142 -1.008 -20.218 1.00 24.41 596 VAL A C 1
ATOM 4674 O O . VAL A 1 596 ? -25.167 -0.417 -20.532 1.00 24.41 596 VAL A O 1
ATOM 4677 N N . TYR A 1 597 ? -24.013 -1.488 -18.972 1.00 25.81 597 TYR A N 1
ATOM 4678 C CA . TYR A 1 597 ? -25.120 -1.473 -17.987 1.00 25.81 597 TYR A CA 1
ATOM 4679 C C . TYR A 1 597 ? -24.917 -0.536 -16.778 1.00 25.81 597 TYR A C 1
ATOM 4681 O O . TYR A 1 597 ? -25.475 -0.767 -15.707 1.00 25.81 597 TYR A O 1
ATOM 4689 N N . SER A 1 598 ? -24.151 0.552 -16.930 1.00 28.39 598 SER A N 1
ATOM 4690 C CA . SER A 1 598 ? -23.910 1.533 -15.848 1.00 28.39 598 SER A CA 1
ATOM 4691 C C . SER A 1 598 ? -24.860 2.742 -15.814 1.00 28.39 598 SER A C 1
ATOM 4693 O O . SER A 1 598 ? -24.666 3.638 -14.996 1.00 28.39 598 SER A O 1
ATOM 4695 N N . PHE A 1 599 ? -25.925 2.771 -16.620 1.00 25.75 599 PHE A N 1
ATOM 4696 C CA . PHE A 1 599 ? -26.940 3.834 -16.567 1.00 25.75 599 PHE A CA 1
ATOM 4697 C C . PHE A 1 599 ? -28.318 3.298 -16.160 1.00 25.75 599 PHE A C 1
ATOM 4699 O O . PHE A 1 599 ? -29.226 3.202 -16.974 1.00 25.75 599 PHE A O 1
ATOM 4706 N N . ASN A 1 600 ? -28.453 2.924 -14.884 1.00 25.64 600 ASN A N 1
ATOM 4707 C CA . ASN A 1 600 ? -29.673 3.102 -14.079 1.00 25.64 600 ASN A CA 1
ATOM 4708 C C . ASN A 1 600 ? -29.428 2.575 -12.655 1.00 25.64 600 ASN A C 1
ATOM 4710 O O . ASN A 1 600 ? -29.642 1.403 -12.353 1.00 25.64 600 ASN A O 1
ATOM 4714 N N . LEU A 1 601 ? -28.937 3.446 -11.770 1.00 30.19 601 LEU A N 1
ATOM 4715 C CA . LEU A 1 601 ? -28.654 3.136 -10.364 1.00 30.19 601 LEU A CA 1
ATOM 4716 C C . LEU A 1 601 ? -29.583 3.924 -9.436 1.00 30.19 601 LEU A C 1
ATOM 4718 O O . LEU A 1 601 ? -29.136 4.638 -8.544 1.00 30.19 601 LEU A O 1
ATOM 4722 N N . ASP A 1 602 ? -30.887 3.723 -9.602 1.00 28.73 602 ASP A N 1
ATOM 4723 C CA . ASP A 1 602 ? -31.860 4.028 -8.561 1.00 28.73 602 ASP A CA 1
ATOM 4724 C C . ASP A 1 602 ? -32.385 2.717 -7.964 1.00 28.73 602 ASP A C 1
ATOM 4726 O O . ASP A 1 602 ? -33.125 1.970 -8.594 1.00 28.73 602 ASP A O 1
ATOM 4730 N N . ARG A 1 603 ? -32.013 2.476 -6.696 1.00 33.56 603 ARG A N 1
ATOM 4731 C CA . ARG A 1 603 ? -32.452 1.386 -5.790 1.00 33.56 603 ARG A CA 1
ATOM 4732 C C . ARG A 1 603 ? -31.737 0.024 -5.892 1.00 33.56 603 ARG A C 1
ATOM 4734 O O . ARG A 1 603 ? -32.345 -0.958 -6.296 1.00 33.56 603 ARG A O 1
ATOM 4741 N N . VAL A 1 604 ? -30.544 -0.124 -5.297 1.00 28.41 604 VAL A N 1
ATOM 4742 C CA . VAL A 1 604 ? -30.100 -1.454 -4.802 1.00 28.41 604 VAL A CA 1
ATOM 4743 C C . VAL A 1 604 ? -29.314 -1.352 -3.474 1.00 28.41 604 VAL A C 1
ATOM 4745 O O . VAL A 1 604 ? -28.363 -0.576 -3.386 1.00 28.41 604 VAL A O 1
ATOM 4748 N N . PRO A 1 605 ? -29.670 -2.104 -2.407 1.00 32.34 605 PRO A N 1
ATOM 4749 C CA . PRO A 1 605 ? -28.911 -2.156 -1.154 1.00 32.34 605 PRO A CA 1
ATOM 4750 C C . PRO A 1 605 ? -27.672 -3.075 -1.227 1.00 32.34 605 PRO A C 1
ATOM 4752 O O . PRO A 1 605 ? -27.650 -4.082 -1.930 1.00 32.34 605 PRO A O 1
ATOM 4755 N N . PHE A 1 606 ? -26.669 -2.752 -0.399 1.00 28.39 606 PHE A N 1
ATOM 4756 C CA . PHE A 1 606 ? -25.304 -3.314 -0.248 1.00 28.39 606 PHE A CA 1
ATOM 4757 C C . PHE A 1 606 ? -25.171 -4.855 -0.118 1.00 28.39 606 PHE A C 1
ATOM 4759 O O . PHE A 1 606 ? -24.067 -5.383 -0.024 1.00 28.39 606 PHE A O 1
ATOM 4766 N N . VAL A 1 607 ? -26.279 -5.596 -0.095 1.00 32.88 607 VAL A N 1
ATOM 4767 C CA . VAL A 1 607 ? -26.318 -7.062 0.037 1.00 32.88 607 VAL A CA 1
ATOM 4768 C C . VAL A 1 607 ? -26.072 -7.766 -1.307 1.00 32.88 607 VAL A C 1
ATOM 4770 O O . VAL A 1 607 ? -25.602 -8.899 -1.315 1.00 32.88 607 VAL A O 1
ATOM 4773 N N . ASN A 1 608 ? -26.279 -7.093 -2.443 1.00 31.06 608 ASN A N 1
ATOM 4774 C CA . ASN A 1 608 ? -26.182 -7.736 -3.760 1.00 31.06 608 ASN A CA 1
ATOM 4775 C C . ASN A 1 608 ? -24.777 -7.751 -4.379 1.00 31.06 608 ASN A C 1
ATOM 4777 O O . ASN A 1 608 ? -24.538 -8.566 -5.256 1.00 31.06 608 ASN A O 1
ATOM 4781 N N . ILE A 1 609 ? -23.816 -6.969 -3.877 1.00 37.09 609 ILE A N 1
ATOM 4782 C CA . ILE A 1 609 ? -22.422 -7.005 -4.369 1.00 37.09 609 ILE A CA 1
ATOM 4783 C C . ILE A 1 609 ? -21.741 -8.339 -4.010 1.00 37.09 609 ILE A C 1
ATOM 4785 O O . ILE A 1 609 ? -20.990 -8.899 -4.802 1.00 37.09 609 ILE A O 1
ATOM 4789 N N . ILE A 1 610 ? -22.055 -8.895 -2.834 1.00 35.09 610 ILE A N 1
ATOM 4790 C CA . ILE A 1 610 ? -21.550 -10.208 -2.400 1.00 35.09 610 ILE A CA 1
ATOM 4791 C C . ILE A 1 610 ? -22.262 -11.339 -3.155 1.00 35.09 610 ILE A C 1
ATOM 4793 O O . ILE A 1 610 ? -21.646 -12.357 -3.445 1.00 35.09 610 ILE A O 1
ATOM 4797 N N . THR A 1 611 ? -23.534 -11.154 -3.509 1.00 32.94 611 THR A N 1
ATOM 4798 C CA . THR A 1 611 ? -24.304 -12.142 -4.277 1.00 32.94 611 THR A CA 1
ATOM 4799 C C . THR A 1 611 ? -23.849 -12.174 -5.740 1.00 32.94 611 THR A C 1
ATOM 4801 O O . THR A 1 611 ? -23.622 -13.253 -6.257 1.00 32.94 611 THR A O 1
ATOM 4804 N N . TYR A 1 612 ? -23.534 -11.025 -6.351 1.00 33.41 612 TYR A N 1
ATOM 4805 C CA . TYR A 1 612 ? -22.974 -10.949 -7.709 1.00 33.41 612 TYR A CA 1
ATOM 4806 C C . TYR A 1 612 ? -21.559 -11.542 -7.833 1.00 33.41 612 TYR A C 1
ATOM 4808 O O . TYR A 1 612 ? -21.242 -12.157 -8.849 1.00 33.41 612 TYR A O 1
ATOM 4816 N N . LEU A 1 613 ? -20.716 -11.420 -6.799 1.00 34.91 613 LEU A N 1
ATOM 4817 C CA . LEU A 1 613 ? -19.408 -12.096 -6.733 1.00 34.91 613 LEU A CA 1
ATOM 4818 C C . LEU A 1 613 ? -19.538 -13.616 -6.556 1.00 34.91 613 LEU A C 1
ATOM 4820 O O . LEU A 1 613 ? -18.700 -14.366 -7.049 1.00 34.91 613 LEU A O 1
ATOM 4824 N N . VAL A 1 614 ? -20.588 -14.072 -5.870 1.00 36.56 614 VAL A N 1
ATOM 4825 C CA . VAL A 1 614 ? -20.898 -15.497 -5.696 1.00 36.56 614 VAL A CA 1
ATOM 4826 C C . VAL A 1 614 ? -21.537 -16.079 -6.962 1.00 36.56 614 VAL A C 1
ATOM 4828 O O . VAL A 1 614 ? -21.143 -17.167 -7.364 1.00 36.56 614 VAL A O 1
ATOM 4831 N N . ASP A 1 615 ? -22.418 -15.344 -7.643 1.00 30.86 615 ASP A N 1
ATOM 4832 C CA . ASP A 1 615 ? -23.093 -15.785 -8.871 1.00 30.86 615 ASP A CA 1
ATOM 4833 C C . ASP A 1 615 ? -22.164 -15.748 -10.094 1.00 30.86 615 ASP A C 1
ATOM 4835 O O . ASP A 1 615 ? -22.258 -16.625 -10.944 1.00 30.86 615 ASP A O 1
ATOM 4839 N N . SER A 1 616 ? -21.184 -14.835 -10.148 1.00 32.25 616 SER A N 1
ATOM 4840 C CA . SER A 1 616 ? -20.142 -14.831 -11.198 1.00 32.25 616 SER A CA 1
ATOM 4841 C C . SER A 1 616 ? -19.190 -16.031 -11.086 1.00 32.25 616 SER A C 1
ATOM 4843 O O . SER A 1 616 ? -18.679 -16.524 -12.088 1.00 32.25 616 SER A O 1
ATOM 4845 N N . VAL A 1 617 ? -18.987 -16.543 -9.867 1.00 34.62 617 VAL A N 1
ATOM 4846 C CA . VAL A 1 617 ? -18.246 -17.790 -9.611 1.00 34.62 617 VAL A CA 1
ATOM 4847 C C . VAL A 1 617 ? -19.143 -19.017 -9.828 1.00 34.62 617 VAL A C 1
ATOM 4849 O O . VAL A 1 617 ? -18.659 -20.053 -10.276 1.00 34.62 617 VAL A O 1
ATOM 4852 N N . PHE A 1 618 ? -20.453 -18.908 -9.586 1.00 33.81 618 PHE A N 1
ATOM 4853 C CA . PHE A 1 618 ? -21.421 -19.986 -9.825 1.00 33.81 618 PHE A CA 1
ATOM 4854 C C . PHE A 1 618 ? -21.719 -20.199 -11.321 1.00 33.81 618 PHE A C 1
ATOM 4856 O O . PHE A 1 618 ? -21.814 -21.342 -11.758 1.00 33.81 618 PHE A O 1
ATOM 4863 N N . LEU A 1 619 ? -21.776 -19.130 -12.124 1.00 31.78 619 LEU A N 1
ATOM 4864 C CA . LEU A 1 619 ? -21.891 -19.184 -13.590 1.00 31.78 619 LEU A CA 1
ATOM 4865 C C . LEU A 1 619 ? -20.621 -19.738 -14.253 1.00 31.78 619 LEU A C 1
ATOM 4867 O O . LEU A 1 619 ? -20.721 -20.466 -15.235 1.00 31.78 619 LEU A O 1
ATOM 4871 N N . PHE A 1 620 ? -19.441 -19.492 -13.673 1.00 32.50 620 PHE A N 1
ATOM 4872 C CA . PHE A 1 620 ? -18.183 -20.101 -14.127 1.00 32.50 620 PHE A CA 1
ATOM 4873 C C . PHE A 1 620 ? -18.088 -21.599 -13.784 1.00 32.50 620 PHE A C 1
ATOM 4875 O O . PHE A 1 620 ? -17.490 -22.375 -14.523 1.00 32.50 620 PHE A O 1
ATOM 4882 N N . LEU A 1 621 ? -18.733 -22.040 -12.698 1.00 33.12 621 LEU A N 1
ATOM 4883 C CA . LEU A 1 621 ? -18.884 -23.466 -12.382 1.00 33.12 621 LEU A CA 1
ATOM 4884 C C . LEU A 1 621 ? -19.964 -24.159 -13.234 1.00 33.12 621 LEU A C 1
ATOM 4886 O O . LEU A 1 621 ? -19.993 -25.385 -13.277 1.00 33.12 621 LEU A O 1
ATOM 4890 N N . HIS A 1 622 ? -20.821 -23.401 -13.928 1.00 32.25 622 HIS A N 1
ATOM 4891 C CA . HIS A 1 622 ? -21.872 -23.938 -14.800 1.00 32.25 622 HIS A CA 1
ATOM 4892 C C . HIS A 1 622 ? -21.459 -24.045 -16.281 1.00 32.25 622 HIS A C 1
ATOM 4894 O O . HIS A 1 622 ? -22.109 -24.759 -17.034 1.00 32.25 622 HIS A O 1
ATOM 4900 N N . SER A 1 623 ? -20.366 -23.398 -16.709 1.00 26.92 623 SER A N 1
ATOM 4901 C CA . SER A 1 623 ? -19.866 -23.456 -18.097 1.00 26.92 623 SER A CA 1
ATOM 4902 C C . SER A 1 623 ? -18.897 -24.615 -18.380 1.00 26.92 623 SER A C 1
ATOM 4904 O O . SER A 1 623 ? -18.380 -24.743 -19.489 1.00 26.92 623 SER A O 1
ATOM 4906 N N . SER A 1 624 ? -18.665 -25.495 -17.403 1.00 28.28 624 SER A N 1
ATOM 4907 C CA . SER A 1 624 ? -17.903 -26.734 -17.592 1.00 28.28 624 SER A CA 1
ATOM 4908 C C . SER A 1 624 ? -18.845 -27.847 -18.059 1.00 28.28 624 SER A C 1
ATOM 4910 O O . SER A 1 624 ? -19.380 -28.594 -17.242 1.00 28.28 624 SER A O 1
ATOM 4912 N N . ASN A 1 625 ? -19.075 -27.943 -19.371 1.00 26.86 625 ASN A N 1
ATOM 4913 C CA . ASN A 1 625 ? -19.797 -29.057 -19.990 1.00 26.86 625 ASN A CA 1
ATOM 4914 C C . ASN A 1 625 ? -19.134 -30.398 -19.622 1.00 26.86 625 ASN A C 1
ATOM 4916 O O . ASN A 1 625 ? -18.120 -30.776 -20.202 1.00 26.86 625 ASN A O 1
ATOM 4920 N N . PHE A 1 626 ? -19.741 -31.147 -18.702 1.00 26.11 626 PHE A N 1
ATOM 4921 C CA . PHE A 1 626 ? -19.666 -32.604 -18.705 1.00 26.11 626 PHE A CA 1
ATOM 4922 C C . PHE A 1 626 ? -21.056 -33.121 -19.056 1.00 26.11 626 PHE A C 1
ATOM 4924 O O . PHE A 1 626 ? -21.957 -33.175 -18.220 1.00 26.11 626 PHE A O 1
ATOM 4931 N N . GLY A 1 627 ? -21.228 -33.462 -20.331 1.00 26.06 627 GLY A N 1
ATOM 4932 C CA . GLY A 1 627 ? -22.319 -34.313 -20.762 1.00 26.06 627 GLY A CA 1
ATOM 4933 C C . GLY A 1 627 ? -22.065 -35.728 -20.259 1.00 26.06 627 GLY A C 1
ATOM 4934 O O . GLY A 1 627 ? -21.064 -36.345 -20.611 1.00 26.06 627 GLY A O 1
ATOM 4935 N N . LEU A 1 628 ? -22.981 -36.245 -19.451 1.00 24.03 628 LEU A N 1
ATOM 4936 C CA . LEU A 1 628 ? -23.248 -37.675 -19.405 1.00 24.03 628 LEU A CA 1
ATOM 4937 C C . LEU A 1 628 ? -24.731 -37.868 -19.105 1.00 24.03 628 LEU A C 1
ATOM 4939 O O . LEU A 1 628 ? -25.231 -37.515 -18.038 1.00 24.03 628 LEU A O 1
ATOM 4943 N N . GLN A 1 629 ? -25.422 -38.373 -20.125 1.00 23.75 629 GLN A N 1
ATOM 4944 C CA . GLN A 1 629 ? -26.795 -38.850 -20.083 1.00 23.75 629 GLN A CA 1
ATOM 4945 C C . GLN A 1 629 ? -26.961 -39.842 -18.928 1.00 23.75 629 GLN A C 1
ATOM 4947 O O . GLN A 1 629 ? -26.254 -40.844 -18.851 1.00 23.75 629 GLN A O 1
ATOM 4952 N N . LEU A 1 630 ? -27.925 -39.578 -18.053 1.00 22.19 630 LEU A N 1
ATOM 4953 C CA . LEU A 1 630 ? -28.451 -40.558 -17.110 1.00 22.19 630 LEU A CA 1
ATOM 4954 C C . LEU A 1 630 ? -29.748 -41.127 -17.695 1.00 22.19 630 LEU A C 1
ATOM 4956 O O . LEU A 1 630 ? -30.700 -40.360 -17.857 1.00 22.19 630 LEU A O 1
ATOM 4960 N N . PRO A 1 631 ? -29.845 -42.438 -17.977 1.00 27.53 631 PRO A N 1
ATOM 4961 C CA . PRO A 1 631 ? -31.125 -43.108 -18.015 1.00 27.53 631 PRO A CA 1
ATOM 4962 C C . PRO A 1 631 ? -31.542 -43.565 -16.609 1.00 27.53 631 PRO A C 1
ATOM 4964 O O . PRO A 1 631 ? -30.755 -43.694 -15.672 1.00 27.53 631 PRO A O 1
ATOM 4967 N N . HIS A 1 632 ? -32.849 -43.744 -16.509 1.00 24.78 632 HIS A N 1
ATOM 4968 C CA . HIS A 1 632 ? -33.687 -43.947 -15.341 1.00 24.78 632 HIS A CA 1
ATOM 4969 C C . HIS A 1 632 ? -33.453 -45.243 -14.533 1.00 24.78 632 HIS A C 1
ATOM 4971 O O . HIS A 1 632 ? -33.165 -46.293 -15.088 1.00 24.78 632 HIS A O 1
ATOM 4977 N N . ILE A 1 633 ? -33.795 -45.129 -13.237 1.00 24.95 633 ILE A N 1
ATOM 4978 C CA . ILE A 1 633 ? -34.441 -46.125 -12.352 1.00 24.95 633 ILE A CA 1
ATOM 4979 C C . ILE A 1 633 ? -33.608 -47.345 -11.910 1.00 24.95 633 ILE A C 1
ATOM 4981 O O . ILE A 1 633 ? -33.362 -48.274 -12.658 1.00 24.95 633 ILE A O 1
ATOM 4985 N N . GLY A 1 634 ? -33.305 -47.357 -10.606 1.00 23.30 634 GLY A N 1
ATOM 4986 C CA . GLY A 1 634 ? -33.917 -48.285 -9.648 1.00 23.30 634 GLY A CA 1
ATOM 4987 C C . GLY A 1 634 ? -33.671 -49.794 -9.781 1.00 23.30 634 GLY A C 1
ATOM 4988 O O . GLY A 1 634 ? -33.977 -50.419 -10.782 1.00 23.30 634 GLY A O 1
ATOM 4989 N N . LEU A 1 635 ? -33.336 -50.363 -8.620 1.00 21.59 635 LEU A N 1
ATOM 4990 C CA . LEU A 1 635 ? -33.419 -51.773 -8.233 1.00 21.59 635 LEU A CA 1
ATOM 4991 C C . LEU A 1 635 ? -32.330 -52.749 -8.713 1.00 21.59 635 LEU A C 1
ATOM 4993 O O . LEU A 1 635 ? -32.145 -53.030 -9.883 1.00 21.59 635 LEU A O 1
ATOM 4997 N N . CYS A 1 636 ? -31.825 -53.434 -7.684 1.00 20.44 636 CYS A N 1
ATOM 4998 C CA . CYS A 1 636 ? -31.516 -54.859 -7.640 1.00 20.44 636 CYS A CA 1
ATOM 4999 C C . CYS A 1 636 ? -30.279 -55.413 -8.362 1.00 20.44 636 CYS A C 1
ATOM 5001 O O . CYS A 1 636 ? -30.175 -55.432 -9.577 1.00 20.44 636 CYS A O 1
ATOM 5003 N N . LYS A 1 637 ? -29.529 -56.129 -7.514 1.00 21.31 637 LYS A N 1
ATOM 5004 C CA . LYS A 1 637 ? -28.890 -57.432 -7.737 1.00 21.31 637 LYS A CA 1
ATOM 5005 C C . LYS A 1 637 ? -27.599 -57.416 -8.558 1.00 21.31 637 LYS A C 1
ATOM 5007 O O . LYS A 1 637 ? -27.582 -57.056 -9.718 1.00 21.31 637 LYS A O 1
ATOM 5012 N N . THR A 1 638 ? -26.454 -57.642 -7.910 1.00 23.33 638 THR A N 1
ATOM 5013 C CA . THR A 1 638 ? -25.905 -58.953 -7.482 1.00 23.33 638 THR A CA 1
ATOM 5014 C C . THR A 1 638 ? -25.358 -59.750 -8.668 1.00 23.33 638 THR A C 1
ATOM 5016 O O . THR A 1 638 ? -25.977 -59.799 -9.720 1.00 23.33 638 THR A O 1
ATOM 5019 N N . VAL A 1 639 ? -24.276 -60.481 -8.371 1.00 23.25 639 VAL A N 1
ATOM 5020 C CA . VAL A 1 639 ? -23.726 -61.666 -9.057 1.00 23.25 639 VAL A CA 1
ATOM 5021 C C . VAL A 1 639 ? -22.469 -61.321 -9.868 1.00 23.25 639 VAL A C 1
ATOM 5023 O O . VAL A 1 639 ? -22.554 -60.795 -10.964 1.00 23.25 639 VAL A O 1
ATOM 5026 N N . LEU A 1 640 ? -21.276 -61.373 -9.259 1.00 24.44 640 LEU A N 1
ATOM 5027 C CA . LEU A 1 640 ? -20.490 -62.545 -8.803 1.00 24.44 640 LEU A CA 1
ATOM 5028 C C . LEU A 1 640 ? -19.585 -63.085 -9.913 1.00 24.44 640 LEU A C 1
ATOM 5030 O O . LEU A 1 640 ? -20.033 -63.286 -11.031 1.00 24.44 640 LEU A O 1
ATOM 5034 N N . PHE A 1 641 ? -18.350 -63.390 -9.513 1.00 23.16 641 PHE A N 1
ATOM 5035 C CA . PHE A 1 641 ? -17.567 -64.628 -9.696 1.00 23.16 641 PHE A CA 1
ATOM 5036 C C . PHE A 1 641 ? -16.097 -64.191 -9.567 1.00 23.16 641 PHE A C 1
ATOM 5038 O O . PHE A 1 641 ? -15.683 -63.250 -10.223 1.00 23.16 641 PHE A O 1
ATOM 5045 N N . ASN A 1 642 ? -15.226 -64.737 -8.723 1.00 24.25 642 ASN A N 1
ATOM 5046 C CA . ASN A 1 642 ? -15.055 -66.060 -8.114 1.00 24.25 642 ASN A CA 1
ATOM 5047 C C . ASN A 1 642 ? -13.916 -65.867 -7.068 1.00 24.25 642 ASN A C 1
ATOM 5049 O O . ASN A 1 642 ? -13.091 -64.983 -7.261 1.00 24.25 642 ASN A O 1
ATOM 5053 N N . ARG A 1 643 ? -13.706 -66.624 -5.985 1.00 25.67 643 ARG A N 1
ATOM 5054 C CA . ARG A 1 643 ? -14.242 -67.902 -5.491 1.00 25.67 643 ARG A CA 1
ATOM 5055 C C . ARG A 1 643 ? -13.795 -68.000 -4.013 1.00 25.67 643 ARG A C 1
ATOM 5057 O O . ARG A 1 643 ? -12.619 -67.828 -3.728 1.00 25.67 643 ARG A O 1
ATOM 5064 N N . LYS A 1 644 ? -14.739 -67.994 -3.067 1.00 23.08 644 LYS A N 1
ATOM 5065 C CA . LYS A 1 644 ? -15.237 -69.140 -2.268 1.00 23.08 644 LYS A CA 1
ATOM 5066 C C . LYS A 1 644 ? -14.297 -69.652 -1.158 1.00 23.08 644 LYS A C 1
ATOM 5068 O O . LYS A 1 644 ? -13.477 -70.525 -1.397 1.00 23.08 644 LYS A O 1
ATOM 5073 N N . PHE A 1 645 ? -14.593 -69.232 0.072 1.00 23.89 645 PHE A N 1
ATOM 5074 C CA . PHE A 1 645 ? -15.107 -70.131 1.117 1.00 23.89 645 PHE A CA 1
ATOM 5075 C C . PHE A 1 645 ? -16.368 -69.489 1.723 1.00 23.89 645 PHE A C 1
ATOM 5077 O O . PHE A 1 645 ? -16.534 -68.271 1.673 1.00 23.89 645 PHE A O 1
ATOM 5084 N N . HIS A 1 646 ? -17.313 -70.321 2.148 1.00 22.22 646 HIS A N 1
ATOM 5085 C CA . HIS A 1 646 ? -18.748 -70.042 2.196 1.00 22.22 646 HIS A CA 1
ATOM 5086 C C . HIS A 1 646 ? -19.331 -70.542 3.532 1.00 22.22 646 HIS A C 1
ATOM 5088 O O . HIS A 1 646 ? -18.858 -71.563 4.021 1.00 22.22 646 HIS A O 1
ATOM 5094 N N . VAL A 1 647 ? -20.417 -69.889 3.993 1.00 24.89 647 VAL A N 1
ATOM 5095 C CA . VAL A 1 647 ? -21.477 -70.415 4.900 1.00 24.89 647 VAL A CA 1
ATOM 5096 C C . VAL A 1 647 ? -21.147 -70.311 6.419 1.00 24.89 647 VAL A C 1
ATOM 5098 O O . VAL A 1 647 ? -20.006 -70.523 6.795 1.00 24.89 647 VAL A O 1
ATOM 5101 N N . GLN A 1 648 ? -22.015 -69.927 7.379 1.00 24.56 648 GLN A N 1
ATOM 5102 C CA . GLN A 1 648 ? -23.488 -69.863 7.498 1.00 24.56 648 GLN A CA 1
ATOM 5103 C C . GLN A 1 648 ? -23.925 -68.827 8.578 1.00 24.56 648 GLN A C 1
ATOM 5105 O O . GLN A 1 648 ? -23.334 -68.773 9.653 1.00 24.56 648 GLN A O 1
ATOM 5110 N N . SER A 1 649 ? -25.041 -68.120 8.341 1.00 30.75 649 SER A N 1
ATOM 5111 C CA . SER A 1 649 ? -25.881 -67.354 9.301 1.00 30.75 649 SER A CA 1
ATOM 5112 C C . SER A 1 649 ? -25.342 -66.042 9.925 1.00 30.75 649 SER A C 1
ATOM 5114 O O . SER A 1 649 ? -24.276 -65.990 10.535 1.00 30.75 649 SER A O 1
ATOM 5116 N N . GLU A 1 650 ? -26.143 -64.967 9.832 1.00 33.31 650 GLU A N 1
ATOM 5117 C CA . GLU A 1 650 ? -25.882 -63.640 10.432 1.00 33.31 650 GLU A CA 1
ATOM 5118 C C . GLU A 1 650 ? -25.789 -63.661 11.970 1.00 33.31 650 GLU A C 1
ATOM 5120 O O . GLU A 1 650 ? -25.140 -62.796 12.563 1.00 33.31 650 GLU A O 1
ATOM 5125 N N . GLU A 1 651 ? -26.343 -64.678 12.635 1.00 37.78 651 GLU A N 1
ATOM 5126 C CA . GLU A 1 651 ? -26.248 -64.808 14.093 1.00 37.78 651 GLU A CA 1
ATOM 5127 C C . GLU A 1 651 ? -24.850 -65.219 14.572 1.00 37.78 651 GLU A C 1
ATOM 5129 O O . GLU A 1 651 ? -24.407 -64.756 15.631 1.00 37.78 651 GLU A O 1
ATOM 5134 N N . GLN A 1 652 ? -24.084 -65.976 13.775 1.00 33.19 652 GLN A N 1
ATOM 5135 C CA . GLN A 1 652 ? -22.707 -66.323 14.133 1.00 33.19 652 GLN A CA 1
ATOM 5136 C C . GLN A 1 652 ? -21.725 -65.161 13.970 1.00 33.19 652 GLN A C 1
ATOM 5138 O O . GLN A 1 652 ? -20.738 -65.126 14.698 1.00 33.19 652 GLN A O 1
ATOM 5143 N N . MET A 1 653 ? -22.000 -64.157 13.130 1.00 32.34 653 MET A N 1
ATOM 5144 C CA . MET A 1 653 ? -21.141 -62.966 13.024 1.00 32.34 653 MET A CA 1
ATOM 5145 C C . MET A 1 653 ? -21.199 -62.121 14.308 1.00 32.34 653 MET A C 1
ATOM 5147 O O . MET A 1 653 ? -20.180 -61.597 14.760 1.00 32.34 653 MET A O 1
ATOM 5151 N N . SER A 1 654 ? -22.369 -62.057 14.959 1.00 34.25 654 SER A N 1
ATOM 5152 C CA . SER A 1 654 ? -22.524 -61.397 16.264 1.00 34.25 654 SER A CA 1
ATOM 5153 C C . SER A 1 654 ? -21.842 -62.179 17.399 1.00 34.25 654 SER A C 1
ATOM 5155 O O . SER A 1 654 ? -21.313 -61.583 18.341 1.00 34.25 654 SER A O 1
ATOM 5157 N N . LEU A 1 655 ? -21.778 -63.512 17.277 1.00 34.34 655 LEU A N 1
ATOM 5158 C CA . LEU A 1 655 ? -21.124 -64.403 18.235 1.00 34.34 655 LEU A CA 1
ATOM 5159 C C . LEU A 1 655 ? -19.596 -64.441 18.046 1.00 34.34 655 LEU A C 1
ATOM 5161 O O . LEU A 1 655 ? -18.866 -64.504 19.034 1.00 34.34 655 LEU A O 1
ATOM 5165 N N . LEU A 1 656 ? -19.102 -64.331 16.807 1.00 32.59 656 LEU A N 1
ATOM 5166 C CA . LEU A 1 656 ? -17.674 -64.239 16.479 1.00 32.59 656 LEU A CA 1
ATOM 5167 C C . LEU A 1 656 ? -17.099 -62.881 16.901 1.00 32.59 656 LEU A C 1
ATOM 5169 O O . LEU A 1 656 ? -16.007 -62.836 17.460 1.00 32.59 656 LEU A O 1
ATOM 5173 N N . LEU A 1 657 ? -17.863 -61.789 16.747 1.00 34.09 657 LEU A N 1
ATOM 5174 C CA . LEU A 1 657 ? -17.502 -60.475 17.296 1.00 34.09 657 LEU A CA 1
ATOM 5175 C C . LEU A 1 657 ? -17.509 -60.463 18.833 1.00 34.09 657 LEU A C 1
ATOM 5177 O O . LEU A 1 657 ? -16.672 -59.795 19.436 1.00 34.09 657 LEU A O 1
ATOM 5181 N N . ARG A 1 658 ? -18.393 -61.232 19.485 1.00 33.19 658 ARG A N 1
ATOM 5182 C CA . ARG A 1 658 ? -18.387 -61.401 20.952 1.00 33.19 658 ARG A CA 1
ATOM 5183 C C . ARG A 1 658 ? -17.252 -62.308 21.447 1.00 33.19 658 ARG A C 1
ATOM 5185 O O . ARG A 1 658 ? -16.711 -62.036 22.517 1.00 33.19 658 ARG A O 1
ATOM 5192 N N . LYS A 1 659 ? -16.843 -63.322 20.672 1.00 30.59 659 LYS A N 1
ATOM 5193 C CA . LYS A 1 659 ? -15.722 -64.228 20.996 1.00 30.59 659 LYS A CA 1
ATOM 5194 C C . LYS A 1 659 ? -14.342 -63.623 20.701 1.00 30.59 659 LYS A C 1
ATOM 5196 O O . LYS A 1 659 ? -13.435 -63.811 21.505 1.00 30.59 659 LYS A O 1
ATOM 5201 N N . LEU A 1 660 ? -14.195 -62.811 19.650 1.00 31.56 660 LEU A N 1
ATOM 5202 C CA . LEU A 1 660 ? -12.961 -62.053 19.368 1.00 31.56 660 LEU A CA 1
ATOM 5203 C C . LEU A 1 660 ? -12.702 -60.926 20.384 1.00 31.56 660 LEU A C 1
ATOM 5205 O O . LEU A 1 660 ? -11.581 -60.440 20.490 1.00 31.56 660 LEU A O 1
ATOM 5209 N N . LEU A 1 661 ? -13.717 -60.539 21.166 1.00 31.03 661 LEU A N 1
ATOM 5210 C CA . LEU A 1 661 ? -13.604 -59.549 22.240 1.00 31.03 661 LEU A CA 1
ATOM 5211 C C . LEU A 1 661 ? -13.301 -60.142 23.632 1.00 31.03 661 LEU A C 1
ATOM 5213 O O . LEU A 1 661 ? -13.104 -59.360 24.559 1.00 31.03 661 LEU A O 1
ATOM 5217 N N . HIS A 1 662 ? -13.235 -61.472 23.802 1.00 35.59 662 HIS A N 1
ATOM 5218 C CA . HIS A 1 662 ? -13.051 -62.106 25.124 1.00 35.59 662 HIS A CA 1
ATOM 5219 C C . HIS A 1 662 ? -11.866 -63.088 25.259 1.00 35.59 662 HIS A C 1
ATOM 5221 O O . HIS A 1 662 ? -11.708 -63.691 26.317 1.00 35.59 662 HIS A O 1
ATOM 5227 N N . GLY A 1 663 ? -10.983 -63.227 24.265 1.00 25.08 663 GLY A N 1
ATOM 5228 C CA . GLY A 1 663 ? -9.844 -64.157 24.334 1.00 25.08 663 GLY A CA 1
ATOM 5229 C C . GLY A 1 663 ? -8.469 -63.487 24.459 1.00 25.08 663 GLY A C 1
ATOM 5230 O O . GLY A 1 663 ? -7.906 -63.105 23.445 1.00 25.08 663 GLY A O 1
ATOM 5231 N N . ALA A 1 664 ? -7.943 -63.409 25.690 1.00 26.17 664 ALA A N 1
ATOM 5232 C CA . ALA A 1 664 ? -6.519 -63.333 26.091 1.00 26.17 664 ALA A CA 1
ATOM 5233 C C . ALA A 1 664 ? -5.631 -62.214 25.472 1.00 26.17 664 ALA A C 1
ATOM 5235 O O . ALA A 1 664 ? -5.130 -62.323 24.363 1.00 26.17 664 ALA A O 1
ATOM 5236 N N . ALA A 1 665 ? -5.463 -61.041 26.097 1.00 30.84 665 ALA A N 1
ATOM 5237 C CA . ALA A 1 665 ? -4.603 -60.724 27.255 1.00 30.84 665 ALA A CA 1
ATOM 5238 C C . ALA A 1 665 ? -3.077 -60.796 26.993 1.00 30.84 665 ALA A C 1
ATOM 5240 O O . ALA A 1 665 ? -2.514 -61.880 27.043 1.00 30.84 665 ALA A O 1
ATOM 5241 N N . LEU A 1 666 ? -2.416 -59.627 26.822 1.00 29.08 666 LEU A N 1
ATOM 5242 C CA . LEU A 1 666 ? -1.163 -59.217 27.511 1.00 29.08 666 LEU A CA 1
ATOM 5243 C C . LEU A 1 666 ? -0.700 -57.768 27.153 1.00 29.08 666 LEU A C 1
ATOM 5245 O O . LEU A 1 666 ? -0.163 -57.493 26.089 1.00 29.08 666 LEU A O 1
ATOM 5249 N N . ARG A 1 667 ? -0.953 -56.855 28.110 1.00 38.22 667 ARG A N 1
ATOM 5250 C CA . ARG A 1 667 ? -0.178 -55.690 28.627 1.00 38.22 667 ARG A CA 1
ATOM 5251 C C . ARG A 1 667 ? 0.603 -54.731 27.687 1.00 38.22 667 ARG A C 1
ATOM 5253 O O . ARG A 1 667 ? 1.744 -55.008 27.351 1.00 38.22 667 ARG A O 1
ATOM 5260 N N . SER A 1 668 ? 0.105 -53.489 27.519 1.00 32.72 668 SER A N 1
ATOM 5261 C CA . SER A 1 668 ? 0.901 -52.234 27.656 1.00 32.72 668 SER A CA 1
ATOM 5262 C C . SER A 1 668 ? 0.008 -50.957 27.730 1.00 32.72 668 SER A C 1
ATOM 5264 O O . SER A 1 668 ? -1.166 -51.015 27.353 1.00 32.72 668 SER A O 1
ATOM 5266 N N . PRO A 1 669 ? 0.498 -49.798 28.240 1.00 28.95 669 PRO A N 1
ATOM 5267 C CA . PRO A 1 669 ? -0.326 -48.638 28.640 1.00 28.95 669 PRO A CA 1
ATOM 5268 C C . PRO A 1 669 ? -0.837 -47.726 27.505 1.00 28.95 669 PRO A C 1
ATOM 5270 O O . PRO A 1 669 ? -1.324 -46.629 27.777 1.00 28.95 669 PRO A O 1
ATOM 5273 N N . SER A 1 670 ? -0.735 -48.126 26.238 1.00 31.86 670 SER A N 1
ATOM 5274 C CA . SER A 1 670 ? -1.008 -47.259 25.076 1.00 31.86 670 SER A CA 1
ATOM 5275 C C . SER A 1 670 ? -2.433 -47.370 24.504 1.00 31.86 670 SER A C 1
ATOM 5277 O O . SER A 1 670 ? -2.833 -46.558 23.672 1.00 31.86 670 SER A O 1
ATOM 5279 N N . ALA A 1 671 ? -3.263 -48.294 24.997 1.00 27.75 671 ALA A N 1
ATOM 5280 C CA . ALA A 1 671 ? -4.602 -48.558 24.448 1.00 27.75 671 ALA A CA 1
ATOM 5281 C C . ALA A 1 671 ? -5.743 -47.655 24.981 1.00 27.75 671 ALA A C 1
ATOM 5283 O O . ALA A 1 671 ? -6.903 -47.843 24.614 1.00 27.75 671 ALA A O 1
ATOM 5284 N N . LYS A 1 672 ? -5.455 -46.646 25.819 1.00 27.16 672 LYS A N 1
ATOM 5285 C CA . LYS A 1 672 ? -6.475 -45.704 26.344 1.00 27.16 672 LYS A CA 1
ATOM 5286 C C . LYS A 1 672 ? -6.780 -44.517 25.420 1.00 27.16 672 LYS A C 1
ATOM 5288 O O . LYS A 1 672 ? -7.729 -43.784 25.675 1.00 27.16 672 LYS A O 1
ATOM 5293 N N . VAL A 1 673 ? -6.009 -44.333 24.346 1.00 32.44 673 VAL A N 1
ATOM 5294 C CA . VAL A 1 673 ? -6.121 -43.155 23.464 1.00 32.44 673 VAL A CA 1
ATOM 5295 C C . VAL A 1 673 ? -7.076 -43.389 22.285 1.00 32.44 673 VAL A C 1
ATOM 5297 O O . VAL A 1 673 ? -7.698 -42.445 21.806 1.00 32.44 673 VAL A O 1
ATOM 5300 N N . PHE A 1 674 ? -7.281 -44.638 21.854 1.00 28.08 674 PHE A N 1
ATOM 5301 C CA . PHE A 1 674 ? -7.996 -44.918 20.601 1.00 28.08 674 PHE A CA 1
ATOM 5302 C C . PHE A 1 674 ? -9.515 -45.146 20.743 1.00 28.08 674 PHE A C 1
ATOM 5304 O O . PHE A 1 674 ? -10.231 -45.163 19.747 1.00 28.08 674 PHE A O 1
ATOM 5311 N N . LYS A 1 675 ? -10.051 -45.259 21.969 1.00 25.44 675 LYS A N 1
ATOM 5312 C CA . LYS A 1 675 ? -11.492 -45.504 22.211 1.00 25.44 675 LYS A CA 1
ATOM 5313 C C . LYS A 1 675 ? -12.355 -44.239 22.383 1.00 25.44 675 LYS A C 1
ATOM 5315 O O . LYS A 1 675 ? -13.550 -44.362 22.621 1.00 25.44 675 LYS A O 1
ATOM 5320 N N . THR A 1 676 ? -11.794 -43.036 22.225 1.00 28.53 676 THR A N 1
ATOM 5321 C CA . THR A 1 676 ? -12.505 -41.760 22.489 1.00 28.53 676 THR A CA 1
ATOM 5322 C C . THR A 1 676 ? -13.034 -41.058 21.225 1.00 28.53 676 THR A C 1
ATOM 5324 O O . THR A 1 676 ? -13.694 -40.030 21.334 1.00 28.53 676 THR A O 1
ATOM 5327 N N . ILE A 1 677 ? -12.773 -41.573 20.015 1.00 29.39 677 ILE A N 1
ATOM 5328 C CA . ILE A 1 677 ? -12.988 -40.793 18.776 1.00 29.39 677 ILE A CA 1
ATOM 5329 C C . ILE A 1 677 ? -14.293 -41.120 18.021 1.00 29.39 677 ILE A C 1
ATOM 5331 O O . ILE A 1 677 ? -14.727 -40.302 17.215 1.00 29.39 677 ILE A O 1
ATOM 5335 N N . VAL A 1 678 ? -15.003 -42.221 18.301 1.00 32.53 678 VAL A N 1
ATOM 5336 C CA . VAL A 1 678 ? -16.240 -42.546 17.555 1.00 32.53 678 VAL A CA 1
ATOM 5337 C C . VAL A 1 678 ? -17.334 -43.127 18.462 1.00 32.53 678 VAL A C 1
ATOM 5339 O O . VAL A 1 678 ? -17.448 -44.335 18.622 1.00 32.53 678 VAL A O 1
ATOM 5342 N N . SER A 1 679 ? -18.162 -42.260 19.055 1.00 24.88 679 SER A N 1
ATOM 5343 C CA . SER A 1 679 ? -19.547 -42.580 19.451 1.00 24.88 679 SER A CA 1
ATOM 5344 C C . SER A 1 679 ? -20.373 -41.286 19.601 1.00 24.88 679 SER A C 1
ATOM 5346 O O . SER A 1 679 ? -19.885 -40.350 20.239 1.00 24.88 679 SER A O 1
ATOM 5348 N N . PRO A 1 680 ? -21.601 -41.182 19.044 1.00 32.62 680 PRO A N 1
ATOM 5349 C CA . PRO A 1 680 ? -22.356 -39.926 19.020 1.00 32.62 680 PRO A CA 1
ATOM 5350 C C . PRO A 1 680 ? -23.191 -39.611 20.271 1.00 32.62 680 PRO A C 1
ATOM 5352 O O . PRO A 1 680 ? -23.777 -38.537 20.307 1.00 32.62 680 PRO A O 1
ATOM 5355 N N . ASN A 1 681 ? -23.287 -40.479 21.285 1.00 33.91 681 ASN A N 1
ATOM 5356 C CA . ASN A 1 681 ? -24.189 -40.252 22.426 1.00 33.91 681 ASN A CA 1
ATOM 5357 C C . ASN A 1 681 ? -23.664 -40.878 23.730 1.00 33.91 681 ASN A C 1
ATOM 5359 O O . ASN A 1 681 ? -23.972 -42.023 24.032 1.00 33.91 681 ASN A O 1
ATOM 5363 N N . SER A 1 682 ? -22.919 -40.109 24.529 1.00 26.89 682 SER A N 1
ATOM 5364 C CA . SER A 1 682 ? -22.854 -40.252 25.997 1.00 26.89 682 SER A CA 1
ATOM 5365 C C . SER A 1 682 ? -22.015 -39.116 26.586 1.00 26.89 682 SER A C 1
ATOM 5367 O O . SER A 1 682 ? -20.877 -38.898 26.169 1.00 26.89 682 SER A O 1
ATOM 5369 N N . GLY A 1 683 ? -22.581 -38.365 27.532 1.00 39.06 683 GLY A N 1
ATOM 5370 C CA . GLY A 1 683 ? -21.925 -37.226 28.169 1.00 39.06 683 GLY A CA 1
ATOM 5371 C C . GLY A 1 683 ? -20.689 -37.629 28.973 1.00 39.06 683 GLY A C 1
ATOM 5372 O O . GLY A 1 683 ? -20.772 -38.471 29.860 1.00 39.06 683 GLY A O 1
ATOM 5373 N N . PHE A 1 684 ? -19.560 -36.971 28.696 1.00 26.70 684 PHE A N 1
ATOM 5374 C CA . PHE A 1 684 ? -18.383 -36.992 29.559 1.00 26.70 684 PHE A CA 1
ATOM 5375 C C . PHE A 1 684 ? -18.191 -35.604 30.176 1.00 26.70 684 PHE A C 1
ATOM 5377 O O . PHE A 1 684 ? -17.772 -34.639 29.532 1.00 26.70 684 PHE A O 1
ATOM 5384 N N . THR A 1 685 ? -18.566 -35.498 31.445 1.00 31.52 685 THR A N 1
ATOM 5385 C CA . THR A 1 685 ? -18.358 -34.356 32.333 1.00 31.52 685 THR A CA 1
ATOM 5386 C C . THR A 1 685 ? -16.879 -34.288 32.717 1.00 31.52 685 THR A C 1
ATOM 5388 O O . THR A 1 685 ? -16.478 -34.739 33.782 1.00 31.52 685 THR A O 1
ATOM 5391 N N . VAL A 1 686 ? -16.042 -33.703 31.857 1.00 28.89 686 VAL A N 1
ATOM 5392 C CA . VAL A 1 686 ? -14.679 -33.290 32.229 1.00 28.89 686 VAL A CA 1
ATOM 5393 C C . VAL A 1 686 ? -14.577 -31.770 32.157 1.00 28.89 686 VAL A C 1
ATOM 5395 O O . VAL A 1 686 ? -14.669 -31.148 31.105 1.00 28.89 686 VAL A O 1
ATOM 5398 N N . THR A 1 687 ? -14.462 -31.205 33.361 1.00 29.22 687 THR A N 1
ATOM 5399 C CA . THR A 1 687 ? -14.016 -29.853 33.728 1.00 29.22 687 THR A CA 1
ATOM 5400 C C . THR A 1 687 ? -14.652 -28.667 32.991 1.00 29.22 687 THR A C 1
ATOM 5402 O O . THR A 1 687 ? -14.009 -27.871 32.308 1.00 29.22 687 THR A O 1
ATOM 5405 N N . LYS A 1 688 ? -15.910 -28.395 33.356 1.00 27.88 688 LYS A N 1
ATOM 5406 C CA . LYS A 1 688 ? -16.637 -27.117 33.176 1.00 27.88 688 LYS A CA 1
ATOM 5407 C C . LYS A 1 688 ? -15.932 -25.851 33.733 1.00 27.88 688 LYS A C 1
ATOM 5409 O O . LYS A 1 688 ? -16.518 -24.780 33.715 1.00 27.88 688 LYS A O 1
ATOM 5414 N N . ARG A 1 689 ? -14.681 -25.925 34.210 1.00 30.05 689 ARG A N 1
ATOM 5415 C CA . ARG A 1 689 ? -13.975 -24.844 34.931 1.00 30.05 689 ARG A CA 1
ATOM 5416 C C . ARG A 1 689 ? -12.847 -24.165 34.135 1.00 30.05 689 ARG A C 1
ATOM 5418 O O . ARG A 1 689 ? -12.272 -23.194 34.616 1.00 30.05 689 ARG A O 1
ATOM 5425 N N . TRP A 1 690 ? -12.526 -24.640 32.926 1.00 30.20 690 TRP A N 1
ATOM 5426 C CA . TRP A 1 690 ? -11.345 -24.175 32.176 1.00 30.20 690 TRP A CA 1
ATOM 5427 C C . TRP A 1 690 ? -11.607 -23.144 31.065 1.00 30.20 690 TRP A C 1
ATOM 5429 O O . TRP A 1 690 ? -10.676 -22.439 30.678 1.00 30.20 690 TRP A O 1
ATOM 5439 N N . LEU A 1 691 ? -12.842 -22.991 30.567 1.00 33.75 691 LEU A N 1
ATOM 5440 C CA . LEU A 1 691 ? -13.070 -22.257 29.306 1.00 33.75 691 LEU A CA 1
ATOM 5441 C C . LEU A 1 691 ? -14.111 -21.135 29.302 1.00 33.75 691 LEU A C 1
ATOM 5443 O O . LEU A 1 691 ? -14.283 -20.480 28.276 1.00 33.75 691 LEU A O 1
ATOM 5447 N N . GLY A 1 692 ? -14.683 -20.772 30.445 1.00 37.72 692 GLY A N 1
ATOM 5448 C CA . GLY A 1 692 ? -15.367 -19.488 30.548 1.00 37.72 692 GLY A CA 1
ATOM 5449 C C . GLY A 1 692 ? -16.467 -19.488 31.574 1.00 37.72 692 GLY A C 1
ATOM 5450 O O . GLY A 1 692 ? -17.556 -19.941 31.280 1.00 37.72 692 GLY A O 1
ATOM 5451 N N . GLU A 1 693 ? -16.184 -18.909 32.732 1.00 41.41 693 GLU A N 1
ATOM 5452 C CA . GLU A 1 693 ? -17.190 -18.361 33.632 1.00 41.41 693 GLU A CA 1
ATOM 5453 C C . GLU A 1 693 ? -16.470 -17.467 34.648 1.00 41.41 693 GLU A C 1
ATOM 5455 O O . GLU A 1 693 ? -15.390 -17.818 35.124 1.00 41.41 693 GLU A O 1
ATOM 5460 N N . ALA A 1 694 ? -17.052 -16.281 34.855 1.00 33.44 694 ALA A N 1
ATOM 5461 C CA . ALA A 1 694 ? -16.717 -15.177 35.765 1.00 33.44 694 ALA A CA 1
ATOM 5462 C C . ALA A 1 694 ? -16.634 -13.855 34.985 1.00 33.44 694 ALA A C 1
ATOM 5464 O O . ALA A 1 694 ? -15.560 -13.319 34.688 1.00 33.44 694 ALA A O 1
ATOM 5465 N N . LEU A 1 695 ? -17.804 -13.315 34.632 1.00 41.34 695 LEU A N 1
ATOM 5466 C CA . LEU A 1 695 ? -17.948 -11.866 34.539 1.00 41.34 695 LEU A CA 1
ATOM 5467 C C . LEU A 1 695 ? -17.562 -11.333 35.922 1.00 41.34 695 LEU A C 1
ATOM 5469 O O . LEU A 1 695 ? -18.196 -11.694 36.900 1.00 41.34 695 LEU A O 1
ATOM 5473 N N . GLY A 1 696 ? -16.453 -10.596 35.999 1.00 39.53 696 GLY A N 1
ATOM 5474 C CA . GLY A 1 696 ? -15.897 -10.142 37.269 1.00 39.53 696 GLY A CA 1
ATOM 5475 C C . GLY A 1 696 ? -16.892 -9.284 38.038 1.00 39.53 696 GLY A C 1
ATOM 5476 O O . GLY A 1 696 ? -17.094 -8.120 37.691 1.00 39.53 696 GLY A O 1
ATOM 5477 N N . GLU A 1 697 ? -17.472 -9.860 39.082 1.00 40.91 697 GLU A N 1
ATOM 5478 C CA . GLU A 1 697 ? -18.017 -9.124 40.213 1.00 40.91 697 GLU A CA 1
ATOM 5479 C C . GLU A 1 697 ? -16.843 -8.354 40.842 1.00 40.91 697 GLU A C 1
ATOM 5481 O O . GLU A 1 697 ? -15.849 -8.948 41.257 1.00 40.91 697 GLU A O 1
ATOM 5486 N N . GLY A 1 698 ? -16.882 -7.018 40.778 1.00 50.44 698 GLY A N 1
ATOM 5487 C CA . GLY A 1 698 ? -15.926 -6.146 41.477 1.00 50.44 698 GLY A CA 1
ATOM 5488 C C . GLY A 1 698 ? -15.058 -5.193 40.637 1.00 50.44 698 GLY A C 1
ATOM 5489 O O . GLY A 1 698 ? -14.322 -4.408 41.225 1.00 50.44 698 GLY A O 1
ATOM 5490 N N . GLN A 1 699 ? -15.114 -5.182 39.293 1.00 60.62 699 GLN A N 1
ATOM 5491 C CA . GLN A 1 699 ? -14.353 -4.198 38.485 1.00 60.62 699 GLN A CA 1
ATOM 5492 C C . GLN A 1 699 ? -15.224 -3.169 37.761 1.00 60.62 699 GLN A C 1
ATOM 5494 O O . GLN A 1 699 ? -16.139 -3.517 37.016 1.00 60.62 699 GLN A O 1
ATOM 5499 N N . SER A 1 700 ? -14.847 -1.889 37.874 1.00 69.50 700 SER A N 1
ATOM 5500 C CA . SER A 1 700 ? -15.435 -0.806 37.076 1.00 69.50 700 SER A CA 1
ATOM 5501 C C . SER A 1 700 ? -15.286 -1.069 35.571 1.00 69.50 700 SER A C 1
ATOM 5503 O O . SER A 1 700 ? -14.215 -1.442 35.076 1.00 69.50 700 SER A O 1
ATOM 5505 N N . ARG A 1 701 ? -16.362 -0.809 34.815 1.00 73.19 701 ARG A N 1
ATOM 5506 C CA . ARG A 1 701 ? -16.445 -0.983 33.353 1.00 73.19 701 ARG A CA 1
ATOM 5507 C C . ARG A 1 701 ? -15.325 -0.259 32.598 1.00 73.19 701 ARG A C 1
ATOM 5509 O O . ARG A 1 701 ? -14.890 -0.747 31.556 1.00 73.19 701 ARG A O 1
ATOM 5516 N N . SER A 1 702 ? -14.872 0.885 33.112 1.00 77.38 702 SER A N 1
ATOM 5517 C CA . SER A 1 702 ? -13.759 1.648 32.535 1.00 77.38 702 SER A CA 1
ATOM 5518 C C . SER A 1 702 ? -12.436 0.882 32.662 1.00 77.38 702 SER A C 1
ATOM 5520 O O . SER A 1 702 ? -11.760 0.644 31.663 1.00 77.38 702 SER A O 1
ATOM 5522 N N . SER A 1 703 ? -12.137 0.367 33.861 1.00 79.12 703 SER A N 1
ATOM 5523 C CA . SER A 1 703 ? -10.924 -0.417 34.146 1.00 79.12 703 SER A CA 1
ATOM 5524 C C . SER A 1 703 ? -10.816 -1.659 33.254 1.00 79.12 703 SER A C 1
ATOM 5526 O O . SER A 1 703 ? -9.773 -1.912 32.650 1.00 79.12 703 SER A O 1
ATOM 5528 N N . ARG A 1 704 ? -11.930 -2.383 33.070 1.00 83.69 704 ARG A N 1
ATOM 5529 C CA . ARG A 1 704 ? -11.981 -3.572 32.205 1.00 83.69 704 ARG A CA 1
ATOM 5530 C C . ARG A 1 704 ? -11.647 -3.254 30.744 1.00 83.69 704 ARG A C 1
ATOM 5532 O O . ARG A 1 704 ? -10.923 -4.009 30.099 1.00 83.69 704 ARG A O 1
ATOM 5539 N N . LYS A 1 705 ? -12.154 -2.134 30.219 1.00 88.75 705 LYS A N 1
ATOM 5540 C CA . LYS A 1 705 ? -11.866 -1.702 28.844 1.00 88.75 705 LYS A CA 1
ATOM 5541 C C . LYS A 1 705 ? -10.408 -1.291 28.665 1.00 88.75 705 LYS A C 1
ATOM 5543 O O . LYS A 1 705 ? -9.834 -1.638 27.641 1.00 88.75 705 LYS A O 1
ATOM 5548 N N . VAL A 1 706 ? -9.809 -0.611 29.645 1.00 90.75 706 VAL A N 1
ATOM 5549 C CA . VAL A 1 706 ? -8.388 -0.220 29.602 1.00 90.75 706 VAL A CA 1
ATOM 5550 C C . VAL A 1 706 ? -7.489 -1.452 29.497 1.00 90.75 706 VAL A C 1
ATOM 5552 O O . VAL A 1 706 ? -6.666 -1.527 28.589 1.00 90.75 706 VAL A O 1
ATOM 5555 N N . VAL A 1 707 ? -7.707 -2.458 30.354 1.00 90.44 707 VAL A N 1
ATOM 5556 C CA . VAL A 1 707 ? -6.976 -3.738 30.282 1.00 90.44 707 VAL A CA 1
ATOM 5557 C C . VAL A 1 707 ? -7.218 -4.431 28.935 1.00 90.44 707 VAL A C 1
ATOM 5559 O O . VAL A 1 707 ? -6.293 -4.969 28.335 1.00 90.44 707 VAL A O 1
ATOM 5562 N N . GLY A 1 708 ? -8.453 -4.382 28.427 1.00 92.00 708 GLY A N 1
ATOM 5563 C CA . GLY A 1 708 ? -8.807 -4.934 27.121 1.00 92.00 708 GLY A CA 1
ATOM 5564 C C . GLY A 1 708 ? -8.063 -4.283 25.951 1.00 92.00 708 GLY A C 1
ATOM 5565 O O . GLY A 1 708 ? -7.505 -4.999 25.126 1.00 92.00 708 GLY A O 1
ATOM 5566 N N . TYR A 1 709 ? -8.020 -2.949 25.883 1.00 93.69 709 TYR A N 1
ATOM 5567 C CA . TYR A 1 709 ? -7.310 -2.223 24.824 1.00 93.69 709 TYR A CA 1
ATOM 5568 C C . TYR A 1 709 ? -5.798 -2.423 24.889 1.00 93.69 709 TYR A C 1
ATOM 5570 O O . TYR A 1 709 ? -5.178 -2.590 23.845 1.00 93.69 709 TYR A O 1
ATOM 5578 N N . TRP A 1 710 ? -5.219 -2.475 26.089 1.00 95.31 710 TRP A N 1
ATOM 5579 C CA . TRP A 1 710 ? -3.805 -2.806 26.265 1.00 95.31 710 TRP A CA 1
ATOM 5580 C C . TRP A 1 710 ? -3.467 -4.189 25.683 1.00 95.31 710 TRP A C 1
ATOM 5582 O O . TRP A 1 710 ? -2.562 -4.297 24.860 1.00 95.31 710 TRP A O 1
ATOM 5592 N N . LEU A 1 711 ? -4.248 -5.227 26.011 1.00 94.81 711 LEU A N 1
ATOM 5593 C CA . LEU A 1 711 ? -4.042 -6.576 25.464 1.00 94.81 711 LEU A CA 1
ATOM 5594 C C . LEU A 1 711 ? -4.257 -6.648 23.945 1.00 94.81 711 LEU A C 1
ATOM 5596 O O . LEU A 1 711 ? -3.544 -7.382 23.265 1.00 94.81 711 LEU A O 1
ATOM 5600 N N . LEU A 1 712 ? -5.211 -5.886 23.397 1.00 95.50 712 LEU A N 1
ATOM 5601 C CA . LEU A 1 712 ? -5.375 -5.760 21.943 1.00 95.50 712 LEU A CA 1
ATOM 5602 C C . LEU A 1 712 ? -4.179 -5.047 21.295 1.00 95.50 712 LEU A C 1
ATOM 5604 O O . LEU A 1 712 ? -3.767 -5.440 20.207 1.00 95.50 712 LEU A O 1
ATOM 5608 N N . GLY A 1 713 ? -3.589 -4.060 21.975 1.00 95.50 713 GLY A N 1
ATOM 5609 C CA . GLY A 1 713 ? -2.325 -3.440 21.579 1.00 95.50 713 GLY A CA 1
ATOM 5610 C C . GLY A 1 713 ? -1.188 -4.460 21.520 1.00 95.50 713 GLY A C 1
ATOM 5611 O O . GLY A 1 713 ? -0.535 -4.580 20.487 1.00 95.50 713 GLY A O 1
ATOM 5612 N N . CYS A 1 714 ? -1.018 -5.280 22.565 1.00 96.06 714 CYS A N 1
ATOM 5613 C CA . CYS A 1 714 ? -0.042 -6.376 22.567 1.00 96.06 714 CYS A CA 1
ATOM 5614 C C . CYS A 1 714 ? -0.299 -7.384 21.434 1.00 96.06 714 CYS A C 1
ATOM 5616 O O . CYS A 1 714 ? 0.644 -7.803 20.768 1.00 96.06 714 CYS A O 1
ATOM 5618 N N . ALA A 1 715 ? -1.562 -7.742 21.165 1.00 96.75 715 ALA A N 1
ATOM 5619 C CA . ALA A 1 715 ? -1.913 -8.597 20.029 1.00 96.75 715 ALA A CA 1
ATOM 5620 C C . ALA A 1 715 ? -1.496 -7.962 18.690 1.00 96.75 715 ALA A C 1
ATOM 5622 O O . ALA A 1 715 ? -0.910 -8.641 17.851 1.00 96.75 715 ALA A O 1
ATOM 5623 N N . GLY A 1 716 ? -1.741 -6.661 18.503 1.00 95.88 716 GLY A N 1
ATOM 5624 C CA . GLY A 1 716 ? -1.302 -5.913 17.321 1.00 95.88 716 GLY A CA 1
ATOM 5625 C C . GLY A 1 716 ? 0.221 -5.887 17.159 1.00 95.88 716 GLY A C 1
ATOM 5626 O O . GLY A 1 716 ? 0.725 -6.072 16.055 1.00 95.88 716 GLY A O 1
ATOM 5627 N N . MET A 1 717 ? 0.971 -5.751 18.255 1.00 96.25 717 MET A N 1
ATOM 5628 C CA . MET A 1 717 ? 2.434 -5.826 18.197 1.00 96.25 717 MET A CA 1
ATOM 5629 C C . MET A 1 717 ? 2.925 -7.231 17.818 1.00 96.25 717 MET A C 1
ATOM 5631 O O . MET A 1 717 ? 3.820 -7.339 16.982 1.00 96.25 717 MET A O 1
ATOM 5635 N N . VAL A 1 718 ? 2.328 -8.301 18.364 1.00 96.44 718 VAL A N 1
ATOM 5636 C CA . VAL A 1 718 ? 2.651 -9.692 17.977 1.00 96.44 718 VAL A CA 1
ATOM 5637 C C . VAL A 1 718 ? 2.309 -9.947 16.506 1.00 96.44 718 VAL A C 1
ATOM 5639 O O . VAL A 1 718 ? 3.094 -10.580 15.808 1.00 96.44 718 VAL A O 1
ATOM 5642 N N . TYR A 1 719 ? 1.192 -9.411 16.005 1.00 96.31 719 TYR A N 1
ATOM 5643 C CA . TYR A 1 719 ? 0.867 -9.447 14.575 1.00 96.31 719 TYR A CA 1
ATOM 5644 C C . TYR A 1 719 ? 1.992 -8.821 13.736 1.00 96.31 719 TYR A C 1
ATOM 5646 O O . TYR A 1 719 ? 2.466 -9.439 12.784 1.00 96.31 719 TYR A O 1
ATOM 5654 N N . GLY A 1 720 ? 2.463 -7.629 14.121 1.00 94.31 720 GLY A N 1
ATOM 5655 C CA . GLY A 1 720 ? 3.594 -6.966 13.466 1.00 94.31 720 GLY A CA 1
ATOM 5656 C C . GLY A 1 720 ? 4.886 -7.786 13.529 1.00 94.31 720 GLY A C 1
ATOM 5657 O O . GLY A 1 720 ? 5.592 -7.884 12.531 1.00 94.31 720 GLY A O 1
ATOM 5658 N N . ALA A 1 721 ? 5.159 -8.448 14.659 1.00 94.19 721 ALA A N 1
ATOM 5659 C CA . ALA A 1 721 ? 6.319 -9.326 14.815 1.00 94.19 721 ALA A CA 1
ATOM 5660 C C . ALA A 1 721 ? 6.275 -10.519 13.854 1.00 94.19 721 ALA A C 1
ATOM 5662 O O . ALA A 1 721 ? 7.294 -10.853 13.259 1.00 94.19 721 ALA A O 1
ATOM 5663 N N . VAL A 1 722 ? 5.103 -11.142 13.687 1.00 94.00 722 VAL A N 1
ATOM 5664 C CA . VAL A 1 722 ? 4.907 -12.264 12.757 1.00 94.00 722 VAL A CA 1
ATOM 5665 C C . VAL A 1 722 ? 5.085 -11.811 11.309 1.00 94.00 722 VAL A C 1
ATOM 5667 O O . VAL A 1 722 ? 5.720 -12.526 10.541 1.00 94.00 722 VAL A O 1
ATOM 5670 N N . ALA A 1 723 ? 4.572 -10.636 10.932 1.00 91.62 723 ALA A N 1
ATOM 5671 C CA . ALA A 1 723 ? 4.772 -10.082 9.591 1.00 91.62 723 ALA A CA 1
ATOM 5672 C C . ALA A 1 723 ? 6.259 -9.793 9.321 1.00 91.62 723 ALA A C 1
ATOM 5674 O O . ALA A 1 723 ? 6.813 -10.269 8.334 1.00 91.62 723 ALA A O 1
ATOM 5675 N N . LEU A 1 724 ? 6.920 -9.087 10.244 1.00 90.12 724 LEU A N 1
ATOM 5676 C CA . LEU A 1 724 ? 8.338 -8.746 10.152 1.00 90.12 724 LEU A CA 1
ATOM 5677 C C . LEU A 1 724 ? 9.229 -9.995 10.127 1.00 90.12 724 LEU A C 1
ATOM 5679 O O . LEU A 1 724 ? 10.096 -10.096 9.272 1.00 90.12 724 LEU A O 1
ATOM 5683 N N . GLY A 1 725 ? 8.968 -10.971 11.001 1.00 88.56 725 GLY A N 1
ATOM 5684 C CA . GLY A 1 725 ? 9.699 -12.240 11.035 1.00 88.56 725 GLY A CA 1
ATOM 5685 C C . GLY A 1 725 ? 9.490 -13.088 9.779 1.00 88.56 725 GLY A C 1
ATOM 5686 O O . GLY A 1 725 ? 10.412 -13.772 9.344 1.00 88.56 725 GLY A O 1
ATOM 5687 N N . GLY A 1 726 ? 8.308 -13.004 9.155 1.00 87.50 726 GLY A N 1
ATOM 5688 C CA . GLY A 1 726 ? 8.056 -13.579 7.833 1.00 87.50 726 GLY A CA 1
ATOM 5689 C C . GLY A 1 726 ? 8.976 -12.987 6.770 1.00 87.50 726 GLY A C 1
ATOM 5690 O O . GLY A 1 726 ? 9.636 -13.736 6.057 1.00 87.50 726 GLY A O 1
ATOM 5691 N N . VAL A 1 727 ? 9.097 -11.655 6.721 1.00 88.00 727 VAL A N 1
ATOM 5692 C CA . VAL A 1 727 ? 10.034 -10.982 5.805 1.00 88.00 727 VAL A CA 1
ATOM 5693 C C . VAL A 1 727 ? 11.476 -11.381 6.121 1.00 88.00 727 VAL A C 1
ATOM 5695 O O . VAL A 1 727 ? 12.161 -11.832 5.216 1.00 88.00 727 VAL A O 1
ATOM 5698 N N . THR A 1 728 ? 11.906 -11.328 7.387 1.00 86.94 728 THR A N 1
ATOM 5699 C CA . THR A 1 728 ? 13.255 -11.739 7.830 1.00 86.94 728 THR A CA 1
ATOM 5700 C C . THR A 1 728 ? 13.609 -13.169 7.396 1.00 86.94 728 THR A C 1
ATOM 5702 O O . THR A 1 728 ? 14.756 -13.450 7.055 1.00 86.94 728 THR A O 1
ATOM 5705 N N . ARG A 1 729 ? 12.641 -14.096 7.378 1.00 85.75 729 ARG A N 1
ATOM 5706 C CA . ARG A 1 729 ? 12.858 -15.460 6.867 1.00 85.75 729 ARG A CA 1
ATOM 5707 C C . ARG A 1 729 ? 12.924 -15.508 5.341 1.00 85.75 729 ARG A C 1
ATOM 5709 O O . ARG A 1 729 ? 13.781 -16.213 4.814 1.00 85.75 729 ARG A O 1
ATOM 5716 N N . LEU A 1 730 ? 12.016 -14.817 4.655 1.00 83.94 730 LEU A N 1
ATOM 5717 C CA . LEU A 1 730 ? 11.921 -14.813 3.190 1.00 83.94 730 LEU A CA 1
ATOM 5718 C C . LEU A 1 730 ? 13.101 -14.092 2.524 1.00 83.94 730 LEU A C 1
ATOM 5720 O O . LEU A 1 730 ? 13.480 -14.457 1.422 1.00 83.94 730 LEU A O 1
ATOM 5724 N N . THR A 1 731 ? 13.699 -13.106 3.195 1.00 82.50 731 THR A N 1
ATOM 5725 C CA . THR A 1 731 ? 14.944 -12.442 2.774 1.00 82.50 731 THR A CA 1
ATOM 5726 C C . THR A 1 731 ? 16.195 -13.146 3.299 1.00 82.50 731 THR A C 1
ATOM 5728 O O . THR A 1 731 ? 17.282 -12.582 3.227 1.00 82.50 731 THR A O 1
ATOM 5731 N N . GLU A 1 732 ? 16.038 -14.324 3.914 1.00 80.44 732 GLU A N 1
ATOM 5732 C CA . GLU A 1 732 ? 17.115 -15.110 4.526 1.00 80.44 732 GLU A CA 1
ATOM 5733 C C . GLU A 1 732 ? 18.021 -14.299 5.459 1.00 80.44 732 GLU A C 1
ATOM 5735 O O . GLU A 1 732 ? 19.223 -14.519 5.525 1.00 80.44 732 GLU A O 1
ATOM 5740 N N . SER A 1 733 ? 17.466 -13.328 6.177 1.00 82.88 733 SER A N 1
ATOM 5741 C CA . SER A 1 733 ? 18.257 -12.424 7.005 1.00 82.88 733 SER A CA 1
ATOM 5742 C C . SER A 1 733 ? 18.353 -12.879 8.459 1.00 82.88 733 SER A C 1
ATOM 5744 O O . SER A 1 733 ? 19.021 -12.239 9.252 1.00 82.88 733 SER A O 1
ATOM 5746 N N . GLY A 1 734 ? 17.664 -13.958 8.842 1.00 76.75 734 GLY A N 1
ATOM 5747 C CA . GLY A 1 734 ? 17.493 -14.376 10.239 1.00 76.75 734 GLY A CA 1
ATOM 5748 C C . GLY A 1 734 ? 18.728 -14.950 10.945 1.00 76.75 734 GLY A C 1
ATOM 5749 O O . GLY A 1 734 ? 18.591 -15.391 12.084 1.00 76.75 734 GLY A O 1
ATOM 5750 N N . LEU A 1 735 ? 19.882 -15.001 10.280 1.00 81.62 735 LEU A N 1
ATOM 5751 C CA . LEU A 1 735 ? 21.156 -15.502 10.809 1.00 81.62 735 LEU A CA 1
ATOM 5752 C C . LEU A 1 735 ? 22.300 -14.461 10.684 1.00 81.62 735 LEU A C 1
ATOM 5754 O O . LEU A 1 735 ? 23.427 -14.718 11.105 1.00 81.62 735 LEU A O 1
ATOM 5758 N N . SER A 1 736 ? 21.990 -13.253 10.198 1.00 84.50 736 SER A N 1
ATOM 5759 C CA . SER A 1 736 ? 22.937 -12.152 9.972 1.00 84.50 736 SER A CA 1
ATOM 5760 C C . SER A 1 736 ? 23.528 -11.542 11.252 1.00 84.50 736 SER A C 1
ATOM 5762 O O . SER A 1 736 ? 24.642 -11.017 11.244 1.00 84.50 736 SER A O 1
ATOM 5764 N N . MET A 1 737 ? 22.802 -11.609 12.371 1.00 84.06 737 MET A N 1
ATOM 5765 C CA . MET A 1 737 ? 23.201 -11.047 13.658 1.00 84.06 737 MET A CA 1
ATOM 5766 C C . MET A 1 737 ? 23.707 -12.142 14.600 1.00 84.06 737 MET A C 1
ATOM 5768 O O . MET A 1 737 ? 22.973 -12.744 15.390 1.00 84.06 737 MET A O 1
ATOM 5772 N N . VAL A 1 738 ? 25.014 -12.347 14.557 1.00 77.00 738 VAL A N 1
ATOM 5773 C CA . VAL A 1 738 ? 25.717 -13.418 15.269 1.00 77.00 738 VAL A CA 1
ATOM 5774 C C . VAL A 1 738 ? 25.707 -13.249 16.797 1.00 77.00 738 VAL A C 1
ATOM 5776 O O . VAL A 1 738 ? 25.662 -14.231 17.540 1.00 77.00 738 VAL A O 1
ATOM 5779 N N . ASN A 1 739 ? 25.769 -12.008 17.288 1.00 72.12 739 ASN A N 1
ATOM 5780 C CA . ASN A 1 739 ? 25.936 -11.722 18.714 1.00 72.12 739 ASN A CA 1
ATOM 5781 C C . ASN A 1 739 ? 24.624 -11.843 19.507 1.00 72.12 739 ASN A C 1
ATOM 5783 O O . ASN A 1 739 ? 23.552 -11.430 19.053 1.00 72.12 739 ASN A O 1
ATOM 5787 N N . TRP A 1 740 ? 24.731 -12.348 20.741 1.00 64.94 740 TRP A N 1
ATOM 5788 C CA . TRP A 1 740 ? 23.586 -12.705 21.593 1.00 64.94 740 TRP A CA 1
ATOM 5789 C C . TRP A 1 740 ? 23.384 -11.844 22.836 1.00 64.94 740 TRP A C 1
ATOM 5791 O O . TRP A 1 740 ? 22.438 -12.089 23.586 1.00 64.94 740 TRP A O 1
ATOM 5801 N N . ASP A 1 741 ? 24.229 -10.843 23.076 1.00 66.44 741 ASP A N 1
ATOM 5802 C CA . ASP A 1 741 ? 24.176 -10.091 24.331 1.00 66.44 741 ASP A CA 1
ATOM 5803 C C . ASP A 1 741 ? 22.809 -9.431 24.534 1.00 66.44 741 ASP A C 1
ATOM 5805 O O . ASP A 1 741 ? 22.327 -8.697 23.672 1.00 66.44 741 ASP A O 1
ATOM 5809 N N . LEU A 1 742 ? 22.189 -9.640 25.696 1.00 62.47 742 LEU A N 1
ATOM 5810 C CA . LEU A 1 742 ? 20.833 -9.158 25.975 1.00 62.47 742 LEU A CA 1
ATOM 5811 C C . LEU A 1 742 ? 20.729 -7.620 25.947 1.00 62.47 742 LEU A C 1
ATOM 5813 O O . LEU A 1 742 ? 19.735 -7.080 25.463 1.00 62.47 742 LEU A O 1
ATOM 5817 N N . PHE A 1 743 ? 21.769 -6.923 26.420 1.00 60.59 743 PHE A N 1
ATOM 5818 C CA . PHE A 1 743 ? 21.788 -5.459 26.550 1.00 60.59 743 PHE A CA 1
ATOM 5819 C C . PHE A 1 743 ? 22.771 -4.764 25.597 1.00 60.59 743 PHE A C 1
ATOM 5821 O O . PHE A 1 743 ? 22.444 -3.714 25.048 1.00 60.59 743 PHE A O 1
ATOM 5828 N N . ARG A 1 744 ? 23.951 -5.348 25.343 1.00 60.22 744 ARG A N 1
ATOM 5829 C CA . ARG A 1 744 ? 25.012 -4.716 24.531 1.00 60.22 744 ARG A CA 1
ATOM 5830 C C . ARG A 1 744 ? 24.612 -4.542 23.061 1.00 60.22 744 ARG A C 1
ATOM 5832 O O . ARG A 1 744 ? 24.931 -3.528 22.456 1.00 60.22 744 ARG A O 1
ATOM 5839 N N . THR A 1 745 ? 23.831 -5.483 22.529 1.00 61.84 745 THR A N 1
ATOM 5840 C CA . THR A 1 745 ? 23.332 -5.481 21.141 1.00 61.84 745 THR A CA 1
ATOM 5841 C C . THR A 1 745 ? 22.134 -4.559 20.891 1.00 61.84 745 THR A C 1
ATOM 5843 O O . THR A 1 745 ? 21.611 -4.527 19.781 1.00 61.84 745 THR A O 1
ATOM 5846 N N . MET A 1 746 ? 21.640 -3.823 21.899 1.00 63.00 746 MET A N 1
ATOM 5847 C CA . MET A 1 746 ? 20.525 -2.887 21.685 1.00 63.00 746 MET A CA 1
ATOM 5848 C C . MET A 1 746 ? 20.918 -1.692 20.813 1.00 63.00 746 MET A C 1
ATOM 5850 O O . MET A 1 746 ? 20.045 -1.109 20.176 1.00 63.00 746 MET A O 1
ATOM 5854 N N . LYS A 1 747 ? 22.200 -1.319 20.773 1.00 77.25 747 LYS A N 1
ATOM 5855 C CA . LYS A 1 747 ? 22.678 -0.195 19.963 1.00 77.25 747 LYS A CA 1
ATOM 5856 C C . LYS A 1 747 ? 23.074 -0.693 18.565 1.00 77.25 747 LYS A C 1
ATOM 5858 O O . LYS A 1 747 ? 23.907 -1.596 18.496 1.00 77.25 747 LYS A O 1
ATOM 5863 N N . PRO A 1 748 ? 22.500 -0.144 17.478 1.00 83.44 748 PRO A N 1
ATOM 5864 C CA . PRO A 1 748 ? 22.927 -0.490 16.129 1.00 83.44 748 PRO A CA 1
ATOM 5865 C C . PRO A 1 748 ? 24.294 0.143 15.807 1.00 83.44 748 PRO A C 1
ATOM 5867 O O . PRO A 1 748 ? 24.654 1.136 16.447 1.00 83.44 748 PRO A O 1
ATOM 5870 N N . PRO A 1 749 ? 25.050 -0.387 14.827 1.00 84.56 749 PRO A N 1
ATOM 5871 C CA . PRO A 1 749 ? 26.293 0.228 14.368 1.00 84.56 749 PRO A CA 1
ATOM 5872 C C . PRO A 1 749 ? 26.011 1.628 13.802 1.00 84.56 749 PRO A C 1
ATOM 5874 O O . PRO A 1 749 ? 25.168 1.789 12.915 1.00 84.56 749 PRO A O 1
ATOM 5877 N N . LEU A 1 750 ? 26.685 2.651 14.336 1.00 83.75 750 LEU A N 1
ATOM 5878 C CA . LEU A 1 750 ? 26.466 4.052 13.945 1.00 83.75 750 LEU A CA 1
ATOM 5879 C C . LEU A 1 750 ? 27.568 4.571 13.020 1.00 83.75 750 LEU A C 1
ATOM 5881 O O . LEU A 1 750 ? 27.282 5.379 12.138 1.00 83.75 750 LEU A O 1
ATOM 5885 N N . SER A 1 751 ? 28.812 4.115 13.203 1.00 88.19 751 SER A N 1
ATOM 5886 C CA . SER A 1 751 ? 29.942 4.510 12.362 1.00 88.19 751 SER A CA 1
ATOM 5887 C C . SER A 1 751 ? 30.233 3.477 11.273 1.00 88.19 751 SER A C 1
ATOM 5889 O O . SER A 1 751 ? 29.916 2.295 11.404 1.00 88.19 751 SER A O 1
ATOM 5891 N N . GLN A 1 752 ? 30.868 3.917 10.187 1.00 86.56 752 GLN A N 1
ATOM 5892 C CA . GLN A 1 752 ? 31.296 3.037 9.097 1.00 86.56 752 GLN A CA 1
ATOM 5893 C C . GLN A 1 752 ? 32.267 1.943 9.588 1.00 86.56 752 GLN A C 1
ATOM 5895 O O . GLN A 1 752 ? 32.120 0.782 9.219 1.00 86.56 752 GLN A O 1
ATOM 5900 N N . LYS A 1 753 ? 33.164 2.288 10.522 1.00 87.94 753 LYS A N 1
ATOM 5901 C CA . LYS A 1 753 ? 34.089 1.346 11.166 1.00 87.94 753 LYS A CA 1
ATOM 5902 C C . LYS A 1 753 ? 33.364 0.258 11.971 1.00 87.94 753 LYS A C 1
ATOM 5904 O O . LYS A 1 753 ? 33.793 -0.892 11.969 1.00 87.94 753 LYS A O 1
ATOM 5909 N N . ASP A 1 754 ? 32.266 0.601 12.650 1.00 85.56 754 ASP A N 1
ATOM 5910 C CA . ASP A 1 754 ? 31.469 -0.384 13.398 1.00 85.56 754 ASP A CA 1
ATOM 5911 C C . ASP A 1 754 ? 30.773 -1.372 12.450 1.00 85.56 754 ASP A C 1
ATOM 5913 O O . ASP A 1 754 ? 30.692 -2.566 12.741 1.00 85.56 754 ASP A O 1
ATOM 5917 N N . TRP A 1 755 ? 30.293 -0.882 11.300 1.00 88.69 755 TRP A N 1
ATOM 5918 C CA . TRP A 1 755 ? 29.697 -1.721 10.258 1.00 88.69 755 TRP A CA 1
ATOM 5919 C C . TRP A 1 755 ? 30.700 -2.707 9.665 1.00 88.69 755 TRP A C 1
ATOM 5921 O O . TRP A 1 755 ? 30.363 -3.875 9.484 1.00 88.69 755 TRP A O 1
ATOM 5931 N N . GLU A 1 756 ? 31.924 -2.257 9.401 1.00 90.12 756 GLU A N 1
ATOM 5932 C CA . GLU A 1 756 ? 33.007 -3.110 8.907 1.00 90.12 756 GLU A CA 1
ATOM 5933 C C . GLU A 1 756 ? 33.377 -4.194 9.926 1.00 90.12 756 GLU A C 1
ATOM 5935 O O . GLU A 1 756 ? 33.491 -5.359 9.560 1.00 90.12 756 GLU A O 1
ATOM 5940 N N . GLN A 1 757 ? 33.465 -3.862 11.218 1.00 88.00 757 GLN A N 1
ATOM 5941 C CA . GLN A 1 757 ? 33.757 -4.849 12.268 1.00 88.00 757 GLN A CA 1
ATOM 5942 C C . GLN A 1 757 ? 32.684 -5.936 12.399 1.00 88.00 757 GLN A C 1
ATOM 5944 O O . GLN A 1 757 ? 33.009 -7.109 12.600 1.00 88.00 757 GLN A O 1
ATOM 5949 N N . GLU A 1 758 ? 31.404 -5.566 12.326 1.00 87.50 758 GLU A N 1
ATOM 5950 C CA . GLU A 1 758 ? 30.317 -6.548 12.398 1.00 87.50 758 GLU A CA 1
ATOM 5951 C C . GLU A 1 758 ? 30.248 -7.389 11.115 1.00 87.50 758 GLU A C 1
ATOM 5953 O O . GLU A 1 758 ? 29.971 -8.588 11.181 1.00 87.50 758 GLU A O 1
ATOM 5958 N N . PHE A 1 759 ? 30.578 -6.797 9.964 1.00 89.88 759 PHE A N 1
ATOM 5959 C CA . PHE A 1 759 ? 30.672 -7.522 8.702 1.00 89.88 759 PHE A CA 1
ATOM 5960 C C . PHE A 1 759 ? 31.821 -8.539 8.712 1.00 89.88 759 PHE A C 1
ATOM 5962 O O . PHE A 1 759 ? 31.603 -9.703 8.385 1.00 89.88 759 PHE A O 1
ATOM 5969 N N . GLU A 1 760 ? 33.009 -8.156 9.188 1.00 88.69 760 GLU A N 1
ATOM 5970 C CA . GLU A 1 760 ? 34.144 -9.074 9.369 1.00 88.69 760 GLU A CA 1
ATOM 5971 C C . GLU A 1 760 ? 33.808 -10.237 10.306 1.00 88.69 760 GLU A C 1
ATOM 5973 O O . GLU A 1 760 ? 34.216 -11.377 10.082 1.00 88.69 760 GLU A O 1
ATOM 5978 N N . ARG A 1 761 ? 32.993 -9.992 11.336 1.00 84.75 761 ARG A N 1
ATOM 5979 C CA . ARG A 1 761 ? 32.491 -11.062 12.204 1.00 84.75 761 ARG A CA 1
ATOM 5980 C C . ARG A 1 761 ? 31.550 -12.002 11.463 1.00 84.75 761 ARG A C 1
ATOM 5982 O O . ARG A 1 761 ? 31.655 -13.213 11.631 1.00 84.75 761 ARG A O 1
ATOM 5989 N N . TYR A 1 762 ? 30.643 -11.467 10.649 1.00 86.12 762 TYR A N 1
ATOM 5990 C CA . TYR A 1 762 ? 29.712 -12.264 9.851 1.00 86.12 762 TYR A CA 1
ATOM 5991 C C . TYR A 1 762 ? 30.437 -13.150 8.823 1.00 86.12 762 TYR A C 1
ATOM 5993 O O . TYR A 1 762 ? 30.063 -14.312 8.659 1.00 86.12 762 TYR A O 1
ATOM 6001 N N . LYS A 1 763 ? 31.544 -12.673 8.230 1.00 85.88 763 LYS A N 1
ATOM 6002 C CA . LYS A 1 763 ? 32.394 -13.455 7.306 1.00 85.88 763 LYS A CA 1
ATOM 6003 C C . LYS A 1 763 ? 32.931 -14.763 7.900 1.00 85.88 763 LYS A C 1
ATOM 6005 O O . LYS A 1 763 ? 33.228 -15.703 7.163 1.00 85.88 763 LYS A O 1
ATOM 6010 N N . GLN A 1 764 ? 33.035 -14.855 9.226 1.00 84.00 764 GLN A N 1
ATOM 6011 C CA . GLN A 1 764 ? 33.516 -16.058 9.913 1.00 84.00 764 GLN A CA 1
ATOM 6012 C C . GLN A 1 764 ? 32.500 -17.213 9.884 1.00 84.00 764 GLN A C 1
ATOM 6014 O O . GLN A 1 764 ? 32.880 -18.363 10.121 1.00 84.00 764 GLN A O 1
ATOM 6019 N N . TYR A 1 765 ? 31.226 -16.942 9.579 1.00 81.12 765 TYR A N 1
ATOM 6020 C CA . TYR A 1 765 ? 30.146 -17.925 9.668 1.00 81.12 765 TYR A CA 1
ATOM 6021 C C . TYR A 1 765 ? 29.860 -18.639 8.337 1.00 81.12 765 TYR A C 1
ATOM 6023 O O . TYR A 1 765 ? 30.058 -18.066 7.263 1.00 81.12 765 TYR A O 1
ATOM 6031 N N . PRO A 1 766 ? 29.358 -19.892 8.379 1.00 75.50 766 PRO A N 1
ATOM 6032 C CA . PRO A 1 766 ? 29.084 -20.678 7.173 1.00 75.50 766 PRO A CA 1
ATOM 6033 C C . PRO A 1 766 ? 28.076 -20.031 6.217 1.00 75.50 766 PRO A C 1
ATOM 6035 O O . PRO A 1 766 ? 28.166 -20.238 5.014 1.00 75.50 766 PRO A O 1
ATOM 6038 N N . GLU A 1 767 ? 27.125 -19.246 6.731 1.00 75.88 767 GLU A N 1
ATOM 6039 C CA . GLU A 1 767 ? 26.103 -18.588 5.910 1.00 75.88 767 GLU A CA 1
ATOM 6040 C C . GLU A 1 767 ? 26.701 -17.588 4.919 1.00 75.88 767 GLU A C 1
ATOM 6042 O O . GLU A 1 767 ? 26.325 -17.595 3.747 1.00 75.88 767 GLU A O 1
ATOM 6047 N N . TYR A 1 768 ? 27.682 -16.791 5.355 1.00 81.75 768 TYR A N 1
ATOM 6048 C CA . TYR A 1 768 ? 28.428 -15.915 4.456 1.00 81.75 768 TYR A CA 1
ATOM 6049 C C . TYR A 1 768 ? 29.137 -16.727 3.371 1.00 81.75 768 TYR A C 1
ATOM 6051 O O . TYR A 1 768 ? 29.024 -16.406 2.196 1.00 81.75 768 TYR A O 1
ATOM 6059 N N . LYS A 1 769 ? 29.820 -17.815 3.750 1.00 78.75 769 LYS A N 1
ATOM 6060 C CA . LYS A 1 769 ? 30.550 -18.674 2.802 1.00 78.75 769 LYS A CA 1
ATOM 6061 C C . LYS A 1 769 ? 29.627 -19.308 1.758 1.00 78.75 769 LYS A C 1
ATOM 6063 O O . LYS A 1 769 ? 30.026 -19.455 0.610 1.00 78.75 769 LYS A O 1
ATOM 6068 N N . PHE A 1 770 ? 28.405 -19.665 2.152 1.00 75.31 770 PHE A N 1
ATOM 6069 C CA . PHE A 1 770 ? 27.403 -20.218 1.244 1.00 75.31 770 PHE A CA 1
ATOM 6070 C C . PHE A 1 770 ? 26.859 -19.154 0.279 1.00 75.31 770 PHE A C 1
ATOM 6072 O O . PHE A 1 770 ? 26.839 -19.382 -0.929 1.00 75.31 770 PHE A O 1
ATOM 6079 N N . LYS A 1 771 ? 26.471 -17.976 0.788 1.00 74.06 771 LYS A N 1
ATOM 6080 C CA . LYS A 1 771 ? 25.935 -16.876 -0.036 1.00 74.06 771 LYS A CA 1
ATOM 6081 C C . LYS A 1 771 ? 26.986 -16.264 -0.966 1.00 74.06 771 LYS A C 1
ATOM 6083 O O . LYS A 1 771 ? 26.675 -15.979 -2.114 1.00 74.06 771 LYS A O 1
ATOM 6088 N N . SER A 1 772 ? 28.230 -16.155 -0.506 1.00 77.56 772 SER A N 1
ATOM 6089 C CA . SER A 1 772 ? 29.354 -15.600 -1.271 1.00 77.56 772 SER A CA 1
ATOM 6090 C C . SER A 1 772 ? 30.059 -16.624 -2.174 1.00 77.56 772 SER A C 1
ATOM 6092 O O . SER A 1 772 ? 31.169 -16.376 -2.634 1.00 77.56 772 SER A O 1
ATOM 6094 N N . SER A 1 773 ? 29.458 -17.799 -2.408 1.00 64.50 773 SER A N 1
ATOM 6095 C CA . SER A 1 773 ? 30.041 -18.843 -3.266 1.00 64.50 773 SER A CA 1
ATOM 6096 C C . SER A 1 773 ? 30.000 -18.505 -4.764 1.00 64.50 773 SER A C 1
ATOM 6098 O O . SER A 1 773 ? 30.793 -19.054 -5.526 1.00 64.50 773 SER A O 1
ATOM 6100 N N . GLY A 1 774 ? 29.098 -17.608 -5.184 1.00 67.12 774 GLY A N 1
ATOM 6101 C CA . GLY A 1 774 ? 29.003 -17.108 -6.562 1.00 67.12 774 GLY A CA 1
ATOM 6102 C C . GLY A 1 774 ? 29.653 -15.735 -6.767 1.00 67.12 774 GLY A C 1
ATOM 6103 O O . GLY A 1 774 ? 30.454 -15.571 -7.681 1.00 67.12 774 GLY A O 1
ATOM 6104 N N . GLU A 1 775 ? 29.324 -14.766 -5.910 1.00 71.00 775 GLU A N 1
ATOM 6105 C CA . GLU A 1 775 ? 29.819 -13.382 -5.939 1.00 71.00 775 GLU A CA 1
ATOM 6106 C C . GLU A 1 775 ? 30.018 -12.897 -4.494 1.00 71.00 775 GLU A C 1
ATOM 6108 O O . GLU A 1 775 ? 29.245 -13.274 -3.611 1.00 71.00 775 GLU A O 1
ATOM 6113 N N . GLU A 1 776 ? 31.063 -12.110 -4.215 1.00 79.44 776 GLU A N 1
ATOM 6114 C CA . GLU A 1 776 ? 31.305 -11.615 -2.855 1.00 79.44 776 GLU A CA 1
ATOM 6115 C C . GLU A 1 776 ? 30.198 -10.650 -2.413 1.00 79.44 776 GLU A C 1
ATOM 6117 O O . GLU A 1 776 ? 29.957 -9.627 -3.049 1.00 79.44 776 GLU A O 1
ATOM 6122 N N . MET A 1 777 ? 29.552 -10.949 -1.282 1.00 80.88 777 MET A N 1
ATOM 6123 C CA . MET A 1 777 ? 28.501 -10.089 -0.742 1.00 80.88 777 MET A CA 1
ATOM 6124 C C . MET A 1 777 ? 29.055 -8.712 -0.346 1.00 80.88 777 MET A C 1
ATOM 6126 O O . MET A 1 777 ? 30.039 -8.599 0.391 1.00 80.88 777 MET A O 1
ATOM 6130 N N . THR A 1 778 ? 28.374 -7.654 -0.770 1.00 87.44 778 THR A N 1
ATOM 6131 C CA . THR A 1 778 ? 28.766 -6.266 -0.495 1.00 87.44 778 THR A CA 1
ATOM 6132 C C . THR A 1 778 ? 28.340 -5.802 0.906 1.00 87.44 778 THR A C 1
ATOM 6134 O O . THR A 1 778 ? 27.437 -6.350 1.547 1.00 87.44 778 THR A O 1
ATOM 6137 N N . LEU A 1 779 ? 28.954 -4.720 1.405 1.00 86.44 779 LEU A N 1
ATOM 6138 C CA . LEU A 1 779 ? 28.583 -4.135 2.702 1.00 86.44 779 LEU A CA 1
ATOM 6139 C C . LEU A 1 779 ? 27.138 -3.593 2.717 1.00 86.44 779 LEU A C 1
ATOM 6141 O O . LEU A 1 779 ? 26.494 -3.579 3.767 1.00 86.44 779 LEU A O 1
ATOM 6145 N N . SER A 1 780 ? 26.617 -3.122 1.581 1.00 83.75 780 SER A N 1
ATOM 6146 C CA . SER A 1 780 ? 25.236 -2.628 1.468 1.00 83.75 780 SER A CA 1
ATOM 6147 C C . SER A 1 780 ? 24.217 -3.761 1.614 1.00 83.75 780 SER A C 1
ATOM 6149 O O . SER A 1 780 ? 23.233 -3.599 2.340 1.00 83.75 780 SER A O 1
ATOM 6151 N N . GLU A 1 781 ? 24.480 -4.921 1.013 1.00 83.56 781 GLU A N 1
ATOM 6152 C CA . GLU A 1 781 ? 23.666 -6.134 1.174 1.00 83.56 781 GLU A CA 1
ATOM 6153 C C . GLU A 1 781 ? 23.676 -6.619 2.623 1.00 83.56 781 GLU A C 1
ATOM 6155 O O . GLU A 1 781 ? 22.615 -6.873 3.201 1.00 83.56 781 GLU A O 1
ATOM 6160 N N . PHE A 1 782 ? 24.856 -6.640 3.256 1.00 87.56 782 PHE A N 1
ATOM 6161 C CA . PHE A 1 782 ? 24.987 -6.962 4.677 1.00 87.56 782 PHE A CA 1
ATOM 6162 C C . PHE A 1 782 ? 24.156 -6.021 5.563 1.00 87.56 782 PHE A C 1
ATOM 6164 O O . PHE A 1 782 ? 23.414 -6.474 6.440 1.00 87.56 782 PHE A O 1
ATOM 6171 N N . LYS A 1 783 ? 24.228 -4.704 5.316 1.00 88.62 783 LYS A N 1
ATOM 6172 C CA . LYS A 1 783 ? 23.450 -3.695 6.056 1.00 88.62 783 LYS A CA 1
ATOM 6173 C C . LYS A 1 783 ? 21.947 -3.970 5.973 1.00 88.62 783 LYS A C 1
ATOM 6175 O O . LYS A 1 783 ? 21.252 -3.798 6.979 1.00 88.62 783 LYS A O 1
ATOM 6180 N N . PHE A 1 784 ? 21.437 -4.407 4.819 1.00 85.62 784 PHE A N 1
ATOM 6181 C CA . PHE A 1 784 ? 20.020 -4.735 4.643 1.00 85.62 784 PHE A CA 1
ATOM 6182 C C . PHE A 1 784 ? 19.598 -5.949 5.482 1.00 85.62 784 PHE A C 1
ATOM 6184 O O . PHE A 1 784 ? 18.670 -5.834 6.291 1.00 85.62 784 PHE A O 1
ATOM 6191 N N . ILE A 1 785 ? 20.296 -7.083 5.350 1.00 86.88 785 ILE A N 1
ATOM 6192 C CA . ILE A 1 785 ? 19.951 -8.307 6.093 1.00 86.88 785 ILE A CA 1
ATOM 6193 C C . ILE A 1 785 ? 20.073 -8.094 7.609 1.00 86.88 785 ILE A C 1
ATOM 6195 O O . ILE A 1 785 ? 19.143 -8.405 8.360 1.00 86.88 785 ILE A O 1
ATOM 6199 N N . TRP A 1 786 ? 21.144 -7.431 8.050 1.00 89.31 786 TRP A N 1
ATOM 6200 C CA . TRP A 1 786 ? 21.374 -7.127 9.459 1.00 89.31 786 TRP A CA 1
ATOM 6201 C C . TRP A 1 786 ? 20.266 -6.236 10.034 1.00 89.31 786 TRP A C 1
ATOM 6203 O O . TRP A 1 786 ? 19.735 -6.503 11.115 1.00 89.31 786 TRP A O 1
ATOM 6213 N N . SER A 1 787 ? 19.850 -5.203 9.290 1.00 88.44 787 SER A N 1
ATOM 6214 C CA . SER A 1 787 ? 18.803 -4.268 9.731 1.00 88.44 787 SER A CA 1
ATOM 6215 C C . SER A 1 787 ? 17.448 -4.951 9.907 1.00 88.44 787 SER A C 1
ATOM 6217 O O . SER A 1 787 ? 16.719 -4.652 10.861 1.00 88.44 787 SER A O 1
ATOM 6219 N N . MET A 1 788 ? 17.106 -5.884 9.016 1.00 86.69 788 MET A N 1
ATOM 6220 C CA . MET A 1 788 ? 15.862 -6.649 9.100 1.00 86.69 788 MET A CA 1
ATOM 6221 C C . MET A 1 788 ? 15.820 -7.522 10.353 1.00 86.69 788 MET A C 1
ATOM 6223 O O . MET A 1 788 ? 14.822 -7.523 11.080 1.00 86.69 788 MET A O 1
ATOM 6227 N N . GLU A 1 789 ? 16.908 -8.229 10.647 1.00 88.00 789 GLU A N 1
ATOM 6228 C CA . GLU A 1 789 ? 16.991 -9.063 11.842 1.00 88.00 789 GLU A CA 1
ATOM 6229 C C . GLU A 1 789 ? 17.024 -8.240 13.134 1.00 88.00 789 GLU A C 1
ATOM 6231 O O . GLU A 1 789 ? 16.292 -8.547 14.082 1.00 88.00 789 GLU A O 1
ATOM 6236 N N . TYR A 1 790 ? 17.810 -7.161 13.168 1.00 88.50 790 TYR A N 1
ATOM 6237 C CA . TYR A 1 790 ? 17.859 -6.240 14.303 1.00 88.50 790 TYR A CA 1
ATOM 6238 C C . TYR A 1 790 ? 16.466 -5.696 14.630 1.00 88.50 790 TYR A C 1
ATOM 6240 O O . TYR A 1 790 ? 16.024 -5.765 15.781 1.00 88.50 790 TYR A O 1
ATOM 6248 N N . THR A 1 791 ? 15.733 -5.227 13.614 1.00 89.50 791 THR A N 1
ATOM 6249 C CA . THR A 1 791 ? 14.374 -4.699 13.787 1.00 89.50 791 THR A CA 1
ATOM 6250 C C . THR A 1 791 ? 13.445 -5.773 14.349 1.00 89.50 791 THR A C 1
ATOM 6252 O O . THR A 1 791 ? 12.705 -5.503 15.296 1.00 89.50 791 THR A O 1
ATOM 6255 N N . HIS A 1 792 ? 13.516 -7.010 13.842 1.00 90.69 792 HIS A N 1
ATOM 6256 C CA . HIS A 1 792 ? 12.703 -8.121 14.343 1.00 90.69 792 HIS A CA 1
ATOM 6257 C C . HIS A 1 792 ? 12.988 -8.429 15.821 1.00 90.69 792 HIS A C 1
ATOM 6259 O O . HIS A 1 792 ? 12.061 -8.516 16.636 1.00 90.69 792 HIS A O 1
ATOM 6265 N N . ARG A 1 793 ? 14.270 -8.507 16.202 1.00 88.19 793 ARG A N 1
ATOM 6266 C CA . ARG A 1 793 ? 14.706 -8.757 17.587 1.00 88.19 793 ARG A CA 1
ATOM 6267 C C . ARG A 1 793 ? 14.299 -7.623 18.530 1.00 88.19 793 ARG A C 1
ATOM 6269 O O . ARG A 1 793 ? 13.786 -7.889 19.621 1.00 88.19 793 ARG A O 1
ATOM 6276 N N . MET A 1 794 ? 14.495 -6.365 18.128 1.00 89.75 794 MET A N 1
ATOM 6277 C CA . MET A 1 794 ? 14.102 -5.204 18.936 1.00 89.75 794 MET A CA 1
ATOM 6278 C C . MET A 1 794 ? 12.587 -5.129 19.110 1.00 89.75 794 MET A C 1
ATOM 6280 O O . MET A 1 794 ? 12.112 -4.866 20.215 1.00 89.75 794 MET A O 1
ATOM 6284 N N . TRP A 1 795 ? 11.821 -5.441 18.063 1.00 93.06 795 TRP A N 1
ATOM 6285 C CA . TRP A 1 795 ? 10.364 -5.494 18.138 1.00 93.06 795 TRP A CA 1
ATOM 6286 C C . TRP A 1 795 ? 9.882 -6.566 19.125 1.00 93.06 795 TRP A C 1
ATOM 6288 O O . TRP A 1 795 ? 9.002 -6.305 19.947 1.00 93.06 795 TRP A O 1
ATOM 6298 N N . GLY A 1 796 ? 10.516 -7.744 19.130 1.00 91.06 796 GLY A N 1
ATOM 6299 C CA . GLY A 1 796 ? 10.267 -8.791 20.126 1.00 91.06 796 GLY A CA 1
ATOM 6300 C C . GLY A 1 796 ? 10.517 -8.325 21.568 1.00 91.06 796 GLY A C 1
ATOM 6301 O O . GLY A 1 796 ? 9.675 -8.531 22.446 1.00 91.06 796 GLY A O 1
ATOM 6302 N N . ARG A 1 797 ? 11.631 -7.624 21.819 1.00 89.56 797 ARG A N 1
ATOM 6303 C CA . ARG A 1 797 ? 11.946 -7.041 23.142 1.00 89.56 797 ARG A CA 1
ATOM 6304 C C . ARG A 1 797 ? 10.936 -5.964 23.550 1.00 89.56 797 ARG A C 1
ATOM 6306 O O . ARG A 1 797 ? 10.501 -5.938 24.702 1.00 89.56 797 ARG A O 1
ATOM 6313 N N . ALA A 1 798 ? 10.514 -5.122 22.607 1.00 92.25 798 ALA A N 1
ATOM 6314 C CA . ALA A 1 798 ? 9.497 -4.100 22.835 1.00 92.25 798 ALA A CA 1
ATOM 6315 C C . ALA A 1 798 ? 8.149 -4.714 23.251 1.00 92.25 798 ALA A C 1
ATOM 6317 O O . ALA A 1 798 ? 7.514 -4.201 24.171 1.00 92.25 798 ALA A O 1
ATOM 6318 N N . ILE A 1 799 ? 7.740 -5.843 22.654 1.00 94.38 799 ILE A N 1
ATOM 6319 C CA . ILE A 1 799 ? 6.552 -6.607 23.091 1.00 94.38 799 ILE A CA 1
ATOM 6320 C C . ILE A 1 799 ? 6.718 -7.086 24.535 1.00 94.38 799 ILE A C 1
ATOM 6322 O O . ILE A 1 799 ? 5.790 -6.948 25.334 1.00 94.38 799 ILE A O 1
ATOM 6326 N N . GLY A 1 800 ? 7.906 -7.601 24.873 1.00 92.06 800 GLY A N 1
ATOM 6327 C CA . GLY A 1 800 ? 8.308 -7.959 26.235 1.00 92.06 800 GLY A CA 1
ATOM 6328 C C . GLY A 1 800 ? 7.993 -6.860 27.244 1.00 92.06 800 GLY A C 1
ATOM 6329 O O . GLY A 1 800 ? 7.235 -7.076 28.188 1.00 92.06 800 GLY A O 1
ATOM 6330 N N . LEU A 1 801 ? 8.521 -5.659 27.010 1.00 92.12 801 LEU A N 1
ATOM 6331 C CA . LEU A 1 801 ? 8.332 -4.503 27.893 1.00 92.12 801 LEU A CA 1
ATOM 6332 C C . LEU A 1 801 ? 6.879 -4.008 27.909 1.00 92.12 801 LEU A C 1
ATOM 6334 O O . LEU A 1 801 ? 6.315 -3.783 28.982 1.00 92.12 801 LEU A O 1
ATOM 6338 N N . ALA A 1 802 ? 6.255 -3.891 26.733 1.00 93.62 802 ALA A N 1
ATOM 6339 C CA . ALA A 1 802 ? 4.878 -3.423 26.577 1.00 93.62 802 ALA A CA 1
ATOM 6340 C C . ALA A 1 802 ? 3.851 -4.352 27.241 1.00 93.62 802 ALA A C 1
ATOM 6342 O O . ALA A 1 802 ? 2.764 -3.907 27.614 1.00 93.62 802 ALA A O 1
ATOM 6343 N N . PHE A 1 803 ? 4.182 -5.634 27.409 1.00 95.88 803 PHE A N 1
ATOM 6344 C CA . PHE A 1 803 ? 3.370 -6.579 28.164 1.00 95.88 803 PHE A CA 1
ATOM 6345 C C . PHE A 1 803 ? 3.762 -6.626 29.648 1.00 95.88 803 PHE A C 1
ATOM 6347 O O . PHE A 1 803 ? 2.915 -6.421 30.515 1.00 95.88 803 PHE A O 1
ATOM 6354 N N . LEU A 1 804 ? 5.029 -6.876 29.981 1.00 93.44 804 LEU A N 1
ATOM 6355 C CA . LEU A 1 804 ? 5.429 -7.163 31.362 1.00 93.44 804 LEU A CA 1
ATOM 6356 C C . LEU A 1 804 ? 5.237 -5.965 32.302 1.00 93.44 804 LEU A C 1
ATOM 6358 O O . LEU A 1 804 ? 4.729 -6.156 33.409 1.00 93.44 804 LEU A O 1
ATOM 6362 N N . ILE A 1 805 ? 5.556 -4.738 31.867 1.00 93.81 805 ILE A N 1
ATOM 6363 C CA . ILE A 1 805 ? 5.452 -3.540 32.720 1.00 93.81 805 ILE A CA 1
ATOM 6364 C C . ILE A 1 805 ? 3.985 -3.239 33.079 1.00 93.81 805 ILE A C 1
ATOM 6366 O O . ILE A 1 805 ? 3.664 -3.198 34.273 1.00 93.81 805 ILE A O 1
ATOM 6370 N N . PRO A 1 806 ? 3.046 -3.089 32.116 1.00 94.06 806 PRO A N 1
ATOM 6371 C CA . PRO A 1 806 ? 1.649 -2.858 32.473 1.00 94.06 806 PRO A CA 1
ATOM 6372 C C . PRO A 1 806 ? 1.010 -4.069 33.160 1.00 94.06 806 PRO A C 1
ATOM 6374 O O . PRO A 1 806 ? 0.142 -3.889 34.015 1.00 94.06 806 PRO A O 1
ATOM 6377 N N . CYS A 1 807 ? 1.447 -5.296 32.847 1.00 93.62 807 CYS A N 1
ATOM 6378 C CA . CYS A 1 807 ? 0.980 -6.496 33.537 1.00 93.62 807 CYS A CA 1
ATOM 6379 C C . CYS A 1 807 ? 1.327 -6.450 35.029 1.00 93.62 807 CYS A C 1
ATOM 6381 O O . CYS A 1 807 ? 0.437 -6.641 35.858 1.00 93.62 807 CYS A O 1
ATOM 6383 N N . ALA A 1 808 ? 2.581 -6.148 35.382 1.00 93.50 808 ALA A N 1
ATOM 6384 C CA . ALA A 1 808 ? 3.014 -6.005 36.771 1.00 93.50 808 ALA A CA 1
ATOM 6385 C C . ALA A 1 808 ? 2.243 -4.884 37.487 1.00 93.50 808 ALA A C 1
ATOM 6387 O O . ALA A 1 808 ? 1.720 -5.093 38.583 1.00 93.50 808 ALA A O 1
ATOM 6388 N N . TYR A 1 809 ? 2.073 -3.733 36.828 1.00 93.25 809 TYR A N 1
ATOM 6389 C CA . TYR A 1 809 ? 1.289 -2.615 37.357 1.00 93.25 809 TYR A CA 1
ATOM 6390 C C . TYR A 1 809 ? -0.174 -3.001 37.643 1.00 93.25 809 TYR A C 1
ATOM 6392 O O . TYR A 1 809 ? -0.691 -2.761 38.736 1.00 93.25 809 TYR A O 1
ATOM 6400 N N . PHE A 1 810 ? -0.866 -3.631 36.690 1.00 91.94 810 PHE A N 1
ATOM 6401 C CA . PHE A 1 810 ? -2.259 -4.051 36.875 1.00 91.94 810 PHE A CA 1
ATOM 6402 C C . PHE A 1 810 ? -2.409 -5.180 37.894 1.00 91.94 810 PHE A C 1
ATOM 6404 O O . PHE A 1 810 ? -3.421 -5.222 38.603 1.00 91.94 810 PHE A O 1
ATOM 6411 N N . TRP A 1 811 ? -1.410 -6.055 38.004 1.00 91.25 811 TRP A N 1
ATOM 6412 C CA . TRP A 1 811 ? -1.370 -7.100 39.019 1.00 91.25 811 TRP A CA 1
ATOM 6413 C C . TRP A 1 811 ? -1.248 -6.506 40.423 1.00 91.25 811 TRP A C 1
ATOM 6415 O O . TRP A 1 811 ? -2.057 -6.843 41.288 1.00 91.25 811 TRP A O 1
ATOM 6425 N N . ALA A 1 812 ? -0.311 -5.573 40.628 1.00 91.25 812 ALA A N 1
ATOM 6426 C CA . ALA A 1 812 ? -0.111 -4.873 41.898 1.00 91.25 812 ALA A CA 1
ATOM 6427 C C . ALA A 1 812 ? -1.347 -4.058 42.316 1.00 91.25 812 ALA A C 1
ATOM 6429 O O . ALA A 1 812 ? -1.689 -3.990 43.492 1.00 91.25 812 ALA A O 1
ATOM 6430 N N . ARG A 1 813 ? -2.082 -3.491 41.350 1.00 88.06 813 ARG A N 1
ATOM 6431 C CA . ARG A 1 813 ? -3.325 -2.733 41.592 1.00 88.06 813 ARG A CA 1
ATOM 6432 C C . ARG A 1 813 ? -4.579 -3.608 41.715 1.00 88.06 813 ARG A C 1
ATOM 6434 O O . ARG A 1 813 ? -5.684 -3.071 41.681 1.00 88.06 813 ARG A O 1
ATOM 6441 N N . GLY A 1 814 ? -4.444 -4.935 41.782 1.00 85.00 814 GLY A N 1
ATOM 6442 C CA . GLY A 1 814 ? -5.579 -5.851 41.949 1.00 85.00 814 GLY A CA 1
ATOM 6443 C C . GLY A 1 814 ? -6.573 -5.853 40.779 1.00 85.00 814 GLY A C 1
ATOM 6444 O O . GLY A 1 814 ? -7.716 -6.277 40.933 1.00 85.00 814 GLY A O 1
ATOM 6445 N N . ARG A 1 815 ? -6.168 -5.405 39.582 1.00 82.81 815 ARG A N 1
ATOM 6446 C CA . ARG A 1 815 ? -7.057 -5.261 38.412 1.00 82.81 815 ARG A CA 1
ATOM 6447 C C . ARG A 1 815 ? -7.253 -6.553 37.616 1.00 82.81 815 ARG A C 1
ATOM 6449 O O . ARG A 1 815 ? -7.820 -6.522 36.524 1.00 82.81 815 ARG A O 1
ATOM 6456 N N . PHE A 1 816 ? -6.847 -7.705 38.143 1.00 85.44 816 PHE A N 1
ATOM 6457 C CA . PHE A 1 816 ? -7.024 -9.005 37.491 1.00 85.44 816 PHE A CA 1
ATOM 6458 C C . PHE A 1 816 ? -7.931 -9.937 38.295 1.00 85.44 816 PHE A C 1
ATOM 6460 O O . PHE A 1 816 ? -7.706 -10.167 39.480 1.00 85.44 816 PHE A O 1
ATOM 6467 N N . THR A 1 817 ? -8.915 -10.540 37.621 1.00 84.31 817 THR A N 1
ATOM 6468 C CA . THR A 1 817 ? -9.702 -11.653 38.175 1.00 84.31 817 THR A CA 1
ATOM 6469 C C . THR A 1 817 ? -8.837 -12.914 38.287 1.00 84.31 817 THR A C 1
ATOM 6471 O O . THR A 1 817 ? -7.837 -13.048 37.579 1.00 84.31 817 THR A O 1
ATOM 6474 N N . GLY A 1 818 ? -9.218 -13.883 39.130 1.00 81.38 818 GLY A N 1
ATOM 6475 C CA . GLY A 1 818 ? -8.442 -15.123 39.307 1.00 81.38 818 GLY A CA 1
ATOM 6476 C C . GLY A 1 818 ? -8.204 -15.897 38.001 1.00 81.38 818 GLY A C 1
ATOM 6477 O O . GLY A 1 818 ? -7.099 -16.376 37.749 1.00 81.38 818 GLY A O 1
ATOM 6478 N N . ALA A 1 819 ? -9.204 -15.950 37.115 1.00 83.56 819 ALA A N 1
ATOM 6479 C CA . ALA A 1 819 ? -9.054 -16.543 35.785 1.00 83.56 819 ALA A CA 1
ATOM 6480 C C . ALA A 1 819 ? -8.119 -15.726 34.873 1.00 83.56 819 ALA A C 1
ATOM 6482 O O . ALA A 1 819 ? -7.358 -16.301 34.094 1.00 83.56 819 ALA A O 1
ATOM 6483 N N . MET A 1 820 ? -8.144 -14.392 34.978 1.00 86.94 820 MET A N 1
ATOM 6484 C CA . MET A 1 820 ? -7.263 -13.511 34.208 1.00 86.94 820 MET A CA 1
ATOM 6485 C C . MET A 1 820 ? -5.808 -13.646 34.655 1.00 86.94 820 MET A C 1
ATOM 6487 O O . MET A 1 820 ? -4.941 -13.764 33.798 1.00 86.94 820 MET A O 1
ATOM 6491 N N . LYS A 1 821 ? -5.544 -13.745 35.965 1.00 89.69 821 LYS A N 1
ATOM 6492 C CA . LYS A 1 821 ? -4.201 -13.999 36.515 1.00 89.69 821 LYS A CA 1
ATOM 6493 C C . LYS A 1 821 ? -3.560 -15.242 35.891 1.00 89.69 821 LYS A C 1
ATOM 6495 O O . LYS A 1 821 ? -2.449 -15.159 35.380 1.00 89.69 821 LYS A O 1
ATOM 6500 N N . LYS A 1 822 ? -4.295 -16.361 35.821 1.00 90.19 822 LYS A N 1
ATOM 6501 C CA . LYS A 1 822 ? -3.819 -17.596 35.164 1.00 90.19 822 LYS A CA 1
ATOM 6502 C C . LYS A 1 822 ? -3.476 -17.376 33.687 1.00 90.19 822 LYS A C 1
ATOM 6504 O O . LYS A 1 822 ? -2.432 -17.826 33.232 1.00 90.19 822 LYS A O 1
ATOM 6509 N N . ARG A 1 823 ? -4.321 -16.649 32.944 1.00 90.25 823 ARG A N 1
ATOM 6510 C CA . ARG A 1 823 ? -4.065 -16.326 31.527 1.00 90.25 823 ARG A CA 1
ATOM 6511 C C . ARG A 1 823 ? -2.848 -15.419 31.339 1.00 90.25 823 ARG A C 1
ATOM 6513 O O . ARG A 1 823 ? -2.118 -15.620 30.378 1.00 90.25 823 ARG A O 1
ATOM 6520 N N . MET A 1 824 ? -2.629 -14.450 32.231 1.00 94.38 824 MET A N 1
ATOM 6521 C CA . MET A 1 824 ? -1.458 -13.564 32.179 1.00 94.38 824 MET A CA 1
ATOM 6522 C C . MET A 1 824 ? -0.164 -14.325 32.463 1.00 94.38 824 MET A C 1
ATOM 6524 O O . MET A 1 824 ? 0.818 -14.098 31.766 1.00 94.38 824 MET A O 1
ATOM 6528 N N . VAL A 1 825 ? -0.180 -15.271 33.409 1.00 94.12 825 VAL A N 1
ATOM 6529 C CA . VAL A 1 825 ? 0.968 -16.157 33.661 1.00 94.12 825 VAL A CA 1
ATOM 6530 C C . VAL A 1 825 ? 1.271 -17.003 32.428 1.00 94.12 825 VAL A C 1
ATOM 6532 O O . VAL A 1 825 ? 2.400 -16.984 31.960 1.00 94.12 825 VAL A O 1
ATOM 6535 N N . VAL A 1 826 ? 0.264 -17.661 31.839 1.00 94.38 826 VAL A N 1
ATOM 6536 C CA . VAL A 1 826 ? 0.459 -18.449 30.608 1.00 94.38 826 VAL A CA 1
ATOM 6537 C C . VAL A 1 826 ? 1.005 -17.576 29.476 1.00 94.38 826 VAL A C 1
ATOM 6539 O O . VAL A 1 826 ? 1.976 -17.958 28.835 1.00 94.38 826 VAL A O 1
ATOM 6542 N N . ALA A 1 827 ? 0.435 -16.391 29.243 1.00 94.56 827 ALA A N 1
ATOM 6543 C CA . ALA A 1 827 ? 0.923 -15.479 28.208 1.00 94.56 827 ALA A CA 1
ATOM 6544 C C . ALA A 1 827 ? 2.366 -15.006 28.468 1.00 94.56 827 ALA A C 1
ATOM 6546 O O . ALA A 1 827 ? 3.166 -14.966 27.538 1.00 94.56 827 ALA A O 1
ATOM 6547 N N . GLY A 1 828 ? 2.716 -14.707 29.723 1.00 94.81 828 GLY A N 1
ATOM 6548 C CA . GLY A 1 828 ? 4.080 -14.354 30.121 1.00 94.81 828 GLY A CA 1
ATOM 6549 C C . GLY A 1 828 ? 5.070 -15.497 29.901 1.00 94.81 828 GLY A C 1
ATOM 6550 O O . GLY A 1 828 ? 6.129 -15.279 29.320 1.00 94.81 828 GLY A O 1
ATOM 6551 N N . SER A 1 829 ? 4.705 -16.728 30.273 1.00 94.50 829 SER A N 1
ATOM 6552 C CA . SER A 1 829 ? 5.520 -17.919 30.010 1.00 94.50 829 SER A CA 1
ATOM 6553 C C . SER A 1 829 ? 5.730 -18.137 28.513 1.00 94.50 829 SER A C 1
ATOM 6555 O O . SER A 1 829 ? 6.861 -18.332 28.085 1.00 94.50 829 SER A O 1
ATOM 6557 N N . LEU A 1 830 ? 4.671 -18.029 27.703 1.00 94.75 830 LEU A N 1
ATOM 6558 C CA . LEU A 1 830 ? 4.760 -18.149 26.244 1.00 94.75 830 LEU A CA 1
ATOM 6559 C C . LEU A 1 830 ? 5.667 -17.073 25.632 1.00 94.75 830 LEU A C 1
ATOM 6561 O O . LEU A 1 830 ? 6.432 -17.375 24.722 1.00 94.75 830 LEU A O 1
ATOM 6565 N N . LEU A 1 831 ? 5.613 -15.837 26.135 1.00 94.69 831 LEU A N 1
ATOM 6566 C CA . LEU A 1 831 ? 6.462 -14.734 25.678 1.00 94.69 831 LEU A CA 1
ATOM 6567 C C . LEU A 1 831 ? 7.945 -14.956 26.016 1.00 94.69 831 LEU A C 1
ATOM 6569 O O . LEU A 1 831 ? 8.812 -14.667 25.196 1.00 94.69 831 LEU A O 1
ATOM 6573 N N . ILE A 1 832 ? 8.252 -15.519 27.186 1.00 92.06 832 ILE A N 1
ATOM 6574 C CA . ILE A 1 832 ? 9.626 -15.908 27.542 1.00 92.06 832 ILE A CA 1
ATOM 6575 C C . ILE A 1 832 ? 10.088 -17.070 26.654 1.00 92.06 832 ILE A C 1
ATOM 6577 O O . ILE A 1 832 ? 11.174 -17.018 26.077 1.00 92.06 832 ILE A O 1
ATOM 6581 N N . SER A 1 833 ? 9.242 -18.089 26.469 1.00 92.06 833 SER A N 1
ATOM 6582 C CA . SER A 1 833 ? 9.525 -19.214 25.573 1.00 92.06 833 SER A CA 1
ATOM 6583 C C . SER A 1 833 ? 9.741 -18.773 24.122 1.00 92.06 833 SER A C 1
ATOM 6585 O O . SER A 1 833 ? 10.580 -19.356 23.446 1.00 92.06 833 SER A O 1
ATOM 6587 N N . GLN A 1 834 ? 9.057 -17.727 23.645 1.00 94.19 834 GLN A N 1
ATOM 6588 C CA . GLN A 1 834 ? 9.303 -17.129 22.326 1.00 94.19 834 GLN A CA 1
ATOM 6589 C C . GLN A 1 834 ? 10.751 -16.656 22.175 1.00 94.19 834 GLN A C 1
ATOM 6591 O O . GLN A 1 834 ? 11.409 -17.018 21.200 1.00 94.19 834 GLN A O 1
ATOM 6596 N N . GLY A 1 835 ? 11.266 -15.914 23.161 1.00 89.94 835 GLY A N 1
ATOM 6597 C CA . GLY A 1 835 ? 12.662 -15.469 23.175 1.00 89.94 835 GLY A CA 1
ATOM 6598 C C . GLY A 1 835 ? 13.654 -16.634 23.228 1.00 89.94 835 GLY A C 1
ATOM 6599 O O . GLY A 1 835 ? 14.627 -16.642 22.478 1.00 89.94 835 GLY A O 1
ATOM 6600 N N . LEU A 1 836 ? 13.376 -17.653 24.052 1.00 90.19 836 LEU A N 1
ATOM 6601 C CA . LEU A 1 836 ? 14.220 -18.850 24.169 1.00 90.19 836 LEU A CA 1
ATOM 6602 C C . LEU A 1 836 ? 14.266 -19.669 22.871 1.00 90.19 836 LEU A C 1
ATOM 6604 O O . LEU A 1 836 ? 15.338 -20.104 22.456 1.00 90.19 836 LEU A O 1
ATOM 6608 N N . ILE A 1 837 ? 13.122 -19.865 22.209 1.00 90.06 837 ILE A N 1
ATOM 6609 C CA . ILE A 1 837 ? 13.059 -20.583 20.929 1.00 90.06 837 ILE A CA 1
ATOM 6610 C C . ILE A 1 837 ? 13.722 -19.765 19.819 1.00 90.06 837 ILE A C 1
ATOM 6612 O O . ILE A 1 837 ? 14.438 -20.344 19.009 1.00 90.06 837 ILE A O 1
ATOM 6616 N N . GLY A 1 838 ? 13.539 -18.441 19.794 1.00 87.44 838 GLY A N 1
ATOM 6617 C CA . GLY A 1 838 ? 14.224 -17.566 18.838 1.00 87.44 838 GLY A CA 1
ATOM 6618 C C . GLY A 1 838 ? 15.747 -17.643 18.979 1.00 87.44 838 GLY A C 1
ATOM 6619 O O . GLY A 1 838 ? 16.453 -17.827 17.992 1.00 87.44 838 GLY A O 1
ATOM 6620 N N . TRP A 1 839 ? 16.256 -17.622 20.214 1.00 85.94 839 TRP A N 1
ATOM 6621 C CA . TRP A 1 839 ? 17.675 -17.871 20.492 1.00 85.94 839 TRP A CA 1
ATOM 6622 C C . TRP A 1 839 ? 18.124 -19.257 20.013 1.00 85.94 839 TRP A C 1
ATOM 6624 O O . TRP A 1 839 ? 19.150 -19.387 19.343 1.00 85.94 839 TRP A O 1
ATOM 6634 N N . TRP A 1 840 ? 17.337 -20.297 20.310 1.00 85.62 840 TRP A N 1
ATOM 6635 C CA . TRP A 1 840 ? 17.637 -21.661 19.880 1.00 85.62 840 TRP A CA 1
ATOM 6636 C C . TRP A 1 840 ? 17.694 -21.785 18.355 1.00 85.62 840 TRP A C 1
ATOM 6638 O O . TRP A 1 840 ? 18.620 -22.412 17.844 1.00 85.62 840 TRP A O 1
ATOM 6648 N N . MET A 1 841 ? 16.760 -21.169 17.623 1.00 85.12 841 MET A N 1
ATOM 6649 C CA . MET A 1 841 ? 16.697 -21.182 16.156 1.00 85.12 841 MET A CA 1
ATOM 6650 C C . MET A 1 841 ? 17.982 -20.680 15.508 1.00 85.12 841 MET A C 1
ATOM 6652 O O . MET A 1 841 ? 18.524 -21.359 14.642 1.00 85.12 841 MET A O 1
ATOM 6656 N N . VAL A 1 842 ? 18.486 -19.529 15.940 1.00 81.44 842 VAL A N 1
ATOM 6657 C CA . VAL A 1 842 ? 19.640 -18.902 15.289 1.00 81.44 842 VAL A CA 1
ATOM 6658 C C . VAL A 1 842 ? 20.947 -19.531 15.769 1.00 81.44 842 VAL A C 1
ATOM 6660 O O . VAL A 1 842 ? 21.783 -19.878 14.941 1.00 81.44 842 VAL A O 1
ATOM 6663 N N . LYS A 1 843 ? 21.113 -19.798 17.077 1.00 81.12 843 LYS A N 1
ATOM 6664 C CA . LYS A 1 843 ? 22.314 -20.487 17.595 1.00 81.12 843 LYS A CA 1
ATOM 6665 C C . LYS A 1 843 ? 22.560 -21.810 16.871 1.00 81.12 843 LYS A C 1
ATOM 6667 O O . LYS A 1 843 ? 23.693 -22.166 16.579 1.00 81.12 843 LYS A O 1
ATOM 6672 N N . SER A 1 844 ? 21.488 -22.544 16.604 1.00 77.06 844 SER A N 1
ATOM 6673 C CA . SER A 1 844 ? 21.559 -23.835 15.928 1.00 77.06 844 SER A CA 1
ATOM 6674 C C . SER A 1 844 ? 21.645 -23.748 14.402 1.00 77.06 844 SER A C 1
ATOM 6676 O O . SER A 1 844 ? 22.002 -24.743 13.783 1.00 77.06 844 SER A O 1
ATOM 6678 N N . GLY A 1 845 ? 21.320 -22.602 13.797 1.00 70.94 845 GLY A N 1
ATOM 6679 C CA . GLY A 1 845 ? 21.566 -22.342 12.375 1.00 70.94 845 GLY A CA 1
ATOM 6680 C C . GLY A 1 845 ? 23.025 -21.977 12.078 1.00 70.94 845 GLY A C 1
ATOM 6681 O O . GLY A 1 845 ? 23.503 -22.262 10.987 1.00 70.94 845 GLY A O 1
ATOM 6682 N N . LEU A 1 846 ? 23.736 -21.409 13.062 1.00 71.44 846 LEU A N 1
ATOM 6683 C CA . LEU A 1 846 ? 25.150 -21.026 12.953 1.00 71.44 846 LEU A CA 1
ATOM 6684 C C . LEU A 1 846 ? 26.138 -22.178 13.231 1.00 71.44 846 LEU A C 1
ATOM 6686 O O . LEU A 1 846 ? 27.300 -22.075 12.852 1.00 71.44 846 LEU A O 1
ATOM 6690 N N . ASP A 1 847 ? 25.705 -23.254 13.901 1.00 68.81 847 ASP A N 1
ATOM 6691 C CA . ASP A 1 847 ? 26.544 -24.406 14.271 1.00 68.81 847 ASP A CA 1
ATOM 6692 C C . ASP A 1 847 ? 26.532 -25.470 13.146 1.00 68.81 847 ASP A C 1
ATOM 6694 O O . ASP A 1 847 ? 25.490 -26.104 12.936 1.00 68.81 847 ASP A O 1
ATOM 6698 N N . PRO A 1 848 ? 27.656 -25.708 12.431 1.00 61.53 848 PRO A N 1
ATOM 6699 C CA . PRO A 1 848 ? 27.715 -26.644 11.301 1.00 61.53 848 PRO A CA 1
ATOM 6700 C C . PRO A 1 848 ? 27.312 -28.076 11.673 1.00 61.53 848 PRO A C 1
ATOM 6702 O O . PRO A 1 848 ? 26.739 -28.786 10.858 1.00 61.53 848 PRO A O 1
ATOM 6705 N N . SER A 1 849 ? 27.558 -28.489 12.922 1.00 56.81 849 SER A N 1
ATOM 6706 C CA . SER A 1 849 ? 27.244 -29.838 13.417 1.00 56.81 849 SER A CA 1
ATOM 6707 C C . SER A 1 849 ? 25.755 -30.062 13.722 1.00 56.81 849 SER A C 1
ATOM 6709 O O . SER A 1 849 ? 25.324 -31.194 13.938 1.00 56.81 849 SER A O 1
ATOM 6711 N N . LYS A 1 850 ? 24.960 -28.983 13.783 1.00 57.59 850 LYS A N 1
ATOM 6712 C CA . LYS A 1 850 ? 23.541 -28.991 14.197 1.00 57.59 850 LYS A CA 1
ATOM 6713 C C . LYS A 1 850 ? 22.604 -28.341 13.179 1.00 57.59 850 LYS A C 1
ATOM 6715 O O . LYS A 1 850 ? 21.411 -28.155 13.482 1.00 57.59 850 LYS A O 1
ATOM 6720 N N . ASN A 1 851 ? 23.135 -27.986 12.009 1.00 60.47 851 ASN A N 1
ATOM 6721 C CA . ASN A 1 851 ? 22.347 -27.534 10.876 1.00 60.47 851 ASN A CA 1
ATOM 6722 C C . ASN A 1 851 ? 21.536 -28.722 10.308 1.00 60.47 851 ASN A C 1
ATOM 6724 O O . ASN A 1 851 ? 21.850 -29.891 10.519 1.00 60.47 851 ASN A O 1
ATOM 6728 N N . SER A 1 852 ? 20.419 -28.429 9.648 1.00 52.47 852 SER A N 1
ATOM 6729 C CA . SER A 1 852 ? 19.439 -29.454 9.247 1.00 52.47 852 SER A CA 1
ATOM 6730 C C . SER A 1 852 ? 19.914 -30.352 8.098 1.00 52.47 852 SER A C 1
ATOM 6732 O O . SER A 1 852 ? 19.329 -31.407 7.883 1.00 52.47 852 SER A O 1
ATOM 6734 N N . ASN A 1 853 ? 20.918 -29.904 7.341 1.00 52.00 853 ASN A N 1
ATOM 6735 C CA . ASN A 1 853 ? 21.242 -30.433 6.018 1.00 52.00 853 ASN A CA 1
ATOM 6736 C C . ASN A 1 853 ? 22.735 -30.740 5.803 1.00 52.00 853 ASN A C 1
ATOM 6738 O O . ASN A 1 853 ? 23.069 -31.094 4.682 1.00 52.00 853 ASN A O 1
ATOM 6742 N N . ALA A 1 854 ? 23.604 -30.593 6.813 1.00 50.84 854 ALA A N 1
ATOM 6743 C CA . ALA A 1 854 ? 25.078 -30.618 6.746 1.00 50.84 854 ALA A CA 1
ATOM 6744 C C . ALA A 1 854 ? 25.702 -29.555 5.809 1.00 50.84 854 ALA A C 1
ATOM 6746 O O . ALA A 1 854 ? 26.605 -28.834 6.230 1.00 50.84 854 ALA A O 1
ATOM 6747 N N . ASP A 1 855 ? 25.127 -29.350 4.623 1.00 53.62 855 ASP A N 1
ATOM 6748 C CA . ASP A 1 855 ? 25.689 -28.576 3.513 1.00 53.62 855 ASP A CA 1
ATOM 6749 C C . ASP A 1 855 ? 25.149 -27.136 3.411 1.00 53.62 855 ASP A C 1
ATOM 6751 O O . ASP A 1 855 ? 25.838 -26.253 2.908 1.00 53.62 855 ASP A O 1
ATOM 6755 N N . ILE A 1 856 ? 23.929 -26.866 3.910 1.00 60.12 856 ILE A N 1
ATOM 6756 C CA . ILE A 1 856 ? 23.283 -25.538 3.826 1.00 60.12 856 ILE A CA 1
ATOM 6757 C C . ILE A 1 856 ? 22.990 -24.997 5.239 1.00 60.12 856 ILE A C 1
ATOM 6759 O O . ILE A 1 856 ? 22.186 -25.597 5.970 1.00 60.12 856 ILE A O 1
ATOM 6763 N N . PRO A 1 857 ? 23.588 -23.859 5.648 1.00 60.28 857 PRO A N 1
ATOM 6764 C CA . PRO A 1 857 ? 23.360 -23.242 6.954 1.00 60.28 857 PRO A CA 1
ATOM 6765 C C . PRO A 1 857 ? 21.982 -22.567 7.008 1.00 60.28 857 PRO A C 1
ATOM 6767 O O . PRO A 1 857 ? 21.830 -21.382 6.732 1.00 60.28 857 PRO A O 1
ATOM 6770 N N . ARG A 1 858 ? 20.951 -23.341 7.365 1.00 68.19 858 ARG A N 1
ATOM 6771 C CA . ARG A 1 858 ? 19.566 -22.863 7.498 1.00 68.19 858 ARG A CA 1
ATOM 6772 C C . ARG A 1 858 ? 18.889 -23.361 8.768 1.00 68.19 858 ARG A C 1
ATOM 6774 O O . ARG A 1 858 ? 19.164 -24.459 9.264 1.00 68.19 858 ARG A O 1
ATOM 6781 N N . VAL A 1 859 ? 17.948 -22.564 9.270 1.00 69.12 859 VAL A N 1
ATOM 6782 C CA . VAL A 1 859 ? 17.126 -22.927 10.430 1.00 69.12 859 VAL A CA 1
ATOM 6783 C C . VAL A 1 859 ? 16.185 -24.072 10.059 1.00 69.12 859 VAL A C 1
ATOM 6785 O O . VAL A 1 859 ? 15.448 -23.986 9.082 1.00 69.12 859 VAL A O 1
ATOM 6788 N N . SER A 1 860 ? 16.174 -25.131 10.871 1.00 81.69 860 SER A N 1
ATOM 6789 C CA . SER A 1 860 ? 15.280 -26.273 10.666 1.00 81.69 860 SER A CA 1
ATOM 6790 C C . SER A 1 860 ? 13.804 -25.860 10.641 1.00 81.69 860 SER A C 1
ATOM 6792 O O . SER A 1 860 ? 13.333 -25.109 11.506 1.00 81.69 860 SER A O 1
ATOM 6794 N N . GLN A 1 861 ? 13.054 -26.440 9.701 1.00 84.38 861 GLN A N 1
ATOM 6795 C CA . GLN A 1 861 ? 11.611 -26.273 9.540 1.00 84.38 861 GLN A CA 1
ATOM 6796 C C . GLN A 1 861 ? 10.837 -26.566 10.831 1.00 84.38 861 GLN A C 1
ATOM 6798 O O . GLN A 1 861 ? 9.858 -25.885 11.127 1.00 84.38 861 GLN A O 1
ATOM 6803 N N . TYR A 1 862 ? 11.311 -27.505 11.656 1.00 87.75 862 TYR A N 1
ATOM 6804 C CA . TYR A 1 862 ? 10.692 -27.826 12.943 1.00 87.75 862 TYR A CA 1
ATOM 6805 C C . TYR A 1 862 ? 10.811 -26.674 13.944 1.00 87.75 862 TYR A C 1
ATOM 6807 O O . TYR A 1 862 ? 9.854 -26.360 14.656 1.00 87.75 862 TYR A O 1
ATOM 6815 N N . ARG A 1 863 ? 11.973 -26.010 13.992 1.00 89.25 863 ARG A N 1
ATOM 6816 C CA . ARG A 1 863 ? 12.213 -24.881 14.903 1.00 89.25 863 ARG A CA 1
ATOM 6817 C C . ARG A 1 863 ? 11.395 -23.668 14.467 1.00 89.25 863 ARG A C 1
ATOM 6819 O O . ARG A 1 863 ? 10.711 -23.071 15.298 1.00 89.25 863 ARG A O 1
ATOM 6826 N N . LEU A 1 864 ? 11.385 -23.382 13.162 1.00 87.44 864 LEU A N 1
ATOM 6827 C CA . LEU A 1 864 ? 10.560 -22.329 12.565 1.00 87.44 864 LEU A CA 1
ATOM 6828 C C . LEU A 1 864 ? 9.067 -22.557 12.833 1.00 87.44 864 LEU A C 1
ATOM 6830 O O . LEU A 1 864 ? 8.391 -21.662 13.342 1.00 87.44 864 LEU A O 1
ATOM 6834 N N . ALA A 1 865 ? 8.562 -23.761 12.553 1.00 90.81 865 ALA A N 1
ATOM 6835 C CA . ALA A 1 865 ? 7.167 -24.112 12.794 1.00 90.81 865 ALA A CA 1
ATOM 6836 C C . ALA A 1 865 ? 6.800 -23.990 14.276 1.00 90.81 865 ALA A C 1
ATOM 6838 O O . ALA A 1 865 ? 5.736 -23.461 14.598 1.00 90.81 865 ALA A O 1
ATOM 6839 N N . THR A 1 866 ? 7.684 -24.405 15.189 1.00 91.75 866 THR A N 1
ATOM 6840 C CA . THR A 1 866 ? 7.458 -24.280 16.638 1.00 91.75 866 THR A CA 1
ATOM 6841 C C . THR A 1 866 ? 7.379 -22.815 17.066 1.00 91.75 866 THR A C 1
ATOM 6843 O O . THR A 1 866 ? 6.440 -22.427 17.765 1.00 91.75 866 THR A O 1
ATOM 6846 N N . HIS A 1 867 ? 8.324 -21.984 16.623 1.00 93.19 867 HIS A N 1
ATOM 6847 C CA . HIS A 1 867 ? 8.362 -20.561 16.954 1.00 93.19 867 HIS A CA 1
ATOM 6848 C C . HIS A 1 867 ? 7.116 -19.826 16.451 1.00 93.19 867 HIS A C 1
ATOM 6850 O O . HIS A 1 867 ? 6.434 -19.159 17.234 1.00 93.19 867 HIS A O 1
ATOM 6856 N N . LEU A 1 868 ? 6.756 -20.031 15.179 1.00 92.19 868 LEU A N 1
ATOM 6857 C CA . LEU A 1 868 ? 5.569 -19.425 14.580 1.00 92.19 868 LEU A CA 1
ATOM 6858 C C . LEU A 1 868 ? 4.282 -19.911 15.258 1.00 92.19 868 LEU A C 1
ATOM 6860 O O . LEU A 1 868 ? 3.429 -19.099 15.613 1.00 92.19 868 LEU A O 1
ATOM 6864 N N . SER A 1 869 ? 4.151 -21.216 15.514 1.00 93.62 869 SER A N 1
ATOM 6865 C CA . SER A 1 869 ? 2.974 -21.785 16.190 1.00 93.62 869 SER A CA 1
ATOM 6866 C C . SER A 1 869 ? 2.784 -21.191 17.582 1.00 93.62 869 SER A C 1
ATOM 6868 O O . SER A 1 869 ? 1.679 -20.792 17.955 1.00 93.62 869 SER A O 1
ATOM 6870 N N . LEU A 1 870 ? 3.870 -21.078 18.347 1.00 94.50 870 LEU A N 1
ATOM 6871 C CA . LEU A 1 870 ? 3.849 -20.491 19.679 1.00 94.50 870 LEU A CA 1
ATOM 6872 C C . LEU A 1 870 ? 3.477 -18.992 19.618 1.00 94.50 870 LEU A C 1
ATOM 6874 O O . LEU A 1 870 ? 2.771 -18.504 20.503 1.00 94.50 870 LEU A O 1
ATOM 6878 N N . ALA A 1 871 ? 3.870 -18.280 18.556 1.00 94.88 871 ALA A N 1
ATOM 6879 C CA . ALA A 1 871 ? 3.531 -16.871 18.355 1.00 94.88 871 ALA A CA 1
ATOM 6880 C C . ALA A 1 871 ? 2.039 -16.708 18.029 1.00 94.88 871 ALA A C 1
ATOM 6882 O O . ALA A 1 871 ? 1.378 -15.837 18.593 1.00 94.88 871 ALA A O 1
ATOM 6883 N N . PHE A 1 872 ? 1.473 -17.601 17.209 1.00 94.50 872 PHE A N 1
ATOM 6884 C CA . PHE A 1 872 ? 0.029 -17.671 16.952 1.00 94.50 872 PHE A CA 1
ATOM 6885 C C . PHE A 1 872 ? -0.767 -17.980 18.228 1.00 94.50 872 PHE A C 1
ATOM 6887 O O . PHE A 1 872 ? -1.815 -17.378 18.477 1.00 94.50 872 PHE A O 1
ATOM 6894 N N . VAL A 1 873 ? -0.286 -18.890 19.077 1.00 95.50 873 VAL A N 1
ATOM 6895 C CA . VAL A 1 873 ? -0.944 -19.193 20.360 1.00 95.50 873 VAL A CA 1
ATOM 6896 C C . VAL A 1 873 ? -0.918 -17.973 21.283 1.00 95.50 873 VAL A C 1
ATOM 6898 O O . VAL A 1 873 ? -1.959 -17.585 21.814 1.00 95.50 873 VAL A O 1
ATOM 6901 N N . LEU A 1 874 ? 0.233 -17.312 21.428 1.00 95.69 874 LEU A N 1
ATOM 6902 C CA . LEU A 1 874 ? 0.348 -16.081 22.213 1.00 95.69 874 LEU A CA 1
ATOM 6903 C C . LEU A 1 874 ? -0.586 -14.982 21.679 1.00 95.69 874 LEU A C 1
ATOM 6905 O O . LEU A 1 874 ? -1.357 -14.390 22.440 1.00 95.69 874 LEU A O 1
ATOM 6909 N N . TYR A 1 875 ? -0.571 -14.765 20.363 1.00 96.81 875 TYR A N 1
ATOM 6910 C CA . TYR A 1 875 ? -1.438 -13.817 19.669 1.00 96.81 875 TYR A CA 1
ATOM 6911 C C . TYR A 1 875 ? -2.917 -14.072 19.965 1.00 96.81 875 TYR A C 1
ATOM 6913 O O . TYR A 1 875 ? -3.648 -13.166 20.367 1.00 96.81 875 TYR A O 1
ATOM 6921 N N . THR A 1 876 ? -3.365 -15.318 19.808 1.00 94.62 876 THR A N 1
ATOM 6922 C CA . THR A 1 876 ? -4.771 -15.680 20.007 1.00 94.62 876 THR A CA 1
ATOM 6923 C C . THR A 1 876 ? -5.209 -15.560 21.466 1.00 94.62 876 THR A C 1
ATOM 6925 O O . THR A 1 876 ? -6.358 -15.187 21.716 1.00 94.62 876 THR A O 1
ATOM 6928 N N . ILE A 1 877 ? -4.318 -15.783 22.442 1.00 94.50 877 ILE A N 1
ATOM 6929 C CA . ILE A 1 877 ? -4.593 -15.537 23.869 1.00 94.50 877 ILE A CA 1
ATOM 6930 C C . ILE A 1 877 ? -4.797 -14.044 24.139 1.00 94.50 877 ILE A C 1
ATOM 6932 O O . ILE A 1 877 ? -5.775 -13.679 24.810 1.00 94.50 877 ILE A O 1
ATOM 6936 N N . PHE A 1 878 ? -3.920 -13.181 23.615 1.00 95.69 878 PHE A N 1
ATOM 6937 C CA . PHE A 1 878 ? -4.065 -11.729 23.743 1.00 95.69 878 PHE A CA 1
ATOM 6938 C C . PHE A 1 878 ? -5.326 -11.227 23.053 1.00 95.69 878 PHE A C 1
ATOM 6940 O O . PHE A 1 878 ? -6.122 -10.524 23.679 1.00 95.69 878 PHE A O 1
ATOM 6947 N N . LEU A 1 879 ? -5.566 -11.659 21.816 1.00 95.44 879 LEU A N 1
ATOM 6948 C CA . LEU A 1 879 ? -6.745 -11.280 21.049 1.00 95.44 879 LEU A CA 1
ATOM 6949 C C . LEU A 1 879 ? -8.034 -11.713 21.758 1.00 95.44 879 LEU A C 1
ATOM 6951 O O . LEU A 1 879 ? -8.918 -10.891 21.996 1.00 95.44 879 LEU A O 1
ATOM 6955 N N . TRP A 1 880 ? -8.139 -12.983 22.159 1.00 94.00 880 TRP A N 1
ATOM 6956 C CA . TRP A 1 880 ? -9.319 -13.506 22.850 1.00 94.00 880 TRP A CA 1
ATOM 6957 C C . TRP A 1 880 ? -9.581 -12.783 24.172 1.00 94.00 880 TRP A C 1
ATOM 6959 O O . TRP A 1 880 ? -10.718 -12.403 24.465 1.00 94.00 880 TRP A O 1
ATOM 6969 N N . THR A 1 881 ? -8.536 -12.575 24.977 1.00 92.31 881 THR A N 1
ATOM 6970 C CA . THR A 1 881 ? -8.661 -11.934 26.294 1.00 92.31 881 THR A CA 1
ATOM 6971 C C . THR A 1 881 ? -8.964 -10.441 26.159 1.00 92.31 881 THR A C 1
ATOM 6973 O O . THR A 1 881 ? -9.803 -9.925 26.901 1.00 92.31 881 THR A O 1
ATOM 6976 N N . GLY A 1 882 ? -8.367 -9.758 25.182 1.00 93.31 882 GLY A N 1
ATOM 6977 C CA . GLY A 1 882 ? -8.658 -8.366 24.846 1.00 93.31 882 GLY A CA 1
ATOM 6978 C C . GLY A 1 882 ? -10.102 -8.179 24.380 1.00 93.31 882 GLY A C 1
ATOM 6979 O O . GLY A 1 882 ? -10.867 -7.435 25.001 1.00 93.31 882 GLY A O 1
ATOM 6980 N N . LEU A 1 883 ? -10.534 -8.941 23.366 1.00 91.94 883 LEU A N 1
ATOM 6981 C CA . LEU A 1 883 ? -11.913 -8.915 22.856 1.00 91.94 883 LEU A CA 1
ATOM 6982 C C . LEU A 1 883 ? -12.930 -9.263 23.945 1.00 91.94 883 LEU A C 1
ATOM 6984 O O . LEU A 1 883 ? -13.971 -8.616 24.052 1.00 91.94 883 LEU A O 1
ATOM 6988 N N . SER A 1 884 ? -12.622 -10.241 24.799 1.00 90.00 884 SER A N 1
ATOM 6989 C CA . SER A 1 884 ? -13.481 -10.633 25.919 1.00 90.00 884 SER A CA 1
ATOM 6990 C C . SER A 1 884 ? -13.716 -9.514 26.934 1.00 90.00 884 SER A C 1
ATOM 6992 O O . SER A 1 884 ? -14.749 -9.536 27.615 1.00 90.00 884 SER A O 1
ATOM 6994 N N . ASN A 1 885 ? -12.773 -8.578 27.069 1.00 88.75 885 ASN A N 1
ATOM 6995 C CA . ASN A 1 885 ? -12.830 -7.457 28.006 1.00 88.75 885 ASN A CA 1
ATOM 6996 C C . ASN A 1 885 ? -13.427 -6.186 27.392 1.00 88.75 885 ASN A C 1
ATOM 6998 O O . ASN A 1 885 ? -14.131 -5.453 28.087 1.00 88.75 885 ASN A O 1
ATOM 7002 N N . VAL A 1 886 ? -13.213 -5.957 26.095 1.00 89.31 886 VAL A N 1
ATOM 7003 C CA . VAL A 1 886 ? -13.782 -4.809 25.370 1.00 89.31 886 VAL A CA 1
ATOM 7004 C C . VAL A 1 886 ? -15.240 -5.060 24.970 1.00 89.31 886 VAL A C 1
ATOM 7006 O O . VAL A 1 886 ? -16.087 -4.170 25.101 1.00 89.31 886 VAL A O 1
ATOM 7009 N N . LEU A 1 887 ? -15.560 -6.271 24.505 1.00 86.62 887 LEU A N 1
ATOM 7010 C CA . LEU A 1 887 ? -16.865 -6.609 23.937 1.00 86.62 887 LEU A CA 1
ATOM 7011 C C . LEU A 1 887 ? -17.742 -7.353 24.949 1.00 86.62 887 LEU A C 1
ATOM 7013 O O . LEU A 1 887 ? -17.404 -8.441 25.415 1.00 86.62 887 LEU A O 1
ATOM 7017 N N . LYS A 1 888 ? -18.929 -6.808 25.242 1.00 80.38 888 LYS A N 1
ATOM 7018 C CA . LYS A 1 888 ? -19.992 -7.557 25.931 1.00 80.38 888 LYS A CA 1
ATOM 7019 C C . LYS A 1 888 ? -20.620 -8.544 24.931 1.00 80.38 888 LYS A C 1
ATOM 7021 O O . LYS A 1 888 ? -21.034 -8.075 23.864 1.00 80.38 888 LYS A O 1
ATOM 7026 N N . PRO A 1 889 ? -20.685 -9.853 25.242 1.00 74.56 889 PRO A N 1
ATOM 7027 C CA . PRO A 1 889 ? -21.354 -10.816 24.376 1.00 74.56 889 PRO A CA 1
ATOM 7028 C C . PRO A 1 889 ? -22.851 -10.525 24.340 1.00 74.56 889 PRO A C 1
ATOM 7030 O O . PRO A 1 889 ? -23.426 -10.099 25.344 1.00 74.56 889 PRO A O 1
ATOM 7033 N N . HIS A 1 890 ? -23.458 -10.720 23.175 1.00 80.56 890 HIS A N 1
ATOM 7034 C CA . HIS A 1 890 ? -24.908 -10.665 23.037 1.00 80.56 890 HIS A CA 1
ATOM 7035 C C . HIS A 1 890 ? -25.487 -12.048 23.338 1.00 80.56 890 HIS A C 1
ATOM 7037 O O . HIS A 1 890 ? -24.842 -13.050 23.040 1.00 80.56 890 HIS A O 1
ATOM 7043 N N . ASP A 1 891 ? -26.673 -12.113 23.939 1.00 81.12 891 ASP A N 1
ATOM 7044 C CA . ASP A 1 891 ? -27.293 -13.406 24.200 1.00 81.12 891 ASP A CA 1
ATOM 7045 C C . ASP A 1 891 ? -27.941 -13.956 22.920 1.00 81.12 891 ASP A C 1
ATOM 7047 O O . ASP A 1 891 ? -28.860 -13.361 22.362 1.00 81.12 891 ASP A O 1
ATOM 7051 N N . HIS A 1 892 ? -27.442 -15.100 22.451 1.00 82.62 892 HIS A N 1
ATOM 7052 C CA . HIS A 1 892 ? -27.998 -15.853 21.321 1.00 82.62 892 HIS A CA 1
ATOM 7053 C C . HIS A 1 892 ? -28.663 -17.161 21.768 1.00 82.62 892 HIS A C 1
ATOM 7055 O O . HIS A 1 892 ? -28.872 -18.049 20.943 1.00 82.62 892 HIS A O 1
ATOM 7061 N N . SER A 1 893 ? -28.971 -17.318 23.059 1.00 77.62 893 SER A N 1
ATOM 7062 C CA . SER A 1 893 ? -29.632 -18.508 23.618 1.00 77.62 893 SER A CA 1
ATOM 7063 C C . SER A 1 893 ? -30.949 -18.850 22.911 1.00 77.62 893 SER A C 1
ATOM 7065 O O . SER A 1 893 ? -31.249 -20.026 22.720 1.00 77.62 893 SER A O 1
ATOM 7067 N N . LYS A 1 894 ? -31.684 -17.828 22.453 1.00 79.81 894 LYS A N 1
ATOM 7068 C CA . LYS A 1 894 ? -32.966 -17.950 21.740 1.00 79.81 894 LYS A CA 1
ATOM 7069 C C . LYS A 1 894 ? -32.835 -18.351 20.262 1.00 79.81 894 LYS A C 1
ATOM 7071 O O . LYS A 1 894 ? -33.839 -18.625 19.615 1.00 79.81 894 LYS A O 1
ATOM 7076 N N . VAL A 1 895 ? -31.623 -18.383 19.699 1.00 83.31 895 VAL A N 1
ATOM 7077 C CA . VAL A 1 895 ? -31.408 -18.713 18.280 1.00 83.31 895 VAL A CA 1
ATOM 7078 C C . VAL A 1 895 ? -31.341 -20.232 18.095 1.00 83.31 895 VAL A C 1
ATOM 7080 O O . VAL A 1 895 ? -30.447 -20.906 18.615 1.00 83.31 895 VAL A O 1
ATOM 7083 N N . LEU A 1 896 ? -32.264 -20.782 17.302 1.00 81.25 896 LEU A N 1
ATOM 7084 C CA . LEU A 1 896 ? -32.307 -22.210 16.974 1.00 81.25 896 LEU A CA 1
ATOM 7085 C C . LEU A 1 896 ? -30.996 -22.679 16.317 1.00 81.25 896 LEU A C 1
ATOM 7087 O O . LEU A 1 896 ? -30.426 -22.005 15.462 1.00 81.25 896 LEU A O 1
ATOM 7091 N N . LYS A 1 897 ? -30.519 -23.872 16.700 1.00 84.62 897 LYS A N 1
ATOM 7092 C CA . LYS A 1 897 ? -29.294 -24.517 16.170 1.00 84.62 897 LYS A CA 1
ATOM 7093 C C . LYS A 1 897 ? -27.993 -23.707 16.346 1.00 84.62 897 LYS A C 1
ATOM 7095 O O . LYS A 1 897 ? -26.978 -24.067 15.749 1.00 84.62 897 LYS A O 1
ATOM 7100 N N . ILE A 1 898 ? -27.955 -22.708 17.235 1.00 87.25 898 ILE A N 1
ATOM 7101 C CA . ILE A 1 898 ? -26.740 -21.924 17.539 1.00 87.25 898 ILE A CA 1
ATOM 7102 C C . ILE A 1 898 ? -25.547 -22.795 17.973 1.00 87.25 898 ILE A C 1
ATOM 7104 O O . ILE A 1 898 ? -24.395 -22.466 17.701 1.00 87.25 898 ILE A O 1
ATOM 7108 N N . GLY A 1 899 ? -25.809 -23.946 18.608 1.00 87.12 899 GLY A N 1
ATOM 7109 C CA . GLY A 1 899 ? -24.784 -24.931 18.966 1.00 87.12 899 GLY A CA 1
ATOM 7110 C C . GLY A 1 899 ? -24.030 -25.493 17.756 1.00 87.12 899 GLY A C 1
ATOM 7111 O O . GLY A 1 899 ? -22.809 -25.618 17.819 1.00 87.12 899 GLY A O 1
ATOM 7112 N N . LYS A 1 900 ? -24.726 -25.744 16.636 1.00 89.88 900 LYS A N 1
ATOM 7113 C CA . LYS A 1 900 ? -24.100 -26.209 15.387 1.00 89.88 900 LYS A CA 1
ATOM 7114 C C . LYS A 1 900 ? -23.203 -25.127 14.787 1.00 89.88 900 LYS A C 1
ATOM 7116 O O . LYS A 1 900 ? -22.065 -25.418 14.441 1.00 89.88 900 LYS A O 1
ATOM 7121 N N . LEU A 1 901 ? -23.672 -23.874 14.742 1.00 92.62 901 LEU A N 1
ATOM 7122 C CA . LEU A 1 901 ? -22.866 -22.746 14.256 1.00 92.62 901 LEU A CA 1
ATOM 7123 C C . LEU A 1 901 ? -21.611 -22.532 15.113 1.00 92.62 901 LEU A C 1
ATOM 7125 O O . LEU A 1 901 ? -20.533 -22.311 14.573 1.00 92.62 901 LEU A O 1
ATOM 7129 N N . ARG A 1 902 ? -21.727 -22.642 16.443 1.00 92.00 902 ARG A N 1
ATOM 7130 C CA . ARG A 1 902 ? -20.574 -22.590 17.358 1.00 92.00 902 ARG A CA 1
ATOM 7131 C C . ARG A 1 902 ? -19.569 -23.700 17.059 1.00 92.00 902 ARG A C 1
ATOM 7133 O O . ARG A 1 902 ? -18.380 -23.414 16.969 1.00 92.00 902 ARG A O 1
ATOM 7140 N N . GLY A 1 903 ? -20.044 -24.935 16.887 1.00 92.94 903 GLY A N 1
ATOM 7141 C CA . GLY A 1 903 ? -19.205 -26.076 16.515 1.00 92.94 903 GLY A CA 1
ATOM 7142 C C . GLY A 1 903 ? -18.453 -25.834 15.206 1.00 92.94 903 GLY A C 1
ATOM 7143 O O . GLY A 1 903 ? -17.234 -25.960 15.180 1.00 92.94 903 GLY A O 1
ATOM 7144 N N . LEU A 1 904 ? -19.154 -25.382 14.160 1.00 94.19 904 LEU A N 1
ATOM 7145 C CA . LEU A 1 904 ? -18.554 -25.039 12.865 1.00 94.19 904 LEU A CA 1
ATOM 7146 C C . LEU A 1 904 ? -17.547 -23.886 12.964 1.00 94.19 904 LEU A C 1
ATOM 7148 O O . LEU A 1 904 ? -16.458 -23.973 12.407 1.00 94.19 904 LEU A O 1
ATOM 7152 N N . ALA A 1 905 ? -17.857 -22.829 13.720 1.00 94.38 905 ALA A N 1
ATOM 7153 C CA . ALA A 1 905 ? -16.940 -21.709 13.919 1.00 94.38 905 ALA A CA 1
ATOM 7154 C C . ALA A 1 905 ? -15.663 -22.135 14.669 1.00 94.38 905 ALA A C 1
ATOM 7156 O O . ALA A 1 905 ? -14.565 -21.707 14.314 1.00 94.38 905 ALA A O 1
ATOM 7157 N N . HIS A 1 906 ? -15.782 -23.010 15.674 1.00 94.00 906 HIS A N 1
ATOM 7158 C CA . HIS A 1 906 ? -14.626 -23.602 16.351 1.00 94.00 906 HIS A CA 1
ATOM 7159 C C . HIS A 1 906 ? -13.845 -24.564 15.445 1.00 94.00 906 HIS A C 1
ATOM 7161 O O . HIS A 1 906 ? -12.618 -24.528 15.479 1.00 94.00 906 HIS A O 1
ATOM 7167 N N . GLY A 1 907 ? -14.524 -25.358 14.612 1.00 95.19 907 GLY A N 1
ATOM 7168 C CA . GLY A 1 907 ? -13.900 -26.229 13.612 1.00 95.19 907 GLY A CA 1
ATOM 7169 C C . GLY A 1 907 ? -13.084 -25.437 12.590 1.00 95.19 907 GLY A C 1
ATOM 7170 O O . GLY A 1 907 ? -11.893 -25.689 12.430 1.00 95.19 907 GLY A O 1
ATOM 7171 N N . SER A 1 908 ? -13.685 -24.400 11.998 1.00 96.50 908 SER A N 1
ATOM 7172 C CA . SER A 1 908 ? -13.009 -23.475 11.080 1.00 96.50 908 SER A CA 1
ATOM 7173 C C . SER A 1 908 ? -11.792 -22.819 11.732 1.00 96.50 908 SER A C 1
ATOM 7175 O O . SER A 1 908 ? -10.725 -22.772 11.133 1.00 96.50 908 SER A O 1
ATOM 7177 N N . LYS A 1 909 ? -11.907 -22.374 12.990 1.00 94.31 909 LYS A N 1
ATOM 7178 C CA . LYS A 1 909 ? -10.785 -21.805 13.756 1.00 94.31 909 LYS A CA 1
ATOM 7179 C C . LYS A 1 909 ? -9.614 -22.786 13.897 1.00 94.31 909 LYS A C 1
ATOM 7181 O O . LYS A 1 909 ? -8.466 -22.382 13.736 1.00 94.31 909 LYS A O 1
ATOM 7186 N N . THR A 1 910 ? -9.896 -24.054 14.196 1.00 95.06 910 THR A N 1
ATOM 7187 C CA . THR A 1 910 ? -8.871 -25.103 14.309 1.00 95.06 910 THR A CA 1
ATOM 7188 C C . THR A 1 910 ? -8.226 -25.399 12.957 1.00 95.06 910 THR A C 1
ATOM 7190 O O . THR A 1 910 ? -7.005 -25.464 12.878 1.00 95.06 910 THR A O 1
ATOM 7193 N N . LEU A 1 911 ? -9.017 -25.514 11.887 1.00 96.62 911 LEU A N 1
ATOM 7194 C CA . LEU A 1 911 ? -8.508 -25.753 10.533 1.00 96.62 911 LEU A CA 1
ATOM 7195 C C . LEU A 1 911 ? -7.629 -24.603 10.023 1.00 96.62 911 LEU A C 1
ATOM 7197 O O . LEU A 1 911 ? -6.562 -24.859 9.470 1.00 96.62 911 LEU A O 1
ATOM 7201 N N . ILE A 1 912 ? -8.009 -23.346 10.285 1.00 97.62 912 ILE A N 1
ATOM 7202 C CA . ILE A 1 912 ? -7.177 -22.171 9.973 1.00 97.62 912 ILE A CA 1
ATOM 7203 C C . ILE A 1 912 ? -5.822 -22.274 10.681 1.00 97.62 912 ILE A C 1
ATOM 7205 O O . ILE A 1 912 ? -4.786 -22.086 10.049 1.00 97.62 912 ILE A O 1
ATOM 7209 N N . PHE A 1 913 ? -5.819 -22.604 11.978 1.00 95.81 913 PHE A N 1
ATOM 7210 C CA . PHE A 1 913 ? -4.581 -22.767 12.740 1.00 95.81 913 PHE A CA 1
ATOM 7211 C C . PHE A 1 913 ? -3.711 -23.897 12.172 1.00 95.81 913 PHE A C 1
ATOM 7213 O O . PHE A 1 913 ? -2.536 -23.675 11.907 1.00 95.81 913 PHE A O 1
ATOM 7220 N N . LEU A 1 914 ? -4.282 -25.076 11.908 1.00 95.56 914 LEU A N 1
ATOM 7221 C CA . LEU A 1 914 ? -3.545 -26.202 11.320 1.00 95.56 914 LEU A CA 1
ATOM 7222 C C . LEU A 1 914 ? -2.981 -25.867 9.930 1.00 95.56 914 LEU A C 1
ATOM 7224 O O . LEU A 1 914 ? -1.845 -26.222 9.628 1.00 95.56 914 LEU A O 1
ATOM 7228 N N . THR A 1 915 ? -3.737 -25.136 9.108 1.00 96.81 915 THR A N 1
ATOM 7229 C CA . THR A 1 915 ? -3.276 -24.668 7.790 1.00 96.81 915 THR A CA 1
ATOM 7230 C C . THR A 1 915 ? -2.085 -23.729 7.921 1.00 96.81 915 THR A C 1
ATOM 7232 O O . THR A 1 915 ? -1.111 -23.884 7.187 1.00 96.81 915 THR A O 1
ATOM 7235 N N . ALA A 1 916 ? -2.126 -22.797 8.878 1.00 95.06 916 ALA A N 1
ATOM 7236 C CA . ALA A 1 916 ? -1.017 -21.887 9.153 1.00 95.06 916 ALA A CA 1
ATOM 7237 C C . ALA A 1 916 ? 0.237 -22.637 9.637 1.00 95.06 916 ALA A C 1
ATOM 7239 O O . ALA A 1 916 ? 1.338 -22.340 9.179 1.00 95.06 916 ALA A O 1
ATOM 7240 N N . VAL A 1 917 ? 0.076 -23.658 10.488 1.00 93.75 917 VAL A N 1
ATOM 7241 C CA . VAL A 1 917 ? 1.186 -24.525 10.922 1.00 93.75 917 VAL A CA 1
ATOM 7242 C C . VAL A 1 917 ? 1.796 -25.272 9.733 1.00 93.75 917 VAL A C 1
ATOM 7244 O O . VAL A 1 917 ? 3.013 -25.262 9.578 1.00 93.75 917 VAL A O 1
ATOM 7247 N N . MET A 1 918 ? 0.979 -25.860 8.851 1.00 94.31 918 MET A N 1
ATOM 7248 C CA . MET A 1 918 ? 1.475 -26.483 7.614 1.00 94.31 918 MET A CA 1
ATOM 7249 C C . MET A 1 918 ? 2.177 -25.473 6.696 1.00 94.31 918 MET A C 1
ATOM 7251 O O . MET A 1 918 ? 3.192 -25.803 6.092 1.00 94.31 918 MET A O 1
ATOM 7255 N N . GLY A 1 919 ? 1.703 -24.225 6.648 1.00 93.44 919 GLY A N 1
ATOM 7256 C CA . GLY A 1 919 ? 2.369 -23.141 5.918 1.00 93.44 919 GLY A CA 1
ATOM 7257 C C . GLY A 1 919 ? 3.769 -22.829 6.459 1.00 93.44 919 GLY A C 1
ATOM 7258 O O . GLY A 1 919 ? 4.677 -22.547 5.683 1.00 93.44 919 GLY A O 1
ATOM 7259 N N . ALA A 1 920 ? 3.981 -22.965 7.772 1.00 92.00 920 ALA A N 1
ATOM 7260 C CA . ALA A 1 920 ? 5.300 -22.817 8.390 1.00 92.00 920 ALA A CA 1
ATOM 7261 C C . ALA A 1 920 ? 6.296 -23.882 7.900 1.00 92.00 920 ALA A C 1
ATOM 7263 O O . ALA A 1 920 ? 7.465 -23.574 7.678 1.00 92.00 920 ALA A O 1
ATOM 7264 N N . PHE A 1 921 ? 5.832 -25.120 7.696 1.00 91.94 921 PHE A N 1
ATOM 7265 C CA . PHE A 1 921 ? 6.647 -26.184 7.105 1.00 91.94 921 PHE A CA 1
ATOM 7266 C C . PHE A 1 921 ? 6.930 -25.924 5.622 1.00 91.94 921 PHE A C 1
ATOM 7268 O O . PHE A 1 921 ? 8.067 -26.108 5.195 1.00 91.94 921 PHE A O 1
ATOM 7275 N N . VAL A 1 922 ? 5.945 -25.432 4.855 1.00 92.75 922 VAL A N 1
ATOM 7276 C CA . VAL A 1 922 ? 6.147 -25.037 3.446 1.00 92.75 922 VAL A CA 1
ATOM 7277 C C . VAL A 1 922 ? 7.236 -23.969 3.329 1.00 92.75 922 VAL A C 1
ATOM 7279 O O . VAL A 1 922 ? 8.140 -24.118 2.513 1.00 92.75 922 VAL A O 1
ATOM 7282 N N . ALA A 1 923 ? 7.191 -22.932 4.171 1.00 89.31 923 ALA A N 1
ATOM 7283 C CA . ALA A 1 923 ? 8.210 -21.881 4.209 1.00 89.31 923 ALA A CA 1
ATOM 7284 C C . ALA A 1 923 ? 9.558 -22.368 4.774 1.00 89.31 923 ALA A C 1
ATOM 7286 O O . ALA A 1 923 ? 10.613 -21.864 4.407 1.00 89.31 923 ALA A O 1
ATOM 7287 N N . GLY A 1 924 ? 9.555 -23.341 5.688 1.00 85.94 924 GLY A N 1
ATOM 7288 C CA . GLY A 1 924 ? 10.781 -23.911 6.251 1.00 85.94 924 GLY A CA 1
ATOM 7289 C C . GLY A 1 924 ? 11.549 -24.797 5.270 1.00 85.94 924 GLY A C 1
ATOM 7290 O O . GLY A 1 924 ? 12.773 -24.811 5.301 1.00 85.94 924 GLY A O 1
ATOM 7291 N N . LEU A 1 925 ? 10.835 -25.519 4.407 1.00 86.38 925 LEU A N 1
ATOM 7292 C CA . LEU A 1 925 ? 11.414 -26.413 3.403 1.00 86.38 925 LEU A CA 1
ATOM 7293 C C . LEU A 1 925 ? 11.571 -25.767 2.020 1.00 86.38 925 LEU A C 1
ATOM 7295 O O . LEU A 1 925 ? 12.015 -26.451 1.104 1.00 86.38 925 LEU A O 1
ATOM 7299 N N . ASP A 1 926 ? 11.161 -24.508 1.851 1.00 86.19 926 ASP A N 1
ATOM 7300 C CA . ASP A 1 926 ? 11.049 -23.822 0.552 1.00 86.19 926 ASP A CA 1
ATOM 7301 C C . ASP A 1 926 ? 10.168 -24.593 -0.455 1.00 86.19 926 ASP A C 1
ATOM 7303 O O . ASP A 1 926 ? 10.290 -24.484 -1.674 1.00 86.19 926 ASP A O 1
ATOM 7307 N N . ALA A 1 927 ? 9.203 -25.358 0.066 1.00 87.56 927 ALA A N 1
ATOM 7308 C CA . ALA A 1 927 ? 8.350 -26.253 -0.712 1.00 87.56 927 ALA A CA 1
ATOM 7309 C C . ALA A 1 927 ? 7.386 -25.513 -1.660 1.00 87.56 927 ALA A C 1
ATOM 7311 O O . ALA A 1 927 ? 6.758 -26.128 -2.516 1.00 87.56 927 ALA A O 1
ATOM 7312 N N . GLY A 1 928 ? 7.253 -24.190 -1.516 1.00 85.75 928 GLY A N 1
ATOM 7313 C CA . GLY A 1 928 ? 6.462 -23.351 -2.417 1.00 85.75 928 GLY A CA 1
ATOM 7314 C C . GLY A 1 928 ? 7.049 -23.223 -3.828 1.00 85.75 928 GLY A C 1
ATOM 7315 O O . GLY A 1 928 ? 6.322 -22.816 -4.730 1.00 85.75 928 GLY A O 1
ATOM 7316 N N . LEU A 1 929 ? 8.320 -23.588 -4.023 1.00 87.62 929 LEU A N 1
ATOM 7317 C CA . LEU A 1 929 ? 9.032 -23.519 -5.306 1.00 87.62 929 LEU A CA 1
ATOM 7318 C C . LEU A 1 929 ? 9.036 -24.850 -6.083 1.00 87.62 929 LEU A C 1
ATOM 7320 O O . LEU A 1 929 ? 9.632 -24.923 -7.149 1.00 87.62 929 LEU A O 1
ATOM 7324 N N . VAL A 1 930 ? 8.405 -25.910 -5.556 1.00 89.44 930 VAL A N 1
ATOM 7325 C CA . VAL A 1 930 ? 8.443 -27.246 -6.185 1.00 89.44 930 VAL A CA 1
ATOM 7326 C C . VAL A 1 930 ? 7.431 -27.361 -7.327 1.00 89.44 930 VAL A C 1
ATOM 7328 O O . VAL A 1 930 ? 7.804 -27.634 -8.462 1.00 89.44 930 VAL A O 1
ATOM 7331 N N . TYR A 1 931 ? 6.142 -27.146 -7.042 1.00 89.44 931 TYR A N 1
ATOM 7332 C CA . TYR A 1 931 ? 5.083 -27.126 -8.059 1.00 89.44 931 TYR A CA 1
ATOM 7333 C C . TYR A 1 931 ? 4.377 -25.768 -8.082 1.00 89.44 931 TYR A C 1
ATOM 7335 O O . TYR A 1 931 ? 3.573 -25.486 -7.194 1.00 89.44 931 TYR A O 1
ATOM 7343 N N . ASN A 1 932 ? 4.626 -24.946 -9.105 1.00 92.00 932 ASN A N 1
ATOM 7344 C CA . ASN A 1 932 ? 4.093 -23.575 -9.222 1.00 92.00 932 ASN A CA 1
ATOM 7345 C C . ASN A 1 932 ? 2.845 -23.442 -10.117 1.00 92.00 932 ASN A C 1
ATOM 7347 O O . ASN A 1 932 ? 2.428 -22.339 -10.459 1.00 92.00 932 ASN A O 1
ATOM 7351 N N . SER A 1 933 ? 2.206 -24.554 -10.481 1.00 88.12 933 SER A N 1
ATOM 7352 C CA . SER A 1 933 ? 0.981 -24.573 -11.286 1.00 88.12 933 SER A CA 1
ATOM 7353 C C . SER A 1 933 ? -0.291 -24.692 -10.433 1.00 88.12 933 SER A C 1
ATOM 7355 O O . SER A 1 933 ? -0.311 -25.282 -9.347 1.00 88.12 933 SER A O 1
ATOM 7357 N N . TRP A 1 934 ? -1.402 -24.179 -10.961 1.00 88.12 934 TRP A N 1
ATOM 7358 C CA . TRP A 1 934 ? -2.739 -24.316 -10.381 1.00 88.12 934 TRP A CA 1
ATOM 7359 C C . TRP A 1 934 ? -3.780 -24.415 -11.513 1.00 88.12 934 TRP A C 1
ATOM 7361 O O . TRP A 1 934 ? -3.655 -23.671 -12.483 1.00 88.12 934 TRP A O 1
ATOM 7371 N N . PRO A 1 935 ? -4.803 -25.296 -11.440 1.00 86.12 935 PRO A N 1
ATOM 7372 C CA . PRO A 1 935 ? -5.179 -26.151 -10.312 1.00 86.12 935 PRO A CA 1
ATOM 7373 C C . PRO A 1 935 ? -4.456 -27.509 -10.260 1.00 86.12 935 PRO A C 1
ATOM 7375 O O . PRO A 1 935 ? -4.559 -28.198 -9.249 1.00 86.12 935 PRO A O 1
ATOM 7378 N N . LYS A 1 936 ? -3.692 -27.893 -11.280 1.00 87.50 936 LYS A N 1
ATOM 7379 C CA . LYS A 1 936 ? -2.924 -29.151 -11.291 1.00 87.50 936 LYS A CA 1
ATOM 7380 C C . LYS A 1 936 ? -1.525 -28.981 -10.676 1.00 87.50 936 LYS A C 1
ATOM 7382 O O . LYS A 1 936 ? -1.071 -27.851 -10.497 1.00 87.50 936 LYS A O 1
ATOM 7387 N N . TYR A 1 937 ? -0.870 -30.083 -10.318 1.00 86.62 937 TYR A N 1
ATOM 7388 C CA . TYR A 1 937 ? 0.552 -30.179 -9.964 1.00 86.62 937 TYR A CA 1
ATOM 7389 C C . TYR A 1 937 ? 1.332 -30.542 -11.236 1.00 86.62 937 TYR A C 1
ATOM 7391 O O . TYR A 1 937 ? 1.338 -31.700 -11.654 1.00 86.62 937 TYR A O 1
ATOM 7399 N N . ALA A 1 938 ? 1.911 -29.533 -11.886 1.00 85.44 938 ALA A N 1
ATOM 7400 C CA . ALA A 1 938 ? 2.273 -29.554 -13.300 1.00 85.44 938 ALA A CA 1
ATOM 7401 C C . ALA A 1 938 ? 1.094 -30.077 -14.147 1.00 85.44 938 ALA A C 1
ATOM 7403 O O . ALA A 1 938 ? -0.002 -29.514 -14.093 1.00 85.44 938 ALA A O 1
ATOM 7404 N N . ASP A 1 939 ? 1.278 -31.195 -14.843 1.00 85.12 939 ASP A N 1
ATOM 7405 C CA . ASP A 1 939 ? 0.260 -31.777 -15.720 1.00 85.12 939 ASP A CA 1
ATOM 7406 C C . ASP A 1 939 ? -0.700 -32.747 -15.004 1.00 85.12 939 ASP A C 1
ATOM 7408 O O . ASP A 1 939 ? -1.680 -33.215 -15.595 1.00 85.12 939 ASP A O 1
ATOM 7412 N N . ARG A 1 940 ? -0.472 -33.041 -13.713 1.00 82.56 940 ARG A N 1
ATOM 7413 C CA . ARG A 1 940 ? -1.163 -34.111 -12.965 1.00 82.56 940 ARG A CA 1
ATOM 7414 C C . ARG A 1 940 ? -1.973 -33.595 -11.774 1.00 82.56 940 ARG A C 1
ATOM 7416 O O . ARG A 1 940 ? -1.700 -32.543 -11.215 1.00 82.56 940 ARG A O 1
ATOM 7423 N N . TRP A 1 941 ? -2.986 -34.349 -11.344 1.00 83.62 941 TRP A N 1
ATOM 7424 C CA . TRP A 1 941 ? -3.805 -33.992 -10.169 1.00 83.62 941 TRP A CA 1
ATOM 7425 C C . TRP A 1 941 ? -3.181 -34.403 -8.833 1.00 83.62 941 TRP A C 1
ATOM 7427 O O . TRP A 1 941 ? -3.446 -33.776 -7.810 1.00 83.62 941 TRP A O 1
ATOM 7437 N N . VAL A 1 942 ? -2.339 -35.435 -8.849 1.00 86.69 942 VAL A N 1
ATOM 7438 C CA . VAL A 1 942 ? -1.568 -35.903 -7.697 1.00 86.69 942 VAL A CA 1
ATOM 7439 C C . VAL A 1 942 ? -0.094 -35.846 -8.096 1.00 86.69 942 VAL A C 1
ATOM 7441 O O . VAL A 1 942 ? 0.247 -36.398 -9.147 1.00 86.69 942 VAL A O 1
ATOM 7444 N N . PRO A 1 943 ? 0.765 -35.159 -7.324 1.00 86.00 943 PRO A N 1
ATOM 7445 C CA . PRO A 1 943 ? 2.181 -35.072 -7.645 1.00 86.00 943 PRO A CA 1
ATOM 7446 C C . PRO A 1 943 ? 2.863 -36.433 -7.461 1.00 86.00 943 PRO A C 1
ATOM 7448 O O . PRO A 1 943 ? 2.470 -37.237 -6.611 1.00 86.00 943 PRO A O 1
ATOM 7451 N N . GLU A 1 944 ? 3.902 -36.691 -8.251 1.00 82.88 944 GLU A N 1
ATOM 7452 C CA . GLU A 1 944 ? 4.758 -37.861 -8.061 1.00 82.88 944 GLU A CA 1
ATOM 7453 C C . GLU A 1 944 ? 5.618 -37.691 -6.796 1.00 82.88 944 GLU A C 1
ATOM 7455 O O . GLU A 1 944 ? 5.770 -36.588 -6.269 1.00 82.88 944 GLU A O 1
ATOM 7460 N N . HIS A 1 945 ? 6.190 -38.786 -6.290 1.00 83.00 945 HIS A N 1
ATOM 7461 C CA . HIS A 1 945 ? 7.164 -38.754 -5.188 1.00 83.00 945 HIS A CA 1
ATOM 7462 C C . HIS A 1 945 ? 6.632 -38.325 -3.796 1.00 83.00 945 HIS A C 1
ATOM 7464 O O . HIS A 1 945 ? 7.397 -37.861 -2.950 1.00 83.00 945 HIS A O 1
ATOM 7470 N N . LEU A 1 946 ? 5.348 -38.559 -3.489 1.00 85.62 946 LEU A N 1
ATOM 7471 C CA . LEU A 1 946 ? 4.762 -38.241 -2.169 1.00 85.62 946 LEU A CA 1
ATOM 7472 C C . LEU A 1 946 ? 5.332 -39.054 -0.982 1.00 85.62 946 LEU A C 1
ATOM 7474 O O . LEU A 1 946 ? 5.296 -38.600 0.161 1.00 85.62 946 LEU A O 1
ATOM 7478 N N . LEU A 1 947 ? 5.817 -40.276 -1.211 1.00 88.25 947 LEU A N 1
ATOM 7479 C CA . LEU A 1 947 ? 6.233 -41.208 -0.148 1.00 88.25 947 LEU A CA 1
ATOM 7480 C C . LEU A 1 947 ? 7.652 -41.757 -0.370 1.00 88.25 947 LEU A C 1
ATOM 7482 O O . LEU A 1 947 ? 7.911 -42.942 -0.151 1.00 88.25 947 LEU A O 1
ATOM 7486 N N . VAL A 1 948 ? 8.564 -40.893 -0.824 1.00 85.75 948 VAL A N 1
ATOM 7487 C CA . VAL A 1 948 ? 9.950 -41.267 -1.157 1.00 85.75 948 VAL A CA 1
ATOM 7488 C C . VAL A 1 948 ? 10.807 -41.526 0.079 1.00 85.75 948 VAL A C 1
ATOM 7490 O O . VAL A 1 948 ? 11.561 -42.489 0.086 1.00 85.75 948 VAL A O 1
ATOM 7493 N N . LEU A 1 949 ? 10.688 -40.715 1.133 1.00 84.44 949 LEU A N 1
ATOM 7494 C CA . LEU A 1 949 ? 11.529 -40.861 2.325 1.00 84.44 949 LEU A CA 1
ATOM 7495 C C . LEU A 1 949 ? 11.097 -42.063 3.176 1.00 84.44 949 LEU A C 1
ATOM 7497 O O . LEU A 1 949 ? 9.898 -42.282 3.373 1.00 84.44 949 LEU A O 1
ATOM 7501 N N . ASP A 1 950 ? 12.066 -42.780 3.747 1.00 84.00 950 ASP A N 1
ATOM 7502 C CA . ASP A 1 950 ? 11.839 -43.807 4.764 1.00 84.00 950 ASP A CA 1
ATOM 7503 C C . ASP A 1 950 ? 12.431 -43.381 6.122 1.00 84.00 950 ASP A C 1
ATOM 7505 O O . ASP A 1 950 ? 13.526 -42.816 6.182 1.00 84.00 950 ASP A O 1
ATOM 7509 N N . PRO A 1 951 ? 11.723 -43.611 7.245 1.00 90.12 951 PRO A N 1
ATOM 7510 C CA . PRO A 1 951 ? 10.360 -44.146 7.355 1.00 90.12 951 PRO A CA 1
ATOM 7511 C C . PRO A 1 951 ? 9.279 -43.197 6.800 1.00 90.12 951 PRO A C 1
ATOM 7513 O O . PRO A 1 951 ? 9.396 -41.974 6.893 1.00 90.12 951 PRO A O 1
ATOM 7516 N N . LYS A 1 952 ? 8.175 -43.766 6.285 1.00 86.25 952 LYS A N 1
ATOM 7517 C CA . LYS A 1 952 ? 7.138 -43.033 5.525 1.00 86.25 952 LYS A CA 1
ATOM 7518 C C . LYS A 1 952 ? 6.551 -41.802 6.219 1.00 86.25 952 LYS A C 1
ATOM 7520 O O . LYS A 1 952 ? 6.198 -40.845 5.530 1.00 86.25 952 LYS A O 1
ATOM 7525 N N . TRP A 1 953 ? 6.479 -41.779 7.551 1.00 85.12 953 TRP A N 1
ATOM 7526 C CA . TRP A 1 953 ? 5.949 -40.636 8.305 1.00 85.12 953 TRP A CA 1
ATOM 7527 C C . TRP A 1 953 ? 6.788 -39.357 8.144 1.00 85.12 953 TRP A C 1
ATOM 7529 O O . TRP A 1 953 ? 6.234 -38.262 8.242 1.00 85.12 953 TRP A O 1
ATOM 7539 N N . LYS A 1 954 ? 8.088 -39.467 7.831 1.00 85.81 954 LYS A N 1
ATOM 7540 C CA . LYS A 1 954 ? 8.951 -38.302 7.585 1.00 85.81 954 LYS A CA 1
ATOM 7541 C C . LYS A 1 954 ? 8.493 -37.480 6.387 1.00 85.81 954 LYS A C 1
ATOM 7543 O O . LYS A 1 954 ? 8.632 -36.262 6.400 1.00 85.81 954 LYS A O 1
ATOM 7548 N N . ASN A 1 955 ? 7.867 -38.102 5.383 1.00 88.94 955 ASN A N 1
ATOM 7549 C CA . ASN A 1 955 ? 7.385 -37.373 4.207 1.00 88.94 955 ASN A CA 1
ATOM 7550 C C . ASN A 1 955 ? 6.394 -36.261 4.572 1.00 88.94 955 ASN A C 1
ATOM 7552 O O . ASN A 1 955 ? 6.405 -35.211 3.948 1.00 88.94 955 ASN A O 1
ATOM 7556 N N . PHE A 1 956 ? 5.583 -36.440 5.614 1.00 88.81 956 PHE A N 1
ATOM 7557 C CA . PHE A 1 956 ? 4.600 -35.435 6.023 1.00 88.81 956 PHE A CA 1
ATOM 7558 C C . PHE A 1 956 ? 5.231 -34.149 6.587 1.00 88.81 956 PHE A C 1
ATOM 7560 O O . PHE A 1 956 ? 4.529 -33.148 6.701 1.00 88.81 956 PHE A O 1
ATOM 7567 N N . PHE A 1 957 ? 6.526 -34.164 6.931 1.00 88.31 957 PHE A N 1
ATOM 7568 C CA . PHE A 1 957 ? 7.216 -33.045 7.589 1.00 88.31 957 PHE A CA 1
ATOM 7569 C C . PHE A 1 957 ? 8.544 -32.637 6.937 1.00 88.31 957 PHE A C 1
ATOM 7571 O O . PHE A 1 957 ? 9.024 -31.536 7.198 1.00 88.31 957 PHE A O 1
ATOM 7578 N N . GLU A 1 958 ? 9.146 -33.504 6.119 1.00 86.69 958 GLU A N 1
ATOM 7579 C CA . GLU A 1 958 ? 10.478 -33.310 5.522 1.00 86.69 958 GLU A CA 1
ATOM 7580 C C . GLU A 1 958 ? 10.457 -33.382 3.990 1.00 86.69 958 GLU A C 1
ATOM 7582 O O . GLU A 1 958 ? 11.300 -32.766 3.344 1.00 86.69 958 GLU A O 1
ATOM 7587 N N . ASN A 1 959 ? 9.482 -34.076 3.388 1.00 89.00 959 ASN A N 1
ATOM 7588 C CA . ASN A 1 959 ? 9.345 -34.118 1.932 1.00 89.00 959 ASN A CA 1
ATOM 7589 C C . ASN A 1 959 ? 8.604 -32.864 1.449 1.00 89.00 959 ASN A C 1
ATOM 7591 O O . ASN A 1 959 ? 7.427 -32.661 1.761 1.00 89.00 959 ASN A O 1
ATOM 7595 N N . GLN A 1 960 ? 9.297 -32.039 0.663 1.00 90.69 960 GLN A N 1
ATOM 7596 C CA . GLN A 1 960 ? 8.780 -30.779 0.133 1.00 90.69 960 GLN A CA 1
ATOM 7597 C C . GLN A 1 960 ? 7.460 -30.967 -0.631 1.00 90.69 960 GLN A C 1
ATOM 7599 O O . GLN A 1 960 ? 6.482 -30.274 -0.346 1.00 90.69 960 GLN A O 1
ATOM 7604 N N . THR A 1 961 ? 7.389 -31.949 -1.535 1.00 91.56 961 THR A N 1
ATOM 7605 C CA . THR A 1 961 ? 6.195 -32.230 -2.348 1.00 91.56 961 THR A CA 1
ATOM 7606 C C . THR A 1 961 ? 4.987 -32.568 -1.480 1.00 91.56 961 THR A C 1
ATOM 7608 O O . THR A 1 961 ? 3.889 -32.046 -1.680 1.00 91.56 961 THR A O 1
ATOM 7611 N N . THR A 1 962 ? 5.185 -33.416 -0.474 1.00 92.50 962 THR A N 1
ATOM 7612 C CA . THR A 1 962 ? 4.113 -33.882 0.413 1.00 92.50 962 THR A CA 1
ATOM 7613 C C . THR A 1 962 ? 3.629 -32.772 1.330 1.00 92.50 962 THR A C 1
ATOM 7615 O O . THR A 1 962 ? 2.423 -32.592 1.487 1.00 92.50 962 THR A O 1
ATOM 7618 N N . VAL A 1 963 ? 4.538 -31.969 1.882 1.00 92.88 963 VAL A N 1
ATOM 7619 C CA . VAL A 1 963 ? 4.192 -30.804 2.709 1.00 92.88 963 VAL A CA 1
ATOM 7620 C C . VAL A 1 963 ? 3.416 -29.763 1.895 1.00 92.88 963 VAL A C 1
ATOM 7622 O O . VAL A 1 963 ? 2.383 -29.268 2.357 1.00 92.88 963 VAL A O 1
ATOM 7625 N N . GLN A 1 964 ? 3.846 -29.476 0.662 1.00 93.69 964 GLN A N 1
ATOM 7626 C CA . GLN A 1 964 ? 3.134 -28.575 -0.250 1.00 93.69 964 GLN A CA 1
ATOM 7627 C C . GLN A 1 964 ? 1.735 -29.114 -0.591 1.00 93.69 964 GLN A C 1
ATOM 7629 O O . GLN A 1 964 ? 0.744 -28.378 -0.536 1.00 93.69 964 GLN A O 1
ATOM 7634 N N . PHE A 1 965 ? 1.632 -30.413 -0.890 1.00 93.12 965 PHE A N 1
ATOM 7635 C CA . PHE A 1 965 ? 0.366 -31.092 -1.159 1.00 93.12 965 PHE A CA 1
ATOM 7636 C C . PHE A 1 965 ? -0.597 -31.007 0.032 1.00 93.12 965 PHE A C 1
ATOM 7638 O O . PHE A 1 965 ? -1.758 -30.622 -0.138 1.00 93.12 965 PHE A O 1
ATOM 7645 N N . LEU A 1 966 ? -0.124 -31.307 1.244 1.00 93.50 966 LEU A N 1
ATOM 7646 C CA . LEU A 1 966 ? -0.925 -31.260 2.469 1.00 93.50 966 LEU A CA 1
ATOM 7647 C C . LEU A 1 966 ? -1.405 -29.847 2.780 1.00 93.50 966 LEU A C 1
ATOM 7649 O O . LEU A 1 966 ? -2.593 -29.660 3.037 1.00 93.50 966 LEU A O 1
ATOM 7653 N N . HIS A 1 967 ? -0.521 -28.849 2.723 1.00 95.44 967 HIS A N 1
ATOM 7654 C CA . HIS A 1 967 ? -0.891 -27.459 2.983 1.00 95.44 967 HIS A CA 1
ATOM 7655 C C . HIS A 1 967 ? -1.985 -26.978 2.020 1.00 95.44 967 HIS A C 1
ATOM 7657 O O . HIS A 1 967 ? -2.977 -26.389 2.452 1.00 95.44 967 HIS A O 1
ATOM 7663 N N . ARG A 1 968 ? -1.852 -27.293 0.726 1.00 93.62 968 ARG A N 1
ATOM 7664 C CA . ARG A 1 968 ? -2.812 -26.895 -0.310 1.00 93.62 968 ARG A CA 1
ATOM 7665 C C . ARG A 1 968 ? -4.178 -27.566 -0.139 1.00 93.62 968 ARG A C 1
ATOM 7667 O O . ARG A 1 968 ? -5.202 -26.886 -0.181 1.00 93.62 968 ARG A O 1
ATOM 7674 N N . ASN A 1 969 ? -4.212 -28.870 0.131 1.00 93.69 969 ASN A N 1
ATOM 7675 C CA . ASN A 1 969 ? -5.469 -29.586 0.380 1.00 93.69 969 ASN A CA 1
ATOM 7676 C C . ASN A 1 969 ? -6.130 -29.168 1.701 1.00 93.69 969 ASN A C 1
ATOM 7678 O O . ASN A 1 969 ? -7.353 -29.023 1.773 1.00 93.69 969 ASN A O 1
ATOM 7682 N N . LEU A 1 970 ? -5.332 -28.893 2.733 1.00 95.94 970 LEU A N 1
ATOM 7683 C CA . LEU A 1 970 ? -5.828 -28.369 4.001 1.00 95.94 970 LEU A CA 1
ATOM 7684 C C . LEU A 1 970 ? -6.385 -26.943 3.850 1.00 95.94 970 LEU A C 1
ATOM 7686 O O . LEU A 1 970 ? -7.383 -26.607 4.491 1.00 95.94 970 LEU A O 1
ATOM 7690 N N . ALA A 1 971 ? -5.819 -26.128 2.954 1.00 96.19 971 ALA A N 1
ATOM 7691 C CA . ALA A 1 971 ? -6.368 -24.822 2.601 1.00 96.19 971 ALA A CA 1
ATOM 7692 C C . ALA A 1 971 ? -7.740 -24.941 1.913 1.00 96.19 971 ALA A C 1
ATOM 7694 O O . ALA A 1 971 ? -8.667 -24.221 2.291 1.00 96.19 971 ALA A O 1
ATOM 7695 N N . TYR A 1 972 ? -7.919 -25.889 0.983 1.00 94.88 972 TYR A N 1
ATOM 7696 C CA . TYR A 1 972 ? -9.232 -26.162 0.379 1.00 94.88 972 TYR A CA 1
ATOM 7697 C C . TYR A 1 972 ? -10.261 -26.623 1.418 1.00 94.88 972 TYR A C 1
ATOM 7699 O O . TYR A 1 972 ? -11.373 -26.093 1.463 1.00 94.88 972 TYR A O 1
ATOM 7707 N N . LEU A 1 973 ? -9.880 -27.541 2.313 1.00 96.56 973 LEU A N 1
ATOM 7708 C CA . LEU A 1 973 ? -10.742 -27.992 3.410 1.00 96.56 973 LEU A CA 1
ATOM 7709 C C . LEU A 1 973 ? -11.118 -26.840 4.357 1.00 96.56 973 LEU A C 1
ATOM 7711 O O . LEU A 1 973 ? -12.263 -26.731 4.800 1.00 96.56 973 LEU A O 1
ATOM 7715 N N . THR A 1 974 ? -10.172 -25.947 4.642 1.00 97.44 974 THR A N 1
ATOM 7716 C CA . THR A 1 974 ? -10.405 -24.756 5.467 1.00 97.44 974 THR A CA 1
ATOM 7717 C C . THR A 1 974 ? -11.386 -23.799 4.801 1.00 97.44 974 THR A C 1
ATOM 7719 O O . THR A 1 974 ? -12.330 -23.346 5.452 1.00 97.44 974 THR A O 1
ATOM 7722 N N . LEU A 1 975 ? -11.222 -23.531 3.503 1.00 97.44 975 LEU A N 1
ATOM 7723 C CA . LEU A 1 975 ? -12.132 -22.678 2.739 1.00 97.44 975 LEU A CA 1
ATOM 7724 C C . LEU A 1 975 ? -13.544 -23.275 2.676 1.00 97.44 975 LEU A C 1
ATOM 7726 O O . LEU A 1 975 ? -14.529 -22.552 2.849 1.00 97.44 975 LEU A O 1
ATOM 7730 N N . PHE A 1 976 ? -13.650 -24.596 2.516 1.00 97.25 976 PHE A N 1
ATOM 7731 C CA . PHE A 1 976 ? -14.920 -25.314 2.592 1.00 97.25 976 PHE A CA 1
ATOM 7732 C C . PHE A 1 976 ? -15.575 -25.165 3.973 1.00 97.25 976 PHE A C 1
ATOM 7734 O O . PHE A 1 976 ? -16.746 -24.796 4.062 1.00 97.25 976 PHE A O 1
ATOM 7741 N N . SER A 1 977 ? -14.824 -25.364 5.062 1.00 97.25 977 SER A N 1
ATOM 7742 C CA . SER A 1 977 ? -15.331 -25.194 6.433 1.00 97.25 977 SER A CA 1
ATOM 7743 C C . SER A 1 977 ? -15.807 -23.762 6.709 1.00 97.25 977 SER A C 1
ATOM 7745 O O . SER A 1 977 ? -16.865 -23.558 7.317 1.00 97.25 977 SER A O 1
ATOM 7747 N N . ILE A 1 978 ? -15.065 -22.754 6.240 1.00 97.81 978 ILE A N 1
ATOM 7748 C CA . ILE A 1 978 ? -15.449 -21.338 6.345 1.00 97.81 978 ILE A CA 1
ATOM 7749 C C . ILE A 1 978 ? -16.744 -21.079 5.570 1.00 97.81 978 ILE A C 1
ATOM 7751 O O . ILE A 1 978 ? -17.678 -20.488 6.119 1.00 97.81 978 ILE A O 1
ATOM 7755 N N . SER A 1 979 ? -16.835 -21.582 4.340 1.00 97.31 979 SER A N 1
ATOM 7756 C CA . SER A 1 979 ? -18.020 -21.443 3.489 1.00 97.31 979 SER A CA 1
ATOM 7757 C C . SER A 1 979 ? -19.240 -22.118 4.114 1.00 97.31 979 SER A C 1
ATOM 7759 O O . SER A 1 979 ? -20.307 -21.512 4.195 1.00 97.31 979 SER A O 1
ATOM 7761 N N . ALA A 1 980 ? -19.084 -23.322 4.668 1.00 96.12 980 ALA A N 1
ATOM 7762 C CA . ALA A 1 980 ? -20.136 -24.019 5.405 1.00 96.12 980 ALA A CA 1
ATOM 7763 C C . ALA A 1 980 ? -20.579 -23.237 6.655 1.00 96.12 980 ALA A C 1
ATOM 7765 O O . ALA A 1 980 ? -21.776 -23.085 6.911 1.00 96.12 980 ALA A O 1
ATOM 7766 N N . THR A 1 981 ? -19.627 -22.676 7.409 1.00 96.12 981 THR A N 1
ATOM 7767 C CA . THR A 1 981 ? -19.912 -21.819 8.574 1.00 96.12 981 THR A CA 1
ATOM 7768 C C . THR A 1 981 ? -20.725 -20.590 8.160 1.00 96.12 981 THR A C 1
ATOM 7770 O O . THR A 1 981 ? -21.710 -20.242 8.817 1.00 96.12 981 THR A O 1
ATOM 7773 N N . TRP A 1 982 ? -20.353 -19.953 7.048 1.00 97.12 982 TRP A N 1
ATOM 7774 C CA . TRP A 1 982 ? -21.049 -18.794 6.498 1.00 97.12 982 TRP A CA 1
ATOM 7775 C C . TRP A 1 982 ? -22.452 -19.134 5.986 1.00 97.12 982 TRP A C 1
ATOM 7777 O O . TRP A 1 982 ? -23.407 -18.445 6.344 1.00 97.12 982 TRP A O 1
ATOM 7787 N N . LEU A 1 983 ? -22.608 -20.218 5.219 1.00 95.81 983 LEU A N 1
ATOM 7788 C CA . LEU A 1 983 ? -23.896 -20.678 4.684 1.00 95.81 983 LEU A CA 1
ATOM 7789 C C . LEU A 1 983 ? -24.909 -20.975 5.794 1.00 95.81 983 LEU A C 1
ATOM 7791 O O . LEU A 1 983 ? -26.077 -20.593 5.688 1.00 95.81 983 LEU A O 1
ATOM 7795 N N . VAL A 1 984 ? -24.461 -21.603 6.883 1.00 93.75 984 VAL A N 1
ATOM 7796 C CA . VAL A 1 984 ? -25.303 -21.857 8.059 1.00 93.75 984 VAL A CA 1
ATOM 7797 C C . VAL A 1 984 ? -25.612 -20.553 8.800 1.00 93.75 984 VAL A C 1
ATOM 7799 O O . VAL A 1 984 ? -26.764 -20.301 9.150 1.00 93.75 984 VAL A O 1
ATOM 7802 N N . GLY A 1 985 ? -24.607 -19.703 9.027 1.00 92.56 985 GLY A N 1
ATOM 7803 C CA . GLY A 1 985 ? -24.751 -18.484 9.824 1.00 92.56 985 GLY A CA 1
ATOM 7804 C C . GLY A 1 985 ? -25.536 -17.356 9.143 1.00 92.56 985 GLY A C 1
ATOM 7805 O O . GLY A 1 985 ? -26.232 -16.612 9.833 1.00 92.56 985 GLY A O 1
ATOM 7806 N N . ARG A 1 986 ? -25.489 -17.228 7.806 1.00 92.94 986 ARG A N 1
ATOM 7807 C CA . ARG A 1 986 ? -26.153 -16.131 7.064 1.00 92.94 986 ARG A CA 1
ATOM 7808 C C . ARG A 1 986 ? -27.675 -16.150 7.187 1.00 92.94 986 ARG A C 1
ATOM 7810 O O . ARG A 1 986 ? -28.303 -15.104 7.072 1.00 92.94 986 ARG A O 1
ATOM 7817 N N . ARG A 1 987 ? -28.263 -17.330 7.420 1.00 89.50 987 ARG A N 1
ATOM 7818 C CA . ARG A 1 987 ? -29.714 -17.512 7.603 1.00 89.50 987 ARG A CA 1
ATOM 7819 C C . ARG A 1 987 ? -30.157 -17.334 9.061 1.00 89.50 987 ARG A C 1
ATOM 7821 O O . ARG A 1 987 ? -31.349 -17.371 9.340 1.00 89.50 987 ARG A O 1
ATOM 7828 N N . MET A 1 988 ? -29.222 -17.160 9.999 1.00 90.38 988 MET A N 1
ATOM 7829 C CA . MET A 1 988 ? -29.521 -17.045 11.427 1.00 90.38 988 MET A CA 1
ATOM 7830 C C . MET A 1 988 ? -29.686 -15.584 11.872 1.00 90.38 988 MET A C 1
ATOM 7832 O O . MET A 1 988 ? -29.010 -14.668 11.396 1.00 90.38 988 MET A O 1
ATOM 7836 N N . GLN A 1 989 ? -30.556 -15.374 12.861 1.00 88.06 989 GLN A N 1
ATOM 7837 C CA . GLN A 1 989 ? -30.787 -14.082 13.518 1.00 88.06 989 GLN A CA 1
ATOM 7838 C C . GLN A 1 989 ? -29.630 -13.733 14.475 1.00 88.06 989 GLN A C 1
ATOM 7840 O O . GLN A 1 989 ? -29.737 -13.825 15.695 1.00 88.06 989 GLN A O 1
ATOM 7845 N N . LEU A 1 990 ? -28.477 -13.378 13.904 1.00 88.69 990 LEU A N 1
ATOM 7846 C CA . LEU A 1 990 ? -27.281 -12.966 14.644 1.00 88.69 990 LEU A CA 1
ATOM 7847 C C . LEU A 1 990 ? -27.269 -11.456 14.932 1.00 88.69 990 LEU A C 1
ATOM 7849 O O . LEU A 1 990 ? -27.864 -10.658 14.205 1.00 88.69 990 LEU A O 1
ATOM 7853 N N . SER A 1 991 ? -26.523 -11.051 15.966 1.00 89.44 991 SER A N 1
ATOM 7854 C CA . SER A 1 991 ? -26.297 -9.630 16.274 1.00 89.44 991 SER A CA 1
ATOM 7855 C C . SER A 1 991 ? -25.522 -8.943 15.140 1.00 89.44 991 SER A C 1
ATOM 7857 O O . SER A 1 991 ? -24.756 -9.591 14.423 1.00 89.44 991 SER A O 1
ATOM 7859 N N . ARG A 1 992 ? -25.658 -7.614 14.993 1.00 89.94 992 ARG A N 1
ATOM 7860 C CA . ARG A 1 992 ? -24.967 -6.848 13.931 1.00 89.94 992 ARG A CA 1
ATOM 7861 C C . ARG A 1 992 ? -23.458 -7.122 13.900 1.00 89.94 992 ARG A C 1
ATOM 7863 O O . ARG A 1 992 ? -22.903 -7.331 12.829 1.00 89.94 992 ARG A O 1
ATOM 7870 N N . ARG A 1 993 ? -22.807 -7.167 15.067 1.00 90.69 993 ARG A N 1
ATOM 7871 C CA . ARG A 1 993 ? -21.362 -7.436 15.186 1.00 90.69 993 ARG A CA 1
ATOM 7872 C C . ARG A 1 993 ? -21.003 -8.871 14.808 1.00 90.69 993 ARG A C 1
ATOM 7874 O O . ARG A 1 993 ? -20.073 -9.062 14.036 1.00 90.69 993 ARG A O 1
ATOM 7881 N N . ALA A 1 994 ? -21.767 -9.859 15.279 1.00 90.94 994 ALA A N 1
ATOM 7882 C CA . ALA A 1 994 ? -21.559 -11.259 14.910 1.00 90.94 994 ALA A CA 1
ATOM 7883 C C . ALA A 1 994 ? -21.740 -11.483 13.400 1.00 90.94 994 ALA A C 1
ATOM 7885 O O . ALA A 1 994 ? -20.981 -12.229 12.792 1.00 90.94 994 ALA A O 1
ATOM 7886 N N . ARG A 1 995 ? -22.702 -10.789 12.778 1.00 93.56 995 ARG A N 1
ATOM 7887 C CA . ARG A 1 995 ? -22.915 -10.825 11.327 1.00 93.56 995 ARG A CA 1
ATOM 7888 C C . ARG A 1 995 ? -21.735 -10.222 10.563 1.00 93.56 995 ARG A C 1
ATOM 7890 O O . ARG A 1 995 ? -21.274 -10.831 9.606 1.00 93.56 995 ARG A O 1
ATOM 7897 N N . ILE A 1 996 ? -21.208 -9.077 11.005 1.00 94.75 996 ILE A N 1
ATOM 7898 C CA . ILE A 1 996 ? -19.999 -8.480 10.410 1.00 94.75 996 ILE A CA 1
ATOM 7899 C C . ILE A 1 996 ? -18.809 -9.439 10.539 1.00 94.75 996 ILE A C 1
ATOM 7901 O O . ILE A 1 996 ? -18.124 -9.673 9.550 1.00 94.75 996 ILE A O 1
ATOM 7905 N N . ALA A 1 997 ? -18.599 -10.046 11.711 1.00 94.56 997 ALA A N 1
ATOM 7906 C CA . ALA A 1 997 ? -17.529 -11.023 11.913 1.00 94.56 997 ALA A CA 1
ATOM 7907 C C . ALA A 1 997 ? -17.685 -12.259 11.005 1.00 94.56 997 ALA A C 1
ATOM 7909 O O . ALA A 1 997 ? -16.699 -12.749 10.464 1.00 94.56 997 ALA A O 1
ATOM 7910 N N . LEU A 1 998 ? -18.920 -12.731 10.792 1.00 95.94 998 LEU A N 1
ATOM 7911 C CA . LEU A 1 998 ? -19.225 -13.854 9.901 1.00 95.94 998 LEU A CA 1
ATOM 7912 C C . LEU A 1 998 ? -18.919 -13.531 8.429 1.00 95.94 998 LEU A C 1
ATOM 7914 O O . LEU A 1 998 ? -18.283 -14.334 7.750 1.00 95.94 998 LEU A O 1
ATOM 7918 N N . HIS A 1 999 ? -19.353 -12.368 7.931 1.00 96.00 999 HIS A N 1
ATOM 7919 C CA . HIS A 1 999 ? -19.032 -11.939 6.564 1.00 96.00 999 HIS A CA 1
ATOM 7920 C C . HIS A 1 999 ? -17.539 -11.642 6.396 1.00 96.00 999 HIS A C 1
ATOM 7922 O O . HIS A 1 999 ? -16.968 -12.006 5.375 1.00 96.00 999 HIS A O 1
ATOM 7928 N N . GLY A 1 1000 ? -16.901 -11.041 7.404 1.00 95.88 1000 GLY A N 1
ATOM 7929 C CA . GLY A 1 1000 ? -15.463 -10.780 7.412 1.00 95.88 1000 GLY A CA 1
ATOM 7930 C C . GLY A 1 1000 ? -14.632 -12.063 7.359 1.00 95.88 1000 GLY A C 1
ATOM 7931 O O . GLY A 1 1000 ? -13.679 -12.130 6.591 1.00 95.88 1000 GLY A O 1
ATOM 7932 N N . LEU A 1 1001 ? -15.034 -13.107 8.096 1.00 97.00 1001 LEU A N 1
ATOM 7933 C CA . LEU A 1 1001 ? -14.395 -14.428 8.044 1.00 97.00 1001 LEU A CA 1
ATOM 7934 C C . LEU A 1 1001 ? 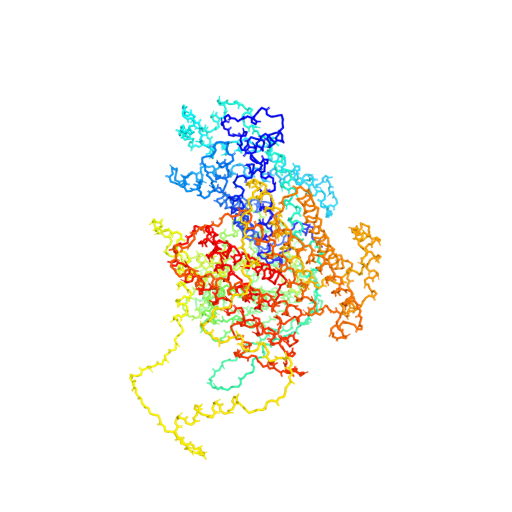-14.471 -15.046 6.640 1.00 97.00 1001 LEU A C 1
ATOM 7936 O O . LEU A 1 1001 ? -13.475 -15.569 6.152 1.00 97.00 1001 LEU A O 1
ATOM 7940 N N . MET A 1 1002 ? -15.636 -14.962 5.989 1.00 97.12 1002 MET A N 1
ATOM 7941 C CA . MET A 1 1002 ? -15.825 -15.441 4.617 1.00 97.12 1002 MET A CA 1
ATOM 7942 C C . MET A 1 1002 ? -14.954 -14.656 3.632 1.00 97.12 1002 MET A C 1
ATOM 7944 O O . MET A 1 1002 ? -14.154 -15.247 2.916 1.00 97.12 1002 MET A O 1
ATOM 7948 N N . PHE A 1 1003 ? -15.062 -13.324 3.641 1.00 96.81 1003 PHE A N 1
ATOM 7949 C CA . PHE A 1 1003 ? -14.303 -12.449 2.748 1.00 96.81 1003 PHE A CA 1
ATOM 7950 C C . PHE A 1 1003 ? -12.796 -12.679 2.885 1.00 96.81 1003 PHE A C 1
ATOM 7952 O O . PHE A 1 1003 ? -12.126 -12.976 1.900 1.00 96.81 1003 PHE A O 1
ATOM 7959 N N . MET A 1 1004 ? -12.273 -12.636 4.113 1.00 97.19 1004 MET A N 1
ATOM 7960 C CA . MET A 1 1004 ? -10.850 -12.860 4.359 1.00 97.19 1004 MET A CA 1
ATOM 7961 C C . MET A 1 1004 ? -10.421 -14.289 4.000 1.00 97.19 1004 MET A C 1
ATOM 7963 O O . MET A 1 1004 ? -9.293 -14.482 3.563 1.00 97.19 1004 MET A O 1
ATOM 7967 N N . GLY A 1 1005 ? -11.301 -15.290 4.137 1.00 97.44 1005 GLY A N 1
ATOM 7968 C CA . GLY A 1 1005 ? -11.016 -16.670 3.732 1.00 97.44 1005 GLY A CA 1
ATOM 7969 C C . GLY A 1 1005 ? -10.739 -16.794 2.233 1.00 97.44 1005 GLY A C 1
ATOM 7970 O O . GLY A 1 1005 ? -9.757 -17.420 1.839 1.00 97.44 1005 GLY A O 1
ATOM 7971 N N . TYR A 1 1006 ? -11.549 -16.136 1.402 1.00 96.75 1006 TYR A N 1
ATOM 7972 C CA . TYR A 1 1006 ? -11.339 -16.097 -0.049 1.00 96.75 1006 TYR A CA 1
ATOM 7973 C C . TYR A 1 1006 ? -10.137 -15.233 -0.430 1.00 96.75 1006 TYR A C 1
ATOM 7975 O O . TYR A 1 1006 ? -9.326 -15.662 -1.246 1.00 96.75 1006 TYR A O 1
ATOM 7983 N N . THR A 1 1007 ? -9.953 -14.073 0.210 1.00 95.06 1007 THR A N 1
ATOM 7984 C CA . THR A 1 1007 ? -8.749 -13.248 0.020 1.00 95.06 1007 THR A CA 1
ATOM 7985 C C . THR A 1 1007 ? -7.481 -14.041 0.334 1.00 95.06 1007 THR A C 1
ATOM 7987 O O . THR A 1 1007 ? -6.518 -13.988 -0.424 1.00 95.06 1007 THR A O 1
ATOM 7990 N N . GLN A 1 1008 ? -7.485 -14.837 1.406 1.00 97.38 1008 GLN A N 1
ATOM 7991 C CA . GLN A 1 1008 ? -6.353 -15.680 1.781 1.00 97.38 1008 GLN A CA 1
ATOM 7992 C C . GLN A 1 1008 ? -6.075 -16.780 0.751 1.00 97.38 1008 GLN A C 1
ATOM 7994 O O . GLN A 1 1008 ? -4.911 -17.069 0.472 1.00 97.38 1008 GLN A O 1
ATOM 7999 N N . ALA A 1 1009 ? -7.122 -17.375 0.170 1.00 95.50 1009 ALA A N 1
ATOM 8000 C CA . ALA A 1 1009 ? -6.984 -18.357 -0.901 1.00 95.50 1009 ALA A CA 1
ATOM 8001 C C . ALA A 1 1009 ? -6.382 -17.727 -2.166 1.00 95.50 1009 ALA A C 1
ATOM 8003 O O . ALA A 1 1009 ? -5.437 -18.281 -2.720 1.00 95.50 1009 ALA A O 1
ATOM 8004 N N . VAL A 1 1010 ? -6.859 -16.543 -2.570 1.00 95.19 1010 VAL A N 1
ATOM 8005 C CA . VAL A 1 1010 ? -6.296 -15.786 -3.701 1.00 95.19 1010 VAL A CA 1
ATOM 8006 C C . VAL A 1 1010 ? -4.829 -15.452 -3.445 1.00 95.19 1010 VAL A C 1
ATOM 8008 O O . VAL A 1 1010 ? -3.992 -15.773 -4.277 1.00 95.19 1010 VAL A O 1
ATOM 8011 N N . LEU A 1 1011 ? -4.485 -14.916 -2.268 1.00 93.56 1011 LEU A N 1
ATOM 8012 C CA . LEU A 1 1011 ? -3.092 -14.636 -1.899 1.00 93.56 1011 LEU A CA 1
ATOM 8013 C C . LEU A 1 1011 ? -2.211 -15.891 -1.943 1.00 93.56 1011 LEU A C 1
ATOM 8015 O O . LEU A 1 1011 ? -1.068 -15.809 -2.385 1.00 93.56 1011 LEU A O 1
ATOM 8019 N N . GLY A 1 1012 ? -2.730 -17.046 -1.515 1.00 94.31 1012 GLY A N 1
ATOM 8020 C CA . GLY A 1 1012 ? -1.998 -18.315 -1.554 1.00 94.31 1012 GLY A CA 1
ATOM 8021 C C . GLY A 1 1012 ? -1.744 -18.799 -2.979 1.00 94.31 1012 GLY A C 1
ATOM 8022 O O . GLY A 1 1012 ? -0.623 -19.174 -3.312 1.00 94.31 1012 GLY A O 1
ATOM 8023 N N . ILE A 1 1013 ? -2.762 -18.727 -3.841 1.00 93.31 1013 ILE A N 1
ATOM 8024 C CA . ILE A 1 1013 ? -2.654 -19.092 -5.260 1.00 93.31 1013 ILE A CA 1
ATOM 8025 C C . ILE A 1 1013 ? -1.706 -18.134 -5.989 1.00 93.31 1013 ILE A C 1
ATOM 8027 O O . ILE A 1 1013 ? -0.824 -18.593 -6.707 1.00 93.31 1013 ILE A O 1
ATOM 8031 N N . SER A 1 1014 ? -1.823 -16.824 -5.764 1.00 92.06 1014 SER A N 1
ATOM 8032 C CA . SER A 1 1014 ? -0.924 -15.829 -6.357 1.00 92.06 1014 SER A CA 1
ATOM 8033 C C . SER A 1 1014 ? 0.522 -16.034 -5.905 1.00 92.06 1014 SER A C 1
ATOM 8035 O O . SER A 1 1014 ? 1.425 -15.989 -6.733 1.00 92.06 1014 SER A O 1
ATOM 8037 N N . THR A 1 1015 ? 0.753 -16.308 -4.615 1.00 91.38 1015 THR A N 1
ATOM 8038 C CA . THR A 1 1015 ? 2.096 -16.640 -4.099 1.00 91.38 1015 THR A CA 1
ATOM 8039 C C . THR A 1 1015 ? 2.671 -17.865 -4.809 1.00 91.38 1015 THR A C 1
ATOM 8041 O O . THR A 1 1015 ? 3.842 -17.866 -5.169 1.00 91.38 1015 THR A O 1
ATOM 8044 N N . LEU A 1 1016 ? 1.849 -18.889 -5.050 1.00 92.06 1016 LEU A N 1
ATOM 8045 C CA . LEU A 1 1016 ? 2.263 -20.114 -5.729 1.00 92.06 1016 LEU A CA 1
ATOM 8046 C C . LEU A 1 1016 ? 2.613 -19.878 -7.207 1.00 92.06 1016 LEU A C 1
ATOM 8048 O O . LEU A 1 1016 ? 3.686 -20.276 -7.645 1.00 92.06 1016 LEU A O 1
ATOM 8052 N N . VAL A 1 1017 ? 1.726 -19.228 -7.965 1.00 92.88 1017 VAL A N 1
ATOM 8053 C CA . VAL A 1 1017 ? 1.863 -19.045 -9.425 1.00 92.88 1017 VAL A CA 1
ATOM 8054 C C . VAL A 1 1017 ? 2.993 -18.080 -9.787 1.00 92.88 1017 VAL A C 1
ATOM 8056 O O . VAL A 1 1017 ? 3.620 -18.227 -10.830 1.00 92.88 1017 VAL A O 1
ATOM 8059 N N . HIS A 1 1018 ? 3.292 -17.110 -8.921 1.00 89.31 1018 HIS A N 1
ATOM 8060 C CA . HIS A 1 1018 ? 4.351 -16.125 -9.150 1.00 89.31 1018 HIS A CA 1
ATOM 8061 C C . HIS A 1 1018 ? 5.709 -16.503 -8.541 1.00 89.31 1018 HIS A C 1
ATOM 8063 O O . HIS A 1 1018 ? 6.538 -15.618 -8.350 1.00 89.31 1018 HIS A O 1
ATOM 8069 N N . PHE A 1 1019 ? 5.950 -17.784 -8.241 1.00 90.19 1019 PHE A N 1
ATOM 8070 C CA . PHE A 1 1019 ? 7.226 -18.266 -7.686 1.00 90.19 1019 PHE A CA 1
ATOM 8071 C C . PHE A 1 1019 ? 7.607 -17.603 -6.350 1.00 90.19 1019 PHE A C 1
ATOM 8073 O O . PHE A 1 1019 ? 8.746 -17.214 -6.126 1.00 90.19 1019 PHE A O 1
ATOM 8080 N N . VAL A 1 1020 ? 6.632 -17.487 -5.442 1.00 90.06 1020 VAL A N 1
ATOM 8081 C CA . VAL A 1 1020 ? 6.807 -17.057 -4.042 1.00 90.06 1020 VAL A CA 1
ATOM 8082 C C . VAL A 1 1020 ? 7.572 -15.725 -3.905 1.00 90.06 1020 VAL A C 1
ATOM 8084 O O . VAL A 1 1020 ? 8.576 -15.655 -3.196 1.00 90.06 1020 VAL A O 1
ATOM 8087 N N . PRO A 1 1021 ? 7.113 -14.618 -4.526 1.00 88.81 1021 PRO A N 1
ATOM 8088 C CA . PRO A 1 1021 ? 7.799 -13.349 -4.350 1.00 88.81 1021 PRO A CA 1
ATOM 8089 C C . PRO A 1 1021 ? 7.594 -12.863 -2.911 1.00 88.81 1021 PRO A C 1
ATOM 8091 O O . PRO A 1 1021 ? 6.490 -12.958 -2.361 1.00 88.81 1021 PRO A O 1
ATOM 8094 N N . VAL A 1 1022 ? 8.654 -12.315 -2.308 1.00 85.75 1022 VAL A N 1
ATOM 8095 C CA . VAL A 1 1022 ? 8.733 -11.989 -0.869 1.00 85.75 1022 VAL A CA 1
ATOM 8096 C C . VAL A 1 1022 ? 7.516 -11.202 -0.375 1.00 85.75 1022 VAL A C 1
ATOM 8098 O O . VAL A 1 1022 ? 6.956 -11.518 0.673 1.00 85.75 1022 VAL A O 1
ATOM 8101 N N . TRP A 1 1023 ? 7.057 -10.208 -1.138 1.00 86.38 1023 TRP A N 1
ATOM 8102 C CA . TRP A 1 1023 ? 5.917 -9.376 -0.753 1.00 86.38 1023 TRP A CA 1
ATOM 8103 C C . TRP A 1 1023 ? 4.579 -10.137 -0.772 1.00 86.38 1023 TRP A C 1
ATOM 8105 O O . TRP A 1 1023 ? 3.793 -9.973 0.161 1.00 86.38 1023 TRP A O 1
ATOM 8115 N N . LEU A 1 1024 ? 4.318 -11.007 -1.762 1.00 90.00 1024 LEU A N 1
ATOM 8116 C CA . LEU A 1 1024 ? 3.102 -11.840 -1.776 1.00 90.00 1024 LEU A CA 1
ATOM 8117 C C . LEU A 1 1024 ? 3.140 -12.875 -0.659 1.00 90.00 1024 LEU A C 1
ATOM 8119 O O . LEU A 1 1024 ? 2.141 -13.045 0.035 1.00 90.00 1024 LEU A O 1
ATOM 8123 N N . ALA A 1 1025 ? 4.288 -13.516 -0.445 1.00 89.62 1025 ALA A N 1
ATOM 8124 C CA . ALA A 1 1025 ? 4.458 -14.488 0.625 1.00 89.62 1025 ALA A CA 1
ATOM 8125 C C . ALA A 1 1025 ? 4.271 -13.841 2.011 1.00 89.62 1025 ALA A C 1
ATOM 8127 O O . ALA A 1 1025 ? 3.543 -14.374 2.852 1.00 89.62 1025 ALA A O 1
ATOM 8128 N N . ALA A 1 1026 ? 4.826 -12.644 2.228 1.00 89.38 1026 ALA A N 1
ATOM 8129 C CA . ALA A 1 1026 ? 4.626 -11.874 3.455 1.00 89.38 1026 ALA A CA 1
ATOM 8130 C C . ALA A 1 1026 ? 3.162 -11.429 3.636 1.00 89.38 1026 ALA A C 1
ATOM 8132 O O . ALA A 1 1026 ? 2.624 -11.508 4.748 1.00 89.38 1026 ALA A O 1
ATOM 8133 N N . LEU A 1 1027 ? 2.481 -11.007 2.560 1.00 92.12 1027 LEU A N 1
ATOM 8134 C CA . LEU A 1 1027 ? 1.047 -10.695 2.585 1.00 92.12 1027 LEU A CA 1
ATOM 8135 C C . LEU A 1 1027 ? 0.199 -11.933 2.873 1.00 92.12 1027 LEU A C 1
ATOM 8137 O O . LEU A 1 1027 ? -0.740 -11.846 3.659 1.00 92.12 1027 LEU A O 1
ATOM 8141 N N . HIS A 1 1028 ? 0.531 -13.085 2.295 1.00 94.62 1028 HIS A N 1
ATOM 8142 C CA . HIS A 1 1028 ? -0.155 -14.346 2.549 1.00 94.62 1028 HIS A CA 1
ATOM 8143 C C . HIS A 1 1028 ? 0.017 -14.782 4.011 1.00 94.62 1028 HIS A C 1
ATOM 8145 O O . HIS A 1 1028 ? -0.963 -15.111 4.683 1.00 94.62 1028 HIS A O 1
ATOM 8151 N N . GLN A 1 1029 ? 1.230 -14.705 4.563 1.00 93.62 1029 GLN A N 1
ATOM 8152 C CA . GLN A 1 1029 ? 1.479 -14.980 5.979 1.00 93.62 1029 GLN A CA 1
ATOM 8153 C C . GLN A 1 1029 ? 0.702 -14.016 6.890 1.00 93.62 1029 GLN A C 1
ATOM 8155 O O . GLN A 1 1029 ? 0.003 -14.456 7.805 1.00 93.62 1029 GLN A O 1
ATOM 8160 N N . SER A 1 1030 ? 0.755 -12.711 6.621 1.00 93.31 1030 SER A N 1
ATOM 8161 C CA . SER A 1 1030 ? 0.014 -11.696 7.387 1.00 93.31 1030 SER A CA 1
ATOM 8162 C C . SER A 1 1030 ? -1.506 -11.879 7.264 1.00 93.31 1030 SER A C 1
ATOM 8164 O O . SER A 1 1030 ? -2.244 -11.777 8.246 1.00 93.31 1030 SER A O 1
ATOM 8166 N N . GLY A 1 1031 ? -1.988 -12.240 6.076 1.00 95.31 1031 GLY A N 1
ATOM 8167 C CA . GLY A 1 1031 ? -3.392 -12.533 5.800 1.00 95.31 1031 GLY A CA 1
ATOM 8168 C C . GLY A 1 1031 ? -3.916 -13.726 6.600 1.00 95.31 1031 GLY A C 1
ATOM 8169 O O . GLY A 1 1031 ? -5.054 -13.695 7.071 1.00 95.31 1031 GLY A O 1
ATOM 8170 N N . SER A 1 1032 ? -3.075 -14.729 6.876 1.00 95.38 1032 SER A N 1
ATOM 8171 C CA . SER A 1 1032 ? -3.450 -15.858 7.741 1.00 95.38 1032 SER A CA 1
ATOM 8172 C C . SER A 1 1032 ? -3.740 -15.415 9.186 1.00 95.38 1032 SER A C 1
ATOM 8174 O O . SER A 1 1032 ? -4.691 -15.899 9.812 1.00 95.38 1032 SER A O 1
ATOM 8176 N N . MET A 1 1033 ? -2.998 -14.421 9.692 1.00 95.31 1033 MET A N 1
ATOM 8177 C CA . MET A 1 1033 ? -3.234 -13.802 11.001 1.00 95.31 1033 MET A CA 1
ATOM 8178 C C . MET A 1 1033 ? -4.525 -12.973 11.002 1.00 95.31 1033 MET A C 1
ATOM 8180 O O . MET A 1 1033 ? -5.317 -13.037 11.946 1.00 95.31 1033 MET A O 1
ATOM 8184 N N . ALA A 1 1034 ? -4.803 -12.233 9.928 1.00 96.12 1034 ALA A N 1
ATOM 8185 C CA . ALA A 1 1034 ? -6.078 -11.530 9.782 1.00 96.12 1034 ALA A CA 1
ATOM 8186 C C . ALA A 1 1034 ? -7.260 -12.518 9.742 1.00 96.12 1034 ALA A C 1
ATOM 8188 O O . ALA A 1 1034 ? -8.273 -12.317 10.417 1.00 96.12 1034 ALA A O 1
ATOM 8189 N N . LEU A 1 1035 ? -7.113 -13.639 9.032 1.00 97.56 1035 LEU A N 1
ATOM 8190 C CA . LEU A 1 1035 ? -8.135 -14.677 8.922 1.00 97.56 1035 LEU A CA 1
ATOM 8191 C C . LEU A 1 1035 ? -8.472 -15.311 10.279 1.00 97.56 1035 LEU A C 1
ATOM 8193 O O . LEU A 1 1035 ? -9.648 -15.384 10.658 1.00 97.56 1035 LEU A O 1
ATOM 8197 N N . ILE A 1 1036 ? -7.458 -15.718 11.053 1.00 96.38 1036 ILE A N 1
ATOM 8198 C CA . ILE A 1 1036 ? -7.686 -16.279 12.393 1.00 96.38 1036 ILE A CA 1
ATOM 8199 C C . ILE A 1 1036 ? -8.301 -15.230 13.336 1.00 96.38 1036 ILE A C 1
ATOM 8201 O O . ILE A 1 1036 ? -9.122 -15.576 14.186 1.00 96.38 1036 ILE A O 1
ATOM 8205 N N . SER A 1 1037 ? -8.012 -13.939 13.135 1.00 97.00 1037 SER A N 1
ATOM 8206 C CA . SER A 1 1037 ? -8.618 -12.847 13.910 1.00 97.00 1037 SER A CA 1
ATOM 8207 C C . SER A 1 1037 ? -10.132 -12.783 13.753 1.00 97.00 1037 SER A C 1
ATOM 8209 O O . SER A 1 1037 ? -10.853 -12.708 14.752 1.00 97.00 1037 SER A O 1
ATOM 8211 N N . PHE A 1 1038 ? -10.636 -12.866 12.517 1.00 97.50 1038 PHE A N 1
ATOM 8212 C CA . PHE A 1 1038 ? -12.077 -12.901 12.253 1.00 97.50 1038 PHE A CA 1
ATOM 8213 C C . PHE A 1 1038 ? -12.737 -14.146 12.856 1.00 97.50 1038 PHE A C 1
ATOM 8215 O O . PHE A 1 1038 ? -13.829 -14.047 13.421 1.00 97.50 1038 PHE A O 1
ATOM 8222 N N . ALA A 1 1039 ? -12.063 -15.301 12.825 1.00 96.69 1039 ALA A N 1
ATOM 8223 C CA . ALA A 1 1039 ? -12.565 -16.525 13.454 1.00 96.69 1039 ALA A CA 1
ATOM 8224 C C . ALA A 1 1039 ? -12.664 -16.392 14.989 1.00 96.69 1039 ALA A C 1
ATOM 8226 O O . ALA A 1 1039 ? -13.667 -16.785 15.600 1.00 96.69 1039 ALA A O 1
ATOM 8227 N N . PHE A 1 1040 ? -11.657 -15.795 15.635 1.00 95.25 1040 PHE A N 1
ATOM 8228 C CA . PHE A 1 1040 ? -11.685 -15.515 17.075 1.00 95.25 1040 PHE A CA 1
ATOM 8229 C C . PHE A 1 1040 ? -12.712 -14.440 17.443 1.00 95.25 1040 PHE A C 1
ATOM 8231 O O . PHE A 1 1040 ? -13.389 -14.569 18.464 1.00 95.25 1040 PHE A O 1
ATOM 8238 N N . TRP A 1 1041 ? -12.896 -13.419 16.606 1.00 95.12 1041 TRP A N 1
ATOM 8239 C CA . TRP A 1 1041 ? -13.934 -12.414 16.817 1.00 95.12 1041 TRP A CA 1
ATOM 8240 C C . TRP A 1 1041 ? -15.337 -13.024 16.740 1.00 95.12 1041 TRP A C 1
ATOM 8242 O O . TRP A 1 1041 ? -16.138 -12.828 17.659 1.00 95.12 1041 TRP A O 1
ATOM 8252 N N . LEU A 1 1042 ? -15.612 -13.834 15.713 1.00 94.56 1042 LEU A N 1
ATOM 8253 C CA . LEU A 1 1042 ? -16.889 -14.531 15.560 1.00 94.56 1042 LEU A CA 1
ATOM 8254 C C . LEU A 1 1042 ? -17.173 -15.445 16.759 1.00 94.56 1042 LEU A C 1
ATOM 8256 O O . LEU A 1 1042 ? -18.240 -15.362 17.365 1.00 94.56 1042 LEU A O 1
ATOM 8260 N N . THR A 1 1043 ? -16.211 -16.283 17.153 1.00 93.25 1043 THR A N 1
ATOM 8261 C CA . THR A 1 1043 ? -16.386 -17.187 18.305 1.00 93.25 1043 THR A CA 1
ATOM 8262 C C . THR A 1 1043 ? -16.540 -16.437 19.633 1.00 93.25 1043 THR A C 1
ATOM 8264 O O . THR A 1 1043 ? -17.291 -16.889 20.498 1.00 93.25 1043 THR A O 1
ATOM 8267 N N . ASN A 1 1044 ? -15.912 -15.266 19.795 1.00 92.31 1044 ASN A N 1
ATOM 8268 C CA . ASN A 1 1044 ? -16.082 -14.420 20.979 1.00 92.31 1044 ASN A CA 1
ATOM 8269 C C . ASN A 1 1044 ? -17.474 -13.769 21.048 1.00 92.31 1044 ASN A C 1
ATOM 8271 O O . ASN A 1 1044 ? -18.018 -13.625 22.141 1.00 92.31 1044 ASN A O 1
ATOM 8275 N N . GLU A 1 1045 ? -18.073 -13.388 19.918 1.00 91.06 1045 GLU A N 1
ATOM 8276 C CA . GLU A 1 1045 ? -19.460 -12.892 19.884 1.00 91.06 1045 GLU A CA 1
ATOM 8277 C C . GLU A 1 1045 ? -20.477 -14.018 20.111 1.00 91.06 1045 GLU A C 1
ATOM 8279 O O . GLU A 1 1045 ? -21.507 -13.782 20.735 1.00 91.06 1045 GLU A O 1
ATOM 8284 N N . LEU A 1 1046 ? -20.176 -15.240 19.657 1.00 88.94 1046 LEU A N 1
ATOM 8285 C CA . LEU A 1 1046 ? -21.044 -16.411 19.811 1.00 88.94 1046 LEU A CA 1
ATOM 8286 C C . LEU A 1 1046 ? -20.925 -17.099 21.181 1.00 88.94 1046 LEU A C 1
ATOM 8288 O O . LEU A 1 1046 ? -21.598 -18.108 21.401 1.00 88.94 1046 LEU A O 1
ATOM 8292 N N . ARG A 1 1047 ? -20.087 -16.620 22.108 1.00 85.19 1047 ARG A N 1
ATOM 8293 C CA . ARG A 1 1047 ? -19.883 -17.270 23.417 1.00 85.19 1047 ARG A CA 1
ATOM 8294 C C . ARG A 1 1047 ? -21.176 -17.365 24.233 1.00 85.19 1047 ARG A C 1
ATOM 8296 O O . ARG A 1 1047 ? -22.084 -16.550 24.088 1.00 85.19 1047 ARG A O 1
ATOM 8303 N N . ARG A 1 1048 ? -21.271 -18.378 25.098 1.00 77.12 1048 ARG A N 1
ATOM 8304 C CA . ARG A 1 1048 ? -22.403 -18.502 26.027 1.00 77.12 1048 ARG A CA 1
ATOM 8305 C C . ARG A 1 1048 ? -22.310 -17.396 27.078 1.00 77.12 1048 ARG A C 1
ATOM 8307 O O . ARG A 1 1048 ? -21.234 -17.162 27.626 1.00 77.12 1048 ARG A O 1
ATOM 8314 N N . VAL A 1 1049 ? -23.425 -16.719 27.326 1.00 70.62 1049 VAL A N 1
ATOM 8315 C CA . VAL A 1 1049 ? -23.573 -15.820 28.472 1.00 70.62 1049 VAL A CA 1
ATOM 8316 C C . VAL A 1 1049 ? -24.034 -16.697 29.644 1.00 70.62 1049 VAL A C 1
ATOM 8318 O O . VAL A 1 1049 ? -24.998 -17.443 29.449 1.00 70.62 1049 VAL A O 1
ATOM 8321 N N . PRO A 1 1050 ? -23.336 -16.703 30.797 1.00 57.88 1050 PRO A N 1
ATOM 8322 C CA . PRO A 1 1050 ? -23.845 -17.378 31.987 1.00 57.88 1050 PRO A CA 1
ATOM 8323 C C . PRO A 1 1050 ? -25.197 -16.759 32.359 1.00 57.88 1050 PRO A C 1
ATOM 8325 O O . PRO A 1 1050 ? -25.353 -15.542 32.222 1.00 57.88 1050 PRO A O 1
ATOM 8328 N N . LYS A 1 1051 ? -26.162 -17.608 32.725 1.00 45.22 1051 LYS A N 1
ATOM 8329 C CA . LYS A 1 1051 ? -27.492 -17.173 33.164 1.00 45.22 1051 LYS A CA 1
ATOM 8330 C C . LYS A 1 1051 ? -27.415 -16.452 34.498 1.00 45.22 1051 LYS A C 1
ATOM 8332 O O . LYS A 1 1051 ? -26.587 -16.893 35.325 1.00 45.22 1051 LYS A O 1
#

InterPro domains:
  IPR000511 Holocytochrome c/c1 synthase [PF01265] (354-579)
  IPR000511 Holocytochrome c/c1 synthase [PS00821] (472-487)
  IPR000511 Holocytochrome c/c1 synthase [PS00822] (524-530)
  IPR003780 COX15/CtaA family [PF02628] (709-1038)
  IPR018108 Mitochondrial carrier protein, transmembrane region [PF00153] (13-104)
  IPR018108 Mitochondrial carrier protein, transmembrane region [PF00153] (110-195)
  IPR018108 Mitochondrial carrier protein, transmembrane region [PF00153] (203-292)
  IPR018108 Mitochondrial carrier protein, transmembrane region [PS50920] (13-101)
  IPR018108 Mitochondrial carrier protein, transmembrane region [PS50920] (110-194)
  IPR018108 Mitochondrial carrier protein, transmembrane region [PS50920] (201-300)
  IPR023395 Mitochondrial carrier protein domain superfamily [G3DSA:1.50.40.10] (2-143)
  IPR023395 Mitochondrial carrier protein domain superfamily [G3DSA:1.50.40.10] (144-303)
  IPR023395 Mitochondrial carrier protein domain superfamily [SSF103506] (13-292)
  IPR023754 Heme A synthase, type 2 [MF_01665] (704-1049)
  IPR023754 Heme A synthase, type 2 [PTHR23289] (697-1048)

Radius of gyration: 38.87 Å; chains: 1; bounding box: 70×113×122 Å

Sequence (1051 aa):
MADDEYESLAPTHKLWVHLSAGALAGMTEHCVMFPFDSVKTRLQSLCPCPEAKCPTPVHGIASIIRREGWLRPLRGVNAVAAGSIPAHALYFTVYEKMKAFLTGNTTGHANTIAYGVSGALATIIHDAVMNPAEVVKQRMQMMYSPYGGSLECVRCVYKREGVQAFYRSYSTQLLMNVPFQTVHFMTYEFWQHQLNPEHKYDPRSHLISGALAGGLAAAVTTPLDCVKTVLNTQQTPEVLPDRTVLLKATNSYQGIKDTVTSIYRCRGLSGFFSGVQARVMYQMPATALSWSLCFRSKPVSLPLFPECHRPITGITTRISTMGSTQSTPAPVAPVADFKNATEIDAQKLNAVRKTMSNLGGDGSIPSECPSKGGAQMYVSECPSAGAQACPINKEEFNTQNNMPAPNQRPAPDQPFLLPTAREKSTIPKAGTQDTWEYPSAQMFWNAMLRKGWRWQEDQLSEADMDNIIKIHNANNEEAWQEVLKWENLLHPECDCPKLKSFKGDAKNYSPRARFRSWLGYQLPFDRHDWIVDRCGQREVRYVIDYYDGGAVDHKTKLFTHLDVRPAMTDWSNIWDRMVVACPFHPLSSKLSVVVVYSFNLDRVPFVNIITYLVDSVFLFLHSSNFGLQLPHIGLCKTVLFNRKFHVQSEEQMSLLLRKLLHGAALRSPSAKVFKTIVSPNSGFTVTKRWLGEALGEGQSRSSRKVVGYWLLGCAGMVYGAVALGGVTRLTESGLSMVNWDLFRTMKPPLSQKDWEQEFERYKQYPEYKFKSSGEEMTLSEFKFIWSMEYTHRMWGRAIGLAFLIPCAYFWARGRFTGAMKKRMVVAGSLLISQGLIGWWMVKSGLDPSKNSNADIPRVSQYRLATHLSLAFVLYTIFLWTGLSNVLKPHDHSKVLKIGKLRGLAHGSKTLIFLTAVMGAFVAGLDAGLVYNSWPKYADRWVPEHLLVLDPKWKNFFENQTTVQFLHRNLAYLTLFSISATWLVGRRMQLSRRARIALHGLMFMGYTQAVLGISTLVHFVPVWLAALHQSGSMALISFAFWLTNELRRVPK

Organism: NCBI:txid289476

Secondary structure (DSSP, 8-state):
--GGGTTSPPTTS-HHHHHHHHHHHHHHHHHHSHHHHHHHHHHHSSS--GGGG-SSHHHHHHHHHHHH-TTGGGTTHHHHHHHHHHHHHHHHHHHHHHHHHHHTT-TT---HHHHHHHHHHHHHHHHHHHHHHHHHHHHHHSTT---SSHHHHHHHHHHHH-GGGGTTTHHHHHHHHHHHHHHHHHHHHHHHHHH-TT----HHHHHHHHHHHHHHHHHHTHHHHHHHHHHHH--EEEE-TTS-EEEE------SHHHHHHHHHHHHTGGGGGTTHHHHHHHHHHHHHHHHHHHHHHS--S--SS---------------------PPPPPPPPPP---------HHHHHHHHHHHHHTTS-----------S------------SSS-----TTSSBTTTTB-S---SPPTT-SS------PEEEEEBTTSSSEEEPPPHHHHHHHHHHTT----TTS--HHHHHHHHHHHHHHHHHHHHHHHHHHHHH-TT-S--EEEEEEE-TTS--HHHHHHHHTTPPPPSEEEEEEEEETTTEEEEEEEEEEE-SSPPTTT---EEEEEEE-TTSHHHHHHHHHHH-TTHHHHTTTTTTSTT-S--SS--TTHHHHHHHHHHHHHHHS-----PPPP---------S-------HHHHHHHHHHTTSS-----TTTTSTTSSS-SS------TTSS-----TT--HHHHHHHHHHHHHHHHHHHHHHHHHHHHHHTT-TTS-----TTGGGSPP-SHHHHHHHHHHHHTSHHHHHHTTTSPPPHHHHHHHHHHHHHHHHHHHHHHHHHHHHHHHHHHTT---HHHHHHHHHHHHHHHHHHHHHHHHHHHHH-TTTSSSSSS----HHHHHHHHHHHHHHHHHHHHHHHHHHPPPPP-TTSTTHHHHHHHHHHHHHHHHHHHHHHHHHHHTTGGGT---SSSBTTBSS-S-TT-SSSGGGHHHH-HHHHHHHHHHHHHHHHHHHHHHHHHHTTS---HHHHHHHHHHHHHHHHHHHHHHHHHHTT--HHHHHHHHHHHHHHHHHHHHHHHHTPPPP-

pLDDT: mean 71.11, std 23.92, range [19.39, 97.81]